Protein AF-A0A7R9JTI7-F1 (afdb_monomer_lite)

Structure (mmCIF, N/CA/C/O backbone):
data_AF-A0A7R9JTI7-F1
#
_entry.id   AF-A0A7R9JTI7-F1
#
loop_
_atom_site.group_PDB
_atom_site.id
_atom_site.type_symbol
_atom_site.label_atom_id
_atom_site.label_alt_id
_atom_site.label_comp_id
_atom_site.label_asym_id
_atom_site.label_entity_id
_atom_site.label_seq_id
_atom_site.pdbx_PDB_ins_code
_atom_site.Cartn_x
_atom_site.Cartn_y
_atom_site.Cartn_z
_atom_site.occupancy
_atom_site.B_iso_or_equiv
_atom_site.auth_seq_id
_atom_site.auth_comp_id
_atom_site.auth_asym_id
_atom_site.auth_atom_id
_atom_site.pdbx_PDB_model_num
ATOM 1 N N . MET A 1 1 ? 61.101 16.881 -17.505 1.00 49.44 1 MET A N 1
ATOM 2 C CA . MET A 1 1 ? 61.592 17.157 -18.872 1.00 49.44 1 MET A CA 1
ATOM 3 C C . MET A 1 1 ? 61.773 15.864 -19.657 1.00 49.44 1 MET A C 1
ATOM 5 O O . MET A 1 1 ? 62.154 14.860 -19.059 1.00 49.44 1 MET A O 1
ATOM 9 N N . VAL A 1 2 ? 61.493 15.884 -20.964 1.00 47.62 2 VAL A N 1
ATOM 10 C CA . VAL A 1 2 ? 61.621 14.736 -21.886 1.00 47.62 2 VAL A CA 1
ATOM 11 C C . VAL A 1 2 ? 62.386 15.157 -23.144 1.00 47.62 2 VAL A C 1
ATOM 13 O O . VAL A 1 2 ? 62.085 16.214 -23.699 1.00 47.62 2 VAL A O 1
ATOM 16 N N . ALA A 1 3 ? 63.334 14.325 -23.593 1.00 51.75 3 ALA A N 1
ATOM 17 C CA . ALA A 1 3 ? 64.062 14.499 -24.853 1.00 51.75 3 ALA A CA 1
ATOM 18 C C . ALA A 1 3 ? 63.650 13.426 -25.881 1.00 51.75 3 ALA A C 1
ATOM 20 O O . ALA A 1 3 ? 63.697 12.218 -25.613 1.00 51.75 3 ALA A O 1
ATOM 21 N N . LEU A 1 4 ? 63.230 13.877 -27.062 1.00 53.19 4 LEU A N 1
ATOM 22 C CA . LEU A 1 4 ? 62.732 13.062 -28.171 1.00 53.19 4 LEU A CA 1
ATOM 23 C C . LEU A 1 4 ? 63.721 13.127 -29.334 1.00 53.19 4 LEU A C 1
ATOM 25 O O . LEU A 1 4 ? 64.263 14.195 -29.589 1.00 53.19 4 LEU A O 1
ATOM 29 N N . HIS A 1 5 ? 63.960 12.013 -30.034 1.00 53.59 5 HIS A N 1
ATOM 30 C CA . HIS A 1 5 ? 64.911 11.994 -31.152 1.00 53.59 5 HIS A CA 1
ATOM 31 C C . HIS A 1 5 ? 64.446 11.144 -32.339 1.00 53.59 5 HIS A C 1
ATOM 33 O O . HIS A 1 5 ? 63.733 10.141 -32.191 1.00 53.59 5 HIS A O 1
ATOM 39 N N . SER A 1 6 ? 64.920 11.517 -33.526 1.00 51.06 6 SER A N 1
ATOM 40 C CA . SER A 1 6 ? 64.991 10.622 -34.679 1.00 51.06 6 SER A CA 1
ATOM 41 C C . SER A 1 6 ? 66.301 10.852 -35.435 1.00 51.06 6 SER A C 1
ATOM 43 O O . SER A 1 6 ? 66.746 11.990 -35.589 1.00 51.06 6 SER A O 1
ATOM 45 N N . GLU A 1 7 ? 66.948 9.775 -35.875 1.00 51.22 7 GLU A N 1
ATOM 46 C CA . GLU A 1 7 ? 68.220 9.865 -36.596 1.00 51.22 7 GLU A CA 1
ATOM 47 C C . GLU A 1 7 ? 67.977 9.861 -38.107 1.00 51.22 7 GLU A C 1
ATOM 49 O O . GLU A 1 7 ? 67.304 8.968 -38.635 1.00 51.22 7 GLU A O 1
ATOM 54 N N . ARG A 1 8 ? 68.529 10.854 -38.816 1.00 51.34 8 ARG A N 1
ATOM 55 C CA . ARG A 1 8 ? 68.506 10.891 -40.282 1.00 51.34 8 ARG A CA 1
ATOM 56 C C . ARG A 1 8 ? 69.733 11.631 -40.822 1.00 51.34 8 ARG A C 1
ATOM 58 O O . ARG A 1 8 ? 69.932 12.791 -40.502 1.00 51.34 8 ARG A O 1
ATOM 65 N N . ASN A 1 9 ? 70.499 10.985 -41.706 1.00 50.81 9 ASN A N 1
ATOM 66 C CA . ASN A 1 9 ? 71.618 11.588 -42.452 1.00 50.81 9 ASN A CA 1
ATOM 67 C C . ASN A 1 9 ? 72.681 12.290 -41.571 1.00 50.81 9 ASN A C 1
ATOM 69 O O . ASN A 1 9 ? 72.908 13.484 -41.737 1.00 50.81 9 ASN A O 1
ATOM 73 N N . ASP A 1 10 ? 73.312 11.561 -40.642 1.00 54.81 10 ASP A N 1
ATOM 74 C CA . ASP A 1 10 ? 74.398 12.007 -39.734 1.00 54.81 10 ASP A CA 1
ATOM 75 C C . ASP A 1 10 ? 74.112 13.217 -38.810 1.00 54.81 10 ASP A C 1
ATOM 77 O O . ASP A 1 10 ? 74.902 13.503 -37.908 1.00 54.81 10 ASP A O 1
ATOM 81 N N . CYS A 1 11 ? 72.957 13.872 -38.944 1.00 52.72 11 CYS A N 1
ATOM 82 C CA . CYS A 1 11 ? 72.433 14.861 -38.004 1.00 52.72 11 CYS A CA 1
ATOM 83 C C . CYS A 1 11 ? 71.254 14.269 -37.223 1.00 52.72 11 CYS A C 1
ATOM 85 O O . CYS A 1 11 ? 70.396 13.570 -37.771 1.00 52.72 11 CYS A O 1
ATOM 87 N N . ARG A 1 12 ? 71.189 14.544 -35.918 1.00 58.47 12 ARG A N 1
ATOM 88 C CA . ARG A 1 12 ? 70.085 14.059 -35.082 1.00 58.47 12 ARG A CA 1
ATOM 89 C C . ARG A 1 12 ? 69.058 15.148 -34.893 1.00 58.47 12 ARG A C 1
ATOM 91 O O . ARG A 1 12 ? 69.385 16.251 -34.478 1.00 58.47 12 ARG A O 1
ATOM 98 N N . HIS A 1 13 ? 67.814 14.814 -35.181 1.00 59.75 13 HIS A N 1
ATOM 99 C CA . HIS A 1 13 ? 66.683 15.683 -34.921 1.00 59.75 13 HIS A CA 1
ATOM 100 C C . HIS A 1 13 ? 66.224 15.464 -33.485 1.00 59.75 13 HIS A C 1
ATOM 102 O O . HIS A 1 13 ? 65.893 14.330 -33.131 1.00 59.75 13 HIS A O 1
ATOM 108 N N . VAL A 1 14 ? 66.249 16.511 -32.662 1.00 56.78 14 VAL A N 1
ATOM 109 C CA . VAL A 1 14 ? 65.974 16.436 -31.222 1.00 56.78 14 VAL A CA 1
ATOM 110 C C . VAL A 1 14 ? 64.888 17.424 -30.808 1.00 56.78 14 VAL A C 1
ATOM 112 O O . VAL A 1 14 ? 64.821 18.537 -31.313 1.00 56.78 14 VAL A O 1
ATOM 115 N N . GLY A 1 15 ? 64.025 17.030 -29.879 1.00 58.09 15 GLY A N 1
ATOM 116 C CA . GLY A 1 15 ? 62.991 17.899 -29.326 1.00 58.09 15 GLY A CA 1
ATOM 117 C C . GLY A 1 15 ? 62.946 17.814 -27.806 1.00 58.09 15 GLY A C 1
ATOM 118 O O . GLY A 1 15 ? 63.001 16.713 -27.252 1.00 58.09 15 GLY A O 1
ATOM 119 N N . TYR A 1 16 ? 62.840 18.959 -27.137 1.00 59.34 16 TYR A N 1
ATOM 120 C CA . TYR A 1 16 ? 62.851 19.068 -25.678 1.00 59.34 16 TYR A CA 1
ATOM 121 C C . TYR A 1 16 ? 61.481 19.554 -25.171 1.00 59.34 16 TYR A C 1
ATOM 123 O O . TYR A 1 16 ? 60.872 20.457 -25.736 1.00 59.34 16 TYR A O 1
ATOM 131 N N . ILE A 1 17 ? 60.946 18.915 -24.124 1.00 54.59 17 ILE A N 1
ATOM 132 C CA . ILE A 1 17 ? 59.658 19.290 -23.508 1.00 54.59 17 ILE A CA 1
ATOM 133 C C . ILE A 1 17 ? 59.837 19.426 -22.000 1.00 54.59 17 ILE A C 1
ATOM 135 O O . ILE A 1 17 ? 60.293 18.487 -21.338 1.00 54.59 17 ILE A O 1
ATOM 139 N N . SER A 1 18 ? 59.418 20.562 -21.442 1.00 55.00 18 SER A N 1
ATOM 140 C CA . SER A 1 18 ? 59.347 20.792 -19.999 1.00 55.00 18 SER A CA 1
ATOM 141 C C . SER A 1 18 ? 57.932 21.178 -19.595 1.00 55.00 18 SER A C 1
ATOM 143 O O . SER A 1 18 ? 57.445 22.213 -20.021 1.00 55.00 18 SER A O 1
ATOM 145 N N . ASN A 1 19 ? 57.291 20.353 -18.766 1.00 53.28 19 ASN A N 1
ATOM 146 C CA . ASN A 1 19 ? 56.023 20.699 -18.134 1.00 53.28 19 ASN A CA 1
ATOM 147 C C . ASN A 1 19 ? 56.318 21.236 -16.728 1.00 53.28 19 ASN A C 1
ATOM 149 O O . ASN A 1 19 ? 56.956 20.530 -15.943 1.00 53.28 19 ASN A O 1
ATOM 153 N N . LEU A 1 20 ? 55.901 22.469 -16.444 1.00 51.22 20 LEU A N 1
ATOM 154 C CA . LEU A 1 20 ? 56.168 23.179 -15.196 1.00 51.22 20 LEU A CA 1
ATOM 155 C C . LEU A 1 20 ? 54.837 23.525 -14.527 1.00 51.22 20 LEU A C 1
ATOM 157 O O . LEU A 1 20 ? 53.955 24.056 -15.187 1.00 51.22 20 LEU A O 1
ATOM 161 N N . HIS A 1 21 ? 54.713 23.244 -13.230 1.00 48.44 21 HIS A N 1
ATOM 162 C CA . HIS A 1 21 ? 53.566 23.630 -12.407 1.00 48.44 21 HIS A CA 1
ATOM 163 C C . HIS A 1 21 ? 54.070 24.280 -11.119 1.00 48.44 21 HIS A C 1
ATOM 165 O O . HIS A 1 21 ? 54.823 23.662 -10.368 1.00 48.44 21 HIS A O 1
ATOM 171 N N . THR A 1 22 ? 53.618 25.498 -10.839 1.00 46.50 22 THR A N 1
ATOM 172 C CA . THR A 1 22 ? 53.823 26.189 -9.557 1.00 46.50 22 THR A CA 1
ATOM 173 C C . THR A 1 22 ? 52.467 26.635 -9.027 1.00 46.50 22 THR A C 1
ATOM 175 O O . THR A 1 22 ? 51.660 27.157 -9.791 1.00 46.50 22 THR A O 1
ATOM 178 N N . GLN A 1 23 ? 52.190 26.414 -7.740 1.00 43.84 23 GLN A N 1
ATOM 179 C CA . GLN A 1 23 ? 50.962 26.924 -7.123 1.00 43.84 23 GLN A CA 1
ATOM 180 C C . GLN A 1 23 ? 50.977 28.457 -7.100 1.00 43.84 23 GLN A C 1
ATOM 182 O O . GLN A 1 23 ? 51.974 29.054 -6.692 1.00 43.84 23 GLN A O 1
ATOM 187 N N . ALA A 1 24 ? 49.859 29.090 -7.462 1.00 44.75 24 ALA A N 1
ATOM 188 C CA . ALA A 1 24 ? 49.617 30.492 -7.142 1.00 44.75 24 ALA A CA 1
ATOM 189 C C . ALA A 1 24 ? 49.391 30.608 -5.624 1.00 44.75 24 ALA A C 1
ATOM 191 O O . ALA A 1 24 ? 48.314 30.299 -5.110 1.00 44.75 24 ALA A O 1
ATOM 192 N N . TYR A 1 25 ? 50.432 30.986 -4.883 1.00 40.03 25 TYR A N 1
ATOM 193 C CA . TYR A 1 25 ? 50.315 31.267 -3.456 1.00 40.03 25 TYR A CA 1
ATOM 194 C C . TYR A 1 25 ? 49.761 32.683 -3.292 1.00 40.03 25 TYR A C 1
ATOM 196 O O . TYR A 1 25 ? 50.406 33.648 -3.697 1.00 40.03 25 TYR A O 1
ATOM 204 N N . GLN A 1 26 ? 48.584 32.827 -2.679 1.00 42.62 26 GLN A N 1
ATOM 205 C CA . GLN A 1 26 ? 48.050 34.139 -2.308 1.00 42.62 26 GLN A CA 1
ATOM 206 C C . GLN A 1 26 ? 48.968 34.797 -1.257 1.00 42.62 26 GLN A C 1
ATOM 208 O O . GLN A 1 26 ? 48.747 34.634 -0.058 1.00 42.62 26 GLN A O 1
ATOM 213 N N . GLY A 1 27 ? 49.998 35.533 -1.698 1.00 47.62 27 GLY A N 1
ATOM 214 C CA . GLY A 1 27 ? 50.707 36.514 -0.867 1.00 47.62 27 GLY A CA 1
ATOM 215 C C . GLY A 1 27 ? 52.242 36.477 -0.776 1.00 47.62 27 GLY A C 1
ATOM 216 O O . GLY A 1 27 ? 52.762 37.295 -0.024 1.00 47.62 27 GLY A O 1
ATOM 217 N N . GLU A 1 28 ? 52.992 35.625 -1.494 1.00 50.75 28 GLU A N 1
ATOM 218 C CA . GLU A 1 28 ? 54.478 35.658 -1.453 1.00 50.75 28 GLU A CA 1
ATOM 219 C C . GLU A 1 28 ? 55.157 35.514 -2.837 1.00 50.75 28 GLU A C 1
ATOM 221 O O . GLU A 1 28 ? 55.663 34.456 -3.212 1.00 50.75 28 GLU A O 1
ATOM 226 N N . GLU A 1 29 ? 55.237 36.619 -3.588 1.00 57.22 29 GLU A N 1
ATOM 227 C CA . GLU A 1 29 ? 55.795 36.695 -4.957 1.00 57.22 29 GLU A CA 1
ATOM 228 C C . GLU A 1 29 ? 57.284 36.274 -5.075 1.00 57.22 29 GLU A C 1
ATOM 230 O O . GLU A 1 29 ? 57.715 35.757 -6.109 1.00 57.22 29 GLU A O 1
ATOM 235 N N . ASN A 1 30 ? 58.084 36.430 -4.010 1.00 57.84 30 ASN A N 1
ATOM 236 C CA . ASN A 1 30 ? 59.532 36.153 -4.031 1.00 57.84 30 ASN A CA 1
ATOM 237 C C . ASN A 1 30 ? 59.884 34.657 -4.139 1.00 57.84 30 ASN A C 1
ATOM 239 O O . ASN A 1 30 ? 60.968 34.307 -4.609 1.00 57.84 30 ASN A O 1
ATOM 243 N N . VAL A 1 31 ? 58.997 33.763 -3.698 1.00 59.19 31 VAL A N 1
ATOM 244 C CA . VAL A 1 31 ? 59.254 32.313 -3.694 1.00 59.19 31 VAL A CA 1
ATOM 245 C C . VAL A 1 31 ? 59.105 31.734 -5.102 1.00 59.19 31 VAL A C 1
ATOM 247 O O . VAL A 1 31 ? 59.935 30.933 -5.536 1.00 59.19 31 VAL A O 1
ATOM 250 N N . ILE A 1 32 ? 58.105 32.204 -5.850 1.00 58.22 32 ILE A N 1
ATOM 251 C CA . ILE A 1 32 ? 57.820 31.748 -7.216 1.00 58.22 32 ILE A CA 1
ATOM 252 C C . ILE A 1 32 ? 58.937 32.187 -8.175 1.00 58.22 32 ILE A C 1
ATOM 254 O O . ILE A 1 32 ? 59.430 31.382 -8.966 1.00 58.22 32 ILE A O 1
ATOM 258 N N . ALA A 1 33 ? 59.412 33.432 -8.066 1.00 63.75 33 ALA A N 1
ATOM 259 C CA . ALA A 1 33 ? 60.492 33.945 -8.912 1.00 63.75 33 ALA A CA 1
ATOM 260 C C . ALA A 1 33 ? 61.807 33.147 -8.762 1.00 63.75 33 ALA A C 1
ATOM 262 O O . ALA A 1 33 ? 62.470 32.840 -9.757 1.00 63.75 33 ALA A O 1
ATOM 263 N N . ASN A 1 34 ? 62.158 32.744 -7.536 1.00 65.50 34 ASN A N 1
ATOM 264 C CA . ASN A 1 34 ? 63.348 31.926 -7.280 1.00 65.50 34 ASN A CA 1
ATOM 265 C C . ASN A 1 34 ? 63.215 30.512 -7.871 1.00 65.50 34 ASN A C 1
ATOM 267 O O . ASN A 1 34 ? 64.149 30.021 -8.505 1.00 65.50 34 ASN A O 1
ATOM 271 N N . GLN A 1 35 ? 62.042 29.885 -7.754 1.00 62.59 35 GLN A N 1
ATOM 272 C CA . GLN A 1 35 ? 61.783 28.556 -8.322 1.00 62.59 35 GLN A CA 1
ATOM 273 C C . GLN A 1 35 ? 61.831 28.548 -9.858 1.00 62.59 35 GLN A C 1
ATOM 275 O O . GLN A 1 35 ? 62.383 27.623 -10.466 1.00 62.59 35 GLN A O 1
ATOM 280 N N . LEU A 1 36 ? 61.304 29.594 -10.504 1.00 65.50 36 LEU A N 1
ATOM 281 C CA . LEU A 1 36 ? 61.390 29.755 -11.958 1.00 65.50 36 LEU A CA 1
ATOM 282 C C . LEU A 1 36 ? 62.840 29.976 -12.417 1.00 65.50 36 LEU A C 1
ATOM 284 O O . LEU A 1 36 ? 63.240 29.462 -13.464 1.00 65.50 36 LEU A O 1
ATOM 288 N N . SER A 1 37 ? 63.647 30.697 -11.634 1.00 70.94 37 SER A N 1
ATOM 289 C CA . SER A 1 37 ? 65.078 30.893 -11.903 1.00 70.94 37 SER A CA 1
ATOM 290 C C . SER A 1 37 ? 65.886 29.595 -11.777 1.00 70.94 37 SER A C 1
ATOM 292 O O . SER A 1 37 ? 66.663 29.272 -12.676 1.00 70.94 37 SER A O 1
ATOM 294 N N . GLU A 1 38 ? 65.661 28.801 -10.728 1.00 68.06 38 GLU A N 1
ATOM 295 C CA . GLU A 1 38 ? 66.310 27.490 -10.550 1.00 68.06 38 GLU A CA 1
ATOM 296 C C . GLU A 1 38 ? 65.940 26.511 -11.670 1.00 68.06 38 GLU A C 1
ATOM 298 O O . GLU A 1 38 ? 66.798 25.817 -12.224 1.00 68.06 38 GLU A O 1
ATOM 303 N N . THR A 1 39 ? 64.667 26.511 -12.068 1.00 66.88 39 THR A N 1
ATOM 304 C CA . THR A 1 39 ? 64.170 25.698 -13.182 1.00 66.88 39 THR A CA 1
ATOM 305 C C . THR A 1 39 ? 64.857 26.071 -14.494 1.00 66.88 39 THR A C 1
ATOM 307 O O . THR A 1 39 ? 65.311 25.188 -15.224 1.00 66.88 39 THR A O 1
ATOM 310 N N . ARG A 1 40 ? 64.988 27.373 -14.784 1.00 72.19 40 ARG A N 1
ATOM 311 C CA . ARG A 1 40 ? 65.689 27.886 -15.973 1.00 72.19 40 ARG A CA 1
ATOM 312 C C . ARG A 1 40 ? 67.131 27.385 -16.045 1.00 72.19 40 ARG A C 1
ATOM 314 O O . ARG A 1 40 ? 67.566 26.919 -17.095 1.00 72.19 40 ARG A O 1
ATOM 321 N N . MET A 1 41 ? 67.857 27.441 -14.928 1.00 71.44 41 MET A N 1
ATOM 322 C CA . MET A 1 41 ? 69.247 26.977 -14.853 1.00 71.44 41 MET A CA 1
ATOM 323 C C . MET A 1 41 ? 69.365 25.466 -15.078 1.00 71.44 41 MET A C 1
ATOM 325 O O . MET A 1 41 ? 70.244 25.017 -15.812 1.00 71.44 41 MET A O 1
ATOM 329 N N . PHE A 1 42 ? 68.460 24.679 -14.495 1.00 68.00 42 PHE A N 1
ATOM 330 C CA . PHE A 1 42 ? 68.469 23.224 -14.641 1.00 68.00 42 PHE A CA 1
ATOM 331 C C . PHE A 1 42 ? 68.155 22.766 -16.075 1.00 68.00 42 PHE A C 1
ATOM 333 O O . PHE A 1 42 ? 68.790 21.844 -16.584 1.00 68.00 42 PHE A O 1
ATOM 340 N N . VAL A 1 43 ? 67.209 23.425 -16.756 1.00 66.81 43 VAL A N 1
ATOM 341 C CA . VAL A 1 43 ? 66.921 23.192 -18.184 1.00 66.81 43 VAL A CA 1
ATOM 342 C C . VAL A 1 43 ? 68.169 23.425 -19.035 1.00 66.81 43 VAL A C 1
ATOM 344 O O . VAL A 1 43 ? 68.480 22.605 -19.900 1.00 66.81 43 VAL A O 1
ATOM 347 N N . ALA A 1 44 ? 68.874 24.535 -18.806 1.00 73.06 44 ALA A N 1
ATOM 348 C CA . ALA A 1 44 ? 70.062 24.889 -19.574 1.00 73.06 44 ALA A CA 1
ATOM 349 C C . ALA A 1 44 ? 71.178 23.841 -19.410 1.00 73.06 44 ALA A C 1
ATOM 351 O O . ALA A 1 44 ? 71.703 23.348 -20.407 1.00 73.06 44 ALA A O 1
ATOM 352 N N . ASP A 1 45 ? 71.460 23.427 -18.172 1.00 68.94 45 ASP A N 1
ATOM 353 C CA . ASP A 1 45 ? 72.449 22.385 -17.859 1.00 68.94 45 ASP A CA 1
ATOM 354 C C . ASP A 1 45 ? 72.057 21.014 -18.448 1.00 68.94 45 ASP A C 1
ATOM 356 O O . ASP A 1 45 ? 72.895 20.289 -18.990 1.00 68.94 45 ASP A O 1
ATOM 360 N N . PHE A 1 46 ? 70.766 20.662 -18.423 1.00 68.31 46 PHE A N 1
ATOM 361 C CA . PHE A 1 46 ? 70.279 19.428 -19.043 1.00 68.31 46 PHE A CA 1
ATOM 362 C C . PHE A 1 46 ? 70.488 19.429 -20.563 1.00 68.31 46 PHE A C 1
ATOM 364 O O . PHE A 1 46 ? 70.935 18.422 -21.119 1.00 68.31 46 PHE A O 1
ATOM 371 N N . LYS A 1 47 ? 70.213 20.551 -21.240 1.00 70.81 47 LYS A N 1
ATOM 372 C CA . LYS A 1 47 ? 70.457 20.700 -22.684 1.00 70.81 47 LYS A CA 1
ATOM 373 C C . LYS A 1 47 ? 71.943 20.615 -23.008 1.00 70.81 47 LYS A C 1
ATOM 375 O O . LYS A 1 47 ? 72.303 19.894 -23.930 1.00 70.81 47 LYS A O 1
ATOM 380 N N . GLU A 1 48 ? 72.803 21.276 -22.239 1.00 73.75 48 GLU A N 1
ATOM 381 C CA . GLU A 1 48 ? 74.258 21.217 -22.432 1.00 73.75 48 GLU A CA 1
ATOM 382 C C . GLU A 1 48 ? 74.795 19.779 -22.338 1.00 73.75 48 GLU A C 1
ATOM 384 O O . GLU A 1 48 ? 75.633 19.368 -23.137 1.00 73.75 48 GLU A O 1
ATOM 389 N N . LYS A 1 49 ? 74.262 18.980 -21.407 1.00 65.75 49 LYS A N 1
ATOM 390 C CA . LYS A 1 49 ? 74.691 17.588 -21.191 1.00 65.75 49 LYS A CA 1
ATOM 391 C C . LYS A 1 49 ? 74.126 16.586 -22.195 1.00 65.75 49 LYS A C 1
ATOM 393 O O . LYS A 1 49 ? 74.683 15.497 -22.327 1.00 65.75 49 LYS A O 1
ATOM 398 N N . THR A 1 50 ? 73.009 16.902 -22.849 1.00 64.81 50 THR A N 1
ATOM 399 C CA . THR A 1 50 ? 72.281 15.945 -23.703 1.00 64.81 50 THR A CA 1
ATOM 400 C C . THR A 1 50 ? 72.301 16.292 -25.186 1.00 64.81 50 THR A C 1
ATOM 402 O O . THR A 1 50 ? 72.143 15.390 -26.009 1.00 64.81 50 THR A O 1
ATOM 405 N N . ARG A 1 51 ? 72.553 17.555 -25.538 1.00 69.50 51 ARG A N 1
ATOM 406 C CA . ARG A 1 51 ? 72.633 18.029 -26.918 1.00 69.50 51 ARG A CA 1
ATOM 407 C C . ARG A 1 51 ? 74.046 17.884 -27.467 1.00 69.50 51 ARG A C 1
ATOM 409 O O . ARG A 1 51 ? 75.015 18.318 -26.850 1.00 69.50 51 ARG A O 1
ATOM 416 N N . GLN A 1 52 ? 74.162 17.349 -28.673 1.00 72.62 52 GLN A N 1
ATOM 417 C CA . GLN A 1 52 ? 75.410 17.331 -29.425 1.00 72.62 52 GLN A CA 1
ATOM 418 C C . GLN A 1 52 ? 75.477 18.483 -30.425 1.00 72.62 52 GLN A C 1
ATOM 420 O O . GLN A 1 52 ? 74.465 19.040 -30.850 1.00 72.62 52 GLN A O 1
ATOM 425 N N . SER A 1 53 ? 76.693 18.846 -30.828 1.00 69.56 53 SER A N 1
ATOM 426 C CA . SER A 1 53 ? 76.934 19.978 -31.730 1.00 69.56 53 SER A CA 1
ATOM 427 C C . SER A 1 53 ? 76.339 19.798 -33.132 1.00 69.56 53 SER A C 1
ATOM 429 O O . SER A 1 53 ? 76.132 20.790 -33.826 1.00 69.56 53 SER A O 1
ATOM 431 N N . THR A 1 54 ? 76.039 18.563 -33.544 1.00 66.31 54 THR A N 1
ATOM 432 C CA . THR A 1 54 ? 75.423 18.233 -34.840 1.00 66.31 54 THR A CA 1
ATOM 433 C C . THR A 1 54 ? 73.902 18.048 -34.773 1.00 66.31 54 THR A C 1
ATOM 435 O O . THR A 1 54 ? 73.291 17.684 -35.781 1.00 66.31 54 THR A O 1
ATOM 438 N N . ASP A 1 55 ? 73.279 18.302 -33.616 1.00 66.00 55 ASP A N 1
ATOM 439 C CA . ASP A 1 55 ? 71.847 18.086 -33.408 1.00 66.00 55 ASP A CA 1
ATOM 440 C C . ASP A 1 55 ? 70.996 19.276 -33.898 1.00 66.00 55 ASP A C 1
ATOM 442 O O . ASP A 1 55 ? 71.233 20.441 -33.550 1.00 66.00 55 ASP A O 1
ATOM 446 N N . VAL A 1 56 ? 69.947 18.965 -34.661 1.00 59.72 56 VAL A N 1
ATOM 447 C CA . VAL A 1 56 ? 68.928 19.890 -35.173 1.00 59.72 56 VAL A CA 1
ATOM 448 C C . VAL A 1 56 ? 67.723 19.865 -34.230 1.00 59.72 56 VAL A C 1
ATOM 450 O O . VAL A 1 56 ? 67.121 18.814 -34.038 1.00 59.72 56 VAL A O 1
ATOM 453 N N . VAL A 1 57 ? 67.369 21.002 -33.621 1.00 61.91 57 VAL A N 1
ATOM 454 C CA . VAL A 1 57 ? 66.283 21.068 -32.624 1.00 61.91 57 VAL A CA 1
ATOM 455 C C . VAL A 1 57 ? 64.944 21.359 -33.308 1.00 61.91 57 VAL A C 1
ATOM 457 O O . VAL A 1 57 ? 64.791 22.415 -33.914 1.00 61.91 57 VAL A O 1
ATOM 460 N N . ASP A 1 58 ? 63.978 20.445 -33.210 1.00 54.34 58 ASP A N 1
ATOM 461 C CA . ASP A 1 58 ? 62.661 20.578 -33.855 1.00 54.34 58 ASP A CA 1
ATOM 462 C C . ASP A 1 58 ? 61.634 21.347 -33.002 1.00 54.34 58 ASP A C 1
ATOM 464 O O . ASP A 1 58 ? 60.728 21.967 -33.555 1.00 54.34 58 ASP A O 1
ATOM 468 N N . PHE A 1 59 ? 61.757 21.298 -31.673 1.00 53.41 59 PHE A N 1
ATOM 469 C CA . PHE A 1 59 ? 61.016 22.111 -30.694 1.00 53.41 59 PHE A CA 1
ATOM 470 C C . PHE A 1 59 ? 61.762 22.076 -29.351 1.00 53.41 59 PHE A C 1
ATOM 472 O O . PHE A 1 59 ? 62.457 21.098 -29.069 1.00 53.41 59 PHE A O 1
ATOM 479 N N . ASP A 1 60 ? 61.649 23.121 -28.527 1.00 53.72 60 ASP A N 1
ATOM 480 C CA . ASP A 1 60 ? 62.579 23.304 -27.402 1.00 53.72 60 ASP A CA 1
ATOM 481 C C . ASP A 1 60 ? 61.941 23.276 -25.998 1.00 53.72 60 ASP A C 1
ATOM 483 O O . ASP A 1 60 ? 62.577 22.714 -25.116 1.00 53.72 60 ASP A O 1
ATOM 487 N N . ILE A 1 61 ? 60.716 23.788 -25.764 1.00 56.06 61 ILE A N 1
ATOM 488 C CA . ILE A 1 61 ? 59.892 23.573 -24.539 1.00 56.06 61 ILE A CA 1
ATOM 489 C C . ILE A 1 61 ? 58.404 23.847 -24.836 1.00 56.06 61 ILE A C 1
ATOM 491 O O . ILE A 1 61 ? 58.102 24.738 -25.617 1.00 56.06 61 ILE A O 1
ATOM 495 N N . ILE A 1 62 ? 57.475 23.135 -24.172 1.00 52.59 62 ILE A N 1
ATOM 496 C CA . ILE A 1 62 ? 56.041 23.485 -24.099 1.00 52.59 62 ILE A CA 1
ATOM 497 C C . ILE A 1 62 ? 55.548 23.275 -22.657 1.00 52.59 62 ILE A C 1
ATOM 499 O O . ILE A 1 62 ? 55.555 22.137 -22.182 1.00 52.59 62 ILE A O 1
ATOM 503 N N . CYS A 1 63 ? 55.124 24.348 -21.984 1.00 48.94 63 CYS A N 1
ATOM 504 C CA . CYS A 1 63 ? 54.648 24.331 -20.593 1.00 48.94 63 CYS A CA 1
ATOM 505 C C . CYS A 1 63 ? 53.121 24.138 -20.484 1.00 48.94 63 CYS A C 1
ATOM 507 O O . CYS A 1 63 ? 52.373 24.543 -21.372 1.00 48.94 63 CYS A O 1
ATOM 509 N N . GLY A 1 64 ? 52.671 23.518 -19.385 1.00 52.09 64 GLY A N 1
ATOM 510 C CA . GLY A 1 64 ? 51.266 23.395 -18.983 1.00 52.09 64 GLY A CA 1
ATOM 511 C C . GLY A 1 64 ? 50.799 24.545 -18.079 1.00 52.09 64 GLY A C 1
ATOM 512 O O . GLY A 1 64 ? 51.612 25.181 -17.420 1.00 52.09 64 GLY A O 1
ATOM 513 N N . ASP A 1 65 ? 49.490 24.806 -18.137 1.00 45.66 65 ASP A N 1
ATOM 514 C CA . ASP A 1 65 ? 48.659 25.823 -17.462 1.00 45.66 65 ASP A CA 1
ATOM 515 C C . ASP A 1 65 ? 49.342 27.062 -16.837 1.00 45.66 65 ASP A C 1
ATOM 517 O O . ASP A 1 65 ? 49.150 27.391 -15.670 1.00 45.66 65 ASP A O 1
ATOM 521 N N . PHE A 1 66 ? 50.078 27.809 -17.665 1.00 45.69 66 PHE A N 1
ATOM 522 C CA . PHE A 1 66 ? 50.322 29.249 -17.490 1.00 45.69 66 PHE A CA 1
ATOM 523 C C . PHE A 1 66 ? 49.443 30.048 -18.463 1.00 45.69 66 PHE A C 1
ATOM 525 O O . PHE A 1 66 ? 49.916 30.959 -19.142 1.00 45.69 66 PHE A O 1
ATOM 532 N N . ASN A 1 67 ? 48.168 29.677 -18.609 1.00 43.22 67 ASN A N 1
ATOM 533 C CA . ASN A 1 67 ? 47.276 30.483 -19.432 1.00 43.22 67 ASN A CA 1
ATOM 534 C C . ASN A 1 67 ? 47.044 31.814 -18.684 1.00 43.22 67 ASN A C 1
ATOM 536 O O . ASN A 1 67 ? 46.745 31.815 -17.486 1.00 43.22 67 ASN A O 1
ATOM 540 N N . ALA A 1 68 ? 47.233 32.952 -19.356 1.00 38.53 68 ALA A N 1
ATOM 541 C CA . ALA A 1 68 ? 47.089 34.292 -18.770 1.00 38.53 68 ALA A CA 1
ATOM 542 C C . ALA A 1 68 ? 45.699 34.531 -18.128 1.00 38.53 68 ALA A C 1
ATOM 544 O O . ALA A 1 68 ? 45.524 35.418 -17.299 1.00 38.53 68 ALA A O 1
ATOM 545 N N . ASP A 1 69 ? 44.734 33.699 -18.501 1.00 41.16 69 ASP A N 1
ATOM 546 C CA . ASP A 1 69 ? 43.355 33.566 -18.042 1.00 41.16 69 ASP A CA 1
ATOM 547 C C . ASP A 1 69 ? 43.199 32.956 -16.634 1.00 41.16 69 ASP A C 1
ATOM 549 O O . ASP A 1 69 ? 42.176 33.207 -15.998 1.00 41.16 69 ASP A O 1
ATOM 553 N N . ASN A 1 70 ? 44.207 32.242 -16.110 1.00 40.22 70 ASN A N 1
ATOM 554 C CA . ASN A 1 70 ? 44.187 31.624 -14.772 1.00 40.22 70 ASN A CA 1
ATOM 555 C C . ASN A 1 70 ? 45.086 32.327 -13.734 1.00 40.22 70 ASN A C 1
ATOM 557 O O . ASN A 1 70 ? 45.117 31.918 -12.572 1.00 40.22 70 ASN A O 1
ATOM 561 N N . MET A 1 71 ? 45.805 33.391 -14.111 1.00 45.47 71 MET A N 1
ATOM 562 C CA . MET A 1 71 ? 46.591 34.184 -13.160 1.00 45.47 71 MET A CA 1
ATOM 563 C C . MET A 1 71 ? 45.726 35.244 -12.477 1.00 45.47 71 MET A C 1
ATOM 565 O O . MET A 1 71 ? 44.944 35.946 -13.122 1.00 45.47 71 MET A O 1
ATOM 569 N N . SER A 1 72 ? 45.886 35.412 -11.165 1.00 43.50 72 SER A N 1
ATOM 570 C CA . SER A 1 72 ? 45.227 36.512 -10.468 1.00 43.50 72 SER A CA 1
ATOM 571 C C . SER A 1 72 ? 45.930 37.837 -10.789 1.00 43.50 72 SER A C 1
ATOM 573 O O . SER A 1 72 ? 47.101 37.872 -11.161 1.00 43.50 72 SER A O 1
ATOM 575 N N . ILE A 1 73 ? 45.239 38.965 -10.602 1.00 46.91 73 ILE A N 1
ATOM 576 C CA . ILE A 1 73 ? 45.804 40.309 -10.838 1.00 46.91 73 ILE A CA 1
ATOM 577 C C . ILE A 1 73 ? 47.089 40.559 -10.011 1.00 46.91 73 ILE A C 1
ATOM 579 O O . ILE A 1 73 ? 47.924 41.368 -10.412 1.00 46.91 73 ILE A O 1
ATOM 583 N N . GLY A 1 74 ? 47.273 39.856 -8.885 1.00 51.34 74 GLY A N 1
ATOM 584 C CA . GLY A 1 74 ? 48.472 39.938 -8.041 1.00 51.34 74 GLY A CA 1
ATOM 585 C C . GLY A 1 74 ? 49.712 39.241 -8.614 1.00 51.34 74 GLY A C 1
ATOM 586 O O . GLY A 1 74 ? 50.818 39.547 -8.193 1.00 51.34 74 GLY A O 1
ATOM 587 N N . ASP A 1 75 ? 49.561 38.369 -9.612 1.00 52.28 75 ASP A N 1
ATOM 588 C CA . ASP A 1 75 ? 50.661 37.565 -10.169 1.00 52.28 75 ASP A CA 1
ATOM 589 C C . ASP A 1 75 ? 51.337 38.235 -11.389 1.00 52.28 75 ASP A C 1
ATOM 591 O O . ASP A 1 75 ? 52.293 37.715 -11.973 1.00 52.28 75 ASP A O 1
ATOM 595 N N . ALA A 1 76 ? 50.868 39.431 -11.768 1.00 55.56 76 ALA A N 1
ATOM 596 C CA . ALA A 1 76 ? 51.336 40.204 -12.920 1.00 55.56 76 ALA A CA 1
ATOM 597 C C . ALA A 1 76 ? 52.864 40.472 -12.980 1.00 55.56 76 ALA A C 1
ATOM 599 O O . ALA A 1 76 ? 53.406 40.479 -14.090 1.00 55.56 76 ALA A O 1
ATOM 600 N N . PRO A 1 77 ? 53.605 40.665 -11.863 1.00 57.00 77 PRO A N 1
ATOM 601 C CA . PRO A 1 77 ? 55.057 40.878 -11.906 1.00 57.00 77 PRO A CA 1
ATOM 602 C C . PRO A 1 77 ? 55.863 39.662 -12.405 1.00 57.00 77 PRO A C 1
ATOM 604 O O . PRO A 1 77 ? 56.953 39.833 -12.954 1.00 57.00 77 PRO A O 1
ATOM 607 N N . ILE A 1 78 ? 55.333 38.441 -12.250 1.00 57.41 78 ILE A N 1
ATOM 608 C CA . ILE A 1 78 ? 56.014 37.169 -12.570 1.00 57.41 78 ILE A CA 1
ATOM 609 C C . ILE A 1 78 ? 55.888 36.814 -14.060 1.00 57.41 78 ILE A C 1
ATOM 611 O O . ILE A 1 78 ? 56.751 36.128 -14.612 1.00 57.41 78 ILE A O 1
ATOM 615 N N . HIS A 1 79 ? 54.878 37.363 -14.742 1.00 58.06 79 HIS A N 1
ATOM 616 C CA . HIS A 1 79 ? 54.659 37.223 -16.188 1.00 58.06 79 HIS A CA 1
ATOM 617 C C . HIS A 1 79 ? 55.889 37.619 -17.025 1.00 58.06 79 HIS A C 1
ATOM 619 O O . HIS A 1 79 ? 56.107 37.116 -18.122 1.00 58.06 79 HIS A O 1
ATOM 625 N N . ASN A 1 80 ? 56.731 38.506 -16.487 1.00 56.50 80 ASN A N 1
ATOM 626 C CA . ASN A 1 80 ? 57.942 38.998 -17.139 1.00 56.50 80 ASN A CA 1
ATOM 627 C C . ASN A 1 80 ? 59.221 38.262 -16.694 1.00 56.50 80 ASN A C 1
ATOM 629 O O . ASN A 1 80 ? 60.325 38.789 -16.845 1.00 56.50 80 ASN A O 1
ATOM 633 N N . HIS A 1 81 ? 59.117 37.060 -16.126 1.00 66.62 81 HIS A N 1
ATOM 634 C CA . HIS A 1 81 ? 60.291 36.286 -15.734 1.00 66.62 81 HIS A CA 1
ATOM 635 C C . HIS A 1 81 ? 61.062 35.767 -16.962 1.00 66.62 81 HIS A C 1
ATOM 637 O O . HIS A 1 81 ? 60.479 35.233 -17.903 1.00 66.62 81 HIS A O 1
ATOM 643 N N . GLY A 1 82 ? 62.399 35.856 -16.929 1.00 61.97 82 GLY A N 1
ATOM 644 C CA . GLY A 1 82 ? 63.289 35.517 -18.054 1.00 61.97 82 GLY A CA 1
ATOM 645 C C . GLY A 1 82 ? 63.134 34.099 -18.620 1.00 61.97 82 GLY A C 1
ATOM 646 O O . GLY A 1 82 ? 63.471 33.866 -19.771 1.00 61.97 82 GLY A O 1
ATOM 647 N N . LEU A 1 83 ? 62.590 33.171 -17.827 1.00 62.69 83 LEU A N 1
ATOM 648 C CA . LEU A 1 83 ? 62.236 31.820 -18.270 1.00 62.69 83 LEU A CA 1
ATOM 649 C C . LEU A 1 83 ? 61.218 31.844 -19.426 1.00 62.69 83 LEU A C 1
ATOM 651 O O . LEU A 1 83 ? 61.375 31.072 -20.355 1.00 62.69 83 LEU A O 1
ATOM 655 N N . PHE A 1 84 ? 60.211 32.721 -19.402 1.00 58.75 84 PHE A N 1
ATOM 656 C CA . PHE A 1 84 ? 59.157 32.755 -20.428 1.00 58.75 84 PHE A CA 1
ATOM 657 C C . PHE A 1 84 ? 59.608 33.409 -21.739 1.00 58.75 84 PHE A C 1
ATOM 659 O O . PHE A 1 84 ? 59.046 33.123 -22.788 1.00 58.75 84 PHE A O 1
ATOM 666 N N . TYR A 1 85 ? 60.649 34.242 -21.691 1.00 57.31 85 TYR A N 1
ATOM 667 C CA . TYR A 1 85 ? 61.239 34.866 -22.879 1.00 57.31 85 TYR A CA 1
ATOM 668 C C . TYR A 1 85 ? 62.199 33.943 -23.637 1.00 57.31 85 TYR A C 1
ATOM 670 O O . TYR A 1 85 ? 62.476 34.181 -24.809 1.00 57.31 85 TYR A O 1
ATOM 678 N N . ASP A 1 86 ? 62.703 32.895 -22.983 1.00 54.25 86 ASP A N 1
ATOM 679 C CA . ASP A 1 86 ? 63.619 31.929 -23.594 1.00 54.25 86 ASP A CA 1
ATOM 680 C C . ASP A 1 86 ? 62.894 30.853 -24.437 1.00 54.25 86 ASP A C 1
ATOM 682 O O . ASP A 1 86 ? 63.566 29.994 -25.013 1.00 54.25 86 ASP A O 1
ATOM 686 N N . TYR A 1 87 ? 61.552 30.871 -24.523 1.00 53.62 87 TYR A N 1
ATOM 687 C CA . TYR A 1 87 ? 60.752 29.856 -25.229 1.00 53.62 87 TYR A CA 1
ATOM 688 C C . TYR A 1 87 ? 59.706 30.460 -26.177 1.00 53.62 87 TYR A C 1
ATOM 690 O O . TYR A 1 87 ? 59.111 31.493 -25.889 1.00 53.62 87 TYR A O 1
ATOM 698 N N . GLU A 1 88 ? 59.433 29.769 -27.287 1.00 43.81 88 GLU A N 1
ATOM 699 C CA . GLU A 1 88 ? 58.322 30.080 -28.199 1.00 43.81 88 GLU A CA 1
ATOM 700 C C . GLU A 1 88 ? 57.113 29.175 -27.910 1.00 43.81 88 GLU A C 1
ATOM 702 O O . GLU A 1 88 ? 57.185 27.958 -28.099 1.00 43.81 88 GLU A O 1
ATOM 707 N N . ASP A 1 89 ? 55.983 29.766 -27.498 1.00 45.69 89 ASP A N 1
ATOM 708 C CA . ASP A 1 89 ? 54.691 29.075 -27.398 1.00 45.69 89 ASP A CA 1
ATOM 709 C C . ASP A 1 89 ? 53.838 29.330 -28.651 1.00 45.69 89 ASP A C 1
ATOM 711 O O . ASP A 1 89 ? 53.279 30.408 -28.853 1.00 45.69 89 ASP A O 1
ATOM 715 N N . PHE A 1 90 ? 53.696 28.301 -29.489 1.00 38.78 90 PHE A N 1
ATOM 716 C CA . PHE A 1 90 ? 52.871 28.332 -30.703 1.00 38.78 90 PHE A CA 1
ATOM 717 C C . PHE A 1 90 ? 51.355 28.379 -30.432 1.00 38.78 90 PHE A C 1
ATOM 719 O O . PHE A 1 90 ? 50.567 28.431 -31.378 1.00 38.78 90 PHE A O 1
ATOM 726 N N . CYS A 1 91 ? 50.933 28.304 -29.167 1.00 40.03 91 CYS A N 1
ATOM 727 C CA . CYS A 1 91 ? 49.539 28.254 -28.736 1.00 40.03 91 CYS A CA 1
ATOM 728 C C . CYS A 1 91 ? 49.126 29.447 -27.854 1.00 40.03 91 CYS A C 1
ATOM 730 O O . CYS A 1 91 ? 48.077 29.359 -27.215 1.00 40.03 91 CYS A O 1
ATOM 732 N N . MET A 1 92 ? 49.922 30.519 -27.797 1.00 40.94 92 MET A N 1
ATOM 733 C CA . MET A 1 92 ? 49.590 31.734 -27.044 1.00 40.94 92 MET A CA 1
ATOM 734 C C . MET A 1 92 ? 48.310 32.382 -27.601 1.00 40.94 92 MET A C 1
ATOM 736 O O . MET A 1 92 ? 48.235 32.667 -28.797 1.00 40.94 92 MET A O 1
ATOM 740 N N . ALA A 1 93 ? 47.312 32.615 -26.746 1.00 40.78 93 ALA A N 1
ATOM 741 C CA . ALA A 1 93 ? 46.110 33.375 -27.089 1.00 40.78 93 ALA A CA 1
ATOM 742 C C . ALA A 1 93 ? 46.204 34.788 -26.495 1.00 40.78 93 ALA A C 1
ATOM 744 O O . ALA A 1 93 ? 46.601 34.955 -25.342 1.00 40.78 93 ALA A O 1
ATOM 745 N N . GLU A 1 94 ? 45.851 35.811 -27.274 1.00 38.94 94 GLU A N 1
ATOM 746 C CA . GLU A 1 94 ? 45.780 37.185 -26.767 1.00 38.94 94 GLU A CA 1
ATOM 747 C C . GLU A 1 94 ? 44.528 37.386 -25.887 1.00 38.94 94 GLU A C 1
ATOM 749 O O . GLU A 1 94 ? 43.510 36.716 -26.101 1.00 38.94 94 GLU A O 1
ATOM 754 N N . PRO A 1 95 ? 44.549 38.326 -24.919 1.00 33.78 95 PRO A N 1
ATOM 755 C CA . PRO A 1 95 ? 43.407 38.587 -24.047 1.00 33.78 95 PRO A CA 1
ATOM 756 C C . PRO A 1 95 ? 42.114 38.840 -24.838 1.00 33.78 95 PRO A C 1
ATOM 758 O O . PRO A 1 95 ? 42.017 39.793 -25.612 1.00 33.78 95 PRO A O 1
ATOM 761 N N . GLY A 1 96 ? 41.102 37.995 -24.623 1.00 35.09 96 GLY A N 1
ATOM 762 C CA . GLY A 1 96 ? 39.798 38.093 -25.289 1.00 35.09 96 GLY A CA 1
ATOM 763 C C . GLY A 1 96 ? 39.609 37.192 -26.515 1.00 35.09 96 GLY A C 1
ATOM 764 O O . GLY A 1 96 ? 38.531 37.223 -27.111 1.00 35.09 96 GLY A O 1
ATOM 765 N N . GLN A 1 97 ? 40.593 36.365 -26.881 1.00 35.94 97 GLN A N 1
ATOM 766 C CA . GLN A 1 97 ? 40.377 35.230 -27.780 1.00 35.94 97 GLN A CA 1
ATOM 767 C C . GLN A 1 97 ? 40.180 33.940 -26.985 1.00 35.94 97 GLN A C 1
ATOM 769 O O . GLN A 1 97 ? 41.055 33.536 -26.229 1.00 35.94 97 GLN A O 1
ATOM 774 N N . ASP A 1 98 ? 39.044 33.276 -27.197 1.00 38.03 98 ASP A N 1
ATOM 775 C CA . ASP A 1 98 ? 38.771 31.957 -26.629 1.00 38.03 98 ASP A CA 1
ATOM 776 C C . ASP A 1 98 ? 38.917 30.891 -27.727 1.00 38.03 98 ASP A C 1
ATOM 778 O O . ASP A 1 98 ? 38.276 30.951 -28.785 1.00 38.03 98 ASP A O 1
ATOM 782 N N . HIS A 1 99 ? 39.811 29.929 -27.516 1.00 41.06 99 HIS A N 1
ATOM 783 C CA . HIS A 1 99 ? 40.055 28.831 -28.444 1.00 41.06 99 HIS A CA 1
ATOM 784 C C . HIS A 1 99 ? 39.630 27.515 -27.787 1.00 41.06 99 HIS A C 1
ATOM 786 O O . HIS A 1 99 ? 40.187 27.109 -26.774 1.00 41.06 99 HIS A O 1
ATOM 792 N N . GLY A 1 100 ? 38.664 26.816 -28.399 1.00 34.78 100 GLY A N 1
ATOM 793 C CA . GLY A 1 100 ? 37.948 25.665 -27.821 1.00 34.78 100 GLY A CA 1
ATOM 794 C C . GLY A 1 100 ? 38.733 24.357 -27.613 1.00 34.78 100 GLY A C 1
ATOM 795 O O . GLY A 1 100 ? 38.242 23.296 -27.989 1.00 34.78 100 GLY A O 1
ATOM 796 N N . TRP A 1 101 ? 39.954 24.393 -27.071 1.00 36.88 101 TRP A N 1
ATOM 797 C CA . TRP A 1 101 ? 40.781 23.203 -26.801 1.00 36.88 101 TRP A CA 1
ATOM 798 C C . TRP A 1 101 ? 41.674 23.300 -25.547 1.00 36.88 101 TRP A C 1
ATOM 800 O O . TRP A 1 101 ? 42.679 22.589 -25.457 1.00 36.88 101 TRP A O 1
ATOM 810 N N . ALA A 1 102 ? 41.306 24.111 -24.554 1.00 29.72 102 ALA A N 1
ATOM 811 C CA . ALA A 1 102 ? 41.954 24.101 -23.241 1.00 29.72 102 ALA A CA 1
ATOM 812 C C . ALA A 1 102 ? 41.252 23.107 -22.292 1.00 29.72 102 ALA A C 1
ATOM 814 O O . ALA A 1 102 ? 40.084 23.283 -21.965 1.00 29.72 102 ALA A O 1
ATOM 815 N N . ILE A 1 103 ? 41.950 22.042 -21.878 1.00 34.12 103 ILE A N 1
ATOM 816 C CA . ILE A 1 103 ? 41.549 21.160 -20.767 1.00 34.12 103 ILE A CA 1
ATOM 817 C C . ILE A 1 103 ? 42.819 20.855 -19.962 1.00 34.12 103 ILE A C 1
ATOM 819 O O . ILE A 1 103 ? 43.753 20.253 -20.501 1.00 34.12 103 ILE A O 1
ATOM 823 N N . GLY A 1 104 ? 42.852 21.279 -18.697 1.00 36.50 104 GLY A N 1
ATOM 824 C CA . GLY A 1 104 ? 43.814 20.825 -17.694 1.00 36.50 104 GLY A CA 1
ATOM 825 C C . GLY A 1 104 ? 43.334 19.520 -17.053 1.00 36.50 104 GLY A C 1
ATOM 826 O O . GLY A 1 104 ? 42.149 19.341 -16.799 1.00 36.50 104 GLY A O 1
ATOM 827 N N . THR A 1 105 ? 44.242 18.578 -16.829 1.00 39.94 105 THR A N 1
ATOM 828 C CA . THR A 1 105 ? 43.999 17.395 -15.978 1.00 39.94 105 THR A CA 1
ATOM 829 C C . THR A 1 105 ? 44.388 17.733 -14.540 1.00 39.94 105 THR A C 1
ATOM 831 O O . THR A 1 105 ? 45.302 18.526 -14.411 1.00 39.94 105 THR A O 1
ATOM 834 N N . GLU A 1 106 ? 43.798 17.113 -13.508 1.00 40.25 106 GLU A N 1
ATOM 835 C CA . GLU A 1 106 ? 44.250 17.082 -12.091 1.00 40.25 106 GLU A CA 1
ATOM 836 C C . GLU A 1 106 ? 44.405 15.612 -11.613 1.00 40.25 106 GLU A C 1
ATOM 838 O O . GLU A 1 106 ? 43.917 14.701 -12.275 1.00 40.25 106 GLU A O 1
ATOM 843 N N . MET A 1 107 ? 45.105 15.301 -10.512 1.00 41.53 107 MET A N 1
ATOM 844 C CA . MET A 1 107 ? 45.201 13.938 -9.929 1.00 41.53 107 MET A CA 1
ATOM 845 C C . MET A 1 107 ? 44.467 13.862 -8.584 1.00 41.53 107 MET A C 1
ATOM 847 O O . MET A 1 107 ? 44.252 14.856 -7.897 1.00 41.53 107 MET A O 1
ATOM 851 N N . ARG A 1 108 ? 44.039 12.662 -8.171 1.00 44.75 108 ARG A N 1
ATOM 852 C CA . ARG A 1 108 ? 43.370 12.479 -6.870 1.00 44.75 108 ARG A CA 1
ATOM 853 C C . ARG A 1 108 ? 44.412 12.379 -5.743 1.00 44.75 108 ARG A C 1
ATOM 855 O O . ARG A 1 108 ? 45.131 11.385 -5.639 1.00 44.75 108 ARG A O 1
ATOM 862 N N . GLN A 1 109 ? 44.440 13.374 -4.848 1.00 39.94 109 GLN A N 1
ATOM 863 C CA . GLN A 1 109 ? 45.381 13.497 -3.711 1.00 39.94 109 GLN A CA 1
ATOM 864 C C . GLN A 1 109 ? 45.680 12.218 -2.890 1.00 39.94 109 GLN A C 1
ATOM 866 O O . GLN A 1 109 ? 46.838 12.027 -2.513 1.00 39.94 109 GLN A O 1
ATOM 871 N N . PRO A 1 110 ? 44.725 11.306 -2.595 1.00 41.72 110 PRO A N 1
ATOM 872 C CA . PRO A 1 110 ? 44.999 10.151 -1.731 1.00 41.72 110 PRO A CA 1
ATOM 873 C C . PRO A 1 110 ? 45.913 9.089 -2.356 1.00 41.72 110 PRO A C 1
ATOM 875 O O . PRO A 1 110 ? 46.423 8.224 -1.646 1.00 41.72 110 PRO A O 1
ATOM 878 N N . THR A 1 111 ? 46.097 9.110 -3.678 1.00 46.84 111 THR A N 1
ATOM 879 C CA . THR A 1 111 ? 46.745 8.016 -4.416 1.00 46.84 111 THR A CA 1
ATOM 880 C C . THR A 1 111 ? 48.173 8.312 -4.870 1.00 46.84 111 THR A C 1
ATOM 882 O O . THR A 1 111 ? 48.835 7.405 -5.368 1.00 46.84 111 THR A O 1
ATOM 885 N N . MET A 1 112 ? 48.692 9.523 -4.625 1.00 39.44 112 MET A N 1
ATOM 886 C CA . MET A 1 112 ? 50.018 9.976 -5.086 1.00 39.44 112 MET A CA 1
ATOM 887 C C . MET A 1 112 ? 51.208 9.130 -4.593 1.00 39.44 112 MET A C 1
ATOM 889 O O . MET A 1 112 ? 52.256 9.102 -5.230 1.00 39.44 112 MET A O 1
ATOM 893 N N . TYR A 1 113 ? 51.063 8.403 -3.482 1.00 44.75 113 TYR A N 1
ATOM 894 C CA . TYR A 1 113 ? 52.136 7.576 -2.908 1.00 44.75 113 TYR A CA 1
ATOM 895 C C . TYR A 1 113 ? 52.016 6.083 -3.236 1.00 44.75 113 TYR A C 1
ATOM 897 O O . TYR A 1 113 ? 52.831 5.286 -2.759 1.00 44.75 113 TYR A O 1
ATOM 905 N N . SER A 1 114 ? 51.019 5.708 -4.043 1.00 51.50 114 SER A N 1
ATOM 906 C CA . SER A 1 114 ? 50.761 4.331 -4.453 1.00 51.50 114 SER A CA 1
ATOM 907 C C . SER A 1 114 ? 51.972 3.720 -5.165 1.00 51.50 114 SER A C 1
ATOM 909 O O . SER A 1 114 ? 52.559 4.332 -6.059 1.00 51.50 114 SER A O 1
ATOM 911 N N . SER A 1 115 ? 52.346 2.493 -4.792 1.00 48.75 115 SER A N 1
ATOM 912 C CA . SER A 1 115 ? 53.484 1.782 -5.390 1.00 48.75 115 SER A CA 1
ATOM 913 C C . SER A 1 115 ? 53.320 1.554 -6.897 1.00 48.75 115 SER A C 1
ATOM 915 O O . SER A 1 115 ? 54.323 1.540 -7.605 1.00 48.75 115 SER A O 1
ATOM 917 N N . CYS A 1 116 ? 52.083 1.462 -7.403 1.00 44.69 116 CYS A N 1
ATOM 918 C CA . CYS A 1 116 ? 51.795 1.290 -8.833 1.00 44.69 116 CYS A CA 1
ATOM 919 C C . CYS A 1 116 ? 52.095 2.531 -9.692 1.00 44.69 116 CYS A C 1
ATOM 921 O O . CYS A 1 116 ? 52.285 2.392 -10.894 1.00 44.69 116 CYS A O 1
ATOM 923 N N . LEU A 1 117 ? 52.175 3.728 -9.097 1.00 43.72 117 LEU A N 1
ATOM 924 C CA . LEU A 1 117 ? 52.542 4.966 -9.802 1.00 43.72 117 LEU A CA 1
ATOM 925 C C . LEU A 1 117 ? 54.067 5.190 -9.841 1.00 43.72 117 LEU A C 1
ATOM 927 O O . LEU A 1 117 ? 54.540 6.082 -10.539 1.00 43.72 117 LEU A O 1
ATOM 931 N N . LYS A 1 118 ? 54.839 4.393 -9.084 1.00 41.28 118 LYS A N 1
ATOM 932 C CA . LYS A 1 118 ? 56.313 4.434 -9.032 1.00 41.28 118 LYS A CA 1
ATOM 933 C C . LYS A 1 118 ? 56.968 3.415 -9.968 1.00 41.28 118 LYS A C 1
ATOM 935 O O . LYS A 1 118 ? 58.149 3.550 -10.275 1.00 41.28 118 LYS A O 1
ATOM 940 N N . ASP A 1 119 ? 56.208 2.409 -10.399 1.00 44.31 119 ASP A N 1
ATOM 941 C CA . ASP A 1 119 ? 56.631 1.411 -11.378 1.00 44.31 119 ASP A CA 1
ATOM 942 C C . ASP A 1 119 ? 56.199 1.837 -12.799 1.00 44.31 119 ASP A C 1
ATOM 944 O O . ASP A 1 119 ? 55.004 2.020 -13.046 1.00 44.31 119 ASP A O 1
ATOM 948 N N . PRO A 1 120 ? 57.132 1.997 -13.757 1.00 37.34 120 PRO A N 1
ATOM 949 C CA . PRO A 1 120 ? 56.814 2.488 -15.100 1.00 37.34 120 PRO A CA 1
ATOM 950 C C . PRO A 1 120 ? 55.852 1.593 -15.897 1.00 37.34 120 PRO A C 1
ATOM 952 O O . PRO A 1 120 ? 55.167 2.080 -16.799 1.00 37.34 120 PRO A O 1
ATOM 955 N N . PHE A 1 121 ? 55.800 0.292 -15.594 1.00 41.44 121 PHE A N 1
ATOM 956 C CA . PHE A 1 121 ? 54.962 -0.680 -16.298 1.00 41.44 121 PHE A CA 1
ATOM 957 C C . PHE A 1 121 ? 53.515 -0.656 -15.789 1.00 41.44 121 PHE A C 1
ATOM 959 O O . PHE A 1 121 ? 52.577 -0.691 -16.587 1.00 41.44 121 PHE A O 1
ATOM 966 N N . GLU A 1 122 ? 53.318 -0.529 -14.478 1.00 47.06 122 GLU A N 1
ATOM 967 C CA . GLU A 1 122 ? 51.990 -0.388 -13.874 1.00 47.06 122 GLU A CA 1
ATOM 968 C C . GLU A 1 122 ? 51.409 1.025 -14.063 1.00 47.06 122 GLU A C 1
ATOM 970 O O . GLU A 1 122 ? 50.209 1.163 -14.304 1.00 47.06 122 GLU A O 1
ATOM 975 N N . PHE A 1 123 ? 52.240 2.073 -14.099 1.00 42.88 123 PHE A N 1
ATOM 976 C CA . PHE A 1 123 ? 51.775 3.424 -14.438 1.00 42.88 123 PHE A CA 1
ATOM 977 C C . PHE A 1 123 ? 51.291 3.522 -15.892 1.00 42.88 123 PHE A C 1
ATOM 979 O O . PHE A 1 123 ? 50.268 4.145 -16.175 1.00 42.88 123 PHE A O 1
ATOM 986 N N . LYS A 1 124 ? 51.961 2.823 -16.817 1.00 38.62 124 LYS A N 1
ATOM 987 C CA . LYS A 1 124 ? 51.493 2.661 -18.200 1.00 38.62 124 LYS A CA 1
ATOM 988 C C . LYS A 1 124 ? 50.101 2.013 -18.259 1.00 38.62 124 LYS A C 1
ATOM 990 O O . LYS A 1 124 ? 49.247 2.493 -18.995 1.00 38.62 124 LYS A O 1
ATOM 995 N N . LYS A 1 125 ? 49.838 0.998 -17.430 1.00 47.78 125 LYS A N 1
ATOM 996 C CA . LYS A 1 125 ? 48.513 0.368 -17.275 1.00 47.78 125 LYS A CA 1
ATOM 997 C C . LYS A 1 125 ? 47.454 1.352 -16.776 1.00 47.78 125 LYS A C 1
ATOM 999 O O . LYS A 1 125 ? 46.356 1.367 -17.313 1.00 47.78 125 LYS A O 1
ATOM 1004 N N . VAL A 1 126 ? 47.792 2.204 -15.803 1.00 48.38 126 VAL A N 1
ATOM 1005 C CA . VAL A 1 126 ? 46.902 3.269 -15.299 1.00 48.38 126 VAL A CA 1
ATOM 1006 C C . VAL A 1 126 ? 46.556 4.286 -16.392 1.00 48.38 126 VAL A C 1
ATOM 1008 O O . VAL A 1 126 ? 45.425 4.763 -16.459 1.00 48.38 126 VAL A O 1
ATOM 1011 N N . LEU A 1 127 ? 47.510 4.612 -17.267 1.00 39.34 127 LEU A N 1
ATOM 1012 C CA . LEU A 1 127 ? 47.293 5.531 -18.383 1.00 39.34 127 LEU A CA 1
ATOM 1013 C C . LEU A 1 127 ? 46.582 4.882 -19.577 1.00 39.34 127 LEU A C 1
ATOM 1015 O O . LEU A 1 127 ? 45.917 5.596 -20.315 1.00 39.34 127 LEU A O 1
ATOM 1019 N N . GLU A 1 128 ? 46.670 3.570 -19.788 1.00 39.34 128 GLU A N 1
ATOM 1020 C CA . GLU A 1 128 ? 46.019 2.859 -20.904 1.00 39.34 128 GLU A CA 1
ATOM 1021 C C . GLU A 1 128 ? 44.598 2.379 -20.560 1.00 39.34 128 GLU A C 1
ATOM 1023 O O . GLU A 1 128 ? 43.725 2.385 -21.428 1.00 39.34 128 GLU A O 1
ATOM 1028 N N . ASP A 1 129 ? 44.343 2.044 -19.295 1.00 43.00 129 ASP A N 1
ATOM 1029 C CA . ASP A 1 129 ? 43.073 1.515 -18.793 1.00 43.00 129 ASP A CA 1
ATOM 1030 C C . ASP A 1 129 ? 42.141 2.637 -18.302 1.00 43.00 129 ASP A C 1
ATOM 1032 O O . ASP A 1 129 ? 42.463 3.383 -17.379 1.00 43.00 129 ASP A O 1
ATOM 1036 N N . ASP A 1 130 ? 40.967 2.765 -18.925 1.00 43.09 130 ASP A N 1
ATOM 1037 C CA . ASP A 1 130 ? 40.022 3.866 -18.683 1.00 43.09 130 ASP A CA 1
ATOM 1038 C C . ASP A 1 130 ? 39.417 3.854 -17.263 1.00 43.09 130 ASP A C 1
ATOM 1040 O O . ASP A 1 130 ? 39.048 4.903 -16.731 1.00 43.09 130 ASP A O 1
ATOM 1044 N N . MET A 1 131 ? 39.351 2.685 -16.612 1.00 43.56 131 MET A N 1
ATOM 1045 C CA . MET A 1 131 ? 38.886 2.551 -15.229 1.00 43.56 131 MET A CA 1
ATOM 1046 C C . MET A 1 131 ? 39.967 2.973 -14.236 1.00 43.56 131 MET A C 1
ATOM 1048 O O . MET A 1 131 ? 39.685 3.741 -13.313 1.00 43.56 131 MET A O 1
ATOM 1052 N N . LEU A 1 132 ? 41.205 2.517 -14.435 1.00 44.91 132 LEU A N 1
ATOM 1053 C CA . LEU A 1 132 ? 42.333 2.919 -13.597 1.00 44.91 132 LEU A CA 1
ATOM 1054 C C . LEU A 1 132 ? 42.609 4.417 -13.760 1.00 44.91 132 LEU A C 1
ATOM 1056 O O . LEU A 1 132 ? 42.800 5.123 -12.773 1.00 44.91 132 LEU A O 1
ATOM 1060 N N . ARG A 1 133 ? 42.505 4.956 -14.975 1.00 46.72 133 ARG A N 1
ATOM 1061 C CA . ARG A 1 133 ? 42.687 6.389 -15.224 1.00 46.72 133 ARG A CA 1
ATOM 1062 C C . ARG A 1 133 ? 41.709 7.246 -14.417 1.00 46.72 133 ARG A C 1
ATOM 1064 O O . ARG A 1 133 ? 42.136 8.179 -13.752 1.00 46.72 133 ARG A O 1
ATOM 1071 N N . ARG A 1 134 ? 40.425 6.877 -14.371 1.00 50.91 134 ARG A N 1
ATOM 1072 C CA . ARG A 1 134 ? 39.391 7.552 -13.553 1.00 50.91 134 ARG A CA 1
ATOM 1073 C C . ARG A 1 134 ? 39.575 7.363 -12.041 1.00 50.91 134 ARG A C 1
ATOM 1075 O O . ARG A 1 134 ? 39.011 8.125 -11.253 1.00 50.91 134 ARG A O 1
ATOM 1082 N N . MET A 1 135 ? 40.323 6.336 -11.627 1.00 46.66 135 MET A N 1
ATOM 1083 C CA . MET A 1 135 ? 40.678 6.093 -10.225 1.00 46.66 135 MET A CA 1
ATOM 1084 C C . MET A 1 135 ? 41.837 6.970 -9.746 1.00 46.66 135 MET A C 1
ATOM 1086 O O . MET A 1 135 ? 41.826 7.375 -8.585 1.00 46.66 135 MET A O 1
ATOM 1090 N N . PHE A 1 136 ? 42.815 7.256 -10.607 1.00 42.88 136 PHE A N 1
ATOM 1091 C CA . PHE A 1 136 ? 44.028 7.994 -10.240 1.00 42.88 136 PHE A CA 1
ATOM 1092 C C . PHE A 1 136 ? 43.991 9.477 -10.671 1.00 42.88 136 PHE A C 1
ATOM 1094 O O . PHE A 1 136 ? 44.587 10.314 -9.993 1.00 42.88 136 PHE A O 1
ATOM 1101 N N . ILE A 1 137 ? 43.232 9.824 -11.720 1.00 42.66 137 ILE A N 1
ATOM 1102 C CA . ILE A 1 137 ? 43.143 11.165 -12.328 1.00 42.66 137 ILE A CA 1
ATOM 1103 C C . ILE A 1 137 ? 41.769 11.808 -12.037 1.00 42.66 137 ILE A C 1
ATOM 1105 O O . ILE A 1 137 ? 40.726 11.149 -12.016 1.00 42.66 137 ILE A O 1
ATOM 1109 N N . LEU A 1 138 ? 41.779 13.107 -11.759 1.00 42.47 138 LEU A N 1
ATOM 1110 C CA . LEU A 1 138 ? 40.647 14.002 -11.546 1.00 42.47 138 LEU A CA 1
ATOM 1111 C C . LEU A 1 138 ? 40.500 14.859 -12.819 1.00 42.47 138 LEU A C 1
ATOM 1113 O O . LEU A 1 138 ? 41.256 15.796 -13.036 1.00 42.47 138 LEU A O 1
ATOM 1117 N N . ASP A 1 139 ? 39.565 14.512 -13.703 1.00 42.84 139 ASP A N 1
ATOM 1118 C CA . ASP A 1 139 ? 39.168 15.431 -14.780 1.00 42.84 139 ASP A CA 1
ATOM 1119 C C . ASP A 1 139 ? 38.307 16.534 -14.150 1.00 42.84 139 ASP A C 1
ATOM 1121 O O . ASP A 1 139 ? 37.175 16.271 -13.727 1.00 42.84 139 ASP A O 1
ATOM 1125 N N . ALA A 1 140 ? 38.847 17.747 -14.049 1.00 35.66 140 ALA A N 1
ATOM 1126 C CA . ALA A 1 140 ? 38.082 18.930 -13.684 1.00 35.66 140 ALA A CA 1
ATOM 1127 C C . ALA A 1 140 ? 37.447 19.542 -14.949 1.00 35.66 140 ALA A C 1
ATOM 1129 O O . ALA A 1 140 ? 38.111 19.774 -15.953 1.00 35.66 140 ALA A O 1
ATOM 1130 N N . ASP A 1 141 ? 36.132 19.756 -14.886 1.00 33.00 141 ASP A N 1
ATOM 1131 C CA . ASP A 1 141 ? 35.312 20.582 -15.783 1.00 33.00 141 ASP A CA 1
ATOM 1132 C C . ASP A 1 141 ? 35.289 20.296 -17.296 1.00 33.00 141 ASP A C 1
ATOM 1134 O O . ASP A 1 141 ? 35.535 21.159 -18.136 1.00 33.00 141 ASP A O 1
ATOM 1138 N N . VAL A 1 142 ? 34.763 19.123 -17.675 1.00 32.72 142 VAL A N 1
ATOM 1139 C CA . VAL A 1 142 ? 34.194 18.920 -19.028 1.00 32.72 142 VAL A CA 1
ATOM 1140 C C . VAL A 1 142 ? 32.831 18.227 -18.986 1.00 32.72 142 VAL A C 1
ATOM 1142 O O . VAL A 1 142 ? 32.534 17.327 -19.772 1.00 32.72 142 VAL A O 1
ATOM 1145 N N . THR A 1 143 ? 31.958 18.645 -18.069 1.00 30.31 143 THR A N 1
ATOM 1146 C CA . THR A 1 143 ? 30.571 18.141 -18.015 1.00 30.31 143 THR A CA 1
ATOM 1147 C C . THR A 1 143 ? 29.563 18.990 -18.795 1.00 30.31 143 THR A C 1
ATOM 1149 O O . THR A 1 143 ? 28.407 18.588 -18.898 1.00 30.31 143 THR A O 1
ATOM 1152 N N . VAL A 1 144 ? 29.973 20.122 -19.391 1.00 31.44 144 VAL A N 1
ATOM 1153 C CA . VAL A 1 144 ? 29.052 21.029 -20.115 1.00 31.44 144 VAL A CA 1
ATOM 1154 C C . VAL A 1 144 ? 29.244 21.045 -21.645 1.00 31.44 144 VAL A C 1
ATOM 1156 O O . VAL A 1 144 ? 28.294 21.368 -22.347 1.00 31.44 144 VAL A O 1
ATOM 1159 N N . HIS A 1 145 ? 30.376 20.592 -22.207 1.00 26.33 145 HIS A N 1
ATOM 1160 C CA . HIS A 1 145 ? 30.620 20.681 -23.667 1.00 26.33 145 HIS A CA 1
ATOM 1161 C C . HIS A 1 145 ? 31.237 19.437 -24.347 1.00 26.33 145 HIS A C 1
ATOM 1163 O O . HIS A 1 145 ? 31.841 19.550 -25.408 1.00 26.33 145 HIS A O 1
ATOM 1169 N N . SER A 1 146 ? 31.065 18.228 -23.804 1.00 31.08 146 SER A N 1
ATOM 1170 C CA . SER A 1 146 ? 31.642 16.990 -24.380 1.00 31.08 146 SER A CA 1
ATOM 1171 C C . SER A 1 146 ? 30.631 16.028 -25.020 1.00 31.08 146 SER A C 1
ATOM 1173 O O . SER A 1 146 ? 30.935 14.852 -25.211 1.00 31.08 146 SER A O 1
ATOM 1175 N N . THR A 1 147 ? 29.436 16.492 -25.396 1.00 27.59 147 THR A N 1
ATOM 1176 C CA . THR A 1 147 ? 28.403 15.600 -25.966 1.00 27.59 147 THR A CA 1
ATOM 1177 C C . THR A 1 147 ? 28.660 15.139 -27.407 1.00 27.59 147 THR A C 1
ATOM 1179 O O . THR A 1 147 ? 27.991 14.210 -27.839 1.00 27.59 147 THR A O 1
ATOM 1182 N N . ASP A 1 148 ? 29.672 15.667 -28.107 1.00 30.33 148 ASP A N 1
ATOM 1183 C CA . ASP A 1 148 ? 29.963 15.297 -29.507 1.00 30.33 148 ASP A CA 1
ATOM 1184 C C . ASP A 1 148 ? 31.232 14.456 -29.734 1.00 30.33 148 ASP A C 1
ATOM 1186 O O . ASP A 1 148 ? 31.613 14.187 -30.874 1.00 30.33 148 ASP A O 1
ATOM 1190 N N . LEU A 1 149 ? 31.888 13.947 -28.689 1.00 29.05 149 LEU A N 1
ATOM 1191 C CA . LEU A 1 149 ? 33.022 13.027 -28.869 1.00 29.05 149 LEU A CA 1
ATOM 1192 C C . LEU A 1 149 ? 32.573 11.563 -28.838 1.00 29.05 149 LEU A C 1
ATOM 1194 O O . LEU A 1 149 ? 32.970 10.769 -27.989 1.00 29.05 149 LEU A O 1
ATOM 1198 N N . ALA A 1 150 ? 31.736 11.205 -29.812 1.00 27.44 150 ALA A N 1
ATOM 1199 C CA . ALA A 1 150 ? 31.352 9.828 -30.087 1.00 27.44 150 ALA A CA 1
ATOM 1200 C C . ALA A 1 150 ? 32.525 9.043 -30.707 1.00 27.44 150 ALA A C 1
ATOM 1202 O O . ALA A 1 150 ? 33.021 9.374 -31.788 1.00 27.44 150 ALA A O 1
ATOM 1203 N N . THR A 1 151 ? 32.926 7.938 -30.077 1.00 27.98 151 THR A N 1
ATOM 1204 C CA . THR A 1 151 ? 33.729 6.879 -30.703 1.00 27.98 151 THR A CA 1
ATOM 1205 C C . THR A 1 151 ? 32.894 6.171 -31.774 1.00 27.98 151 THR A C 1
ATOM 1207 O O . THR A 1 151 ? 32.289 5.128 -31.541 1.00 27.98 151 THR A O 1
ATOM 1210 N N . LYS A 1 152 ? 32.847 6.721 -32.991 1.00 30.44 152 LYS A N 1
ATOM 1211 C CA . LYS A 1 152 ? 32.389 5.962 -34.165 1.00 30.44 152 LYS A CA 1
ATOM 1212 C C . LYS A 1 152 ? 33.496 5.008 -34.610 1.00 30.44 152 LYS A C 1
ATOM 1214 O O . LYS A 1 152 ? 34.639 5.425 -34.786 1.00 30.44 152 LYS A O 1
ATOM 1219 N N . MET A 1 153 ? 33.151 3.734 -34.822 1.00 30.16 153 MET A N 1
ATOM 1220 C CA . MET A 1 153 ? 34.068 2.795 -35.472 1.00 30.16 153 MET A CA 1
ATOM 1221 C C . MET A 1 153 ? 34.466 3.334 -36.856 1.00 30.16 153 MET A C 1
ATOM 1223 O O . MET A 1 153 ? 33.598 3.838 -37.578 1.00 30.16 153 MET A O 1
ATOM 1227 N N . PRO A 1 154 ? 35.753 3.246 -37.234 1.00 35.50 154 PRO A N 1
ATOM 1228 C CA . PRO A 1 154 ? 36.220 3.774 -38.504 1.00 35.50 154 PRO A CA 1
ATOM 1229 C C . PRO A 1 154 ? 35.519 3.071 -39.664 1.00 35.50 154 PRO A C 1
ATOM 1231 O O . PRO A 1 154 ? 35.508 1.841 -39.742 1.00 35.50 154 PRO A O 1
ATOM 1234 N N . ARG A 1 155 ? 34.942 3.856 -40.577 1.00 36.72 155 ARG A N 1
ATOM 1235 C CA . ARG A 1 155 ? 34.460 3.337 -41.855 1.00 36.72 155 ARG A CA 1
ATOM 1236 C C . ARG A 1 155 ? 35.606 3.353 -42.854 1.00 36.72 155 ARG A C 1
ATOM 1238 O O . ARG A 1 155 ? 36.367 4.318 -42.941 1.00 36.72 155 ARG A O 1
ATOM 1245 N N . LEU A 1 156 ? 35.733 2.240 -43.559 1.00 35.16 156 LEU A N 1
ATOM 1246 C CA . LEU A 1 156 ? 36.611 2.124 -44.705 1.00 35.16 156 LEU A CA 1
ATOM 1247 C C . LEU A 1 156 ? 35.830 2.580 -45.934 1.00 35.16 156 LEU A C 1
ATOM 1249 O O . LEU A 1 156 ? 34.671 2.197 -46.106 1.00 35.16 156 LEU A O 1
ATOM 1253 N N . ASP A 1 157 ? 36.455 3.391 -46.774 1.00 40.56 157 ASP A N 1
ATOM 1254 C CA . ASP A 1 157 ? 35.896 3.728 -48.073 1.00 40.56 157 ASP A CA 1
ATOM 1255 C C . ASP A 1 157 ? 35.917 2.513 -49.022 1.00 40.56 157 ASP A C 1
ATOM 1257 O O . ASP A 1 157 ? 36.452 1.441 -48.716 1.00 40.56 157 ASP A O 1
ATOM 1261 N N . SER A 1 158 ? 35.350 2.689 -50.217 1.00 32.44 158 SER A N 1
ATOM 1262 C CA . SER A 1 158 ? 35.303 1.658 -51.269 1.00 32.44 158 SER A CA 1
ATOM 1263 C C . SER A 1 158 ? 36.676 1.129 -51.732 1.00 32.44 158 SER A C 1
ATOM 1265 O O . SER A 1 158 ? 36.733 0.146 -52.467 1.00 32.44 158 SER A O 1
ATOM 1267 N N . THR A 1 159 ? 37.783 1.731 -51.281 1.00 34.25 159 THR A N 1
ATOM 1268 C CA . THR A 1 159 ? 39.169 1.316 -51.551 1.00 34.25 159 THR A CA 1
ATOM 1269 C C . THR A 1 159 ? 39.889 0.748 -50.322 1.00 34.25 159 THR A C 1
ATOM 1271 O O . THR A 1 159 ? 41.092 0.493 -50.370 1.00 34.25 159 THR A O 1
ATOM 1274 N N . SER A 1 160 ? 39.160 0.492 -49.229 1.00 32.00 160 SER A N 1
ATOM 1275 C CA . SER A 1 160 ? 39.684 -0.016 -47.952 1.00 32.00 160 SER A CA 1
ATOM 1276 C C . SER A 1 160 ? 40.627 0.949 -47.212 1.00 32.00 160 SER A C 1
ATOM 1278 O O . SER A 1 160 ? 41.493 0.505 -46.455 1.00 32.00 160 SER A O 1
ATOM 1280 N N . ARG A 1 161 ? 40.468 2.270 -47.389 1.00 33.72 161 ARG A N 1
ATOM 1281 C CA . ARG A 1 161 ? 41.174 3.305 -46.606 1.00 33.72 161 ARG A CA 1
ATOM 1282 C C . ARG A 1 161 ? 40.245 3.979 -45.593 1.00 33.72 161 ARG A C 1
ATOM 1284 O O . ARG A 1 161 ? 39.047 4.085 -45.820 1.00 33.72 161 ARG A O 1
ATOM 1291 N N . LEU A 1 162 ? 40.802 4.396 -44.454 1.00 32.69 162 LEU A N 1
ATOM 1292 C CA . LEU A 1 162 ? 40.059 5.000 -43.340 1.00 32.69 162 LEU A CA 1
ATOM 1293 C C . LEU A 1 162 ? 39.542 6.400 -43.722 1.00 32.69 162 LEU A C 1
ATOM 1295 O O . LEU A 1 162 ? 40.347 7.273 -44.048 1.00 32.69 162 LEU A O 1
ATOM 1299 N N . GLU A 1 163 ? 38.233 6.631 -43.649 1.00 36.00 163 GLU A N 1
ATOM 1300 C CA . GLU A 1 163 ? 37.627 7.935 -43.955 1.00 36.00 163 GLU A CA 1
ATOM 1301 C C . GLU A 1 163 ? 37.733 8.897 -42.749 1.00 36.00 163 GLU A C 1
ATOM 1303 O O . GLU A 1 163 ? 37.470 8.512 -41.606 1.00 36.00 163 GLU A O 1
ATOM 1308 N N . ALA A 1 164 ? 38.139 10.154 -42.975 1.00 34.72 164 ALA A N 1
ATOM 1309 C CA . ALA A 1 164 ? 38.307 11.153 -41.914 1.00 34.72 164 ALA A CA 1
ATOM 1310 C C . ALA A 1 164 ? 37.018 11.963 -41.682 1.00 34.72 164 ALA A C 1
ATOM 1312 O O . ALA A 1 164 ? 36.544 12.656 -42.580 1.00 34.72 164 ALA A O 1
ATOM 1313 N N . LEU A 1 165 ? 36.481 11.929 -40.457 1.00 36.41 165 LEU A N 1
ATOM 1314 C CA . LEU A 1 165 ? 35.292 12.696 -40.061 1.00 36.41 165 LEU A CA 1
ATOM 1315 C C . LEU A 1 165 ? 35.663 14.121 -39.615 1.00 36.41 165 LEU A C 1
ATOM 1317 O O . LEU A 1 165 ? 36.636 14.314 -38.889 1.00 36.41 165 LEU A O 1
ATOM 1321 N N . HIS A 1 166 ? 34.873 15.115 -40.031 1.00 31.88 166 HIS A N 1
ATOM 1322 C CA . HIS A 1 166 ? 35.180 16.542 -39.848 1.00 31.88 166 HIS A CA 1
ATOM 1323 C C . HIS A 1 166 ? 34.894 17.129 -38.449 1.00 31.88 166 HIS A C 1
ATOM 1325 O O . HIS A 1 166 ? 35.436 18.187 -38.150 1.00 31.88 166 HIS A O 1
ATOM 1331 N N . ASN A 1 167 ? 34.132 16.464 -37.566 1.00 30.28 167 ASN A N 1
ATOM 1332 C CA . ASN A 1 167 ? 33.615 17.101 -36.334 1.00 30.28 167 ASN A CA 1
ATOM 1333 C C . ASN A 1 167 ? 34.000 16.413 -34.999 1.00 30.28 167 ASN A C 1
ATOM 1335 O O . ASN A 1 167 ? 33.277 16.540 -34.020 1.00 30.28 167 ASN A O 1
ATOM 1339 N N . GLY A 1 168 ? 35.130 15.698 -34.915 1.00 30.75 168 GLY A N 1
ATOM 1340 C CA . GLY A 1 168 ? 35.629 15.123 -33.649 1.00 30.75 168 GLY A CA 1
ATOM 1341 C C . GLY A 1 168 ? 36.915 15.802 -33.163 1.00 30.75 168 GLY A C 1
ATOM 1342 O O . GLY A 1 168 ? 37.945 15.709 -33.830 1.00 30.75 168 GLY A O 1
ATOM 1343 N N . GLY A 1 169 ? 36.873 16.483 -32.014 1.00 32.44 169 GLY A N 1
ATOM 1344 C CA . GLY A 1 169 ? 38.015 17.185 -31.410 1.00 32.44 169 GLY A CA 1
ATOM 1345 C C . GLY A 1 169 ? 39.209 16.278 -31.058 1.00 32.44 169 GLY A C 1
ATOM 1346 O O . GLY A 1 169 ? 39.062 15.250 -30.402 1.00 32.44 169 GLY A O 1
ATOM 1347 N N . LYS A 1 170 ? 40.412 16.684 -31.481 1.00 32.47 170 LYS A N 1
ATOM 1348 C CA . LYS A 1 170 ? 41.716 16.090 -31.119 1.00 32.47 170 LYS A CA 1
ATOM 1349 C C . LYS A 1 170 ? 42.412 16.970 -30.067 1.00 32.47 170 LYS A C 1
ATOM 1351 O O . LYS A 1 170 ? 42.263 18.188 -30.116 1.00 32.47 170 LYS A O 1
ATOM 1356 N N . ARG A 1 171 ? 43.169 16.377 -29.133 1.00 38.69 171 ARG A N 1
ATOM 1357 C CA . ARG A 1 171 ? 43.796 17.069 -27.982 1.00 38.69 171 ARG A CA 1
ATOM 1358 C C . ARG A 1 171 ? 44.944 18.015 -28.404 1.00 38.69 171 ARG A C 1
ATOM 1360 O O . ARG A 1 171 ? 45.548 17.827 -29.458 1.00 38.69 171 ARG A O 1
ATOM 1367 N N . ARG A 1 172 ? 45.294 18.995 -27.551 1.00 34.91 172 ARG A N 1
ATOM 1368 C CA . ARG A 1 172 ? 46.353 20.024 -27.751 1.00 34.91 172 ARG A CA 1
ATOM 1369 C C . ARG A 1 172 ? 47.709 19.442 -28.186 1.00 34.91 172 ARG A C 1
ATOM 1371 O O . ARG A 1 172 ? 48.287 19.889 -29.171 1.00 34.91 172 ARG A O 1
ATOM 1378 N N . VAL A 1 173 ? 48.167 18.384 -27.514 1.00 33.81 173 VAL A N 1
ATOM 1379 C CA . VAL A 1 173 ? 49.429 17.679 -27.829 1.00 33.81 173 VAL A CA 1
ATOM 1380 C C . VAL A 1 173 ? 49.348 16.918 -29.157 1.00 33.81 173 VAL A C 1
ATOM 1382 O O . VAL A 1 173 ? 50.313 16.901 -29.925 1.00 33.81 173 VAL A O 1
ATOM 1385 N N . ASP A 1 174 ? 48.181 16.346 -29.472 1.00 33.78 174 ASP A N 1
ATOM 1386 C CA . ASP A 1 174 ? 47.982 15.616 -30.723 1.00 33.78 174 ASP A CA 1
ATOM 1387 C C . ASP A 1 174 ? 48.127 16.550 -31.920 1.00 33.78 174 ASP A C 1
ATOM 1389 O O . ASP A 1 174 ? 48.694 16.145 -32.925 1.00 33.78 174 ASP A O 1
ATOM 1393 N N . LYS A 1 175 ? 47.696 17.813 -31.831 1.00 34.22 175 LYS A N 1
ATOM 1394 C CA . LYS A 1 175 ? 47.795 18.781 -32.937 1.00 34.22 175 LYS A CA 1
ATOM 1395 C C . LYS A 1 175 ? 49.242 19.138 -33.310 1.00 34.22 175 LYS A C 1
ATOM 1397 O O . LYS A 1 175 ? 49.527 19.299 -34.492 1.00 34.22 175 LYS A O 1
ATOM 1402 N N . ILE A 1 176 ? 50.149 19.211 -32.332 1.00 35.06 176 ILE A N 1
ATOM 1403 C CA . ILE A 1 176 ? 51.570 19.538 -32.555 1.00 35.06 176 ILE A CA 1
ATOM 1404 C C . ILE A 1 176 ? 52.323 18.319 -33.102 1.00 35.06 176 ILE A C 1
ATOM 1406 O O . ILE A 1 176 ? 53.071 18.429 -34.073 1.00 35.06 176 ILE A O 1
ATOM 1410 N N . LEU A 1 177 ? 52.069 17.130 -32.543 1.00 36.78 177 LEU A N 1
ATOM 1411 C CA . LEU A 1 177 ? 52.740 15.894 -32.958 1.00 36.78 177 LEU A CA 1
ATOM 1412 C C . LEU A 1 177 ? 52.183 15.307 -34.264 1.00 36.78 177 LEU A C 1
ATOM 1414 O O . LEU A 1 177 ? 52.923 14.687 -35.021 1.00 36.78 177 LEU A O 1
ATOM 1418 N N . THR A 1 178 ? 50.895 15.500 -34.567 1.00 38.06 178 THR A N 1
ATOM 1419 C CA . THR A 1 178 ? 50.292 14.985 -35.814 1.00 38.06 178 THR A CA 1
ATOM 1420 C C . THR A 1 178 ? 50.629 15.821 -37.042 1.00 38.06 178 THR A C 1
ATOM 1422 O O . THR A 1 178 ? 50.400 15.356 -38.159 1.00 38.06 178 THR A O 1
ATOM 1425 N N . HIS A 1 179 ? 51.216 17.011 -36.872 1.00 34.31 179 HIS A N 1
ATOM 1426 C CA . HIS A 1 179 ? 51.555 17.873 -38.000 1.00 34.31 179 HIS A CA 1
ATOM 1427 C C . HIS A 1 179 ? 52.918 17.571 -38.647 1.00 34.31 179 HIS A C 1
ATOM 1429 O O . HIS A 1 179 ? 53.224 18.131 -39.704 1.00 34.31 179 HIS A O 1
ATOM 1435 N N . ARG A 1 180 ? 53.735 16.664 -38.090 1.00 37.84 180 ARG A N 1
ATOM 1436 C CA . ARG A 1 180 ? 54.970 16.206 -38.745 1.00 37.84 180 ARG A CA 1
ATOM 1437 C C . ARG A 1 180 ? 55.078 14.685 -38.723 1.00 37.84 180 ARG A C 1
ATOM 1439 O O . ARG A 1 180 ? 55.060 14.031 -37.691 1.00 37.84 180 ARG A O 1
ATOM 1446 N N . LEU A 1 181 ? 55.130 14.140 -39.930 1.00 37.56 181 LEU A N 1
ATOM 1447 C CA . LEU A 1 181 ? 55.141 12.723 -40.250 1.00 37.56 181 LEU A CA 1
ATOM 1448 C C . LEU A 1 181 ? 56.304 11.973 -39.566 1.00 37.56 181 LEU A C 1
ATOM 1450 O O . LEU A 1 181 ? 57.449 12.407 -39.646 1.00 37.56 181 LEU A O 1
ATOM 1454 N N . HIS A 1 182 ? 55.981 10.776 -39.055 1.00 45.91 182 HIS A N 1
ATOM 1455 C CA . HIS A 1 182 ? 56.853 9.626 -38.733 1.00 45.91 182 HIS A CA 1
ATOM 1456 C C . HIS A 1 182 ? 57.208 9.355 -37.255 1.00 45.91 182 HIS A C 1
ATOM 1458 O O . HIS A 1 182 ? 57.214 10.226 -36.396 1.00 45.91 182 HIS A O 1
ATOM 1464 N N . ARG A 1 183 ? 57.428 8.059 -36.967 1.00 43.09 183 ARG A N 1
ATOM 1465 C CA . ARG A 1 183 ? 57.590 7.451 -35.632 1.00 43.09 183 ARG A CA 1
ATOM 1466 C C . ARG A 1 183 ? 58.888 7.926 -34.954 1.00 43.09 183 ARG A C 1
ATOM 1468 O O . ARG A 1 183 ? 59.963 7.447 -35.301 1.00 43.09 183 ARG A O 1
ATOM 1475 N N . VAL A 1 184 ? 58.770 8.824 -33.978 1.00 44.88 184 VAL A N 1
ATOM 1476 C CA . VAL A 1 184 ? 59.869 9.323 -33.125 1.00 44.88 184 VAL A CA 1
ATOM 1477 C C . VAL A 1 184 ? 60.123 8.355 -31.959 1.00 44.88 184 VAL A C 1
ATOM 1479 O O . VAL A 1 184 ? 59.192 7.691 -31.499 1.00 44.88 184 VAL A O 1
ATOM 1482 N N . LYS A 1 185 ? 61.369 8.258 -31.473 1.00 39.78 185 LYS A N 1
ATOM 1483 C CA . LYS A 1 185 ? 61.758 7.392 -30.345 1.00 39.78 185 LYS A CA 1
ATOM 1484 C C . LYS A 1 185 ? 62.184 8.247 -29.142 1.00 39.78 185 LYS A C 1
ATOM 1486 O O . LYS A 1 185 ? 62.842 9.273 -29.297 1.00 39.78 185 LYS A O 1
ATOM 1491 N N . VAL A 1 186 ? 61.809 7.845 -27.930 1.00 44.34 186 VAL A N 1
ATOM 1492 C CA . VAL A 1 186 ? 62.128 8.574 -26.683 1.00 44.34 186 VAL A CA 1
ATOM 1493 C C . VAL A 1 186 ? 63.376 7.966 -26.049 1.00 44.34 186 VAL A C 1
ATOM 1495 O O . VAL A 1 186 ? 63.460 6.741 -25.974 1.00 44.34 186 VAL A O 1
ATOM 1498 N N . LEU A 1 187 ? 64.342 8.786 -25.615 1.00 38.62 187 LEU A N 1
ATOM 1499 C CA . LEU A 1 187 ? 65.605 8.286 -25.034 1.00 38.62 187 LEU A CA 1
ATOM 1500 C C . LEU A 1 187 ? 65.767 8.524 -23.540 1.00 38.62 187 LEU A C 1
ATOM 1502 O O . LEU A 1 187 ? 66.482 7.756 -22.903 1.00 38.62 187 LEU A O 1
ATOM 1506 N N . GLY A 1 188 ? 65.156 9.565 -22.973 1.00 39.62 188 GLY A N 1
ATOM 1507 C CA . GLY A 1 188 ? 65.440 9.919 -21.586 1.00 39.62 188 GLY A CA 1
ATOM 1508 C C . GLY A 1 188 ? 64.420 10.844 -20.938 1.00 39.62 188 GLY A C 1
ATOM 1509 O O . GLY A 1 188 ? 63.757 11.645 -21.601 1.00 39.62 188 GLY A O 1
ATOM 1510 N N . TYR A 1 189 ? 64.343 10.715 -19.613 1.00 39.03 189 TYR A N 1
ATOM 1511 C CA . TYR A 1 189 ? 63.455 11.451 -18.720 1.00 39.03 189 TYR A CA 1
ATOM 1512 C C . TYR A 1 189 ? 64.280 12.035 -17.570 1.00 39.03 189 TYR A C 1
ATOM 1514 O O . TYR A 1 189 ? 65.142 11.347 -17.023 1.00 39.03 189 TYR A O 1
ATOM 1522 N N . ALA A 1 190 ? 63.990 13.274 -17.174 1.00 36.38 190 ALA A N 1
ATOM 1523 C CA . ALA A 1 190 ? 64.533 13.881 -15.960 1.00 36.38 190 ALA A CA 1
ATOM 1524 C C . ALA A 1 190 ? 63.409 14.550 -15.154 1.00 36.38 190 ALA A C 1
ATOM 1526 O O . ALA A 1 190 ? 62.614 15.319 -15.710 1.00 36.38 190 ALA A O 1
ATOM 1527 N N . PHE A 1 191 ? 63.353 14.254 -13.851 1.00 37.28 191 PHE A N 1
ATOM 1528 C CA . PHE A 1 191 ? 62.394 14.822 -12.902 1.00 37.28 191 PHE A CA 1
ATOM 1529 C C . PHE A 1 191 ? 63.101 15.796 -11.968 1.00 37.28 191 PHE A C 1
ATOM 1531 O O . PHE A 1 191 ? 64.061 15.422 -11.298 1.00 37.28 191 PHE A O 1
ATOM 1538 N N . LEU A 1 192 ? 62.610 17.032 -11.925 1.00 35.53 192 LEU A N 1
ATOM 1539 C CA . LEU A 1 192 ? 63.008 18.022 -10.936 1.00 35.53 192 LEU A CA 1
ATOM 1540 C C . LEU A 1 192 ? 61.753 18.384 -10.139 1.00 35.53 192 LEU A C 1
ATOM 1542 O O . LEU A 1 192 ? 60.815 18.946 -10.695 1.00 35.53 192 LEU A O 1
ATOM 1546 N N . THR A 1 193 ? 61.720 18.014 -8.863 1.00 36.97 193 THR A N 1
ATOM 1547 C CA . THR A 1 193 ? 60.686 18.439 -7.909 1.00 36.97 193 THR A CA 1
ATOM 1548 C C . THR A 1 193 ? 61.381 19.199 -6.796 1.00 36.97 193 THR A C 1
ATOM 1550 O O . THR A 1 193 ? 62.012 18.587 -5.932 1.00 36.97 193 THR A O 1
ATOM 1553 N N . THR A 1 194 ? 61.293 20.524 -6.818 1.00 34.00 194 THR A N 1
ATOM 1554 C CA . THR A 1 194 ? 61.678 21.368 -5.685 1.00 34.00 194 THR A CA 1
ATOM 1555 C C . THR A 1 194 ? 60.519 21.347 -4.685 1.00 34.00 194 THR A C 1
ATOM 1557 O O . THR A 1 194 ? 59.405 21.760 -4.984 1.00 34.00 194 THR A O 1
ATOM 1560 N N . LEU A 1 195 ? 60.755 20.736 -3.523 1.00 31.45 195 LEU A N 1
ATOM 1561 C CA . LEU A 1 195 ? 59.746 20.376 -2.522 1.00 31.45 195 LEU A CA 1
ATOM 1562 C C . LEU A 1 195 ? 58.990 21.581 -1.936 1.00 31.45 195 LEU A C 1
ATOM 1564 O O . LEU A 1 195 ? 59.575 22.390 -1.226 1.00 31.45 195 LEU A O 1
ATOM 1568 N N . THR A 1 196 ? 57.664 21.581 -2.074 1.00 27.03 196 THR A N 1
ATOM 1569 C CA . THR A 1 196 ? 56.712 21.601 -0.945 1.00 27.03 196 THR A CA 1
ATOM 1570 C C . THR A 1 196 ? 55.446 20.849 -1.368 1.00 27.03 196 THR A C 1
ATOM 1572 O O . THR A 1 196 ? 55.099 20.819 -2.542 1.00 27.03 196 THR A O 1
ATOM 1575 N N . ASN A 1 197 ? 54.836 20.129 -0.423 1.00 31.59 197 ASN A N 1
ATOM 1576 C CA . ASN A 1 197 ? 53.676 19.260 -0.640 1.00 31.59 197 ASN A CA 1
ATOM 1577 C C . ASN A 1 197 ? 52.578 19.937 -1.474 1.00 31.59 197 ASN A C 1
ATOM 1579 O O . ASN A 1 197 ? 52.217 21.060 -1.142 1.00 31.59 197 ASN A O 1
ATOM 1583 N N . LEU A 1 198 ? 51.984 19.168 -2.403 1.00 32.38 198 LEU A N 1
ATOM 1584 C CA . LEU A 1 198 ? 50.844 19.480 -3.290 1.00 32.38 198 LEU A CA 1
ATOM 1585 C C . LEU A 1 198 ? 51.230 20.022 -4.680 1.00 32.38 198 LEU A C 1
ATOM 1587 O O . LEU A 1 198 ? 51.348 21.230 -4.833 1.00 32.38 198 LEU A O 1
ATOM 1591 N N . THR A 1 199 ? 51.311 19.155 -5.699 1.00 29.89 199 THR A N 1
ATOM 1592 C CA . THR A 1 199 ? 50.804 19.416 -7.074 1.00 29.89 199 THR A CA 1
ATOM 1593 C C . THR A 1 199 ? 50.950 18.191 -7.990 1.00 29.89 199 THR A C 1
ATOM 1595 O O . THR A 1 199 ? 51.758 17.299 -7.737 1.00 29.89 199 THR A O 1
ATOM 1598 N N . ASP A 1 200 ? 50.131 18.161 -9.050 1.00 33.56 200 ASP A N 1
ATOM 1599 C CA . ASP A 1 200 ? 49.423 16.982 -9.563 1.00 33.56 200 ASP A CA 1
ATOM 1600 C C . ASP A 1 200 ? 49.811 16.478 -10.973 1.00 33.56 200 ASP A C 1
ATOM 1602 O O . ASP A 1 200 ? 49.110 15.620 -11.504 1.00 33.56 200 ASP A O 1
ATOM 1606 N N . HIS A 1 201 ? 50.912 16.898 -11.613 1.00 32.50 201 HIS A N 1
ATOM 1607 C CA . HIS A 1 201 ? 51.158 16.516 -13.024 1.00 32.50 201 HIS A CA 1
ATOM 1608 C C . HIS A 1 201 ? 52.562 16.009 -13.352 1.00 32.50 201 HIS A C 1
ATOM 1610 O O . HIS A 1 201 ? 53.564 16.687 -13.147 1.00 32.50 201 HIS A O 1
ATOM 1616 N N . LEU A 1 202 ? 52.617 14.823 -13.971 1.00 28.56 202 LEU A N 1
ATOM 1617 C CA . LEU A 1 202 ? 53.796 14.240 -14.622 1.00 28.56 202 LEU A CA 1
ATOM 1618 C C . LEU A 1 202 ? 53.546 14.101 -16.143 1.00 28.56 202 LEU A C 1
ATOM 1620 O O . LEU A 1 202 ? 52.409 13.856 -16.550 1.00 28.56 202 LEU A O 1
ATOM 1624 N N . PRO A 1 203 ? 54.573 14.265 -17.005 1.00 27.73 203 PRO A N 1
ATOM 1625 C CA . PRO A 1 203 ? 54.415 14.414 -18.452 1.00 27.73 203 PRO A CA 1
ATOM 1626 C C . PRO A 1 203 ? 54.134 13.076 -19.157 1.00 27.73 203 PRO A C 1
ATOM 1628 O O . PRO A 1 203 ? 54.826 12.083 -18.933 1.00 27.73 203 PRO A O 1
ATOM 1631 N N . VAL A 1 204 ? 53.146 13.069 -20.056 1.00 26.17 204 VAL A N 1
ATOM 1632 C CA . VAL A 1 204 ? 52.735 11.899 -20.850 1.00 26.17 204 VAL A CA 1
ATOM 1633 C C . VAL A 1 204 ? 53.570 11.795 -22.132 1.00 26.17 204 VAL A C 1
ATOM 1635 O O . VAL A 1 204 ? 53.655 12.743 -22.908 1.00 26.17 204 VAL A O 1
ATOM 1638 N N . VAL A 1 205 ? 54.145 10.616 -22.387 1.00 23.23 205 VAL A N 1
ATOM 1639 C CA . VAL A 1 205 ? 54.765 10.225 -23.666 1.00 23.23 205 VAL A CA 1
ATOM 1640 C C . VAL A 1 205 ? 53.877 9.184 -24.356 1.00 23.23 205 VAL A C 1
ATOM 1642 O O . VAL A 1 205 ? 53.428 8.243 -23.708 1.00 23.23 205 VAL A O 1
ATOM 1645 N N . MET A 1 206 ? 53.657 9.318 -25.671 1.00 25.20 206 MET A N 1
ATOM 1646 C CA . MET A 1 206 ? 52.890 8.373 -26.504 1.00 25.20 206 MET A CA 1
ATOM 1647 C C . MET A 1 206 ? 53.745 7.745 -27.613 1.00 25.20 206 MET A C 1
ATOM 1649 O O . MET A 1 206 ? 54.487 8.464 -28.284 1.00 25.20 206 MET A O 1
ATOM 1653 N N . THR A 1 207 ? 53.573 6.440 -27.898 1.00 22.67 207 THR A N 1
ATOM 1654 C CA . THR A 1 207 ? 53.726 5.871 -29.263 1.00 22.67 207 THR A CA 1
ATOM 1655 C C . THR A 1 207 ? 53.065 4.483 -29.454 1.00 22.67 207 THR A C 1
ATOM 1657 O O . THR A 1 207 ? 52.807 3.760 -28.500 1.00 22.67 207 THR A O 1
ATOM 1660 N N . PHE A 1 208 ? 52.795 4.159 -30.731 1.00 23.03 208 PHE A N 1
ATOM 1661 C CA . PHE A 1 208 ? 51.703 3.367 -31.335 1.00 23.03 208 PHE A CA 1
ATOM 1662 C C . PHE A 1 208 ? 51.818 1.821 -31.434 1.00 23.03 208 PHE A C 1
ATOM 1664 O O . PHE A 1 208 ? 52.892 1.232 -31.365 1.00 23.03 208 PHE A O 1
ATOM 1671 N N . GLN A 1 209 ? 50.660 1.212 -31.744 1.00 24.72 209 GLN A N 1
ATOM 1672 C CA . GLN A 1 209 ? 50.329 -0.211 -31.958 1.00 24.72 209 GLN A CA 1
ATOM 1673 C C . GLN A 1 209 ? 50.978 -0.882 -33.200 1.00 24.72 209 GLN A C 1
ATOM 1675 O O . GLN A 1 209 ? 51.203 -0.235 -34.229 1.00 24.72 209 GLN A O 1
ATOM 1680 N N . VAL A 1 210 ? 51.174 -2.213 -33.141 1.00 20.66 210 VAL A N 1
ATOM 1681 C CA . VAL A 1 210 ? 51.366 -3.121 -34.298 1.00 20.66 210 VAL A CA 1
ATOM 1682 C C . VAL A 1 210 ? 50.471 -4.371 -34.154 1.00 20.66 210 VAL A C 1
ATOM 1684 O O . VAL A 1 210 ? 50.131 -4.786 -33.052 1.00 20.66 210 VAL A O 1
ATOM 1687 N N . GLN A 1 211 ? 50.058 -4.878 -35.319 1.00 22.98 211 GLN A N 1
ATOM 1688 C CA . GLN A 1 211 ? 48.996 -5.819 -35.701 1.00 22.98 211 GLN A CA 1
ATOM 1689 C C . GLN A 1 211 ? 48.825 -7.140 -34.925 1.00 22.98 211 GLN A C 1
ATOM 1691 O O . GLN A 1 211 ? 49.785 -7.797 -34.536 1.00 22.98 211 GLN A O 1
ATOM 1696 N N . ARG A 1 212 ? 47.555 -7.585 -34.874 1.00 27.50 212 ARG A N 1
ATOM 1697 C CA . ARG A 1 212 ? 47.126 -8.981 -34.664 1.00 27.50 212 ARG A CA 1
ATOM 1698 C C . ARG A 1 212 ? 47.698 -9.897 -35.756 1.00 27.50 212 ARG A C 1
ATOM 1700 O O . ARG A 1 212 ? 47.432 -9.663 -36.934 1.00 27.50 212 ARG A O 1
ATOM 1707 N N . SER A 1 213 ? 48.343 -10.991 -35.358 1.00 25.17 213 SER A N 1
ATOM 1708 C CA . SER A 1 213 ? 48.453 -12.216 -36.156 1.00 25.17 213 SER A CA 1
ATOM 1709 C C . SER A 1 213 ? 47.725 -13.365 -35.450 1.00 25.17 213 SER A C 1
ATOM 1711 O O . SER A 1 213 ? 47.655 -13.428 -34.223 1.00 25.17 213 SER A O 1
ATOM 1713 N N . GLN A 1 214 ? 47.123 -14.236 -36.257 1.00 34.50 214 GLN A N 1
ATOM 1714 C CA . GLN A 1 214 ? 46.486 -15.490 -35.865 1.00 34.50 214 GLN A CA 1
ATOM 1715 C C . GLN A 1 214 ? 47.470 -16.394 -35.113 1.00 34.50 214 GLN A C 1
ATOM 1717 O O . GLN A 1 214 ? 48.382 -16.895 -35.753 1.00 34.50 214 GLN A O 1
ATOM 1722 N N . VAL A 1 215 ? 47.253 -16.657 -33.822 1.00 29.84 215 VAL A N 1
ATOM 1723 C CA . VAL A 1 215 ? 47.560 -17.931 -33.138 1.00 29.84 215 VAL A CA 1
ATOM 1724 C C . VAL A 1 215 ? 46.737 -17.947 -31.846 1.00 29.84 215 VAL A C 1
ATOM 1726 O O . VAL A 1 215 ? 46.923 -17.056 -31.024 1.00 29.84 215 VAL A O 1
ATOM 1729 N N . LEU A 1 216 ? 45.823 -18.914 -31.695 1.00 27.25 216 LEU A N 1
ATOM 1730 C CA . LEU A 1 216 ? 45.453 -19.609 -30.441 1.00 27.25 216 LEU A CA 1
ATOM 1731 C C . LEU A 1 216 ? 44.151 -20.406 -30.659 1.00 27.25 216 LEU A C 1
ATOM 1733 O O . LEU A 1 216 ? 43.088 -20.066 -30.151 1.00 27.25 216 LEU A O 1
ATOM 1737 N N . SER A 1 217 ? 44.250 -21.479 -31.448 1.00 28.23 217 SER A N 1
ATOM 1738 C CA . SER A 1 217 ? 43.362 -22.649 -31.347 1.00 28.23 217 SER A CA 1
ATOM 1739 C C . SER A 1 217 ? 44.093 -23.873 -30.785 1.00 28.23 217 SER A C 1
ATOM 1741 O O . SER A 1 217 ? 43.535 -24.959 -30.749 1.00 28.23 217 SER A O 1
ATOM 1743 N N . GLU A 1 218 ? 45.329 -23.718 -30.319 1.00 29.88 218 GLU A N 1
ATOM 1744 C CA . GLU A 1 218 ? 46.123 -24.791 -29.732 1.00 29.88 218 GLU A CA 1
ATOM 1745 C C . GLU A 1 218 ? 46.898 -24.188 -28.563 1.00 29.88 218 GLU A C 1
ATOM 1747 O O . GLU A 1 218 ? 47.749 -23.333 -28.777 1.00 29.88 218 GLU A O 1
ATOM 1752 N N . VAL A 1 219 ? 46.480 -24.539 -27.345 1.00 29.59 219 VAL A N 1
ATOM 1753 C CA . VAL A 1 219 ? 47.180 -24.593 -26.041 1.00 29.59 219 VAL A CA 1
ATOM 1754 C C . VAL A 1 219 ? 46.102 -24.411 -24.962 1.00 29.59 219 VAL A C 1
ATOM 1756 O O . VAL A 1 219 ? 45.966 -23.372 -24.321 1.00 29.59 219 VAL A O 1
ATOM 1759 N N . LEU A 1 220 ? 45.302 -25.456 -24.771 1.00 24.66 220 LEU A N 1
ATOM 1760 C CA . LEU A 1 220 ? 44.763 -25.802 -23.460 1.00 24.66 220 LEU A CA 1
ATOM 1761 C C . LEU A 1 220 ? 45.380 -27.165 -23.127 1.00 24.66 220 LEU A C 1
ATOM 1763 O O . LEU A 1 220 ? 45.255 -28.072 -23.949 1.00 24.66 220 LEU A O 1
ATOM 1767 N N . PRO A 1 221 ? 46.088 -27.331 -21.996 1.00 30.23 221 PRO A N 1
ATOM 1768 C CA . PRO A 1 221 ? 46.606 -28.636 -21.621 1.00 30.23 221 PRO A CA 1
ATOM 1769 C C . PRO A 1 221 ? 45.443 -29.602 -21.391 1.00 30.23 221 PRO A C 1
ATOM 1771 O O . PRO A 1 221 ? 44.542 -29.310 -20.602 1.00 30.23 221 PRO A O 1
ATOM 1774 N N . GLU A 1 222 ? 45.522 -30.776 -22.013 1.00 26.23 222 GLU A N 1
ATOM 1775 C CA . GLU A 1 222 ? 44.663 -31.960 -21.842 1.00 26.23 222 GLU A CA 1
ATOM 1776 C C . GLU A 1 222 ? 44.630 -32.519 -20.397 1.00 26.23 222 GLU A C 1
ATOM 1778 O O . GLU A 1 222 ? 44.176 -33.629 -20.159 1.00 26.23 222 GLU A O 1
ATOM 1783 N N . CYS A 1 223 ? 45.042 -31.754 -19.384 1.00 26.30 223 CYS A N 1
ATOM 1784 C CA . CYS A 1 223 ? 45.197 -32.225 -18.007 1.00 26.30 223 CYS A CA 1
ATOM 1785 C C . CYS A 1 223 ? 44.060 -31.816 -17.050 1.00 26.30 223 CYS A C 1
ATOM 1787 O O . CYS A 1 223 ? 44.168 -32.082 -15.856 1.00 26.30 223 CYS A O 1
ATOM 1789 N N . PHE A 1 224 ? 42.981 -31.172 -17.515 1.00 28.55 224 PHE A N 1
ATOM 1790 C CA . PHE A 1 224 ? 41.869 -30.768 -16.628 1.00 28.55 224 PHE A CA 1
ATOM 1791 C C . PHE A 1 224 ? 40.588 -31.605 -16.779 1.00 28.55 224 PHE A C 1
ATOM 1793 O O . PHE A 1 224 ? 39.690 -31.499 -15.946 1.00 28.55 224 PHE A O 1
ATOM 1800 N N . CYS A 1 225 ? 40.511 -32.475 -17.790 1.00 28.06 225 CYS A N 1
ATOM 1801 C CA . CYS A 1 225 ? 39.336 -33.321 -18.033 1.00 28.06 225 CYS A CA 1
ATOM 1802 C C . CYS A 1 225 ? 39.496 -34.776 -17.552 1.00 28.06 225 CYS A C 1
ATOM 1804 O O . CYS A 1 225 ? 38.490 -35.465 -17.422 1.00 28.06 225 CYS A O 1
ATOM 1806 N N . GLU A 1 226 ? 40.707 -35.228 -17.206 1.00 24.27 226 GLU A N 1
ATOM 1807 C CA . GLU A 1 226 ? 40.959 -36.613 -16.754 1.00 24.27 226 GLU A CA 1
ATOM 1808 C C . GLU A 1 226 ? 41.133 -36.777 -15.229 1.00 24.27 226 GLU A C 1
ATOM 1810 O O . GLU A 1 226 ? 41.184 -37.897 -14.729 1.00 24.27 226 GLU A O 1
ATOM 1815 N N . ALA A 1 227 ? 41.159 -35.689 -14.447 1.00 26.02 227 ALA A N 1
ATOM 1816 C CA . ALA A 1 227 ? 41.355 -35.753 -12.989 1.00 26.02 227 ALA A CA 1
ATOM 1817 C C . ALA A 1 227 ? 40.054 -35.846 -12.163 1.00 26.02 227 ALA A C 1
ATOM 1819 O O . ALA A 1 227 ? 40.103 -35.910 -10.934 1.00 26.02 227 ALA A O 1
ATOM 1820 N N . VAL A 1 228 ? 38.885 -35.842 -12.807 1.00 29.86 228 VAL A N 1
ATOM 1821 C CA . VAL A 1 228 ? 37.585 -35.838 -12.124 1.00 29.86 228 VAL A CA 1
ATOM 1822 C C . VAL A 1 228 ? 36.824 -37.082 -12.552 1.00 29.86 228 VAL A C 1
ATOM 1824 O O . VAL A 1 228 ? 36.098 -37.053 -13.536 1.00 29.86 228 VAL A O 1
ATOM 1827 N N . GLY A 1 229 ? 37.038 -38.196 -11.850 1.00 25.09 229 GLY A N 1
ATOM 1828 C CA . GLY A 1 229 ? 36.314 -39.445 -12.085 1.00 25.09 229 GLY A CA 1
ATOM 1829 C C . GLY A 1 229 ? 34.804 -39.204 -12.133 1.00 25.09 229 GLY A C 1
ATOM 1830 O O . GLY A 1 229 ? 34.177 -38.920 -11.113 1.00 25.09 229 GLY A O 1
ATOM 1831 N N . ILE A 1 230 ? 34.234 -39.278 -13.336 1.00 35.91 230 ILE A N 1
ATOM 1832 C CA . ILE A 1 230 ? 32.804 -39.116 -13.577 1.00 35.91 230 ILE A CA 1
ATOM 1833 C C . ILE A 1 230 ? 32.146 -40.469 -13.336 1.00 35.91 230 ILE A C 1
ATOM 1835 O O . ILE A 1 230 ? 32.059 -41.283 -14.245 1.00 35.91 230 ILE A O 1
ATOM 1839 N N . GLU A 1 231 ? 31.634 -40.675 -12.125 1.00 28.12 231 GLU A N 1
ATOM 1840 C CA . GLU A 1 231 ? 30.506 -41.570 -11.874 1.00 28.12 231 GLU A CA 1
ATOM 1841 C C . GLU A 1 231 ? 29.645 -41.000 -10.726 1.00 28.12 231 GLU A C 1
ATOM 1843 O O . GLU A 1 231 ? 30.120 -40.798 -9.614 1.00 28.12 231 GLU A O 1
ATOM 1848 N N . HIS A 1 232 ? 28.365 -40.741 -11.048 1.00 31.69 232 HIS A N 1
ATOM 1849 C CA . HIS A 1 232 ? 27.240 -40.286 -10.200 1.00 31.69 232 HIS A CA 1
ATOM 1850 C C . HIS A 1 232 ? 27.206 -38.790 -9.775 1.00 31.69 232 HIS A C 1
ATOM 1852 O O . HIS A 1 232 ? 27.653 -38.429 -8.692 1.00 31.69 232 HIS A O 1
ATOM 1858 N N . GLY A 1 233 ? 26.563 -37.914 -10.581 1.00 42.53 233 GLY A N 1
ATOM 1859 C CA . GLY A 1 233 ? 26.201 -36.540 -10.143 1.00 42.53 233 GLY A CA 1
ATOM 1860 C C . GLY A 1 233 ? 25.980 -35.450 -11.215 1.00 42.53 233 GLY A C 1
ATOM 1861 O O . GLY A 1 233 ? 26.354 -34.303 -10.995 1.00 42.53 233 GLY A O 1
ATOM 1862 N N . GLN A 1 234 ? 25.393 -35.782 -12.371 1.00 47.09 234 GLN A N 1
ATOM 1863 C CA . GLN A 1 234 ? 25.364 -35.014 -13.641 1.00 47.09 234 GLN A CA 1
ATOM 1864 C C . GLN A 1 234 ? 24.647 -33.627 -13.698 1.00 47.09 234 GLN A C 1
ATOM 1866 O O . GLN A 1 234 ? 24.201 -33.236 -14.772 1.00 47.09 234 GLN A O 1
ATOM 1871 N N . LEU A 1 235 ? 24.528 -32.836 -12.622 1.00 55.91 235 LEU A N 1
ATOM 1872 C CA . LEU A 1 235 ? 23.745 -31.574 -12.651 1.00 55.91 235 LEU A CA 1
ATOM 1873 C C . LEU A 1 235 ? 24.442 -30.308 -12.147 1.00 55.91 235 LEU A C 1
ATOM 1875 O O . LEU A 1 235 ? 23.781 -29.270 -12.044 1.00 55.91 235 LEU A O 1
ATOM 1879 N N . SER A 1 236 ? 25.738 -30.373 -11.834 1.00 61.22 236 SER A N 1
ATOM 1880 C CA . SER A 1 236 ? 26.409 -29.276 -11.134 1.00 61.22 236 SER A CA 1
ATOM 1881 C C . SER A 1 236 ? 27.668 -28.770 -11.836 1.00 61.22 236 SER A C 1
ATOM 1883 O O . SER A 1 236 ? 28.499 -29.589 -12.236 1.00 61.22 236 SER A O 1
ATOM 1885 N N . PRO A 1 237 ? 27.866 -27.438 -11.931 1.00 71.12 237 PRO A N 1
ATOM 1886 C CA . PRO A 1 237 ? 29.138 -26.859 -12.340 1.00 71.12 237 PRO A CA 1
ATOM 1887 C C . PRO A 1 237 ? 30.283 -27.308 -11.419 1.00 71.12 237 PRO A C 1
ATOM 1889 O O . PRO A 1 237 ? 30.040 -27.543 -10.226 1.00 71.12 237 PRO A O 1
ATOM 1892 N N . PRO A 1 238 ? 31.528 -27.379 -11.932 1.00 68.38 238 PRO A N 1
ATOM 1893 C CA . PRO A 1 238 ? 32.684 -27.815 -11.159 1.00 68.38 238 PRO A CA 1
ATOM 1894 C C . PRO A 1 238 ? 32.818 -27.049 -9.845 1.00 68.38 238 PRO A C 1
ATOM 1896 O O . PRO A 1 238 ? 32.623 -25.836 -9.785 1.00 68.38 238 PRO A O 1
ATOM 1899 N N . ARG A 1 239 ? 33.169 -27.767 -8.780 1.00 70.50 239 ARG A N 1
ATOM 1900 C CA . ARG A 1 239 ? 33.396 -27.178 -7.464 1.00 70.50 239 ARG A CA 1
ATOM 1901 C C . ARG A 1 239 ? 34.874 -26.820 -7.320 1.00 70.50 239 ARG A C 1
ATOM 1903 O O . ARG A 1 239 ? 35.691 -27.688 -7.022 1.00 70.50 239 ARG A O 1
ATOM 1910 N N . LEU A 1 240 ? 35.220 -25.555 -7.542 1.00 67.94 240 LEU A N 1
ATOM 1911 C CA . LEU A 1 240 ? 36.593 -25.073 -7.398 1.00 67.94 240 LEU A CA 1
ATOM 1912 C C . LEU A 1 240 ? 36.968 -24.875 -5.916 1.00 67.94 240 LEU A C 1
ATOM 1914 O O . LEU A 1 240 ? 36.109 -24.533 -5.100 1.00 67.94 240 LEU A O 1
ATOM 1918 N N . PRO A 1 241 ? 38.247 -25.044 -5.532 1.00 60.09 241 PRO A N 1
ATOM 1919 C CA . PRO A 1 241 ? 38.702 -24.703 -4.187 1.00 60.09 241 PRO A CA 1
ATOM 1920 C C . PRO A 1 241 ? 38.406 -23.229 -3.861 1.00 60.09 241 PRO A C 1
ATOM 1922 O O . PRO A 1 241 ? 38.596 -22.358 -4.706 1.00 60.09 241 PRO A O 1
ATOM 1925 N N . ILE A 1 242 ? 37.975 -22.944 -2.626 1.00 61.34 242 ILE A N 1
ATOM 1926 C CA . ILE A 1 242 ? 37.707 -21.595 -2.070 1.00 61.34 242 ILE A CA 1
ATOM 1927 C C . ILE A 1 242 ? 36.441 -20.906 -2.615 1.00 61.34 242 ILE A C 1
ATOM 1929 O O . ILE A 1 242 ? 35.710 -20.310 -1.825 1.00 61.34 242 ILE A O 1
ATOM 1933 N N . PHE A 1 243 ? 36.162 -20.991 -3.917 1.00 61.94 243 PHE A N 1
ATOM 1934 C CA . PHE A 1 243 ? 35.033 -20.300 -4.561 1.00 61.94 243 PHE A CA 1
ATOM 1935 C C . PHE A 1 243 ? 33.916 -21.231 -5.065 1.00 61.94 243 PHE A C 1
ATOM 1937 O O . PHE A 1 243 ? 32.934 -20.756 -5.637 1.00 61.94 243 PHE A O 1
ATOM 1944 N N . ASP A 1 244 ? 34.044 -22.540 -4.843 1.00 72.25 244 ASP A N 1
ATOM 1945 C CA . ASP A 1 244 ? 33.073 -23.573 -5.214 1.00 72.25 244 ASP A CA 1
ATOM 1946 C C . ASP A 1 244 ? 32.603 -23.430 -6.676 1.00 72.25 244 ASP A C 1
ATOM 1948 O O . ASP A 1 244 ? 33.432 -23.296 -7.575 1.00 72.25 244 ASP A O 1
ATOM 1952 N N . SER A 1 245 ? 31.294 -23.466 -6.938 1.00 73.19 245 SER A N 1
ATOM 1953 C CA . SER A 1 245 ? 30.731 -23.339 -8.291 1.00 73.19 245 SER A CA 1
ATOM 1954 C C . SER A 1 245 ? 30.559 -21.879 -8.742 1.00 73.19 245 SER A C 1
ATOM 1956 O O . SER A 1 245 ? 30.155 -21.630 -9.877 1.00 73.19 245 SER A O 1
ATOM 1958 N N . TYR A 1 246 ? 30.832 -20.900 -7.872 1.00 73.00 246 TYR A N 1
ATOM 1959 C CA . TYR A 1 246 ? 30.512 -19.488 -8.113 1.00 73.00 246 TYR A CA 1
ATOM 1960 C C . TYR A 1 246 ? 31.347 -18.878 -9.246 1.00 73.00 246 TYR A C 1
ATOM 1962 O O . TYR A 1 246 ? 30.807 -18.183 -10.102 1.00 73.00 246 TYR A O 1
ATOM 1970 N N . LEU A 1 247 ? 32.646 -19.190 -9.312 1.00 71.50 247 LEU A N 1
ATOM 1971 C CA . LEU A 1 247 ? 33.507 -18.718 -10.404 1.00 71.50 247 LEU A CA 1
ATOM 1972 C C . LEU A 1 247 ? 33.081 -19.276 -11.764 1.00 71.50 247 LEU A C 1
ATOM 1974 O O . LEU A 1 247 ? 33.152 -18.555 -12.750 1.00 71.50 247 LEU A O 1
ATOM 1978 N N . SER A 1 248 ? 32.597 -20.520 -11.823 1.00 71.56 248 SER A N 1
ATOM 1979 C CA . SER A 1 248 ? 32.097 -21.111 -13.070 1.00 71.56 248 SER A CA 1
ATOM 1980 C C . SER A 1 248 ? 30.852 -20.391 -13.594 1.00 71.56 248 SER A C 1
ATOM 1982 O O . SER A 1 248 ? 30.681 -20.278 -14.801 1.00 71.56 248 SER A O 1
ATOM 1984 N N . ILE A 1 249 ? 30.005 -19.870 -12.701 1.00 74.94 249 ILE A N 1
ATOM 1985 C CA . ILE A 1 249 ? 28.830 -19.065 -13.073 1.00 74.94 249 ILE A CA 1
ATOM 1986 C C . ILE A 1 249 ? 29.269 -17.692 -13.596 1.00 74.94 249 ILE A C 1
ATOM 1988 O O . ILE A 1 249 ? 28.779 -17.244 -14.629 1.00 74.94 249 ILE A O 1
ATOM 1992 N N . LEU A 1 250 ? 30.219 -17.043 -12.912 1.00 72.44 250 LEU A N 1
ATOM 1993 C CA . LEU A 1 250 ? 30.754 -15.747 -13.340 1.00 72.44 250 LEU A CA 1
ATOM 1994 C C . LEU A 1 250 ? 31.539 -15.830 -14.656 1.00 72.44 250 LEU A C 1
ATOM 1996 O O . LEU A 1 250 ? 31.529 -14.878 -15.426 1.00 72.44 250 LEU A O 1
ATOM 2000 N N . TRP A 1 251 ? 32.218 -16.949 -14.917 1.00 72.75 251 TRP A N 1
ATOM 2001 C CA . TRP A 1 251 ? 32.957 -17.160 -16.163 1.00 72.75 251 TRP A CA 1
ATOM 2002 C C . TRP A 1 251 ? 32.024 -17.235 -17.376 1.00 72.75 251 TRP A C 1
ATOM 2004 O O . TRP A 1 251 ? 32.376 -16.752 -18.448 1.00 72.75 251 TRP A O 1
ATOM 2014 N N . GLU A 1 252 ? 30.839 -17.825 -17.206 1.00 73.75 252 GLU A N 1
ATOM 2015 C CA . GLU A 1 252 ? 29.842 -17.945 -18.272 1.00 73.75 252 GLU A CA 1
ATOM 2016 C C . GLU A 1 252 ? 29.244 -16.581 -18.648 1.00 73.75 252 GLU A C 1
ATOM 2018 O O . GLU A 1 252 ? 29.179 -16.222 -19.824 1.00 73.75 252 GLU A O 1
ATOM 2023 N N . ASP A 1 253 ? 28.782 -15.826 -17.648 1.00 71.44 253 ASP A N 1
ATOM 2024 C CA . ASP A 1 253 ? 28.270 -14.467 -17.830 1.00 71.44 253 ASP A CA 1
ATOM 2025 C C . ASP A 1 253 ? 28.254 -13.726 -16.483 1.00 71.44 253 ASP A C 1
ATOM 2027 O O . ASP A 1 253 ? 27.298 -13.822 -15.706 1.00 71.44 253 ASP A O 1
ATOM 2031 N N . TYR A 1 254 ? 29.335 -12.998 -16.182 1.00 69.12 254 TYR A N 1
ATOM 2032 C CA . TYR A 1 254 ? 29.448 -12.252 -14.923 1.00 69.12 254 TYR A CA 1
ATOM 2033 C C . TYR A 1 254 ? 28.430 -11.109 -14.832 1.00 69.12 254 TYR A C 1
ATOM 2035 O O . TYR A 1 254 ? 28.073 -10.694 -13.730 1.00 69.12 254 TYR A O 1
ATOM 2043 N N . TRP A 1 255 ? 27.995 -10.584 -15.983 1.00 66.81 255 TRP A N 1
ATOM 2044 C CA . TRP A 1 255 ? 27.099 -9.439 -16.055 1.00 66.81 255 TRP A CA 1
ATOM 2045 C C . TRP A 1 255 ? 25.644 -9.884 -15.888 1.00 66.81 255 TRP A C 1
ATOM 2047 O O . TRP A 1 255 ? 24.920 -9.284 -15.098 1.00 66.81 255 TRP A O 1
ATOM 2057 N N . CYS A 1 256 ? 25.216 -10.956 -16.568 1.00 76.62 256 CYS A N 1
ATOM 2058 C CA . CYS A 1 256 ? 23.836 -11.455 -16.574 1.00 76.62 256 CYS A CA 1
ATOM 2059 C C . CYS A 1 256 ? 23.724 -12.886 -16.017 1.00 76.62 256 CYS A C 1
ATOM 2061 O O . CYS A 1 256 ? 23.487 -13.848 -16.755 1.00 76.62 256 CYS A O 1
ATOM 2063 N N . THR A 1 257 ? 23.803 -13.047 -14.696 1.00 79.00 257 THR A N 1
ATOM 2064 C CA . THR A 1 257 ? 23.830 -14.376 -14.048 1.00 79.00 257 THR A CA 1
ATOM 2065 C C . THR A 1 257 ? 22.595 -15.253 -14.326 1.00 79.00 257 THR A C 1
ATOM 2067 O O . THR A 1 257 ? 22.703 -16.478 -14.392 1.00 79.00 257 THR A O 1
ATOM 2070 N N . TRP A 1 258 ? 21.414 -14.676 -14.573 1.00 85.56 258 TRP A N 1
ATOM 2071 C CA . TRP A 1 258 ? 20.228 -15.443 -14.998 1.00 85.56 258 TRP A CA 1
ATOM 2072 C C . TRP A 1 258 ? 20.343 -16.010 -16.416 1.00 85.56 258 TRP A C 1
ATOM 2074 O O . TRP A 1 258 ? 19.826 -17.104 -16.662 1.00 85.56 258 TRP A O 1
ATOM 2084 N N . LYS A 1 259 ? 21.025 -15.303 -17.331 1.00 86.19 259 LYS A N 1
ATOM 2085 C CA . LYS A 1 259 ? 21.340 -15.808 -18.674 1.00 86.19 259 LYS A CA 1
ATOM 2086 C C . LYS A 1 259 ? 22.393 -16.911 -18.579 1.00 86.19 259 LYS A C 1
ATOM 2088 O O . LYS A 1 259 ? 22.226 -17.926 -19.247 1.00 86.19 259 LYS A O 1
ATOM 2093 N N . ALA A 1 260 ? 23.398 -16.777 -17.704 1.00 84.75 260 ALA A N 1
ATOM 2094 C CA . ALA A 1 260 ? 24.367 -17.848 -17.435 1.00 84.75 260 ALA A CA 1
ATOM 2095 C C . ALA A 1 260 ? 23.672 -19.149 -17.005 1.00 84.75 260 ALA A C 1
ATOM 2097 O O . ALA A 1 260 ? 23.877 -20.194 -17.620 1.00 84.75 260 ALA A O 1
ATOM 2098 N N . PHE A 1 261 ? 22.774 -19.092 -16.015 1.00 86.38 261 PHE A N 1
ATOM 2099 C CA . PHE A 1 261 ? 22.028 -20.282 -15.590 1.00 86.38 261 PHE A CA 1
ATOM 2100 C C . PHE A 1 261 ? 21.151 -20.868 -16.697 1.00 86.38 261 PHE A C 1
ATOM 2102 O O . PHE A 1 261 ? 21.028 -22.088 -16.800 1.00 86.38 261 PHE A O 1
ATOM 2109 N N . TYR A 1 262 ? 20.552 -20.026 -17.539 1.00 87.44 262 TYR A N 1
ATOM 2110 C CA . TYR A 1 262 ? 19.791 -20.500 -18.690 1.00 87.44 262 TYR A CA 1
ATOM 2111 C C . TYR A 1 262 ? 20.693 -21.184 -19.730 1.00 87.44 262 TYR A C 1
ATOM 2113 O O . TYR A 1 262 ? 20.379 -22.288 -20.168 1.00 87.44 262 TYR A O 1
ATOM 2121 N N . LYS A 1 263 ? 21.862 -20.628 -20.066 1.00 84.56 263 LYS A N 1
ATOM 2122 C CA . LYS A 1 263 ? 22.847 -21.285 -20.949 1.00 84.56 263 LYS A CA 1
ATOM 2123 C C . LYS A 1 263 ? 23.304 -22.633 -20.377 1.00 84.56 263 LYS A C 1
ATOM 2125 O O . LYS A 1 263 ? 23.298 -23.641 -21.082 1.00 84.56 263 LYS A O 1
ATOM 2130 N N . MET A 1 264 ? 23.571 -22.691 -19.071 1.00 82.19 264 MET A N 1
ATOM 2131 C CA . MET A 1 264 ? 23.926 -23.932 -18.375 1.00 82.19 264 MET A CA 1
ATOM 2132 C C . MET A 1 264 ? 22.847 -25.016 -18.493 1.00 82.19 264 MET A C 1
ATOM 2134 O O . MET A 1 264 ? 23.188 -26.190 -18.612 1.00 82.19 264 MET A O 1
ATOM 2138 N N . THR A 1 265 ? 21.557 -24.662 -18.520 1.00 82.00 265 THR A N 1
ATOM 2139 C CA . THR A 1 265 ? 20.476 -25.655 -18.705 1.00 82.00 265 THR A CA 1
ATOM 2140 C C . THR A 1 265 ? 20.562 -26.388 -20.038 1.00 82.00 265 THR A C 1
ATOM 2142 O O . THR A 1 265 ? 20.274 -27.582 -20.096 1.00 82.00 265 THR A O 1
ATOM 2145 N N . HIS A 1 266 ? 21.043 -25.710 -21.083 1.00 82.69 266 HIS A N 1
ATOM 2146 C CA . HIS A 1 266 ? 21.264 -26.305 -22.399 1.00 82.69 266 HIS A CA 1
ATOM 2147 C C . HIS A 1 266 ? 22.501 -27.205 -22.389 1.00 82.69 266 HIS A C 1
ATOM 2149 O O . HIS A 1 266 ? 22.462 -28.311 -22.927 1.00 82.69 266 HIS A O 1
ATOM 2155 N N . TYR A 1 267 ? 23.573 -26.764 -21.723 1.00 77.94 267 TYR A N 1
ATOM 2156 C CA . TYR A 1 267 ? 24.811 -27.532 -21.586 1.00 77.94 267 TYR A CA 1
ATOM 2157 C C . TYR A 1 267 ? 24.601 -28.839 -20.804 1.00 77.94 267 TYR A C 1
ATOM 2159 O O . TYR A 1 267 ? 24.944 -29.916 -21.287 1.00 77.94 267 TYR A O 1
ATOM 2167 N N . TYR A 1 268 ? 23.973 -28.763 -19.626 1.00 76.25 268 TYR A N 1
ATOM 2168 C CA . TYR A 1 268 ? 23.698 -29.920 -18.763 1.00 76.25 268 TYR A CA 1
ATOM 2169 C C . TYR A 1 268 ? 22.414 -30.676 -19.131 1.00 76.25 268 TYR A C 1
ATOM 2171 O O . TYR A 1 268 ? 22.095 -31.676 -18.494 1.00 76.25 268 TYR A O 1
ATOM 2179 N N . ARG A 1 269 ? 21.668 -30.211 -20.145 1.00 80.38 269 ARG A N 1
ATOM 2180 C CA . ARG A 1 269 ? 20.382 -30.782 -20.589 1.00 80.38 269 ARG A CA 1
ATOM 2181 C C . ARG A 1 269 ? 19.400 -31.002 -19.434 1.00 80.38 269 ARG A C 1
ATOM 2183 O O . ARG A 1 269 ? 18.795 -32.064 -19.306 1.00 80.38 269 ARG A O 1
ATOM 2190 N N . SER A 1 270 ? 19.250 -29.990 -18.586 1.00 81.44 270 SER A N 1
ATOM 2191 C CA . SER A 1 270 ? 18.408 -30.062 -17.394 1.00 81.44 270 SER A CA 1
ATOM 2192 C C . SER A 1 270 ? 17.656 -28.768 -17.140 1.00 81.44 270 SER A C 1
ATOM 2194 O O . SER A 1 270 ? 18.221 -27.684 -17.230 1.00 81.44 270 SER A O 1
ATOM 2196 N N . LYS A 1 271 ? 16.393 -28.889 -16.720 1.00 84.75 271 LYS A N 1
ATOM 2197 C CA . LYS A 1 271 ? 15.540 -27.762 -16.304 1.00 84.75 271 LYS A CA 1
ATOM 2198 C C . LYS A 1 271 ? 15.871 -27.244 -14.891 1.00 84.75 271 LYS A C 1
ATOM 2200 O O . LYS A 1 271 ? 15.306 -26.229 -14.463 1.00 84.75 271 LYS A O 1
ATOM 2205 N N . ILE A 1 272 ? 16.758 -27.943 -14.171 1.00 84.69 272 ILE A N 1
ATOM 2206 C CA . ILE A 1 272 ? 17.278 -27.581 -12.845 1.00 84.69 272 ILE A CA 1
ATOM 2207 C C . ILE A 1 272 ? 18.797 -27.721 -12.826 1.00 84.69 272 ILE A C 1
ATOM 2209 O O . ILE A 1 272 ? 19.330 -28.770 -13.184 1.00 84.69 272 ILE A O 1
ATOM 2213 N N . ILE A 1 273 ? 19.480 -26.694 -12.332 1.00 85.50 273 ILE A N 1
ATOM 2214 C CA . ILE A 1 273 ? 20.929 -26.714 -12.118 1.00 85.50 273 ILE A CA 1
ATOM 2215 C C . ILE A 1 273 ? 21.212 -26.754 -10.620 1.00 85.50 273 ILE A C 1
ATOM 2217 O O . ILE A 1 273 ? 20.729 -25.897 -9.878 1.00 85.50 273 ILE A O 1
ATOM 2221 N N . GLY A 1 274 ? 21.983 -27.747 -10.179 1.00 82.81 274 GLY A N 1
ATOM 2222 C CA . GLY A 1 274 ? 22.543 -27.796 -8.831 1.00 82.81 274 GLY A CA 1
ATOM 2223 C C . GLY A 1 274 ? 23.869 -27.043 -8.793 1.00 82.81 274 GLY A C 1
ATOM 2224 O O . GLY A 1 274 ? 24.601 -27.024 -9.771 1.00 82.81 274 GLY A O 1
ATOM 2225 N N . PHE A 1 275 ? 24.195 -26.373 -7.697 1.00 82.38 275 PHE A N 1
ATOM 2226 C CA . PHE A 1 275 ? 25.485 -25.703 -7.541 1.00 82.38 275 PHE A CA 1
ATOM 2227 C C . PHE A 1 275 ? 25.792 -25.451 -6.067 1.00 82.38 275 PHE A C 1
ATOM 2229 O O . PHE A 1 275 ? 24.915 -25.533 -5.206 1.00 82.38 275 PHE A O 1
ATOM 2236 N N . TYR A 1 276 ? 27.050 -25.137 -5.770 1.00 75.12 276 TYR A N 1
ATOM 2237 C CA . TYR A 1 276 ? 27.468 -24.736 -4.432 1.00 75.12 276 TYR A CA 1
ATOM 2238 C C . TYR A 1 276 ? 27.874 -23.271 -4.409 1.00 75.12 276 TYR A C 1
ATOM 2240 O O . TYR A 1 276 ? 28.665 -22.812 -5.236 1.00 75.12 276 TYR A O 1
ATOM 2248 N N . VAL A 1 277 ? 27.354 -22.557 -3.414 1.00 72.06 277 VAL A N 1
ATOM 2249 C CA . VAL A 1 277 ? 27.790 -21.208 -3.063 1.00 72.06 277 VAL A CA 1
ATOM 2250 C C . VAL A 1 277 ? 28.401 -21.271 -1.674 1.00 72.06 277 VAL A C 1
ATOM 2252 O O . VAL A 1 277 ? 27.684 -21.436 -0.680 1.00 72.06 277 VAL A O 1
ATOM 2255 N N . ALA A 1 278 ? 29.730 -21.185 -1.599 1.00 72.06 278 ALA A N 1
ATOM 2256 C CA . ALA A 1 278 ? 30.465 -21.506 -0.381 1.00 72.06 278 ALA A CA 1
ATOM 2257 C C . ALA A 1 278 ? 30.060 -22.913 0.138 1.00 72.06 278 ALA A C 1
ATOM 2259 O O . ALA A 1 278 ? 30.069 -23.920 -0.572 1.00 72.06 278 ALA A O 1
ATOM 2260 N N . LYS A 1 279 ? 29.601 -22.992 1.391 1.00 71.19 279 LYS A N 1
ATOM 2261 C CA . LYS A 1 279 ? 29.131 -24.243 2.015 1.00 71.19 279 LYS A CA 1
ATOM 2262 C C . LYS A 1 279 ? 27.651 -24.556 1.762 1.00 71.19 279 LYS A C 1
ATOM 2264 O O . LYS A 1 279 ? 27.165 -25.562 2.270 1.00 71.19 279 LYS A O 1
ATOM 2269 N N . THR A 1 280 ? 26.937 -23.715 1.017 1.00 74.19 280 THR A N 1
ATOM 2270 C CA . THR A 1 280 ? 25.480 -23.811 0.874 1.00 74.19 280 THR A CA 1
ATOM 2271 C C . THR A 1 280 ? 25.114 -24.577 -0.401 1.00 74.19 280 THR A C 1
ATOM 2273 O O . THR A 1 280 ? 25.425 -24.096 -1.499 1.00 74.19 280 THR A O 1
ATOM 2276 N N . PRO A 1 281 ? 24.442 -25.742 -0.302 1.00 82.56 281 PRO A N 1
ATOM 2277 C CA . PRO A 1 281 ? 23.873 -26.396 -1.473 1.00 82.56 281 PRO A CA 1
ATOM 2278 C C . PRO A 1 281 ? 22.784 -25.502 -2.066 1.00 82.56 281 PRO A C 1
ATOM 2280 O O . PRO A 1 281 ? 21.998 -24.893 -1.337 1.00 82.56 281 PRO A O 1
ATOM 2283 N N . SER A 1 282 ? 22.764 -25.383 -3.388 1.00 85.19 282 SER A N 1
ATOM 2284 C CA . SER A 1 282 ? 21.910 -24.434 -4.095 1.00 85.19 282 SER A CA 1
ATOM 2285 C C . SER A 1 282 ? 21.320 -25.057 -5.355 1.00 85.19 282 SER A C 1
ATOM 2287 O O . SER A 1 282 ? 21.968 -25.868 -6.015 1.00 85.19 282 SER A O 1
ATOM 2289 N N . ILE A 1 283 ? 20.094 -24.670 -5.702 1.00 89.25 283 ILE A N 1
ATOM 2290 C CA . ILE A 1 283 ? 19.426 -25.074 -6.941 1.00 89.25 283 ILE A CA 1
ATOM 2291 C C . ILE A 1 283 ? 18.847 -23.861 -7.672 1.00 89.25 283 ILE A C 1
ATOM 2293 O O . ILE A 1 283 ? 18.323 -22.937 -7.042 1.00 89.25 283 ILE A O 1
ATOM 2297 N N . VAL A 1 284 ? 18.897 -23.882 -9.004 1.00 89.94 284 VAL A N 1
ATOM 2298 C CA . VAL A 1 284 ? 18.195 -22.925 -9.873 1.00 89.94 284 VAL A CA 1
ATOM 2299 C C . VAL A 1 284 ? 17.176 -23.665 -10.727 1.00 89.94 284 VAL A C 1
ATOM 2301 O O . VAL A 1 284 ? 17.526 -24.630 -11.402 1.00 89.94 284 VAL A O 1
ATOM 2304 N N . ALA A 1 285 ? 15.927 -23.203 -10.716 1.00 92.19 285 ALA A N 1
ATOM 2305 C CA . ALA A 1 285 ? 14.887 -23.669 -11.632 1.00 92.19 285 ALA A CA 1
ATOM 2306 C C . ALA A 1 285 ? 14.804 -22.721 -12.837 1.00 92.19 285 ALA A C 1
ATOM 2308 O O . ALA A 1 285 ? 14.714 -21.511 -12.628 1.00 92.19 285 ALA A O 1
ATOM 2309 N N . CYS A 1 286 ? 14.815 -23.254 -14.064 1.00 92.62 286 CYS A N 1
ATOM 2310 C CA . CYS A 1 286 ? 14.956 -22.457 -15.294 1.00 92.62 286 CYS A CA 1
ATOM 2311 C C . CYS A 1 286 ? 13.906 -22.737 -16.388 1.00 92.62 286 CYS A C 1
ATOM 2313 O O . CYS A 1 286 ? 14.083 -22.280 -17.509 1.00 92.62 286 CYS A O 1
ATOM 2315 N N . SER A 1 287 ? 12.826 -23.464 -16.098 1.00 93.25 287 SER A N 1
ATOM 2316 C CA . SER A 1 287 ? 11.688 -23.619 -17.027 1.00 93.25 287 SER A CA 1
ATOM 2317 C C . SER A 1 287 ? 10.416 -23.063 -16.401 1.00 93.25 287 SER A C 1
ATOM 2319 O O . SER A 1 287 ? 10.340 -22.965 -15.172 1.00 93.25 287 SER A O 1
ATOM 2321 N N . TYR A 1 288 ? 9.400 -22.735 -17.202 1.00 95.38 288 TYR A N 1
ATOM 2322 C CA . TYR A 1 288 ? 8.148 -22.190 -16.672 1.00 95.38 288 TYR A CA 1
ATOM 2323 C C . TYR A 1 288 ? 7.527 -23.106 -15.606 1.00 95.38 288 TYR A C 1
ATOM 2325 O O . TYR A 1 288 ? 7.145 -22.648 -14.527 1.00 95.38 288 TYR A O 1
ATOM 2333 N N . GLU A 1 289 ? 7.482 -24.413 -15.873 1.00 94.75 289 GLU A N 1
ATOM 2334 C CA . GLU A 1 289 ? 6.906 -25.407 -14.964 1.00 94.75 289 GLU A CA 1
ATOM 2335 C C . GLU A 1 289 ? 7.710 -25.544 -13.668 1.00 94.75 289 GLU A C 1
ATOM 2337 O O . GLU A 1 289 ? 7.138 -25.436 -12.580 1.00 94.75 289 GLU A O 1
ATOM 2342 N N . THR A 1 290 ? 9.037 -25.705 -13.763 1.00 93.81 290 THR A N 1
ATOM 2343 C CA . THR A 1 290 ? 9.895 -25.882 -12.579 1.00 93.81 290 THR A CA 1
ATOM 2344 C C . THR A 1 290 ? 9.951 -24.619 -11.721 1.00 93.81 290 THR A C 1
ATOM 2346 O O . THR A 1 290 ? 9.895 -24.699 -10.493 1.00 93.81 290 THR A O 1
ATOM 2349 N N . VAL A 1 291 ? 9.988 -23.434 -12.336 1.00 96.00 291 VAL A N 1
ATOM 2350 C CA . VAL A 1 291 ? 9.938 -22.147 -11.624 1.00 96.00 291 VAL A CA 1
ATOM 2351 C C . VAL A 1 291 ? 8.600 -21.983 -10.914 1.00 96.00 291 VAL A C 1
ATOM 2353 O O . VAL A 1 291 ? 8.567 -21.637 -9.730 1.00 96.00 291 VAL A O 1
ATOM 2356 N N . LYS A 1 292 ? 7.488 -22.267 -11.598 1.00 95.31 292 LYS A N 1
ATOM 2357 C CA . LYS A 1 292 ? 6.152 -22.201 -11.004 1.00 95.31 292 LYS A CA 1
ATOM 2358 C C . LYS A 1 292 ? 6.020 -23.172 -9.834 1.00 95.31 292 LYS A C 1
ATOM 2360 O O . LYS A 1 292 ? 5.565 -22.762 -8.771 1.00 95.31 292 LYS A O 1
ATOM 2365 N N . GLU A 1 293 ? 6.458 -24.418 -9.965 1.00 94.56 293 GLU A N 1
ATOM 2366 C CA . GLU A 1 293 ? 6.446 -25.362 -8.846 1.00 94.56 293 GLU A CA 1
ATOM 2367 C C . GLU A 1 293 ? 7.279 -24.837 -7.664 1.00 94.56 293 GLU A C 1
ATOM 2369 O O . GLU A 1 293 ? 6.773 -24.763 -6.542 1.00 94.56 293 GLU A O 1
ATOM 2374 N N . ALA A 1 294 ? 8.505 -24.360 -7.912 1.00 93.44 294 ALA A N 1
ATOM 2375 C CA . ALA A 1 294 ? 9.381 -23.830 -6.867 1.00 93.44 294 ALA A CA 1
ATOM 2376 C C . ALA A 1 294 ? 8.784 -22.614 -6.126 1.00 93.44 294 ALA A C 1
ATOM 2378 O O . ALA A 1 294 ? 8.989 -22.432 -4.921 1.00 93.44 294 ALA A O 1
ATOM 2379 N N . LEU A 1 295 ? 8.018 -21.763 -6.816 1.00 94.19 295 LEU A N 1
ATOM 2380 C CA . LEU A 1 295 ? 7.332 -20.624 -6.201 1.00 94.19 295 LEU A CA 1
ATOM 2381 C C . LEU A 1 295 ? 6.206 -21.063 -5.248 1.00 94.19 295 LEU A C 1
ATOM 2383 O O . LEU A 1 295 ? 6.040 -20.466 -4.174 1.00 94.19 295 LEU A O 1
ATOM 2387 N N . PHE A 1 296 ? 5.448 -22.096 -5.629 1.00 94.81 296 PHE A N 1
ATOM 2388 C CA . PHE A 1 296 ? 4.253 -22.560 -4.918 1.00 94.81 296 PHE A CA 1
ATOM 2389 C C . PHE A 1 296 ? 4.532 -23.641 -3.864 1.00 94.81 296 PHE A C 1
ATOM 2391 O O . PHE A 1 296 ? 3.704 -23.820 -2.968 1.00 94.81 296 PHE A O 1
ATOM 2398 N N . LYS A 1 297 ? 5.697 -24.297 -3.910 1.00 93.56 297 LYS A N 1
ATOM 2399 C CA . LYS A 1 297 ? 6.094 -25.344 -2.962 1.00 93.56 297 LYS A CA 1
ATOM 2400 C C . LYS A 1 297 ? 6.166 -24.815 -1.510 1.00 93.56 297 LYS A C 1
ATOM 2402 O O . LYS A 1 297 ? 6.879 -23.833 -1.258 1.00 93.56 297 LYS A O 1
ATOM 2407 N N . PRO A 1 298 ? 5.409 -25.391 -0.551 1.00 91.00 298 PRO A N 1
ATOM 2408 C CA . PRO A 1 298 ? 5.366 -24.937 0.846 1.00 91.00 298 PRO A CA 1
ATOM 2409 C C . PRO A 1 298 ? 6.712 -24.947 1.576 1.00 91.00 298 PRO A C 1
ATOM 2411 O O . PRO A 1 298 ? 6.949 -24.083 2.418 1.00 91.00 298 PRO A O 1
ATOM 2414 N N . GLU A 1 299 ? 7.594 -25.873 1.219 1.00 92.88 299 GLU A N 1
ATOM 2415 C CA . GLU A 1 299 ? 8.911 -26.066 1.827 1.00 92.88 299 GLU A CA 1
ATOM 2416 C C . GLU A 1 299 ? 9.914 -24.995 1.363 1.00 92.88 299 GLU A C 1
ATOM 2418 O O . GLU A 1 299 ? 10.918 -24.741 2.018 1.00 92.88 299 GLU A O 1
ATOM 2423 N N . PHE A 1 300 ? 9.639 -24.291 0.257 1.00 92.62 300 PHE A N 1
ATOM 2424 C CA . PHE A 1 300 ? 10.515 -23.254 -0.313 1.00 92.62 300 PHE A CA 1
ATOM 2425 C C . PHE A 1 300 ? 10.077 -21.831 0.074 1.00 92.62 300 PHE A C 1
ATOM 2427 O O . PHE A 1 300 ? 10.114 -20.890 -0.731 1.00 92.62 300 PHE A O 1
ATOM 2434 N N . GLN A 1 301 ? 9.587 -21.651 1.303 1.00 88.88 301 GLN A N 1
ATOM 2435 C CA . GLN A 1 301 ? 9.068 -20.362 1.787 1.00 88.88 301 GLN A CA 1
ATOM 2436 C C . GLN A 1 301 ? 10.021 -19.638 2.753 1.00 88.88 301 GLN A C 1
ATOM 2438 O O . GLN A 1 301 ? 9.707 -18.515 3.168 1.00 88.88 301 GLN A O 1
ATOM 2443 N N . GLY A 1 302 ? 11.167 -20.240 3.087 1.00 88.44 302 GLY A N 1
ATOM 2444 C CA . GLY A 1 302 ? 12.220 -19.633 3.903 1.00 88.44 302 GLY A CA 1
ATOM 2445 C C . GLY A 1 302 ? 13.028 -18.572 3.147 1.00 88.44 302 GLY A C 1
ATOM 2446 O O . GLY A 1 302 ? 12.929 -18.439 1.922 1.00 88.44 302 GLY A O 1
ATOM 2447 N N . ARG A 1 303 ? 13.847 -17.810 3.881 1.00 88.50 303 ARG A N 1
ATOM 2448 C CA . ARG A 1 303 ? 14.781 -16.808 3.335 1.00 88.50 303 ARG A CA 1
ATOM 2449 C C . ARG A 1 303 ? 16.202 -17.055 3.839 1.00 88.50 303 ARG A C 1
ATOM 2451 O O . ARG A 1 303 ? 16.387 -17.566 4.941 1.00 88.50 303 ARG A O 1
ATOM 2458 N N . MET A 1 304 ? 17.188 -16.711 3.012 1.00 83.12 304 MET A N 1
ATOM 2459 C CA . MET A 1 304 ? 18.604 -16.812 3.376 1.00 83.12 304 MET A CA 1
ATOM 2460 C C . MET A 1 304 ? 18.978 -15.733 4.395 1.00 83.12 304 MET A C 1
ATOM 2462 O O . MET A 1 304 ? 18.517 -14.598 4.282 1.00 83.12 304 MET A O 1
ATOM 2466 N N . ASP A 1 305 ? 19.833 -16.086 5.358 1.00 77.81 305 ASP A N 1
ATOM 2467 C CA . ASP A 1 305 ? 20.505 -15.110 6.217 1.00 77.81 305 ASP A CA 1
ATOM 2468 C C . ASP A 1 305 ? 21.783 -14.654 5.543 1.00 77.81 305 ASP A C 1
ATOM 2470 O O . ASP A 1 305 ? 22.670 -15.470 5.293 1.00 77.81 305 ASP A O 1
ATOM 2474 N N . ASN A 1 306 ? 21.902 -13.368 5.255 1.00 74.75 306 ASN A N 1
ATOM 2475 C CA . ASN A 1 306 ? 23.160 -12.847 4.757 1.00 74.75 306 ASN A CA 1
ATOM 2476 C C . ASN A 1 306 ? 23.423 -11.427 5.233 1.00 74.75 306 ASN A C 1
ATOM 2478 O O . ASN A 1 306 ? 22.542 -10.705 5.706 1.00 74.75 306 ASN A O 1
ATOM 2482 N N . ILE A 1 307 ? 24.671 -11.016 5.068 1.00 71.19 307 ILE A N 1
ATOM 2483 C CA . ILE A 1 307 ? 25.152 -9.762 5.616 1.00 71.19 307 ILE A CA 1
ATOM 2484 C C . ILE A 1 307 ? 24.454 -8.534 5.022 1.00 71.19 307 ILE A C 1
ATOM 2486 O O . ILE A 1 307 ? 24.228 -7.560 5.730 1.00 71.19 307 ILE A O 1
ATOM 2490 N N . VAL A 1 308 ? 24.032 -8.599 3.757 1.00 70.12 308 VAL A N 1
ATOM 2491 C CA . VAL A 1 308 ? 23.281 -7.519 3.104 1.00 70.12 308 VAL A CA 1
ATOM 2492 C C . VAL A 1 308 ? 21.886 -7.393 3.720 1.00 70.12 308 VAL A C 1
ATOM 2494 O O . VAL A 1 308 ? 21.454 -6.290 4.059 1.00 70.12 308 VAL A O 1
ATOM 2497 N N . THR A 1 309 ? 21.199 -8.519 3.952 1.00 71.56 309 THR A N 1
ATOM 2498 C CA . THR A 1 309 ? 19.888 -8.523 4.624 1.00 71.56 309 THR A CA 1
ATOM 2499 C C . THR A 1 309 ? 19.969 -8.021 6.064 1.00 71.56 309 THR A C 1
ATOM 2501 O O . THR A 1 309 ? 19.048 -7.341 6.511 1.00 71.56 309 THR A O 1
ATOM 2504 N N . GLN A 1 310 ? 21.077 -8.293 6.760 1.00 70.81 310 GLN A N 1
ATOM 2505 C CA . GLN A 1 310 ? 21.341 -7.835 8.125 1.00 70.81 310 GLN A CA 1
ATOM 2506 C C . GLN A 1 310 ? 21.669 -6.337 8.188 1.00 70.81 310 GLN A C 1
ATOM 2508 O O . GLN A 1 310 ? 21.095 -5.622 9.011 1.00 70.81 310 GLN A O 1
ATOM 2513 N N . MET A 1 311 ? 22.535 -5.833 7.300 1.00 70.12 311 MET A N 1
ATOM 2514 C CA . MET A 1 311 ? 22.926 -4.414 7.262 1.00 70.12 311 MET A CA 1
ATOM 2515 C C . MET A 1 311 ? 21.737 -3.480 7.033 1.00 70.12 311 MET A C 1
ATOM 2517 O O . MET A 1 311 ? 21.705 -2.369 7.557 1.00 70.12 311 MET A O 1
ATOM 2521 N N . ARG A 1 312 ? 20.732 -3.945 6.291 1.00 69.44 312 ARG A N 1
ATOM 2522 C CA . ARG A 1 312 ? 19.497 -3.204 6.023 1.00 69.44 312 ARG A CA 1
ATOM 2523 C C . ARG A 1 312 ? 18.696 -2.879 7.292 1.00 69.44 312 ARG A C 1
ATOM 2525 O O . ARG A 1 312 ? 17.986 -1.879 7.317 1.00 69.44 312 ARG A O 1
ATOM 2532 N N . SER A 1 313 ? 18.815 -3.697 8.337 1.00 65.56 313 SER A N 1
ATOM 2533 C CA . SER A 1 313 ? 17.995 -3.639 9.555 1.00 65.56 313 SER A CA 1
ATOM 2534 C C . SER A 1 313 ? 18.830 -3.663 10.840 1.00 65.56 313 SER A C 1
ATOM 2536 O O . SER A 1 313 ? 18.474 -4.346 11.799 1.00 65.56 313 SER A O 1
ATOM 2538 N N . ASN A 1 314 ? 19.950 -2.928 10.878 1.00 65.94 314 ASN A N 1
ATOM 2539 C CA . ASN A 1 314 ? 20.836 -2.826 12.053 1.00 65.94 314 ASN A CA 1
ATOM 2540 C C . ASN A 1 314 ? 21.229 -4.197 12.636 1.00 65.94 314 ASN A C 1
ATOM 2542 O O . ASN A 1 314 ? 21.191 -4.415 13.846 1.00 65.94 314 ASN A O 1
ATOM 2546 N N . ASN A 1 315 ? 21.571 -5.140 11.755 1.00 69.00 315 ASN A N 1
ATOM 2547 C CA . ASN A 1 315 ? 21.909 -6.533 12.061 1.00 69.00 315 ASN A CA 1
ATOM 2548 C C . ASN A 1 315 ? 20.780 -7.364 12.699 1.00 69.00 315 ASN A C 1
ATOM 2550 O O . ASN A 1 315 ? 21.031 -8.437 13.243 1.00 69.00 315 ASN A O 1
ATOM 2554 N N . LYS A 1 316 ? 19.525 -6.909 12.615 1.00 67.44 316 LYS A N 1
ATOM 2555 C CA . LYS A 1 316 ? 18.330 -7.660 13.035 1.00 67.44 316 LYS A CA 1
ATOM 2556 C C . LYS A 1 316 ? 17.588 -8.201 11.812 1.00 67.44 316 LYS A C 1
ATOM 2558 O O . LYS A 1 316 ? 17.643 -7.606 10.743 1.00 67.44 316 LYS A O 1
ATOM 2563 N N . ARG A 1 317 ? 16.838 -9.299 11.949 1.00 72.38 317 ARG A N 1
ATOM 2564 C CA . ARG A 1 317 ? 15.967 -9.836 10.881 1.00 72.38 317 ARG A CA 1
ATOM 2565 C C . ARG A 1 317 ? 14.550 -9.270 11.005 1.00 72.38 317 ARG A C 1
ATOM 2567 O O . ARG A 1 317 ? 13.731 -9.808 11.744 1.00 72.38 317 ARG A O 1
ATOM 2574 N N . LEU A 1 318 ? 14.265 -8.188 10.287 1.00 73.38 318 LEU A N 1
ATOM 2575 C CA . LEU A 1 318 ? 13.008 -7.438 10.388 1.00 73.38 318 LEU A CA 1
ATOM 2576 C C . LEU A 1 318 ? 12.351 -7.220 9.010 1.00 73.38 318 LEU A C 1
ATOM 2578 O O . LEU A 1 318 ? 13.011 -7.307 7.974 1.00 73.38 318 LEU A O 1
ATOM 2582 N N . GLY A 1 319 ? 11.049 -6.912 8.996 1.00 76.25 319 GLY A N 1
ATOM 2583 C CA . GLY A 1 319 ? 10.271 -6.633 7.779 1.00 76.25 319 GLY A CA 1
ATOM 2584 C C . GLY A 1 319 ? 9.513 -7.841 7.207 1.00 76.25 319 GLY A C 1
ATOM 2585 O O . GLY A 1 319 ? 9.175 -8.788 7.917 1.00 76.25 319 GLY A O 1
ATOM 2586 N N . ILE A 1 320 ? 9.213 -7.789 5.910 1.00 80.44 320 ILE A N 1
ATOM 2587 C CA . ILE A 1 320 ? 8.400 -8.740 5.138 1.00 80.44 320 ILE A CA 1
ATOM 2588 C C . ILE A 1 320 ? 9.240 -9.475 4.077 1.00 80.44 320 ILE A C 1
ATOM 2590 O O . ILE A 1 320 ? 9.032 -10.671 3.858 1.00 80.44 320 ILE A O 1
ATOM 2594 N N . MET A 1 321 ? 10.169 -8.799 3.392 1.00 78.81 321 MET A N 1
ATOM 2595 C CA . MET A 1 321 ? 10.859 -9.379 2.226 1.00 78.81 321 MET A CA 1
ATOM 2596 C C . MET A 1 321 ? 11.837 -10.505 2.597 1.00 78.81 321 MET A C 1
ATOM 2598 O O . MET A 1 321 ? 11.828 -11.564 1.958 1.00 78.81 321 MET A O 1
ATOM 2602 N N . PHE A 1 322 ? 12.627 -10.296 3.654 1.00 79.81 322 PHE A N 1
ATOM 2603 C CA . PHE A 1 322 ? 13.767 -11.146 4.038 1.00 79.81 322 PHE A CA 1
ATOM 2604 C C . PHE A 1 322 ? 13.579 -11.878 5.381 1.00 79.81 322 PHE A C 1
ATOM 2606 O O . PHE A 1 322 ? 14.544 -12.333 5.986 1.00 79.81 322 PHE A O 1
ATOM 2613 N N . THR A 1 323 ? 12.342 -11.992 5.872 1.00 79.88 323 THR A N 1
ATOM 2614 C CA . THR A 1 323 ? 12.021 -12.624 7.164 1.00 79.88 323 THR A CA 1
ATOM 2615 C C . THR A 1 323 ? 11.511 -14.061 7.026 1.00 79.88 323 THR A C 1
ATOM 2617 O O . THR A 1 323 ? 10.928 -14.445 6.003 1.00 79.88 323 THR A O 1
ATOM 2620 N N . GLU A 1 324 ? 11.741 -14.861 8.072 1.00 77.94 324 GLU A N 1
ATOM 2621 C CA . GLU A 1 324 ? 11.286 -16.257 8.185 1.00 77.94 324 GLU A CA 1
ATOM 2622 C C . GLU A 1 324 ? 9.748 -16.354 8.287 1.00 77.94 324 GLU A C 1
ATOM 2624 O O . GLU A 1 324 ? 9.101 -15.364 8.648 1.00 77.94 324 GLU A O 1
ATOM 2629 N N . PRO A 1 325 ? 9.145 -17.516 7.961 1.00 73.69 325 PRO A N 1
ATOM 2630 C CA . PRO A 1 325 ? 7.698 -17.670 7.807 1.00 73.69 325 PRO A CA 1
ATOM 2631 C C . PRO A 1 325 ? 6.835 -17.170 8.975 1.00 73.69 325 PRO A C 1
ATOM 2633 O O . PRO A 1 325 ? 5.838 -16.501 8.711 1.00 73.69 325 PRO A O 1
ATOM 2636 N N . ASP A 1 326 ? 7.205 -17.426 10.231 1.00 73.44 326 ASP A N 1
ATOM 2637 C CA . ASP A 1 326 ? 6.347 -17.104 11.384 1.00 73.44 326 ASP A CA 1
ATOM 2638 C C . ASP A 1 326 ? 6.178 -15.592 11.572 1.00 73.44 326 ASP A C 1
ATOM 2640 O O . ASP A 1 326 ? 5.062 -15.067 11.525 1.00 73.44 326 ASP A O 1
ATOM 2644 N N . LEU A 1 327 ? 7.300 -14.867 11.659 1.00 72.75 327 LEU A N 1
ATOM 2645 C CA . LEU A 1 327 ? 7.297 -13.406 11.736 1.00 72.75 327 LEU A CA 1
ATOM 2646 C C . LEU A 1 327 ? 6.700 -12.789 10.462 1.00 72.75 327 LEU A C 1
ATOM 2648 O O . LEU A 1 327 ? 5.947 -11.818 10.523 1.00 72.75 327 LEU A O 1
ATOM 2652 N N . TRP A 1 328 ? 6.989 -13.366 9.294 1.00 81.81 328 TRP A N 1
ATOM 2653 C CA . TRP A 1 328 ? 6.447 -12.895 8.022 1.00 81.81 328 TRP A CA 1
ATOM 2654 C C . TRP A 1 328 ? 4.912 -12.967 7.963 1.00 81.81 328 TRP A C 1
ATOM 2656 O O . TRP A 1 328 ? 4.286 -12.021 7.477 1.00 81.81 328 TRP A O 1
ATOM 2666 N N . ILE A 1 329 ? 4.287 -14.047 8.454 1.00 79.94 329 ILE A N 1
ATOM 2667 C CA . ILE A 1 329 ? 2.821 -14.200 8.453 1.00 79.94 329 ILE A CA 1
ATOM 2668 C C . ILE A 1 329 ? 2.171 -13.082 9.266 1.00 79.94 329 ILE A C 1
ATOM 2670 O O . ILE A 1 329 ? 1.201 -12.473 8.804 1.00 79.94 329 ILE A O 1
ATOM 2674 N N . GLU A 1 330 ? 2.695 -12.806 10.458 1.00 75.88 330 GLU A N 1
ATOM 2675 C CA . GLU A 1 330 ? 2.175 -11.757 11.333 1.00 75.88 330 GLU A CA 1
ATOM 2676 C C . GLU A 1 330 ? 2.311 -10.378 10.690 1.00 75.88 330 GLU A C 1
ATOM 2678 O O . GLU A 1 330 ? 1.320 -9.653 10.580 1.00 75.88 330 GLU A O 1
ATOM 2683 N N . GLN A 1 331 ? 3.498 -10.051 10.170 1.00 74.56 331 GLN A N 1
ATOM 2684 C CA . GLN A 1 331 ? 3.782 -8.745 9.570 1.00 74.56 331 GLN A CA 1
ATOM 2685 C C . GLN A 1 331 ? 2.998 -8.516 8.273 1.00 74.56 331 GLN A C 1
ATOM 2687 O O . GLN A 1 331 ? 2.394 -7.459 8.085 1.00 74.56 331 GLN A O 1
ATOM 2692 N N . LYS A 1 332 ? 2.921 -9.522 7.389 1.00 79.69 332 LYS A N 1
ATOM 2693 C CA . LYS A 1 332 ? 2.118 -9.441 6.159 1.00 79.69 332 LYS A CA 1
ATOM 2694 C C . LYS A 1 332 ? 0.633 -9.274 6.483 1.00 79.69 332 LYS A C 1
ATOM 2696 O O . LYS A 1 332 ? -0.036 -8.472 5.835 1.00 79.69 332 LYS A O 1
ATOM 2701 N N . ARG A 1 333 ? 0.105 -9.994 7.482 1.00 77.88 333 ARG A N 1
ATOM 2702 C CA . ARG A 1 333 ? -1.295 -9.844 7.924 1.00 77.88 333 ARG A CA 1
ATOM 2703 C C . ARG A 1 333 ? -1.549 -8.484 8.553 1.00 77.88 333 ARG A C 1
ATOM 2705 O O . ARG A 1 333 ? -2.588 -7.898 8.267 1.00 77.88 333 ARG A O 1
ATOM 2712 N N . PHE A 1 334 ? -0.634 -7.996 9.387 1.00 76.44 334 PHE A N 1
ATOM 2713 C CA . PHE A 1 334 ? -0.709 -6.663 9.972 1.00 76.44 334 PHE A CA 1
ATOM 2714 C C . PHE A 1 334 ? -0.775 -5.608 8.864 1.00 76.44 334 PHE A C 1
ATOM 2716 O O . PHE A 1 334 ? -1.764 -4.885 8.782 1.00 76.44 334 PHE A O 1
ATOM 2723 N N . MET A 1 335 ? 0.191 -5.605 7.945 1.00 78.69 335 MET A N 1
ATOM 2724 C CA . MET A 1 335 ? 0.244 -4.653 6.837 1.00 78.69 335 MET A CA 1
ATOM 2725 C C . MET A 1 335 ? -1.009 -4.723 5.957 1.00 78.69 335 MET A C 1
ATOM 2727 O O . MET A 1 335 ? -1.679 -3.709 5.778 1.00 78.69 335 MET A O 1
ATOM 2731 N N . LEU A 1 336 ? -1.397 -5.914 5.478 1.00 76.38 336 LEU A N 1
ATOM 2732 C CA . LEU A 1 336 ? -2.580 -6.046 4.622 1.00 76.38 336 LEU A CA 1
ATOM 2733 C C . LEU A 1 336 ? -3.856 -5.644 5.357 1.00 76.38 336 LEU A C 1
ATOM 2735 O O . LEU A 1 336 ? -4.753 -5.091 4.740 1.00 76.38 336 LEU A O 1
ATOM 2739 N N . ARG A 1 337 ? -3.971 -5.890 6.665 1.00 75.81 337 ARG A N 1
ATOM 2740 C CA . ARG A 1 337 ? -5.150 -5.463 7.428 1.00 75.81 337 ARG A CA 1
ATOM 2741 C C . ARG A 1 337 ? -5.268 -3.940 7.493 1.00 75.81 337 ARG A C 1
ATOM 2743 O O . ARG A 1 337 ? -6.386 -3.449 7.445 1.00 75.81 337 ARG A O 1
ATOM 2750 N N . HIS A 1 338 ? -4.149 -3.223 7.590 1.00 74.50 338 HIS A N 1
ATOM 2751 C CA . HIS A 1 338 ? -4.154 -1.773 7.786 1.00 74.50 338 HIS A CA 1
ATOM 2752 C C . HIS A 1 338 ? -4.142 -1.007 6.459 1.00 74.50 338 HIS A C 1
ATOM 2754 O O . HIS A 1 338 ? -4.890 -0.053 6.327 1.00 74.50 338 HIS A O 1
ATOM 2760 N N . LEU A 1 339 ? -3.375 -1.441 5.452 1.00 73.06 339 LEU A N 1
ATOM 2761 C CA . LEU A 1 339 ? -3.253 -0.725 4.172 1.00 73.06 339 LEU A CA 1
ATOM 2762 C C . LEU A 1 339 ? -4.296 -1.129 3.129 1.00 73.06 339 LEU A C 1
ATOM 2764 O O . LEU A 1 339 ? -4.593 -0.356 2.216 1.00 73.06 339 LEU A O 1
ATOM 2768 N N . ARG A 1 340 ? -4.875 -2.337 3.227 1.00 75.31 340 ARG A N 1
ATOM 2769 C CA . ARG A 1 340 ? -5.882 -2.778 2.251 1.00 75.31 340 ARG A CA 1
ATOM 2770 C C . ARG A 1 340 ? -7.065 -1.828 2.237 1.00 75.31 340 ARG A C 1
ATOM 2772 O O . ARG A 1 340 ? -7.559 -1.525 1.159 1.00 75.31 340 ARG A O 1
ATOM 2779 N N . ASP A 1 341 ? -7.499 -1.343 3.397 1.00 69.75 341 ASP A N 1
ATOM 2780 C CA . ASP A 1 341 ? -8.704 -0.527 3.456 1.00 69.75 341 ASP A CA 1
ATOM 2781 C C . ASP A 1 341 ? -8.549 0.852 2.794 1.00 69.75 341 ASP A C 1
ATOM 2783 O O . ASP A 1 341 ? -9.557 1.376 2.319 1.00 69.75 341 ASP A O 1
ATOM 2787 N N . PHE A 1 342 ? -7.307 1.328 2.634 1.00 72.25 342 PHE A N 1
ATOM 2788 C CA . PHE A 1 342 ? -6.933 2.575 1.952 1.00 72.25 342 PHE A CA 1
ATOM 2789 C C . PHE A 1 342 ? -6.547 2.404 0.481 1.00 72.25 342 PHE A C 1
ATOM 2791 O O . PHE A 1 342 ? -6.225 3.381 -0.176 1.00 72.25 342 PHE A O 1
ATOM 2798 N N . GLY A 1 343 ? -6.589 1.193 -0.078 1.00 66.62 343 GLY A N 1
ATOM 2799 C CA . GLY A 1 343 ? -6.401 1.005 -1.520 1.00 66.62 343 GLY A CA 1
ATOM 2800 C C . GLY A 1 343 ? -5.126 0.283 -1.953 1.00 66.62 343 GLY A C 1
ATOM 2801 O O . GLY A 1 343 ? -4.856 0.199 -3.147 1.00 66.62 343 GLY A O 1
ATOM 2802 N N . PHE A 1 344 ? -4.342 -0.268 -1.020 1.00 76.88 344 PHE A N 1
ATOM 2803 C CA . PHE A 1 344 ? -3.102 -0.983 -1.359 1.00 76.88 344 PHE A CA 1
ATOM 2804 C C . PHE A 1 344 ? -3.348 -2.347 -2.037 1.00 76.88 344 PHE A C 1
ATOM 2806 O O . PHE A 1 344 ? -2.598 -2.769 -2.910 1.00 76.88 344 PHE A O 1
ATOM 2813 N N . ALA A 1 345 ? -4.417 -3.051 -1.651 1.00 70.69 345 ALA A N 1
ATOM 2814 C CA . ALA A 1 345 ? -4.740 -4.387 -2.177 1.00 70.69 345 ALA A CA 1
ATOM 2815 C C . ALA A 1 345 ? -6.182 -4.525 -2.701 1.00 70.69 345 ALA A C 1
ATOM 2817 O O . ALA A 1 345 ? -6.590 -5.605 -3.125 1.00 70.69 345 ALA A O 1
ATOM 2818 N N . ARG A 1 346 ? -6.965 -3.444 -2.668 1.00 74.62 346 ARG A N 1
ATOM 2819 C CA . ARG A 1 346 ? -8.311 -3.338 -3.255 1.00 74.62 346 ARG A CA 1
ATOM 2820 C C . ARG A 1 346 ? -8.498 -1.925 -3.802 1.00 74.62 346 ARG A C 1
ATOM 2822 O O . ARG A 1 346 ? -7.683 -1.058 -3.524 1.00 74.62 346 ARG A O 1
ATOM 2829 N N . ARG A 1 347 ? -9.582 -1.688 -4.531 1.00 77.88 347 ARG A N 1
ATOM 2830 C CA . ARG A 1 347 ? -9.958 -0.342 -4.978 1.00 77.88 347 ARG A CA 1
ATOM 2831 C C . ARG A 1 347 ? -10.384 0.545 -3.805 1.00 77.88 347 ARG A C 1
ATOM 2833 O O . ARG A 1 347 ? -11.053 0.072 -2.883 1.00 77.88 347 ARG A O 1
ATOM 2840 N N . TYR A 1 348 ? -9.977 1.810 -3.841 1.00 80.25 348 TYR A N 1
ATOM 2841 C CA . TYR A 1 348 ? -10.331 2.837 -2.859 1.00 80.25 348 TYR A CA 1
ATOM 2842 C C . TYR A 1 348 ? -10.332 4.199 -3.547 1.00 80.25 348 TYR A C 1
ATOM 2844 O O . TYR A 1 348 ? -9.283 4.681 -3.969 1.00 80.25 348 TYR A O 1
ATOM 2852 N N . GLN A 1 349 ? -11.514 4.806 -3.664 1.00 78.12 349 GLN A N 1
ATOM 2853 C CA . GLN A 1 349 ? -11.714 6.004 -4.481 1.00 78.12 349 GLN A CA 1
ATOM 2854 C C . GLN A 1 349 ? -10.792 7.181 -4.122 1.00 78.12 349 GLN A C 1
ATOM 2856 O O . GLN A 1 349 ? -10.238 7.756 -5.054 1.00 78.12 349 GLN A O 1
ATOM 2861 N N . PRO A 1 350 ? -10.546 7.527 -2.841 1.00 78.00 350 PRO A N 1
ATOM 2862 C CA . PRO A 1 350 ? -9.639 8.633 -2.520 1.00 78.00 350 PRO A CA 1
ATOM 2863 C C . PRO A 1 350 ? -8.200 8.413 -3.002 1.00 78.00 350 PRO A C 1
ATOM 2865 O O . PRO A 1 350 ? -7.579 9.332 -3.520 1.00 78.00 350 PRO A O 1
ATOM 2868 N N . ASN A 1 351 ? -7.683 7.184 -2.906 1.00 80.56 351 ASN A N 1
ATOM 2869 C CA . ASN A 1 351 ? -6.355 6.860 -3.434 1.00 80.56 351 ASN A CA 1
ATOM 2870 C C . ASN A 1 351 ? -6.333 6.899 -4.970 1.00 80.56 351 ASN A C 1
ATOM 2872 O O . ASN A 1 351 ? -5.397 7.412 -5.569 1.00 80.56 351 ASN A O 1
ATOM 2876 N N . GLU A 1 352 ? -7.383 6.396 -5.622 1.00 84.06 352 GLU A N 1
ATOM 2877 C CA . GLU A 1 352 ? -7.509 6.470 -7.084 1.00 84.06 352 GLU A CA 1
ATOM 2878 C C . GLU A 1 352 ? -7.582 7.919 -7.587 1.00 84.06 352 GLU A C 1
ATOM 2880 O O . GLU A 1 352 ? -6.981 8.244 -8.610 1.00 84.06 352 GLU A O 1
ATOM 2885 N N . ALA A 1 353 ? -8.283 8.793 -6.859 1.00 82.06 353 ALA A N 1
ATOM 2886 C CA . ALA A 1 353 ? -8.343 10.221 -7.151 1.00 82.06 353 ALA A CA 1
ATOM 2887 C C . ALA A 1 353 ? -6.962 10.876 -7.016 1.00 82.06 353 ALA A C 1
ATOM 2889 O O . ALA A 1 353 ? -6.546 11.590 -7.924 1.00 82.06 353 ALA A O 1
ATOM 2890 N N . PHE A 1 354 ? -6.223 10.557 -5.950 1.00 85.50 354 PHE A N 1
ATOM 2891 C CA . PHE A 1 354 ? -4.864 11.061 -5.752 1.00 85.50 354 PHE A CA 1
ATOM 2892 C C . PHE A 1 354 ? -3.891 10.579 -6.842 1.00 85.50 354 PHE A C 1
ATOM 2894 O O . PHE A 1 354 ? -3.163 11.375 -7.427 1.00 85.50 354 PHE A O 1
ATOM 2901 N N . MET A 1 355 ? -3.928 9.292 -7.209 1.00 88.25 355 MET A N 1
ATOM 2902 C CA . MET A 1 355 ? -3.132 8.772 -8.333 1.00 88.25 355 MET A CA 1
ATOM 2903 C C . MET A 1 355 ? -3.438 9.511 -9.639 1.00 88.25 355 MET A C 1
ATOM 2905 O O . MET A 1 355 ? -2.535 9.797 -10.422 1.00 88.25 355 MET A O 1
ATOM 2909 N N . LYS A 1 356 ? -4.714 9.824 -9.888 1.00 85.94 356 LYS A N 1
ATOM 2910 C CA . LYS A 1 356 ? -5.135 10.589 -11.065 1.00 85.94 356 LYS A CA 1
ATOM 2911 C C . LYS A 1 356 ? -4.599 12.025 -11.031 1.00 85.94 356 LYS A C 1
ATOM 2913 O O . LYS A 1 356 ? -4.214 12.537 -12.078 1.00 85.94 356 LYS A O 1
ATOM 2918 N N . GLU A 1 357 ? -4.564 12.659 -9.864 1.00 83.81 357 GLU A N 1
ATOM 2919 C CA . GLU A 1 357 ? -4.003 14.000 -9.668 1.00 83.81 357 GLU A CA 1
ATOM 2920 C C . GLU A 1 357 ? -2.489 14.034 -9.917 1.00 83.81 357 GLU A C 1
ATOM 2922 O O . GLU A 1 357 ? -1.999 14.938 -10.594 1.00 83.81 357 GLU A O 1
ATOM 2927 N N . GLU A 1 358 ? -1.753 13.013 -9.475 1.00 85.75 358 GLU A N 1
ATOM 2928 C CA . GLU A 1 358 ? -0.324 12.852 -9.779 1.00 85.75 358 GLU A CA 1
ATOM 2929 C C . GLU A 1 358 ? -0.083 12.672 -11.288 1.00 85.75 358 GLU A C 1
ATOM 2931 O O . GLU A 1 358 ? 0.792 13.322 -11.864 1.00 85.75 358 GLU A O 1
ATOM 2936 N N . VAL A 1 359 ? -0.907 11.867 -11.972 1.00 87.44 359 VAL A N 1
ATOM 2937 C CA . VAL A 1 359 ? -0.849 11.734 -13.441 1.00 87.44 359 VAL A CA 1
ATOM 2938 C C . VAL A 1 359 ? -1.171 13.062 -14.129 1.00 87.44 359 VAL A C 1
ATOM 2940 O O . VAL A 1 359 ? -0.481 13.445 -15.073 1.00 87.44 359 VAL A O 1
ATOM 2943 N N . HIS A 1 360 ? -2.187 13.789 -13.663 1.00 84.69 360 HIS A N 1
ATOM 2944 C CA . HIS A 1 360 ? -2.538 15.098 -14.210 1.00 84.69 360 HIS A CA 1
ATOM 2945 C C . HIS A 1 360 ? -1.401 16.108 -14.033 1.00 84.69 360 HIS A C 1
ATOM 2947 O O . HIS A 1 360 ? -1.012 16.766 -14.995 1.00 84.69 360 HIS A O 1
ATOM 2953 N N . SER A 1 361 ? -0.824 16.173 -12.833 1.00 80.94 361 SER A N 1
ATOM 2954 C CA . SER A 1 361 ? 0.323 17.025 -12.520 1.00 80.94 361 SER A CA 1
ATOM 2955 C C . SER A 1 361 ? 1.502 16.715 -13.436 1.00 80.94 361 SER A C 1
ATOM 2957 O O . SER A 1 361 ? 2.101 17.633 -13.989 1.00 80.94 361 SER A O 1
ATOM 2959 N N . MET A 1 362 ? 1.776 15.430 -13.684 1.00 80.38 362 MET A N 1
ATOM 2960 C CA . MET A 1 362 ? 2.815 14.986 -14.614 1.00 80.38 362 MET A CA 1
ATOM 2961 C C . MET A 1 362 ? 2.550 15.443 -16.054 1.00 80.38 362 MET A C 1
ATOM 2963 O O . MET A 1 362 ? 3.454 15.938 -16.725 1.00 80.38 362 MET A O 1
ATOM 2967 N N . VAL A 1 363 ? 1.313 15.295 -16.536 1.00 81.00 363 VAL A N 1
ATOM 2968 C CA . VAL A 1 363 ? 0.916 15.722 -17.887 1.00 81.00 363 VAL A CA 1
ATOM 2969 C C . VAL A 1 363 ? 1.073 17.234 -18.041 1.00 81.00 363 VAL A C 1
ATOM 2971 O O . VAL A 1 363 ? 1.689 17.680 -19.007 1.00 81.00 363 VAL A O 1
ATOM 2974 N N . THR A 1 364 ? 0.581 18.017 -17.081 1.00 77.94 364 THR A N 1
ATOM 2975 C CA . THR A 1 364 ? 0.706 19.483 -17.071 1.00 77.94 364 THR A CA 1
ATOM 2976 C C . THR A 1 364 ? 2.170 19.916 -17.053 1.00 77.94 364 THR A C 1
ATOM 2978 O O . THR A 1 364 ? 2.572 20.830 -17.772 1.00 77.94 364 THR A O 1
ATOM 2981 N N . LEU A 1 365 ? 2.990 19.225 -16.266 1.00 74.38 365 LEU A N 1
ATOM 2982 C CA . LEU A 1 365 ? 4.410 19.503 -16.125 1.00 74.38 365 LEU A CA 1
ATOM 2983 C C . LEU A 1 365 ? 5.190 19.187 -17.414 1.00 74.38 365 LEU A C 1
ATOM 2985 O O . LEU A 1 365 ? 6.027 19.985 -17.827 1.00 74.38 365 LEU A O 1
ATOM 2989 N N . LEU A 1 366 ? 4.849 18.102 -18.117 1.00 74.75 366 LEU A N 1
ATOM 2990 C CA . LEU A 1 366 ? 5.393 17.795 -19.446 1.00 74.75 366 LEU A CA 1
ATOM 2991 C C . LEU A 1 366 ? 4.908 18.773 -20.531 1.00 74.75 366 LEU A C 1
ATOM 2993 O O . LEU A 1 366 ? 5.677 19.121 -21.422 1.00 74.75 366 LEU A O 1
ATOM 2997 N N . GLN A 1 367 ? 3.665 19.259 -20.454 1.00 73.50 367 GLN A N 1
ATOM 2998 C CA . GLN A 1 367 ? 3.141 20.287 -21.367 1.00 73.50 367 GLN A CA 1
ATOM 2999 C C . GLN A 1 367 ? 3.815 21.654 -21.163 1.00 73.50 367 GLN A C 1
ATOM 3001 O O . GLN A 1 367 ? 3.987 22.400 -22.124 1.00 73.50 367 GLN A O 1
ATOM 3006 N N . GLY A 1 368 ? 4.210 21.977 -19.926 1.00 64.25 368 GLY A N 1
ATOM 3007 C CA . GLY A 1 368 ? 4.918 23.205 -19.551 1.00 64.25 368 GLY A CA 1
ATOM 3008 C C . GLY A 1 368 ? 6.447 23.093 -19.541 1.00 64.25 368 GLY A C 1
ATOM 3009 O O . GLY A 1 368 ? 7.111 24.032 -19.109 1.00 64.25 368 GLY A O 1
ATOM 3010 N N . ALA A 1 369 ? 7.028 21.976 -19.994 1.00 56.50 369 ALA A N 1
ATOM 3011 C CA . ALA A 1 369 ? 8.448 21.658 -19.804 1.00 56.50 369 ALA A CA 1
ATOM 3012 C C . ALA A 1 369 ? 9.430 22.704 -20.370 1.00 56.50 369 ALA A C 1
ATOM 3014 O O . ALA A 1 369 ? 10.555 22.811 -19.886 1.00 56.50 369 ALA A O 1
ATOM 3015 N N . SER A 1 370 ? 9.012 23.530 -21.334 1.00 47.69 370 SER A N 1
ATOM 3016 C CA . SER A 1 370 ? 9.834 24.616 -21.884 1.00 47.69 370 SER A CA 1
ATOM 3017 C C . SER A 1 370 ? 10.068 25.794 -20.921 1.00 47.69 370 SER A C 1
ATOM 3019 O O . SER A 1 370 ? 10.888 26.655 -21.227 1.00 47.69 370 SER A O 1
ATOM 3021 N N . THR A 1 371 ? 9.364 25.877 -19.782 1.00 47.62 371 THR A N 1
ATOM 3022 C CA . THR A 1 371 ? 9.455 27.000 -18.820 1.00 47.62 371 THR A CA 1
ATOM 3023 C C . THR A 1 371 ? 9.980 26.612 -17.430 1.00 47.62 371 THR A C 1
ATOM 3025 O O . THR A 1 371 ? 10.090 2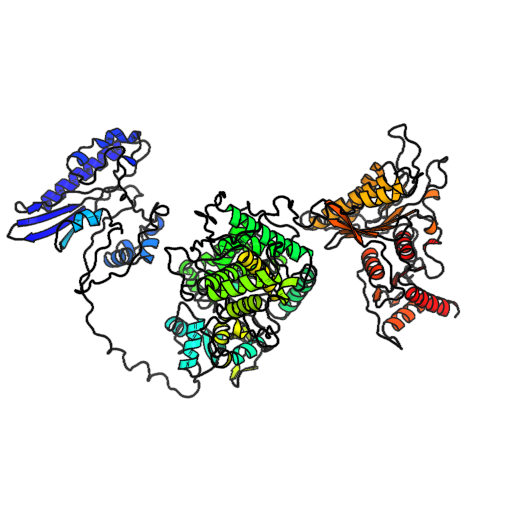7.472 -16.551 1.00 47.62 371 THR A O 1
ATOM 3028 N N . LEU A 1 372 ? 10.330 25.340 -17.202 1.00 55.81 372 LEU A N 1
ATOM 3029 C CA . LEU A 1 372 ? 10.727 24.829 -15.884 1.00 55.81 372 LEU A CA 1
ATOM 3030 C C . LEU A 1 372 ? 12.217 25.055 -15.570 1.00 55.81 372 LEU A C 1
ATOM 3032 O O . LEU A 1 372 ? 13.083 24.948 -16.432 1.00 55.81 372 LEU A O 1
ATOM 3036 N N . LYS A 1 373 ? 12.517 25.343 -14.292 1.00 50.81 373 LYS A N 1
ATOM 3037 C CA . LYS A 1 373 ? 13.877 25.613 -13.775 1.00 50.81 373 LYS A CA 1
ATOM 3038 C C . LYS A 1 373 ? 14.650 24.364 -13.310 1.00 50.81 373 LYS A C 1
ATOM 3040 O O . LYS A 1 373 ? 15.836 24.489 -13.012 1.00 50.81 373 LYS A O 1
ATOM 3045 N N . ASP A 1 374 ? 14.016 23.190 -13.217 1.00 62.00 374 ASP A N 1
ATOM 3046 C CA . ASP A 1 374 ? 14.672 21.950 -12.758 1.00 62.00 374 ASP A CA 1
ATOM 3047 C C . ASP A 1 374 ? 15.478 21.297 -13.892 1.00 62.00 374 ASP A C 1
ATOM 3049 O O . ASP A 1 374 ? 15.013 20.391 -14.590 1.00 62.00 374 ASP A O 1
ATOM 3053 N N . LYS A 1 375 ? 16.714 21.782 -14.050 1.00 59.44 375 LYS A N 1
ATOM 3054 C CA . LYS A 1 375 ? 17.681 21.313 -15.052 1.00 59.44 375 LYS A CA 1
ATOM 3055 C C . LYS A 1 375 ? 18.138 19.863 -14.848 1.00 59.44 375 LYS A C 1
ATOM 3057 O O . LYS A 1 375 ? 18.822 19.328 -15.715 1.00 59.44 375 LYS A O 1
ATOM 3062 N N . GLU A 1 376 ? 17.813 19.217 -13.724 1.00 61.94 376 GLU A N 1
ATOM 3063 C CA . GLU A 1 376 ? 18.202 17.823 -13.498 1.00 61.94 376 GLU A CA 1
ATOM 3064 C C . GLU A 1 376 ? 17.199 16.808 -14.074 1.00 61.94 376 GLU A C 1
ATOM 3066 O O . GLU A 1 376 ? 17.545 15.633 -14.226 1.00 61.94 376 GLU A O 1
ATOM 3071 N N . VAL A 1 377 ? 15.956 17.225 -14.343 1.00 66.94 377 VAL A N 1
ATOM 3072 C CA . VAL A 1 377 ? 14.893 16.368 -14.912 1.00 66.94 377 VAL A CA 1
ATOM 3073 C C . VAL A 1 377 ? 14.468 16.844 -16.293 1.00 66.94 377 VAL A C 1
ATOM 3075 O O . VAL A 1 377 ? 14.145 16.002 -17.129 1.00 66.94 377 VAL A O 1
ATOM 3078 N N . PHE A 1 378 ? 14.505 18.155 -16.550 1.00 69.56 378 PHE A N 1
ATOM 3079 C CA . PHE A 1 378 ? 14.101 18.753 -17.821 1.00 69.56 378 PHE A CA 1
ATOM 3080 C C . PHE A 1 378 ? 15.272 19.430 -18.521 1.00 69.56 378 PHE A C 1
ATOM 3082 O O . PHE A 1 378 ? 16.044 20.160 -17.899 1.00 69.56 378 PHE A O 1
ATOM 3089 N N . ARG A 1 379 ? 15.377 19.214 -19.831 1.00 62.91 379 ARG A N 1
ATOM 3090 C CA . ARG A 1 379 ? 16.353 19.874 -20.702 1.00 62.91 379 ARG A CA 1
ATOM 3091 C C . ARG A 1 379 ? 15.740 20.072 -22.079 1.00 62.91 379 ARG A C 1
ATOM 3093 O O . ARG A 1 379 ? 15.296 19.101 -22.668 1.00 62.91 379 ARG A O 1
ATOM 3100 N N . ASP A 1 380 ? 15.707 21.307 -22.579 1.00 59.69 380 ASP A N 1
ATOM 3101 C CA . ASP A 1 380 ? 15.356 21.631 -23.974 1.00 59.69 380 ASP A CA 1
ATOM 3102 C C . ASP A 1 380 ? 14.051 20.971 -24.496 1.00 59.69 380 ASP A C 1
ATOM 3104 O O . ASP A 1 380 ? 13.952 20.573 -25.654 1.00 59.69 380 ASP A O 1
ATOM 3108 N N . GLY A 1 381 ? 13.023 20.849 -23.640 1.00 58.34 381 GLY A N 1
ATOM 3109 C CA . GLY A 1 381 ? 11.747 20.192 -23.981 1.00 58.34 381 GLY A CA 1
ATOM 3110 C C . GLY A 1 381 ? 11.740 18.659 -23.846 1.00 58.34 381 GLY A C 1
ATOM 3111 O O . GLY A 1 381 ? 10.789 18.003 -24.270 1.00 58.34 381 GLY A O 1
ATOM 3112 N N . GLU A 1 382 ? 12.777 18.084 -23.242 1.00 66.38 382 GLU A N 1
ATOM 3113 C CA . GLU A 1 382 ? 12.966 16.654 -22.990 1.00 66.38 382 GLU A CA 1
ATOM 3114 C C . GLU A 1 382 ? 12.932 16.355 -21.486 1.00 66.38 382 GLU A C 1
ATOM 3116 O O . GLU A 1 382 ? 13.275 17.205 -20.659 1.00 66.38 382 GLU A O 1
ATOM 3121 N N . ALA A 1 383 ? 12.515 15.139 -21.126 1.00 72.94 383 ALA A N 1
ATOM 3122 C CA . ALA A 1 383 ? 12.424 14.670 -19.748 1.00 72.94 383 ALA A CA 1
ATOM 3123 C C . ALA A 1 383 ? 13.353 13.473 -19.510 1.00 72.94 383 ALA A C 1
ATOM 3125 O O . ALA A 1 383 ? 13.461 12.563 -20.335 1.00 72.94 383 ALA A O 1
ATOM 3126 N N . LYS A 1 384 ? 14.015 13.446 -18.354 1.00 73.62 384 LYS A N 1
ATOM 3127 C CA . LYS A 1 384 ? 14.928 12.369 -17.965 1.00 73.62 384 LYS A CA 1
ATOM 3128 C C . LYS A 1 384 ? 14.173 11.206 -17.315 1.00 73.62 384 LYS A C 1
ATOM 3130 O O . LYS A 1 384 ? 13.551 11.369 -16.264 1.00 73.62 384 LYS A O 1
ATOM 3135 N N . LEU A 1 385 ? 14.266 10.013 -17.902 1.00 75.56 385 LEU A N 1
ATOM 3136 C CA . LEU A 1 385 ? 13.680 8.778 -17.361 1.00 75.56 385 LEU A CA 1
ATOM 3137 C C . LEU A 1 385 ? 14.782 7.887 -16.756 1.00 75.56 385 LEU A C 1
ATOM 3139 O O . LEU A 1 385 ? 15.882 7.852 -17.308 1.00 75.56 385 LEU A O 1
ATOM 3143 N N . PRO A 1 386 ? 14.542 7.169 -15.639 1.00 74.06 386 PRO A N 1
ATOM 3144 C CA . PRO A 1 386 ? 13.291 7.053 -14.874 1.00 74.06 386 PRO A CA 1
ATOM 3145 C C . PRO A 1 386 ? 13.023 8.203 -13.884 1.00 74.06 386 PRO A C 1
ATOM 3147 O O . PRO A 1 386 ? 11.985 8.191 -13.222 1.00 74.06 386 PRO A O 1
ATOM 3150 N N . ASN A 1 387 ? 13.928 9.185 -13.778 1.00 76.75 387 ASN A N 1
ATOM 3151 C CA . ASN A 1 387 ? 13.902 10.253 -12.768 1.00 76.75 387 ASN A CA 1
ATOM 3152 C C . ASN A 1 387 ? 12.566 11.004 -12.684 1.00 76.75 387 ASN A C 1
ATOM 3154 O O . ASN A 1 387 ? 12.120 11.322 -11.583 1.00 76.75 387 ASN A O 1
ATOM 3158 N N . LEU A 1 388 ? 11.908 11.224 -13.824 1.00 78.31 388 LEU A N 1
ATOM 3159 C CA . LEU A 1 388 ? 10.578 11.826 -13.910 1.00 78.31 388 LEU A CA 1
ATOM 3160 C C . LEU A 1 388 ? 9.546 11.143 -12.995 1.00 78.31 388 LEU A C 1
ATOM 3162 O O . LEU A 1 388 ? 8.714 11.807 -12.387 1.00 78.31 388 LEU A O 1
ATOM 3166 N N . PHE A 1 389 ? 9.600 9.815 -12.872 1.00 83.62 389 PHE A N 1
ATOM 3167 C CA . PHE A 1 389 ? 8.587 9.035 -12.161 1.00 83.62 389 PHE A CA 1
ATOM 3168 C C . PHE A 1 389 ? 8.878 8.855 -10.669 1.00 83.62 389 PHE A C 1
ATOM 3170 O O . PHE A 1 389 ? 7.968 8.488 -9.930 1.00 83.62 389 PHE A O 1
ATOM 3177 N N . PHE A 1 390 ? 10.105 9.122 -10.208 1.00 79.06 390 PHE A N 1
ATOM 3178 C CA . PHE A 1 390 ? 10.528 8.839 -8.830 1.00 79.06 390 PHE A CA 1
ATOM 3179 C C . PHE A 1 390 ? 9.640 9.503 -7.775 1.00 79.06 390 PHE A C 1
ATOM 3181 O O . PHE A 1 390 ? 9.175 8.832 -6.857 1.00 79.06 390 PHE A O 1
ATOM 3188 N N . SER A 1 391 ? 9.356 10.801 -7.917 1.00 77.44 391 SER A N 1
ATOM 3189 C CA . SER A 1 391 ? 8.507 11.499 -6.944 1.00 77.44 391 SER A CA 1
ATOM 3190 C C . SER A 1 391 ? 7.062 11.012 -7.005 1.00 77.44 391 SER A C 1
ATOM 3192 O O . SER A 1 391 ? 6.454 10.755 -5.969 1.00 77.44 391 SER A O 1
ATOM 3194 N N . ALA A 1 392 ? 6.522 10.843 -8.212 1.00 83.31 392 ALA A N 1
ATOM 3195 C CA . ALA A 1 392 ? 5.103 10.575 -8.404 1.00 83.31 392 ALA A CA 1
ATOM 3196 C C . ALA A 1 392 ? 4.701 9.169 -7.928 1.00 83.31 392 ALA A C 1
ATOM 3198 O O . ALA A 1 392 ? 3.672 8.995 -7.268 1.00 83.31 392 ALA A O 1
ATOM 3199 N N . THR A 1 393 ? 5.532 8.149 -8.187 1.00 86.12 393 THR A N 1
ATOM 3200 C CA . THR A 1 393 ? 5.234 6.784 -7.726 1.00 86.12 393 THR A CA 1
ATOM 3201 C C . THR A 1 393 ? 5.349 6.654 -6.211 1.00 86.12 393 THR A C 1
ATOM 3203 O O . THR A 1 393 ? 4.523 5.978 -5.592 1.00 86.12 393 THR A O 1
ATOM 3206 N N . VAL A 1 394 ? 6.334 7.321 -5.599 1.00 82.62 394 VAL A N 1
ATOM 3207 C CA . VAL A 1 394 ? 6.498 7.334 -4.142 1.00 82.62 394 VAL A CA 1
ATOM 3208 C C . VAL A 1 394 ? 5.387 8.134 -3.475 1.00 82.62 394 VAL A C 1
ATOM 3210 O O . VAL A 1 394 ? 4.837 7.638 -2.498 1.00 82.62 394 VAL A O 1
ATOM 3213 N N . ASN A 1 395 ? 4.985 9.290 -4.013 1.00 84.44 395 ASN A N 1
ATOM 3214 C CA . ASN A 1 395 ? 3.858 10.075 -3.498 1.00 84.44 395 ASN A CA 1
ATOM 3215 C C . ASN A 1 395 ? 2.567 9.252 -3.448 1.00 84.44 395 ASN A C 1
ATOM 3217 O O . ASN A 1 395 ? 1.892 9.243 -2.420 1.00 84.44 395 ASN A O 1
ATOM 3221 N N . CYS A 1 396 ? 2.256 8.496 -4.507 1.00 86.94 396 CYS A N 1
ATOM 3222 C CA . CYS A 1 396 ? 1.062 7.642 -4.549 1.00 86.94 396 CYS A CA 1
ATOM 3223 C C . CYS A 1 396 ? 1.040 6.596 -3.426 1.00 86.94 396 CYS A C 1
ATOM 3225 O O . CYS A 1 396 ? -0.015 6.282 -2.880 1.00 86.94 396 CYS A O 1
ATOM 3227 N N . LEU A 1 397 ? 2.200 6.048 -3.060 1.00 84.75 397 LEU A N 1
ATOM 3228 C CA . LEU A 1 397 ? 2.303 5.132 -1.928 1.00 84.75 397 LEU A CA 1
ATOM 3229 C C . LEU A 1 397 ? 2.359 5.876 -0.588 1.00 84.75 397 LEU A C 1
ATOM 3231 O O . LEU A 1 397 ? 1.788 5.413 0.393 1.00 84.75 397 LEU A O 1
ATOM 3235 N N . TRP A 1 398 ? 3.039 7.016 -0.520 1.00 80.88 398 TRP A N 1
ATOM 3236 C CA . TRP A 1 398 ? 3.187 7.797 0.703 1.00 80.88 398 TRP A CA 1
ATOM 3237 C C . TRP A 1 398 ? 1.848 8.350 1.184 1.00 80.88 398 TRP A C 1
ATOM 3239 O O . TRP A 1 398 ? 1.556 8.278 2.375 1.00 80.88 398 TRP A O 1
ATOM 3249 N N . TYR A 1 399 ? 0.980 8.760 0.260 1.00 80.62 399 TYR A N 1
ATOM 3250 C CA . TYR A 1 399 ? -0.389 9.160 0.563 1.00 80.62 399 TYR A CA 1
ATOM 3251 C C . TYR A 1 399 ? -1.180 8.043 1.267 1.00 80.62 399 TYR A C 1
ATOM 3253 O O . TYR A 1 399 ? -1.932 8.314 2.201 1.00 80.62 399 TYR A O 1
ATOM 3261 N N . LEU A 1 400 ? -0.940 6.770 0.919 1.00 78.00 400 LEU A N 1
ATOM 3262 C CA . LEU A 1 400 ? -1.534 5.624 1.624 1.00 78.00 400 LEU A CA 1
ATOM 3263 C C . LEU A 1 400 ? -1.022 5.456 3.058 1.00 78.00 400 LEU A C 1
ATOM 3265 O O . LEU A 1 400 ? -1.749 4.943 3.908 1.00 78.00 400 LEU A O 1
ATOM 3269 N N . PHE A 1 401 ? 0.231 5.832 3.318 1.00 71.81 401 PHE A N 1
ATOM 3270 C CA . PHE A 1 401 ? 0.867 5.685 4.628 1.00 71.81 401 PHE A CA 1
ATOM 3271 C C . PHE A 1 401 ? 0.596 6.859 5.562 1.00 71.81 401 PHE A C 1
ATOM 3273 O O . PHE A 1 401 ? 0.330 6.648 6.745 1.00 71.81 401 PHE A O 1
ATOM 3280 N N . ALA A 1 402 ? 0.710 8.077 5.043 1.00 70.69 402 ALA A N 1
ATOM 3281 C CA . ALA A 1 402 ? 0.748 9.302 5.827 1.00 70.69 402 ALA A CA 1
ATOM 3282 C C . ALA A 1 402 ? -0.485 10.193 5.619 1.00 70.69 402 ALA A C 1
ATOM 3284 O O . ALA A 1 402 ? -0.713 11.088 6.426 1.00 70.69 402 ALA A O 1
ATOM 3285 N N . GLY A 1 403 ? -1.279 9.973 4.561 1.00 66.38 403 GLY A N 1
ATOM 3286 C CA . GLY A 1 403 ? -2.351 10.896 4.160 1.00 66.38 403 GLY A CA 1
ATOM 3287 C C . GLY A 1 403 ? -1.840 12.255 3.665 1.00 66.38 403 GLY A C 1
ATOM 3288 O O . GLY A 1 403 ? -2.631 13.166 3.440 1.00 66.38 403 GLY A O 1
ATOM 3289 N N . GLU A 1 404 ? -0.525 12.384 3.494 1.00 68.44 404 GLU A N 1
ATOM 3290 C CA . GLU A 1 404 ? 0.191 13.574 3.041 1.00 68.44 404 GLU A CA 1
ATOM 3291 C C . GLU A 1 404 ? 1.053 13.203 1.826 1.00 68.44 404 GLU A C 1
ATOM 3293 O O . GLU A 1 404 ? 1.377 12.031 1.617 1.00 68.44 404 GLU A O 1
ATOM 3298 N N . HIS A 1 405 ? 1.433 14.192 1.021 1.00 69.31 405 HIS A N 1
ATOM 3299 C CA . HIS A 1 405 ? 2.302 14.024 -0.145 1.00 69.31 405 HIS A CA 1
ATOM 3300 C C . HIS A 1 405 ? 3.315 15.170 -0.222 1.00 69.31 405 HIS A C 1
ATOM 3302 O O . HIS A 1 405 ? 3.135 16.215 0.406 1.00 69.31 405 HIS A O 1
ATOM 3308 N N . TYR A 1 406 ? 4.394 14.971 -0.976 1.00 68.75 406 TYR A N 1
ATOM 3309 C CA . TYR A 1 406 ? 5.414 15.998 -1.176 1.00 68.75 406 TYR A CA 1
ATOM 3310 C C . TYR A 1 406 ? 5.139 16.787 -2.457 1.00 68.75 406 TYR A C 1
ATOM 3312 O O . TYR A 1 406 ? 4.707 16.214 -3.458 1.00 68.75 406 TYR A O 1
ATOM 3320 N N . SER A 1 407 ? 5.403 18.097 -2.427 1.00 57.38 407 SER A N 1
ATOM 3321 C CA . SER A 1 407 ? 5.207 18.963 -3.592 1.00 57.38 407 SER A CA 1
ATOM 3322 C C . SER A 1 407 ? 6.131 18.546 -4.749 1.00 57.38 407 SER A C 1
ATOM 3324 O O . SER A 1 407 ? 7.318 18.299 -4.512 1.00 57.38 407 SER A O 1
ATOM 3326 N N . PRO A 1 408 ? 5.654 18.566 -6.010 1.00 51.59 408 PRO A N 1
ATOM 3327 C CA . PRO A 1 408 ? 6.491 18.341 -7.192 1.00 51.59 408 PRO A CA 1
ATOM 3328 C C . PRO A 1 408 ? 7.683 19.309 -7.302 1.00 51.59 408 PRO A C 1
ATOM 3330 O O . PRO A 1 408 ? 8.683 18.984 -7.934 1.00 51.59 408 PRO A O 1
ATOM 3333 N N . SER A 1 409 ? 7.586 20.496 -6.687 1.00 46.88 409 SER A N 1
ATOM 3334 C CA . SER A 1 409 ? 8.596 21.564 -6.726 1.00 46.88 409 SER A CA 1
ATOM 3335 C C . SER A 1 409 ? 9.501 21.647 -5.481 1.00 46.88 409 SER A C 1
ATOM 3337 O O . SER A 1 409 ? 10.338 22.547 -5.397 1.00 46.88 409 SER A O 1
ATOM 3339 N N . GLY A 1 410 ? 9.396 20.708 -4.529 1.00 41.31 410 GLY A N 1
ATOM 3340 C CA . GLY A 1 410 ? 10.360 20.541 -3.427 1.00 41.31 410 GLY A CA 1
ATOM 3341 C C . GLY A 1 410 ? 9.883 19.571 -2.331 1.00 41.31 410 GLY A C 1
ATOM 3342 O O . GLY A 1 410 ? 8.676 19.483 -2.109 1.00 41.31 410 GLY A O 1
ATOM 3343 N N . PRO A 1 411 ? 10.773 18.875 -1.579 1.00 49.47 411 PRO A N 1
ATOM 3344 C CA . PRO A 1 411 ? 12.235 18.979 -1.498 1.00 49.47 411 PRO A CA 1
ATOM 3345 C C . PRO A 1 411 ? 12.990 17.732 -2.012 1.00 49.47 411 PRO A C 1
ATOM 3347 O O . PRO A 1 411 ? 12.442 16.637 -2.129 1.00 49.47 411 PRO A O 1
ATOM 3350 N N . SER A 1 412 ? 14.304 17.889 -2.188 1.00 57.50 412 SER A N 1
ATOM 3351 C CA . SER A 1 412 ? 15.308 16.875 -2.556 1.00 57.50 412 SER A CA 1
ATOM 3352 C C . SER A 1 412 ? 15.222 15.518 -1.839 1.00 57.50 412 SER A C 1
ATOM 3354 O O . SER A 1 412 ? 15.781 14.555 -2.344 1.00 57.50 412 SER A O 1
ATOM 3356 N N . LYS A 1 413 ? 14.519 15.389 -0.705 1.00 61.50 413 LYS A N 1
ATOM 3357 C CA . LYS A 1 413 ? 14.493 14.174 0.130 1.00 61.50 413 LYS A CA 1
ATOM 3358 C C . LYS A 1 413 ? 13.797 12.961 -0.499 1.00 61.50 413 LYS A C 1
ATOM 3360 O O . LYS A 1 413 ? 14.346 11.871 -0.407 1.00 61.50 413 LYS A O 1
ATOM 3365 N N . VAL A 1 414 ? 12.626 13.104 -1.135 1.00 66.44 414 VAL A N 1
ATOM 3366 C CA . VAL A 1 414 ? 11.923 11.955 -1.771 1.00 66.44 414 VAL A CA 1
ATOM 3367 C C . VAL A 1 414 ? 12.702 11.450 -2.979 1.00 66.44 414 VAL A C 1
ATOM 3369 O O . VAL A 1 414 ? 12.847 10.245 -3.197 1.00 66.44 414 VAL A O 1
ATOM 3372 N N . ARG A 1 415 ? 13.259 12.393 -3.739 1.00 67.31 415 ARG A N 1
ATOM 3373 C CA . ARG A 1 415 ? 14.136 12.112 -4.869 1.00 67.31 415 ARG A CA 1
ATOM 3374 C C . ARG A 1 415 ? 15.433 11.452 -4.411 1.00 67.31 415 ARG A C 1
ATOM 3376 O O . ARG A 1 415 ? 15.729 10.361 -4.869 1.00 67.31 415 ARG A O 1
ATOM 3383 N N . GLN A 1 416 ? 16.111 12.017 -3.412 1.00 68.88 416 GLN A N 1
ATOM 3384 C CA . GLN A 1 416 ? 17.302 11.441 -2.783 1.00 68.88 416 GLN A CA 1
ATOM 3385 C C . GLN A 1 416 ? 17.034 10.044 -2.213 1.00 68.88 416 GLN A C 1
ATOM 3387 O O . GLN A 1 416 ? 17.881 9.161 -2.337 1.00 68.88 416 GLN A O 1
ATOM 3392 N N . MET A 1 417 ? 15.862 9.814 -1.615 1.00 72.31 417 MET A N 1
ATOM 3393 C CA . MET A 1 417 ? 15.449 8.490 -1.155 1.00 72.31 417 MET A CA 1
ATOM 3394 C C . MET A 1 417 ? 15.298 7.522 -2.333 1.00 72.31 417 MET A C 1
ATOM 3396 O O . MET A 1 417 ? 15.801 6.403 -2.263 1.00 72.31 417 MET A O 1
ATOM 3400 N N . SER A 1 418 ? 14.636 7.944 -3.410 1.00 69.00 418 SER A N 1
ATOM 3401 C CA . SER A 1 418 ? 14.432 7.121 -4.609 1.00 69.00 418 SER A CA 1
ATOM 3402 C C . SER A 1 418 ? 15.750 6.814 -5.315 1.00 69.00 418 SER A C 1
ATOM 3404 O O . SER A 1 418 ? 16.011 5.664 -5.657 1.00 69.00 418 SER A O 1
ATOM 3406 N N . ASP A 1 419 ? 16.637 7.801 -5.419 1.00 71.12 419 ASP A N 1
ATOM 3407 C CA . ASP A 1 419 ? 18.000 7.647 -5.923 1.00 71.12 419 ASP A CA 1
ATOM 3408 C C . ASP A 1 419 ? 18.823 6.707 -5.032 1.00 71.12 419 ASP A C 1
ATOM 3410 O O . ASP A 1 419 ? 19.560 5.857 -5.535 1.00 71.12 419 ASP A O 1
ATOM 3414 N N . SER A 1 420 ? 18.665 6.798 -3.707 1.00 71.50 420 SER A N 1
ATOM 3415 C CA . SER A 1 420 ? 19.322 5.907 -2.743 1.00 71.50 420 SER A CA 1
ATOM 3416 C C . SER A 1 420 ? 18.802 4.475 -2.844 1.00 71.50 420 SER A C 1
ATOM 3418 O O . SER A 1 420 ? 19.602 3.540 -2.808 1.00 71.50 420 SER A O 1
ATOM 3420 N N . ALA A 1 421 ? 17.490 4.290 -3.017 1.00 69.75 421 ALA A N 1
ATOM 3421 C CA . ALA A 1 421 ? 16.875 2.992 -3.272 1.00 69.75 421 ALA A CA 1
ATOM 3422 C C . ALA A 1 421 ? 17.370 2.410 -4.604 1.00 69.75 421 ALA A C 1
ATOM 3424 O O . ALA A 1 421 ? 17.755 1.242 -4.663 1.00 69.75 421 ALA A O 1
ATOM 3425 N N . ALA A 1 422 ? 17.449 3.234 -5.649 1.00 69.62 422 ALA A N 1
ATOM 3426 C CA . ALA A 1 422 ? 17.983 2.826 -6.937 1.00 69.62 422 ALA A CA 1
ATOM 3427 C C . ALA A 1 422 ? 19.461 2.411 -6.832 1.00 69.62 422 ALA A C 1
ATOM 3429 O O . ALA A 1 422 ? 19.858 1.355 -7.316 1.00 69.62 422 ALA A O 1
ATOM 3430 N N . CYS A 1 423 ? 20.273 3.199 -6.124 1.00 72.62 423 CYS A N 1
ATOM 3431 C CA . CYS A 1 423 ? 21.676 2.897 -5.857 1.00 72.62 423 CYS A CA 1
ATOM 3432 C C . CYS A 1 423 ? 21.851 1.584 -5.082 1.00 72.62 423 CYS A C 1
ATOM 3434 O O . CYS A 1 423 ? 22.676 0.752 -5.464 1.00 72.62 423 CYS A O 1
ATOM 3436 N N . PHE A 1 424 ? 21.041 1.356 -4.043 1.00 70.94 424 PHE A N 1
ATOM 3437 C CA . PHE A 1 424 ? 21.067 0.110 -3.280 1.00 70.94 424 PHE A CA 1
ATOM 3438 C C . PHE A 1 424 ? 20.776 -1.098 -4.174 1.00 70.94 424 PHE A C 1
ATOM 3440 O O . PHE A 1 424 ? 21.521 -2.074 -4.132 1.00 70.94 424 PHE A O 1
ATOM 3447 N N . ALA A 1 425 ? 19.735 -1.030 -5.011 1.00 70.06 425 ALA A N 1
ATOM 3448 C CA . ALA A 1 425 ? 19.362 -2.165 -5.851 1.00 70.06 425 ALA A CA 1
ATOM 3449 C C . ALA A 1 425 ? 20.441 -2.512 -6.893 1.00 70.06 425 ALA A C 1
ATOM 3451 O O . ALA A 1 425 ? 20.624 -3.692 -7.180 1.00 70.06 425 ALA A O 1
ATOM 3452 N N . ARG A 1 426 ? 21.182 -1.512 -7.399 1.00 71.94 426 ARG A N 1
ATOM 3453 C CA . ARG A 1 426 ? 22.340 -1.692 -8.301 1.00 71.94 426 ARG A CA 1
ATOM 3454 C C . ARG A 1 426 ? 23.602 -2.200 -7.601 1.00 71.94 426 ARG A C 1
ATOM 3456 O O . ARG A 1 426 ? 24.481 -2.746 -8.250 1.00 71.94 426 ARG A O 1
ATOM 3463 N N . SER A 1 427 ? 23.724 -1.988 -6.290 1.00 66.81 427 SER A N 1
ATOM 3464 C CA . SER A 1 427 ? 24.947 -2.301 -5.532 1.00 66.81 427 SER A CA 1
ATOM 3465 C C . SER A 1 427 ? 25.011 -3.750 -5.037 1.00 66.81 427 SER A C 1
ATOM 3467 O O . SER A 1 427 ? 25.982 -4.127 -4.382 1.00 66.81 427 SER A O 1
ATOM 3469 N N . VAL A 1 428 ? 23.970 -4.550 -5.282 1.00 65.31 428 VAL A N 1
ATOM 3470 C CA . VAL A 1 428 ? 23.837 -5.911 -4.754 1.00 65.31 428 VAL A CA 1
ATOM 3471 C C . VAL A 1 428 ? 23.497 -6.876 -5.885 1.00 65.31 428 VAL A C 1
ATOM 3473 O O . VAL A 1 428 ? 22.584 -6.628 -6.670 1.00 65.31 428 VAL A O 1
ATOM 3476 N N . ASP A 1 429 ? 24.205 -8.001 -5.927 1.00 66.00 429 ASP A N 1
ATOM 3477 C CA . ASP A 1 429 ? 23.944 -9.102 -6.853 1.00 66.00 429 ASP A CA 1
ATOM 3478 C C . ASP A 1 429 ? 22.812 -10.021 -6.322 1.00 66.00 429 ASP A C 1
ATOM 3480 O O . ASP A 1 429 ? 22.760 -10.286 -5.114 1.00 66.00 429 ASP A O 1
ATOM 3484 N N . PRO A 1 430 ? 21.911 -10.541 -7.179 1.00 57.72 430 PRO A N 1
ATOM 3485 C CA . PRO A 1 430 ? 20.763 -11.356 -6.757 1.00 57.72 430 PRO A CA 1
ATOM 3486 C C . PRO A 1 430 ? 21.104 -12.674 -6.038 1.00 57.72 430 PRO A C 1
ATOM 3488 O O . PRO A 1 430 ? 20.294 -13.163 -5.251 1.00 57.72 430 PRO A O 1
ATOM 3491 N N . ILE A 1 431 ? 22.280 -13.255 -6.290 1.00 59.53 431 ILE A N 1
ATOM 3492 C CA . ILE A 1 431 ? 22.802 -14.478 -5.650 1.00 59.53 431 ILE A CA 1
ATOM 3493 C C . ILE A 1 431 ? 23.638 -14.109 -4.405 1.00 59.53 431 ILE A C 1
ATOM 3495 O O . ILE A 1 431 ? 24.080 -14.973 -3.652 1.00 59.53 431 ILE A O 1
ATOM 3499 N N . GLY A 1 432 ? 23.824 -12.811 -4.148 1.00 59.38 432 GLY A N 1
ATOM 3500 C CA . GLY A 1 432 ? 24.554 -12.252 -3.013 1.00 59.38 432 GLY A CA 1
ATOM 3501 C C . GLY A 1 432 ? 25.946 -11.714 -3.365 1.00 59.38 432 GLY A C 1
ATOM 3502 O O . GLY A 1 432 ? 26.529 -10.966 -2.575 1.00 59.38 432 GLY A O 1
ATOM 3503 N N . GLY A 1 433 ? 26.478 -12.019 -4.550 1.00 67.94 433 GLY A N 1
ATOM 3504 C CA . GLY A 1 433 ? 27.777 -11.513 -4.995 1.00 67.94 433 GLY A CA 1
ATOM 3505 C C . GLY A 1 433 ? 28.967 -11.957 -4.126 1.00 67.94 433 GLY A C 1
ATOM 3506 O O . GLY A 1 433 ? 28.829 -12.678 -3.133 1.00 67.94 433 GLY A O 1
ATOM 3507 N N . ALA A 1 434 ? 30.170 -11.463 -4.447 1.00 64.19 434 ALA A N 1
ATOM 3508 C CA . ALA A 1 434 ? 31.375 -11.726 -3.648 1.00 64.19 434 ALA A CA 1
ATOM 3509 C C . ALA A 1 434 ? 31.250 -11.228 -2.191 1.00 64.19 434 ALA A C 1
ATOM 3511 O O . ALA A 1 434 ? 31.828 -11.823 -1.285 1.00 64.19 434 ALA A O 1
ATOM 3512 N N . MET A 1 435 ? 30.452 -10.180 -1.941 1.00 68.62 435 MET A N 1
ATOM 3513 C CA . MET A 1 435 ? 30.220 -9.637 -0.596 1.00 68.62 435 MET A CA 1
ATOM 3514 C C . MET A 1 435 ? 29.490 -10.621 0.334 1.00 68.62 435 MET A C 1
ATOM 3516 O O . MET A 1 435 ? 29.824 -10.700 1.515 1.00 68.62 435 MET A O 1
ATOM 3520 N N . VAL A 1 436 ? 28.495 -11.362 -0.165 1.00 65.50 436 VAL A N 1
ATOM 3521 C CA . VAL A 1 436 ? 27.766 -12.365 0.632 1.00 65.50 436 VAL A CA 1
ATOM 3522 C C . VAL A 1 436 ? 28.522 -13.688 0.670 1.00 65.50 436 VAL A C 1
ATOM 3524 O O . VAL A 1 436 ? 28.610 -14.304 1.731 1.00 65.50 436 VAL A O 1
ATOM 3527 N N . ASN A 1 437 ? 29.102 -14.099 -0.459 1.00 64.06 437 ASN A N 1
ATOM 3528 C CA . ASN A 1 437 ? 29.746 -15.409 -0.598 1.00 64.06 437 ASN A CA 1
ATOM 3529 C C . ASN A 1 437 ? 31.124 -15.452 0.066 1.00 64.06 437 ASN A C 1
ATOM 3531 O O . ASN A 1 437 ? 31.574 -16.502 0.523 1.00 64.06 437 ASN A O 1
ATOM 3535 N N . THR A 1 438 ? 31.799 -14.305 0.149 1.00 69.44 438 THR A N 1
ATOM 3536 C CA . THR A 1 438 ? 33.144 -14.184 0.712 1.00 69.44 438 THR A CA 1
ATOM 3537 C C . THR A 1 438 ? 33.255 -12.904 1.556 1.00 69.44 438 THR A C 1
ATOM 3539 O O . THR A 1 438 ? 33.919 -11.941 1.166 1.00 69.44 438 THR A O 1
ATOM 3542 N N . PRO A 1 439 ? 32.637 -12.868 2.756 1.00 68.06 439 PRO A N 1
ATOM 3543 C CA . PRO A 1 439 ? 32.425 -11.624 3.505 1.00 68.06 439 PRO A CA 1
ATOM 3544 C C . PRO A 1 439 ? 33.687 -10.840 3.866 1.00 68.06 439 PRO A C 1
ATOM 3546 O O . PRO A 1 439 ? 33.613 -9.632 4.071 1.00 68.06 439 PRO A O 1
ATOM 3549 N N . TRP A 1 440 ? 34.850 -11.488 3.954 1.00 70.69 440 TRP A N 1
ATOM 3550 C CA . TRP A 1 440 ? 36.103 -10.815 4.294 1.00 70.69 440 TRP A CA 1
ATOM 3551 C C . TRP A 1 440 ? 36.636 -9.918 3.161 1.00 70.69 440 TRP A C 1
ATOM 3553 O O . TRP A 1 440 ? 37.331 -8.945 3.451 1.00 70.69 440 TRP A O 1
ATOM 3563 N N . VAL A 1 441 ? 36.244 -10.151 1.899 1.00 71.62 441 VAL A N 1
ATOM 3564 C CA . VAL A 1 441 ? 36.694 -9.362 0.730 1.00 71.62 441 VAL A CA 1
ATOM 3565 C C . VAL A 1 441 ? 36.256 -7.897 0.823 1.00 71.62 441 VAL A C 1
ATOM 3567 O O . VAL A 1 441 ? 36.935 -7.012 0.305 1.00 71.62 441 VAL A O 1
ATOM 3570 N N . ARG A 1 442 ? 35.195 -7.595 1.584 1.00 69.19 442 ARG A N 1
ATOM 3571 C CA . ARG A 1 442 ? 34.771 -6.212 1.876 1.00 69.19 442 ARG A CA 1
ATOM 3572 C C . ARG A 1 442 ? 35.855 -5.368 2.555 1.00 69.19 442 ARG A C 1
ATOM 3574 O O . ARG A 1 442 ? 35.796 -4.150 2.486 1.00 69.19 442 ARG A O 1
ATOM 3581 N N . HIS A 1 443 ? 36.803 -6.000 3.248 1.00 72.81 443 HIS A N 1
ATOM 3582 C CA . HIS A 1 443 ? 37.907 -5.306 3.909 1.00 72.81 443 HIS A CA 1
ATOM 3583 C C . HIS A 1 443 ? 39.078 -5.036 2.954 1.00 72.81 443 HIS A C 1
ATOM 3585 O O . HIS A 1 443 ? 39.910 -4.194 3.269 1.00 72.81 443 HIS A O 1
ATOM 3591 N N . LEU A 1 444 ? 39.131 -5.719 1.803 1.00 71.12 444 LEU A N 1
ATOM 3592 C CA . LEU A 1 444 ? 40.177 -5.550 0.793 1.00 71.12 444 LEU A CA 1
ATOM 3593 C C . LEU A 1 444 ? 39.753 -4.655 -0.377 1.00 71.12 444 LEU A C 1
ATOM 3595 O O . LEU A 1 444 ? 40.553 -3.848 -0.833 1.00 71.12 444 LEU A O 1
ATOM 3599 N N . ALA A 1 445 ? 38.515 -4.793 -0.863 1.00 70.88 445 ALA A N 1
ATOM 3600 C CA . ALA A 1 445 ? 38.021 -4.067 -2.038 1.00 70.88 445 ALA A CA 1
ATOM 3601 C C . ALA A 1 445 ? 36.557 -3.600 -1.860 1.00 70.88 445 ALA A C 1
ATOM 3603 O O . ALA A 1 445 ? 35.667 -4.048 -2.589 1.00 70.88 445 ALA A O 1
ATOM 3604 N N . PRO A 1 446 ? 36.270 -2.721 -0.876 1.00 63.81 446 PRO A N 1
ATOM 3605 C CA . PRO A 1 446 ? 34.906 -2.361 -0.472 1.00 63.81 446 PRO A CA 1
ATOM 3606 C C . PRO A 1 446 ? 34.065 -1.695 -1.570 1.00 63.81 446 PRO A C 1
ATOM 3608 O O . PRO A 1 446 ? 32.849 -1.885 -1.590 1.00 63.81 446 PRO A O 1
ATOM 3611 N N . ASP A 1 447 ? 34.671 -0.925 -2.476 1.00 65.69 447 ASP A N 1
ATOM 3612 C CA . ASP A 1 447 ? 33.944 -0.308 -3.592 1.00 65.69 447 ASP A CA 1
ATOM 3613 C C . ASP A 1 447 ? 33.636 -1.321 -4.704 1.00 65.69 447 ASP A C 1
ATOM 3615 O O . ASP A 1 447 ? 32.504 -1.363 -5.180 1.00 65.69 447 ASP A O 1
ATOM 3619 N N . MET A 1 448 ? 34.584 -2.204 -5.049 1.00 61.81 448 MET A N 1
ATOM 3620 C CA . MET A 1 448 ? 34.402 -3.212 -6.108 1.00 61.81 448 MET A CA 1
ATOM 3621 C C . MET A 1 448 ? 33.314 -4.238 -5.783 1.00 61.81 448 MET A C 1
ATOM 3623 O O . MET A 1 448 ? 32.600 -4.678 -6.676 1.00 61.81 448 MET A O 1
ATOM 3627 N N . VAL A 1 449 ? 33.173 -4.627 -4.511 1.00 64.75 449 VAL A N 1
ATOM 3628 C CA . VAL A 1 449 ? 32.140 -5.593 -4.096 1.00 64.75 449 VAL A CA 1
ATOM 3629 C C . VAL A 1 449 ? 30.816 -4.937 -3.694 1.00 64.75 449 VAL A C 1
ATOM 3631 O O . VAL A 1 449 ? 29.942 -5.632 -3.187 1.00 64.75 449 VAL A O 1
ATOM 3634 N N . GLY A 1 450 ? 30.664 -3.617 -3.869 1.00 61.25 450 GLY A N 1
ATOM 3635 C CA . GLY A 1 450 ? 29.424 -2.879 -3.584 1.00 61.25 450 GLY A CA 1
ATOM 3636 C C . GLY A 1 450 ? 29.186 -2.509 -2.110 1.00 61.25 450 GLY A C 1
ATOM 3637 O O . GLY A 1 450 ? 28.145 -1.940 -1.776 1.00 61.25 450 GLY A O 1
ATOM 3638 N N . PHE A 1 451 ? 30.135 -2.780 -1.201 1.00 74.56 451 PHE A N 1
ATOM 3639 C CA . PHE A 1 451 ? 29.961 -2.584 0.250 1.00 74.56 451 PHE A CA 1
ATOM 3640 C C . PHE A 1 451 ? 29.787 -1.105 0.615 1.00 74.56 451 PHE A C 1
ATOM 3642 O O . PHE A 1 451 ? 28.893 -0.753 1.388 1.00 74.56 451 PHE A O 1
ATOM 3649 N N . ASN A 1 452 ? 30.584 -0.219 0.014 1.00 73.88 452 ASN A N 1
ATOM 3650 C CA . ASN A 1 452 ? 30.459 1.222 0.239 1.00 73.88 452 ASN A CA 1
ATOM 3651 C C . ASN A 1 452 ? 29.182 1.818 -0.374 1.00 73.88 452 ASN A C 1
ATOM 3653 O O . ASN A 1 452 ? 28.702 2.833 0.130 1.00 73.88 452 ASN A O 1
ATOM 3657 N N . GLY A 1 453 ? 28.630 1.214 -1.433 1.00 65.69 453 GLY A N 1
ATOM 3658 C CA . GLY A 1 453 ? 27.339 1.606 -2.012 1.00 65.69 453 GLY A CA 1
ATOM 3659 C C . GLY A 1 453 ? 26.194 1.313 -1.044 1.00 65.69 453 GLY A C 1
ATOM 3660 O O . GLY A 1 453 ? 25.471 2.221 -0.638 1.00 65.69 453 GLY A O 1
ATOM 3661 N N . VAL A 1 454 ? 26.125 0.071 -0.550 1.00 66.75 454 VAL A N 1
ATOM 3662 C CA . VAL A 1 454 ? 25.156 -0.347 0.479 1.00 66.75 454 VAL A CA 1
ATOM 3663 C C . VAL A 1 454 ? 25.272 0.512 1.744 1.00 66.75 454 VAL A C 1
ATOM 3665 O O . VAL A 1 454 ? 24.267 1.014 2.247 1.00 66.75 454 VAL A O 1
ATOM 3668 N N . LYS A 1 455 ? 26.497 0.748 2.234 1.00 73.00 455 LYS A N 1
ATOM 3669 C CA . LYS A 1 455 ? 26.749 1.562 3.434 1.00 73.00 455 LYS A CA 1
ATOM 3670 C C . LYS A 1 455 ? 26.288 3.018 3.280 1.00 73.00 455 LYS A C 1
ATOM 3672 O O . LYS A 1 455 ? 25.826 3.597 4.258 1.00 73.00 455 LYS A O 1
ATOM 3677 N N . ARG A 1 456 ? 26.406 3.607 2.082 1.00 70.94 456 ARG A N 1
ATOM 3678 C CA . ARG A 1 456 ? 25.962 4.983 1.789 1.00 70.94 456 ARG A CA 1
ATOM 3679 C C . ARG A 1 456 ? 24.442 5.096 1.642 1.00 70.94 456 ARG A C 1
ATOM 3681 O O . ARG A 1 456 ? 23.875 6.096 2.068 1.00 70.94 456 ARG A O 1
ATOM 3688 N N . SER A 1 457 ? 23.784 4.083 1.078 1.00 63.34 457 SER A N 1
ATOM 3689 C CA . SER A 1 457 ? 22.339 4.112 0.810 1.00 63.34 457 SER A CA 1
ATOM 3690 C C . SER A 1 457 ? 21.466 3.775 2.025 1.00 63.34 457 SER A C 1
ATOM 3692 O O . SER A 1 457 ? 20.363 4.307 2.140 1.00 63.34 457 SER A O 1
ATOM 3694 N N . CYS A 1 458 ? 21.926 2.914 2.942 1.00 65.88 458 CYS A N 1
ATOM 3695 C CA . CYS A 1 458 ? 21.117 2.469 4.086 1.00 65.88 458 CYS A CA 1
ATOM 3696 C C . CYS A 1 458 ? 20.687 3.596 5.050 1.00 65.88 458 CYS A C 1
ATOM 3698 O O . CYS A 1 458 ? 19.505 3.613 5.390 1.00 65.88 458 CYS A O 1
ATOM 3700 N N . PRO A 1 459 ? 21.552 4.550 5.462 1.00 67.12 459 PRO A N 1
ATOM 3701 C CA . PRO A 1 459 ? 21.163 5.597 6.408 1.00 67.12 459 PRO A CA 1
ATOM 3702 C C . PRO A 1 459 ? 20.003 6.461 5.909 1.00 67.12 459 PRO A C 1
ATOM 3704 O O . PRO A 1 459 ? 19.041 6.638 6.636 1.00 67.12 459 PRO A O 1
ATOM 3707 N N . SER A 1 460 ? 20.001 6.894 4.641 1.00 61.06 460 SER A N 1
ATOM 3708 C CA . SER A 1 460 ? 18.890 7.694 4.093 1.00 61.06 460 SER A CA 1
ATOM 3709 C C . SER A 1 460 ? 17.564 6.926 4.040 1.00 61.06 460 SER A C 1
ATOM 3711 O O . SER A 1 460 ? 16.504 7.535 4.166 1.00 61.06 460 SER A O 1
ATOM 3713 N N . ILE A 1 461 ? 17.613 5.607 3.827 1.00 58.16 461 ILE A N 1
ATOM 3714 C CA . ILE A 1 461 ? 16.428 4.738 3.816 1.00 58.16 461 ILE A CA 1
ATOM 3715 C C . ILE A 1 461 ? 15.924 4.507 5.254 1.00 58.16 461 ILE A C 1
ATOM 3717 O O . ILE A 1 461 ? 14.717 4.428 5.478 1.00 58.16 461 ILE A O 1
ATOM 3721 N N . GLN A 1 462 ? 16.838 4.422 6.227 1.00 61.59 462 GLN A N 1
ATOM 3722 C CA . GLN A 1 462 ? 16.542 4.228 7.649 1.00 61.59 462 GLN A CA 1
ATOM 3723 C C . GLN A 1 462 ? 16.083 5.525 8.339 1.00 61.59 462 GLN A C 1
ATOM 3725 O O . GLN A 1 462 ? 15.084 5.511 9.042 1.00 61.59 462 GLN A O 1
ATOM 3730 N N . ASP A 1 463 ? 16.714 6.672 8.097 1.00 61.06 463 ASP A N 1
ATOM 3731 C CA . ASP A 1 463 ? 16.343 7.961 8.708 1.00 61.06 463 ASP A CA 1
ATOM 3732 C C . ASP A 1 463 ? 14.907 8.397 8.366 1.00 61.06 463 ASP A C 1
ATOM 3734 O O . ASP A 1 463 ? 14.306 9.217 9.062 1.00 61.06 463 ASP A O 1
ATOM 3738 N N . PHE A 1 464 ? 14.333 7.831 7.304 1.00 53.94 464 PHE A N 1
ATOM 3739 C CA . PHE A 1 464 ? 12.980 8.118 6.846 1.00 53.94 464 PHE A CA 1
ATOM 3740 C C . PHE A 1 464 ? 11.864 7.440 7.678 1.00 53.94 464 PHE A C 1
ATOM 3742 O O . PHE A 1 464 ? 10.715 7.870 7.602 1.00 53.94 464 PHE A O 1
ATOM 3749 N N . VAL A 1 465 ? 12.137 6.404 8.490 1.00 51.47 465 VAL A N 1
ATOM 3750 C CA . VAL A 1 465 ? 11.099 5.642 9.242 1.00 51.47 465 VAL A CA 1
ATOM 3751 C C . VAL A 1 465 ? 11.637 5.256 10.675 1.00 51.47 465 VAL A C 1
ATOM 3753 O O . VAL A 1 465 ? 12.709 5.730 11.023 1.00 51.47 465 VAL A O 1
ATOM 3756 N N . LYS A 1 466 ? 11.013 4.439 11.572 1.00 54.84 466 LYS A N 1
ATOM 3757 C CA . LYS A 1 466 ? 11.612 3.999 12.901 1.00 54.84 466 LYS A CA 1
ATOM 3758 C C . LYS A 1 466 ? 11.455 2.500 13.287 1.00 54.84 466 LYS A C 1
ATOM 3760 O O . LYS A 1 466 ? 10.387 1.921 13.097 1.00 54.84 466 LYS A O 1
ATOM 3765 N N . ASP A 1 467 ? 12.549 1.863 13.740 1.00 55.50 467 ASP A N 1
ATOM 3766 C CA . ASP A 1 467 ? 12.897 0.428 13.961 1.00 55.50 467 ASP A CA 1
ATOM 3767 C C . ASP A 1 467 ? 12.084 -0.738 13.335 1.00 55.50 467 ASP A C 1
ATOM 3769 O O . ASP A 1 467 ? 12.625 -1.447 12.492 1.00 55.50 467 ASP A O 1
ATOM 3773 N N . GLN A 1 468 ? 10.837 -1.030 13.730 1.00 52.22 468 GLN A N 1
ATOM 3774 C CA . GLN A 1 468 ? 10.091 -2.203 13.205 1.00 52.22 468 GLN A CA 1
ATOM 3775 C C . GLN A 1 468 ? 9.013 -1.806 12.191 1.00 52.22 468 GLN A C 1
ATOM 3777 O O . GLN A 1 468 ? 8.920 -2.398 11.113 1.00 52.22 468 GLN A O 1
ATOM 3782 N N . LEU A 1 469 ? 8.255 -0.750 12.501 1.00 62.59 469 LEU A N 1
ATOM 3783 C CA . LEU A 1 469 ? 7.408 -0.065 11.525 1.00 62.59 469 LEU A CA 1
ATOM 3784 C C . LEU A 1 469 ? 8.277 0.501 10.381 1.00 62.59 469 LEU A C 1
ATOM 3786 O O . LEU A 1 469 ? 7.822 0.517 9.240 1.00 62.59 469 LEU A O 1
ATOM 3790 N N . LEU A 1 470 ? 9.555 0.824 10.670 1.00 63.50 470 LEU A N 1
ATOM 3791 C CA . LEU A 1 470 ? 10.606 1.154 9.696 1.00 63.50 470 LEU A CA 1
ATOM 3792 C C . LEU A 1 470 ? 10.672 0.148 8.590 1.00 63.50 470 LEU A C 1
ATOM 3794 O O . LEU A 1 470 ? 10.588 0.493 7.426 1.00 63.50 470 LEU A O 1
ATOM 3798 N N . MET A 1 471 ? 10.852 -1.107 8.974 1.00 66.12 471 MET A N 1
ATOM 3799 C CA . MET A 1 471 ? 11.252 -2.131 8.035 1.00 66.12 471 MET A CA 1
ATOM 3800 C C . MET A 1 471 ? 10.077 -2.554 7.171 1.00 66.12 471 MET A C 1
ATOM 3802 O O . MET A 1 471 ? 10.286 -2.923 6.024 1.00 66.12 471 MET A O 1
ATOM 3806 N N . ILE A 1 472 ? 8.849 -2.449 7.689 1.00 69.25 472 ILE A N 1
ATOM 3807 C CA . ILE A 1 472 ? 7.628 -2.605 6.892 1.00 69.25 472 ILE A CA 1
ATOM 3808 C C . ILE A 1 472 ? 7.487 -1.432 5.917 1.00 69.25 472 ILE A C 1
ATOM 3810 O O . ILE A 1 472 ? 7.232 -1.668 4.741 1.00 69.25 472 ILE A O 1
ATOM 3814 N N . GLY A 1 473 ? 7.677 -0.192 6.382 1.00 70.38 473 GLY A N 1
ATOM 3815 C CA . GLY A 1 473 ? 7.639 1.003 5.534 1.00 70.38 473 GLY A CA 1
ATOM 3816 C C . GLY A 1 473 ? 8.698 0.961 4.431 1.00 70.38 473 GLY A C 1
ATOM 3817 O O . GLY A 1 473 ? 8.367 1.088 3.259 1.00 70.38 473 GLY A O 1
ATOM 3818 N N . ILE A 1 474 ? 9.952 0.669 4.777 1.00 70.69 474 ILE A N 1
ATOM 3819 C CA . ILE A 1 474 ? 11.059 0.463 3.836 1.00 70.69 474 ILE A CA 1
ATOM 3820 C C . ILE A 1 474 ? 10.730 -0.662 2.862 1.00 70.69 474 ILE A C 1
ATOM 3822 O O . ILE A 1 474 ? 10.915 -0.479 1.664 1.00 70.69 474 ILE A O 1
ATOM 3826 N N . ASP A 1 475 ? 10.205 -1.799 3.333 1.00 75.25 475 ASP A N 1
ATOM 3827 C CA . ASP A 1 475 ? 9.858 -2.916 2.447 1.00 75.25 475 ASP A CA 1
ATOM 3828 C C . ASP A 1 475 ? 8.749 -2.585 1.444 1.00 75.25 475 ASP A C 1
ATOM 3830 O O . ASP A 1 475 ? 8.572 -3.313 0.469 1.00 75.25 475 ASP A O 1
ATOM 3834 N N . MET A 1 476 ? 8.011 -1.499 1.663 1.00 79.12 476 MET A N 1
ATOM 3835 C CA . MET A 1 476 ? 6.960 -1.021 0.768 1.00 79.12 476 MET A CA 1
ATOM 3836 C C . MET A 1 476 ? 7.464 0.106 -0.137 1.00 79.12 476 MET A C 1
ATOM 3838 O O . MET A 1 476 ? 7.216 0.089 -1.346 1.00 79.12 476 MET A O 1
ATOM 3842 N N . VAL A 1 477 ? 8.203 1.064 0.427 1.00 77.38 477 VAL A N 1
ATOM 3843 C CA . VAL A 1 477 ? 8.702 2.225 -0.316 1.00 77.38 477 VAL A CA 1
ATOM 3844 C C . VAL A 1 477 ? 9.879 1.852 -1.211 1.00 77.38 477 VAL A C 1
ATOM 3846 O O . VAL A 1 477 ? 9.898 2.286 -2.356 1.00 77.38 477 VAL A O 1
ATOM 3849 N N . PHE A 1 478 ? 10.811 0.999 -0.768 1.00 77.00 478 PHE A N 1
ATOM 3850 C CA . PHE A 1 478 ? 11.969 0.601 -1.579 1.00 77.00 478 PHE A CA 1
ATOM 3851 C C . PHE A 1 478 ? 11.562 -0.005 -2.935 1.00 77.00 478 PHE A C 1
ATOM 3853 O O . PHE A 1 478 ? 12.026 0.509 -3.957 1.00 77.00 478 PHE A O 1
ATOM 3860 N N . PRO A 1 479 ? 10.673 -1.023 -3.008 1.00 80.75 479 PRO A N 1
ATOM 3861 C CA . PRO A 1 479 ? 10.235 -1.548 -4.298 1.00 80.75 479 PRO A CA 1
ATOM 3862 C C . PRO A 1 479 ? 9.474 -0.504 -5.118 1.00 80.75 479 PRO A C 1
ATOM 3864 O O . PRO A 1 479 ? 9.656 -0.436 -6.327 1.00 80.75 479 PRO A O 1
ATOM 3867 N N . THR A 1 480 ? 8.662 0.345 -4.488 1.00 83.31 480 THR A N 1
ATOM 3868 C CA . THR A 1 480 ? 7.865 1.363 -5.197 1.00 83.31 480 THR A CA 1
ATOM 3869 C C . THR A 1 480 ? 8.716 2.491 -5.780 1.00 83.31 480 THR A C 1
ATOM 3871 O O . THR A 1 480 ? 8.413 2.994 -6.860 1.00 83.31 480 THR A O 1
ATOM 3874 N N . ALA A 1 481 ? 9.800 2.857 -5.100 1.00 80.25 481 ALA A N 1
ATOM 3875 C CA . ALA A 1 481 ? 10.742 3.877 -5.542 1.00 80.25 481 ALA A CA 1
ATOM 3876 C C . ALA A 1 481 ? 11.687 3.376 -6.647 1.00 80.25 481 ALA A C 1
ATOM 3878 O O . ALA A 1 481 ? 12.146 4.164 -7.465 1.00 80.25 481 ALA A O 1
ATOM 3879 N N . SER A 1 482 ? 11.975 2.070 -6.684 1.00 79.38 482 SER A N 1
ATOM 3880 C CA . SER A 1 482 ? 12.920 1.474 -7.640 1.00 79.38 482 SER A CA 1
ATOM 3881 C C . SER A 1 482 ? 12.233 0.783 -8.823 1.00 79.38 482 SER A C 1
ATOM 3883 O O . SER A 1 482 ? 12.505 1.111 -9.972 1.00 79.38 482 SER A O 1
ATOM 3885 N N . THR A 1 483 ? 11.316 -0.154 -8.571 1.00 86.81 483 THR A N 1
ATOM 3886 C CA . THR A 1 483 ? 10.773 -1.047 -9.612 1.00 86.81 483 THR A CA 1
ATOM 3887 C C . THR A 1 483 ? 9.739 -0.378 -10.514 1.00 86.81 483 THR A C 1
ATOM 3889 O O . THR A 1 483 ? 9.773 -0.561 -11.727 1.00 86.81 483 THR A O 1
ATOM 3892 N N . LEU A 1 484 ? 8.825 0.419 -9.952 1.00 88.94 484 LEU A N 1
ATOM 3893 C CA . LEU A 1 484 ? 7.732 1.035 -10.711 1.00 88.94 484 LEU A CA 1
ATOM 3894 C C . LEU A 1 484 ? 8.231 2.078 -11.730 1.00 88.94 484 LEU A C 1
ATOM 3896 O O . LEU A 1 484 ? 7.905 1.937 -12.909 1.00 88.94 484 LEU A O 1
ATOM 3900 N N . PRO A 1 485 ? 9.060 3.065 -11.335 1.00 86.62 485 PRO A N 1
ATOM 3901 C CA . PRO A 1 485 ? 9.676 4.012 -12.266 1.00 86.62 485 PRO A CA 1
ATOM 3902 C C . PRO A 1 485 ? 10.453 3.336 -13.399 1.00 86.62 485 PRO A C 1
ATOM 3904 O O . PRO A 1 485 ? 10.309 3.714 -14.564 1.00 86.62 485 PRO A O 1
ATOM 3907 N N . SER A 1 486 ? 11.246 2.309 -13.077 1.00 85.06 486 SER A N 1
ATOM 3908 C CA . SER A 1 486 ? 11.999 1.549 -14.077 1.00 85.06 486 SER A CA 1
ATOM 3909 C C . SER A 1 486 ? 11.077 0.781 -15.021 1.00 85.06 486 SER A C 1
ATOM 3911 O O . SER A 1 486 ? 11.272 0.852 -16.229 1.00 85.06 486 SER A O 1
ATOM 3913 N N . MET A 1 487 ? 10.033 0.121 -14.515 1.00 89.94 487 MET A N 1
ATOM 3914 C CA . MET A 1 487 ? 9.101 -0.628 -15.360 1.00 89.94 487 MET A CA 1
ATOM 3915 C C . MET A 1 487 ? 8.310 0.281 -16.307 1.00 89.94 487 MET A C 1
ATOM 3917 O O . MET A 1 487 ? 8.182 -0.034 -17.486 1.00 89.94 487 MET A O 1
ATOM 3921 N N . ILE A 1 488 ? 7.824 1.432 -15.826 1.00 90.69 488 ILE A N 1
ATOM 3922 C CA . ILE A 1 488 ? 7.153 2.430 -16.677 1.00 90.69 488 ILE A CA 1
ATOM 3923 C C . ILE A 1 488 ? 8.112 2.913 -17.774 1.00 90.69 488 ILE A C 1
ATOM 3925 O O . ILE A 1 488 ? 7.722 3.003 -18.936 1.00 90.69 488 ILE A O 1
ATOM 3929 N N . THR A 1 489 ? 9.380 3.145 -17.426 1.00 86.38 489 THR A N 1
ATOM 3930 C CA . THR A 1 489 ? 10.424 3.540 -18.385 1.00 86.38 489 THR A CA 1
ATOM 3931 C C . THR A 1 489 ? 10.673 2.460 -19.437 1.00 86.38 489 THR A C 1
ATOM 3933 O O . THR A 1 489 ? 10.728 2.772 -20.623 1.00 86.38 489 THR A O 1
ATOM 3936 N N . PHE A 1 490 ? 10.758 1.187 -19.043 1.00 87.06 490 PHE A N 1
ATOM 3937 C CA . PHE A 1 490 ? 10.925 0.078 -19.985 1.00 87.06 490 PHE A CA 1
ATOM 3938 C C . PHE A 1 490 ? 9.727 -0.106 -20.912 1.00 87.06 490 PHE A C 1
ATOM 3940 O O . PHE A 1 490 ? 9.910 -0.408 -22.086 1.00 87.06 490 PHE A O 1
ATOM 3947 N N . ILE A 1 491 ? 8.507 0.111 -20.419 1.00 91.31 491 ILE A N 1
ATOM 3948 C CA . ILE A 1 491 ? 7.313 0.063 -21.267 1.00 91.31 491 ILE A CA 1
ATOM 3949 C C . ILE A 1 491 ? 7.357 1.187 -22.303 1.00 91.31 491 ILE A C 1
ATOM 3951 O O . ILE A 1 491 ? 7.106 0.933 -23.476 1.00 91.31 491 ILE A O 1
ATOM 3955 N N . ILE A 1 492 ? 7.724 2.405 -21.897 1.00 87.69 492 ILE A N 1
ATOM 3956 C CA . ILE A 1 492 ? 7.897 3.524 -22.832 1.00 87.69 492 ILE A CA 1
ATOM 3957 C C . ILE A 1 492 ? 8.973 3.189 -23.873 1.00 87.69 492 ILE A C 1
ATOM 3959 O O . ILE A 1 492 ? 8.732 3.392 -25.057 1.00 87.69 492 ILE A O 1
ATOM 3963 N N . LEU A 1 493 ? 10.105 2.607 -23.464 1.00 82.81 493 LEU A N 1
ATOM 3964 C CA . LEU A 1 493 ? 11.170 2.177 -24.376 1.00 82.81 493 LEU A CA 1
ATOM 3965 C C . LEU A 1 493 ? 10.702 1.118 -25.389 1.00 82.81 493 LEU A C 1
ATOM 3967 O O . LEU A 1 493 ? 10.998 1.214 -26.576 1.00 82.81 493 LEU A O 1
ATOM 3971 N N . LEU A 1 494 ? 9.943 0.116 -24.947 1.00 87.56 494 LEU A N 1
ATOM 3972 C CA . LEU A 1 494 ? 9.372 -0.882 -25.854 1.00 87.56 494 LEU A CA 1
ATOM 3973 C C . LEU A 1 494 ? 8.401 -0.226 -26.847 1.00 87.56 494 LEU A C 1
ATOM 3975 O O . LEU A 1 494 ? 8.399 -0.555 -28.026 1.00 87.56 494 LEU A O 1
ATOM 3979 N N . LEU A 1 495 ? 7.602 0.743 -26.403 1.00 89.31 495 LEU A N 1
ATOM 3980 C CA . LEU A 1 495 ? 6.665 1.459 -27.272 1.00 89.31 495 LEU A CA 1
ATOM 3981 C C . LEU A 1 495 ? 7.350 2.422 -28.253 1.00 89.31 495 LEU A C 1
ATOM 3983 O O . LEU A 1 495 ? 6.786 2.684 -29.315 1.00 89.31 495 LEU A O 1
ATOM 3987 N N . THR A 1 496 ? 8.539 2.946 -27.940 1.00 82.50 496 THR A N 1
ATOM 3988 C CA . THR A 1 496 ? 9.338 3.724 -28.905 1.00 82.50 496 THR A CA 1
ATOM 3989 C C . THR A 1 496 ? 10.018 2.828 -29.938 1.00 82.50 496 THR A C 1
ATOM 3991 O O . THR A 1 496 ? 10.164 3.245 -31.084 1.00 82.50 496 THR A O 1
ATOM 3994 N N . GLN A 1 497 ? 10.380 1.595 -29.564 1.00 82.88 497 GLN A N 1
ATOM 3995 C CA . GLN A 1 497 ? 10.872 0.560 -30.483 1.00 82.88 497 GLN A CA 1
ATOM 3996 C C . GLN A 1 497 ? 9.760 -0.038 -31.364 1.00 82.88 497 GLN A C 1
ATOM 3998 O O . GLN A 1 497 ? 10.048 -0.517 -32.458 1.00 82.88 497 GLN A O 1
ATOM 4003 N N . HIS A 1 498 ? 8.502 0.042 -30.916 1.00 89.44 498 HIS A N 1
ATOM 4004 C CA . HIS A 1 498 ? 7.318 -0.480 -31.606 1.00 89.44 498 HIS A CA 1
ATOM 4005 C C . HIS A 1 498 ? 6.228 0.593 -31.817 1.00 89.44 498 HIS A C 1
ATOM 4007 O O . HIS A 1 498 ? 5.162 0.533 -31.179 1.00 89.44 498 HIS A O 1
ATOM 4013 N N . PRO A 1 499 ? 6.454 1.593 -32.696 1.00 88.38 499 PRO A N 1
ATOM 4014 C CA . PRO A 1 499 ? 5.495 2.673 -32.943 1.00 88.38 499 PRO A CA 1
ATOM 4015 C C . PRO A 1 499 ? 4.098 2.181 -33.350 1.00 88.38 499 PRO A C 1
ATOM 4017 O O . PRO A 1 499 ? 3.097 2.776 -32.956 1.00 88.38 499 PRO A O 1
ATOM 4020 N N . GLU A 1 500 ? 4.012 1.061 -34.068 1.00 93.69 500 GLU A N 1
ATOM 4021 C CA . GLU A 1 500 ? 2.763 0.422 -34.491 1.00 93.69 500 GLU A CA 1
ATOM 4022 C C . GLU A 1 500 ? 1.920 -0.081 -33.309 1.00 93.69 500 GLU A C 1
ATOM 4024 O O . GLU A 1 500 ? 0.689 -0.040 -33.342 1.00 93.69 500 GLU A O 1
ATOM 4029 N N . ILE A 1 501 ? 2.569 -0.539 -32.235 1.00 96.00 501 ILE A N 1
ATOM 4030 C CA . ILE A 1 501 ? 1.889 -0.944 -31.000 1.00 96.00 501 ILE A CA 1
ATOM 4031 C C . ILE A 1 501 ? 1.447 0.302 -30.234 1.00 96.00 501 ILE A C 1
ATOM 4033 O O . ILE A 1 501 ? 0.328 0.335 -29.717 1.00 96.00 501 ILE A O 1
ATOM 4037 N N . GLN A 1 502 ? 2.296 1.334 -30.192 1.00 93.44 502 GLN A N 1
ATOM 4038 C CA . GLN A 1 502 ? 1.979 2.607 -29.550 1.00 93.44 502 GLN A CA 1
ATOM 4039 C C . GLN A 1 502 ? 0.736 3.257 -30.178 1.00 93.44 502 GLN A C 1
ATOM 4041 O O . GLN A 1 502 ? -0.177 3.650 -29.452 1.00 93.44 502 GLN A O 1
ATOM 4046 N N . GLU A 1 503 ? 0.648 3.293 -31.509 1.00 93.12 503 GLU A N 1
ATOM 4047 C CA . GLU A 1 503 ? -0.494 3.843 -32.248 1.00 93.12 503 GLU A CA 1
ATOM 4048 C C . GLU A 1 503 ? -1.792 3.059 -31.992 1.00 93.12 503 GLU A C 1
ATOM 4050 O O . GLU A 1 503 ? -2.856 3.654 -31.799 1.00 93.12 503 GLU A O 1
ATOM 4055 N N . LYS A 1 504 ? -1.719 1.723 -31.916 1.00 95.75 504 LYS A N 1
ATOM 4056 C CA . LYS A 1 504 ? -2.877 0.880 -31.572 1.00 95.75 504 LYS A CA 1
ATOM 4057 C C . LYS A 1 504 ? -3.403 1.163 -30.164 1.00 95.75 504 LYS A C 1
ATOM 4059 O O . LYS A 1 504 ? -4.608 1.334 -29.996 1.00 95.75 504 LYS A O 1
ATOM 4064 N N . VAL A 1 505 ? -2.519 1.267 -29.166 1.00 96.12 505 VAL A N 1
ATOM 4065 C CA . VAL A 1 505 ? -2.905 1.639 -27.789 1.00 96.12 505 VAL A CA 1
ATOM 4066 C C . VAL A 1 505 ? -3.540 3.026 -27.761 1.00 96.12 505 VAL A C 1
ATOM 4068 O O . VAL A 1 505 ? -4.584 3.232 -27.149 1.00 96.12 505 VAL A O 1
ATOM 4071 N N . GLN A 1 506 ? -2.920 3.986 -28.442 1.00 94.69 506 GLN A N 1
ATOM 4072 C CA . GLN A 1 506 ? -3.421 5.351 -28.540 1.00 94.69 506 GLN A CA 1
ATOM 4073 C C . GLN A 1 506 ? -4.809 5.417 -29.187 1.00 94.69 506 GLN A C 1
ATOM 4075 O O . GLN A 1 506 ? -5.668 6.152 -28.705 1.00 94.69 506 GLN A O 1
ATOM 4080 N N . SER A 1 507 ? -5.039 4.630 -30.238 1.00 94.81 507 SER A N 1
ATOM 4081 C CA . SER A 1 507 ? -6.337 4.521 -30.910 1.00 94.81 507 SER A CA 1
ATOM 4082 C C . SER A 1 507 ? -7.396 3.904 -29.997 1.00 94.81 507 SER A C 1
ATOM 4084 O O . SER A 1 507 ? -8.517 4.404 -29.931 1.00 94.81 507 SER A O 1
ATOM 4086 N N . GLU A 1 508 ? -7.041 2.861 -29.242 1.00 96.69 508 GLU A N 1
ATOM 4087 C CA . GLU A 1 508 ? -7.931 2.243 -28.253 1.00 96.69 508 GLU A CA 1
ATOM 4088 C C . GLU A 1 508 ? -8.359 3.252 -27.171 1.00 96.69 508 GLU A C 1
ATOM 4090 O O . GLU A 1 508 ? -9.549 3.393 -26.880 1.00 96.69 508 GLU A O 1
ATOM 4095 N N . ILE A 1 509 ? -7.404 4.014 -26.627 1.00 95.88 509 ILE A N 1
ATOM 4096 C CA . ILE A 1 509 ? -7.666 5.071 -25.639 1.00 95.88 509 ILE A CA 1
ATOM 4097 C C . ILE A 1 509 ? -8.589 6.147 -26.223 1.00 95.88 509 ILE A C 1
ATOM 4099 O O . ILE A 1 509 ? -9.545 6.564 -25.565 1.00 95.88 509 ILE A O 1
ATOM 4103 N N . ASP A 1 510 ? -8.340 6.584 -27.455 1.00 93.12 510 ASP A N 1
ATOM 4104 C CA . ASP A 1 510 ? -9.128 7.632 -28.102 1.00 93.12 510 ASP A CA 1
ATOM 4105 C C . ASP A 1 510 ? -10.576 7.193 -28.368 1.00 93.12 510 ASP A C 1
ATOM 4107 O O . ASP A 1 510 ? -11.491 8.000 -28.212 1.00 93.12 510 ASP A O 1
ATOM 4111 N N . ILE A 1 511 ? -10.802 5.922 -28.712 1.00 94.06 511 ILE A N 1
ATOM 4112 C CA . ILE A 1 511 ? -12.143 5.367 -28.948 1.00 94.06 511 ILE A CA 1
ATOM 4113 C C . ILE A 1 511 ? -12.922 5.205 -27.636 1.00 94.06 511 ILE A C 1
ATOM 4115 O O . ILE A 1 511 ? -14.107 5.530 -27.573 1.00 94.06 511 ILE A O 1
ATOM 4119 N N . VAL A 1 512 ? -12.279 4.686 -26.587 1.00 94.56 512 VAL A N 1
ATOM 4120 C CA . VAL A 1 512 ? -12.961 4.285 -25.343 1.00 94.56 512 VAL A CA 1
ATOM 4121 C C . VAL A 1 512 ? -13.087 5.438 -24.348 1.00 94.56 512 VAL A C 1
ATOM 4123 O O . VAL A 1 512 ? -14.125 5.598 -23.703 1.00 94.56 512 VAL A O 1
ATOM 4126 N N . VAL A 1 513 ? -12.025 6.229 -24.193 1.00 94.19 513 VAL A N 1
ATOM 4127 C CA . VAL A 1 513 ? -11.941 7.323 -23.213 1.00 94.19 513 VAL A CA 1
ATOM 4128 C C . VAL A 1 513 ? -12.141 8.676 -23.892 1.00 94.19 513 VAL A C 1
ATOM 4130 O O . VAL A 1 513 ? -12.763 9.571 -23.319 1.00 94.19 513 VAL A O 1
ATOM 4133 N N . GLY A 1 514 ? -11.641 8.834 -25.118 1.00 88.69 514 GLY A N 1
ATOM 4134 C CA . GLY A 1 514 ? -11.624 10.113 -25.818 1.00 88.69 514 GLY A CA 1
ATOM 4135 C C . GLY A 1 514 ? -10.575 11.073 -25.259 1.00 88.69 514 GLY A C 1
ATOM 4136 O O . GLY A 1 514 ? -9.601 10.668 -24.627 1.00 88.69 514 GLY A O 1
ATOM 4137 N N . ARG A 1 515 ? -10.768 12.372 -25.517 1.00 83.62 515 ARG A N 1
ATOM 4138 C CA . ARG A 1 515 ? -9.828 13.453 -25.146 1.00 83.62 515 ARG A CA 1
ATOM 4139 C C . ARG A 1 515 ? -10.349 14.432 -24.097 1.00 83.62 515 ARG A C 1
ATOM 4141 O O . ARG A 1 515 ? -9.633 15.344 -23.717 1.00 83.62 515 ARG A O 1
ATOM 4148 N N . HIS A 1 516 ? -11.591 14.262 -23.653 1.00 80.88 516 HIS A N 1
ATOM 4149 C CA . HIS A 1 516 ? -12.289 15.209 -22.776 1.00 80.88 516 HIS A CA 1
ATOM 4150 C C . HIS A 1 516 ? -12.013 14.975 -21.280 1.00 80.88 516 HIS A C 1
ATOM 4152 O O . HIS A 1 516 ? -12.382 15.794 -20.444 1.00 80.88 516 HIS A O 1
ATOM 4158 N N . ARG A 1 517 ? -11.400 13.839 -20.923 1.00 88.38 517 ARG A N 1
ATOM 4159 C CA . ARG A 1 517 ? -11.031 13.473 -19.550 1.00 88.38 517 ARG A CA 1
ATOM 4160 C C . ARG A 1 517 ? -9.824 12.536 -19.546 1.00 88.38 517 ARG A C 1
ATOM 4162 O O . ARG A 1 517 ? -9.617 11.800 -20.509 1.00 88.38 517 ARG A O 1
ATOM 4169 N N . LEU A 1 518 ? -9.089 12.498 -18.435 1.00 89.25 518 LEU A N 1
ATOM 4170 C CA . LEU A 1 518 ? -8.051 11.485 -18.211 1.00 89.25 518 LEU A CA 1
ATOM 4171 C C . LEU A 1 518 ? -8.663 10.082 -17.980 1.00 89.25 518 LEU A C 1
ATOM 4173 O O . LEU A 1 518 ? -9.773 9.995 -17.428 1.00 89.25 518 LEU A O 1
ATOM 4177 N N . PRO A 1 519 ? -7.948 8.996 -18.344 1.00 93.25 519 PRO A N 1
ATOM 4178 C CA . PRO A 1 519 ? -8.342 7.625 -18.026 1.00 93.25 519 PRO A CA 1
ATOM 4179 C C . PRO A 1 519 ? -8.478 7.385 -16.518 1.00 93.25 519 PRO A C 1
ATOM 4181 O O . PRO A 1 519 ? -7.768 7.983 -15.706 1.00 93.25 519 PRO A O 1
ATOM 4184 N N . THR A 1 520 ? -9.385 6.488 -16.134 1.00 93.06 520 THR A N 1
ATOM 4185 C CA . THR A 1 520 ? -9.578 6.034 -14.748 1.00 93.06 520 THR A CA 1
ATOM 4186 C C . THR A 1 520 ? -9.485 4.510 -14.658 1.00 93.06 520 THR A C 1
ATOM 4188 O O . THR A 1 520 ? -9.493 3.810 -15.670 1.00 93.06 520 THR A O 1
ATOM 4191 N N . LEU A 1 521 ? -9.431 3.950 -13.444 1.00 90.81 521 LEU A N 1
ATOM 4192 C CA . LEU A 1 521 ? -9.410 2.489 -13.277 1.00 90.81 521 LEU A CA 1
ATOM 4193 C C . LEU A 1 521 ? -10.687 1.792 -13.772 1.00 90.81 521 LEU A C 1
ATOM 4195 O O . LEU A 1 521 ? -10.640 0.595 -14.052 1.00 90.81 521 LEU A O 1
ATOM 4199 N N . ASP A 1 522 ? -11.801 2.515 -13.926 1.00 91.69 522 ASP A N 1
ATOM 4200 C CA . ASP A 1 522 ? -13.024 1.970 -14.534 1.00 91.69 522 ASP A CA 1
ATOM 4201 C C . ASP A 1 522 ? -12.865 1.724 -16.042 1.00 91.69 522 ASP A C 1
ATOM 4203 O O . ASP A 1 522 ? -13.552 0.871 -16.608 1.00 91.69 522 ASP A O 1
ATOM 4207 N N . ASP A 1 523 ? -11.934 2.428 -16.690 1.00 94.12 523 ASP A N 1
ATOM 4208 C CA . ASP A 1 523 ? -11.618 2.244 -18.106 1.00 94.12 523 ASP A CA 1
ATOM 4209 C C . ASP A 1 523 ? -10.705 1.037 -18.340 1.00 94.12 523 ASP A C 1
ATOM 4211 O O . ASP A 1 523 ? -10.682 0.491 -19.438 1.00 94.12 523 ASP A O 1
ATOM 4215 N N . ARG A 1 524 ? -9.992 0.556 -17.312 1.00 92.88 524 ARG A N 1
ATOM 4216 C CA . ARG A 1 524 ? -9.020 -0.543 -17.440 1.00 92.88 524 ARG A CA 1
ATOM 4217 C C . ARG A 1 524 ? -9.620 -1.820 -18.016 1.00 92.88 524 ARG A C 1
ATOM 4219 O O . ARG A 1 524 ? -9.000 -2.467 -18.848 1.00 92.88 524 ARG A O 1
ATOM 4226 N N . ALA A 1 525 ? -10.838 -2.170 -17.605 1.00 90.88 525 ALA A N 1
ATOM 4227 C CA . ALA A 1 525 ? -11.540 -3.339 -18.137 1.00 90.88 525 ALA A CA 1
ATOM 4228 C C . ALA A 1 525 ? -11.991 -3.164 -19.601 1.00 90.88 525 ALA A C 1
ATOM 4230 O O . ALA A 1 525 ? -12.313 -4.147 -20.260 1.00 90.88 525 ALA A O 1
ATOM 4231 N N . LYS A 1 526 ? -12.027 -1.922 -20.096 1.00 94.56 526 LYS A N 1
ATOM 4232 C CA . LYS A 1 526 ? -12.455 -1.543 -21.449 1.00 94.56 526 LYS A CA 1
ATOM 4233 C C . LYS A 1 526 ? -11.278 -1.246 -22.384 1.00 94.56 526 LYS A C 1
ATOM 4235 O O . LYS A 1 526 ? -11.515 -0.966 -23.550 1.00 94.56 526 LYS A O 1
ATOM 4240 N N . LEU A 1 527 ? -10.044 -1.309 -21.879 1.00 96.12 527 LEU A N 1
ATOM 4241 C CA . LEU A 1 527 ? -8.802 -1.097 -22.627 1.00 96.12 527 LEU A CA 1
ATOM 4242 C C . LEU A 1 527 ? -7.965 -2.397 -22.658 1.00 96.12 527 LEU A C 1
ATOM 4244 O O . LEU A 1 527 ? -6.896 -2.469 -22.037 1.00 96.12 527 LEU A O 1
ATOM 4248 N N . PRO A 1 528 ? -8.479 -3.480 -23.278 1.00 95.81 528 PRO A N 1
ATOM 4249 C CA . PRO A 1 528 ? -7.825 -4.786 -23.276 1.00 95.81 528 PRO A CA 1
ATOM 4250 C C . PRO A 1 528 ? -6.468 -4.794 -23.990 1.00 95.81 528 PRO A C 1
ATOM 4252 O O . PRO A 1 528 ? -5.566 -5.491 -23.526 1.00 95.81 528 PRO A O 1
ATOM 4255 N N . TYR A 1 529 ? -6.280 -4.035 -25.072 1.00 97.19 529 TYR A N 1
ATOM 4256 C CA . TYR A 1 529 ? -5.004 -3.974 -25.787 1.00 97.19 529 TYR A CA 1
ATOM 4257 C C . TYR A 1 529 ? -3.935 -3.267 -24.946 1.00 97.19 529 TYR A C 1
ATOM 4259 O O . TYR A 1 529 ? -2.818 -3.768 -24.818 1.00 97.19 529 TYR A O 1
ATOM 4267 N N . MET A 1 530 ? -4.288 -2.168 -24.272 1.00 96.12 530 MET A N 1
ATOM 4268 C CA . MET A 1 530 ? -3.413 -1.507 -23.301 1.00 96.12 530 MET A CA 1
ATOM 4269 C C . MET A 1 530 ? -2.973 -2.451 -22.168 1.00 96.12 530 MET A C 1
ATOM 4271 O O . MET A 1 530 ? -1.797 -2.513 -21.804 1.00 96.12 530 MET A O 1
ATOM 4275 N N . GLU A 1 531 ? -3.901 -3.225 -21.606 1.00 96.12 531 GLU A N 1
ATOM 4276 C CA . GLU A 1 531 ? -3.574 -4.195 -20.557 1.00 96.12 531 GLU A CA 1
ATOM 4277 C C . GLU A 1 531 ? -2.725 -5.363 -21.097 1.00 96.12 531 GLU A C 1
ATOM 4279 O O . GLU A 1 531 ? -1.828 -5.844 -20.400 1.00 96.12 531 GLU A O 1
ATOM 4284 N N . ALA A 1 532 ? -2.946 -5.790 -22.342 1.00 97.06 532 ALA A N 1
ATOM 4285 C CA . ALA A 1 532 ? -2.116 -6.783 -23.018 1.00 97.06 532 ALA A CA 1
ATOM 4286 C C . ALA A 1 532 ? -0.671 -6.289 -23.223 1.00 97.06 532 ALA A C 1
ATOM 4288 O O . ALA A 1 532 ? 0.272 -7.049 -22.993 1.00 97.06 532 ALA A O 1
ATOM 4289 N N . VAL A 1 533 ? -0.485 -5.007 -23.558 1.00 97.31 533 VAL A N 1
ATOM 4290 C CA . VAL A 1 533 ? 0.833 -4.352 -23.652 1.00 97.31 533 VAL A CA 1
ATOM 4291 C C . VAL A 1 533 ? 1.560 -4.368 -22.310 1.00 97.31 533 VAL A C 1
ATOM 4293 O O . VAL A 1 533 ? 2.726 -4.759 -22.257 1.00 97.31 533 VAL A O 1
ATOM 4296 N N . ILE A 1 534 ? 0.882 -4.012 -21.211 1.00 96.75 534 ILE A N 1
ATOM 4297 C CA . ILE A 1 534 ? 1.483 -4.060 -19.865 1.00 96.75 534 ILE A CA 1
ATOM 4298 C C . ILE A 1 534 ? 1.951 -5.484 -19.532 1.00 96.75 534 ILE A C 1
ATOM 4300 O O . ILE A 1 534 ? 3.050 -5.669 -19.008 1.00 96.75 534 ILE A O 1
ATOM 4304 N N . ARG A 1 535 ? 1.137 -6.501 -19.834 1.00 96.69 535 ARG A N 1
ATOM 4305 C CA . ARG A 1 535 ? 1.459 -7.906 -19.536 1.00 96.69 535 ARG A CA 1
ATOM 4306 C C . ARG A 1 535 ? 2.621 -8.431 -20.363 1.00 96.69 535 ARG A C 1
ATOM 4308 O O . ARG A 1 535 ? 3.515 -9.065 -19.809 1.00 96.69 535 ARG A O 1
ATOM 4315 N N . GLU A 1 536 ? 2.645 -8.134 -21.658 1.00 96.69 536 GLU A N 1
ATOM 4316 C CA . GLU A 1 536 ? 3.763 -8.532 -22.512 1.00 96.69 536 GLU A CA 1
ATOM 4317 C C . GLU A 1 536 ? 5.052 -7.814 -22.113 1.00 96.69 536 GLU A C 1
ATOM 4319 O O . GLU A 1 536 ? 6.116 -8.430 -22.127 1.00 96.69 536 GLU A O 1
ATOM 4324 N N . ALA A 1 537 ? 4.973 -6.563 -21.655 1.00 94.75 537 ALA A N 1
ATOM 4325 C CA . ALA A 1 537 ? 6.147 -5.862 -21.153 1.00 94.75 537 ALA A CA 1
ATOM 4326 C C . ALA A 1 537 ? 6.671 -6.485 -19.854 1.00 94.75 537 ALA A C 1
ATOM 4328 O O . ALA A 1 537 ? 7.871 -6.714 -19.740 1.00 94.75 537 ALA A O 1
ATOM 4329 N N . LEU A 1 538 ? 5.792 -6.829 -18.903 1.00 94.38 538 LEU A N 1
ATOM 4330 C CA . LEU A 1 538 ? 6.162 -7.528 -17.661 1.00 94.38 538 LEU A CA 1
ATOM 4331 C C . LEU A 1 538 ? 6.797 -8.907 -17.913 1.00 94.38 538 LEU A C 1
ATOM 4333 O O . LEU A 1 538 ? 7.602 -9.369 -17.102 1.00 94.38 538 LEU A O 1
ATOM 4337 N N . ARG A 1 539 ? 6.444 -9.564 -19.026 1.00 95.19 539 ARG A N 1
ATOM 4338 C CA . ARG A 1 539 ? 7.096 -10.792 -19.493 1.00 95.19 539 ARG A CA 1
ATOM 4339 C C . ARG A 1 539 ? 8.467 -10.487 -20.103 1.00 95.19 539 ARG A C 1
ATOM 4341 O O . ARG A 1 539 ? 9.472 -11.019 -19.636 1.00 95.19 539 ARG A O 1
ATOM 4348 N N . LYS A 1 540 ? 8.503 -9.638 -21.139 1.00 91.25 540 LYS A N 1
ATOM 4349 C CA . LYS A 1 540 ? 9.706 -9.351 -21.939 1.00 91.25 540 LYS A CA 1
ATOM 4350 C C . LYS A 1 540 ? 10.804 -8.695 -21.101 1.00 91.25 540 LYS A C 1
ATOM 4352 O O . LYS A 1 540 ? 11.968 -9.051 -21.246 1.00 91.25 540 LYS A O 1
ATOM 4357 N N . VAL A 1 541 ? 10.435 -7.796 -20.190 1.00 89.50 541 VAL A N 1
ATOM 4358 C CA . VAL A 1 541 ? 11.347 -7.137 -19.249 1.00 89.50 541 VAL A CA 1
ATOM 4359 C C . VAL A 1 541 ? 11.025 -7.603 -17.835 1.00 89.50 541 VAL A C 1
ATOM 4361 O O . VAL A 1 541 ? 10.263 -6.994 -17.083 1.00 89.50 541 VAL A O 1
ATOM 4364 N N . THR A 1 542 ? 11.622 -8.737 -17.469 1.00 90.06 542 THR A N 1
ATOM 4365 C CA . THR A 1 542 ? 11.457 -9.330 -16.139 1.00 90.06 542 THR A CA 1
ATOM 4366 C C . THR A 1 542 ? 12.297 -8.569 -15.120 1.00 90.06 542 THR A C 1
ATOM 4368 O O . THR A 1 542 ? 13.468 -8.878 -14.925 1.00 90.06 542 THR A O 1
ATOM 4371 N N . ILE A 1 543 ? 11.701 -7.581 -14.450 1.00 87.62 543 ILE A N 1
ATOM 4372 C CA . ILE A 1 543 ? 12.442 -6.627 -13.609 1.00 87.62 543 ILE A CA 1
ATOM 4373 C C . ILE A 1 543 ? 13.217 -7.256 -12.438 1.00 87.62 543 ILE A C 1
ATOM 4375 O O . ILE A 1 543 ? 14.186 -6.667 -11.977 1.00 87.62 543 ILE A O 1
ATOM 4379 N N . ILE A 1 544 ? 12.839 -8.452 -11.973 1.00 89.56 544 ILE A N 1
ATOM 4380 C CA . ILE A 1 544 ? 13.593 -9.238 -10.976 1.00 89.56 544 ILE A CA 1
ATOM 4381 C C . ILE A 1 544 ? 13.872 -10.634 -11.568 1.00 89.56 544 ILE A C 1
ATOM 4383 O O . ILE A 1 544 ? 13.124 -11.574 -11.287 1.00 89.56 544 ILE A O 1
ATOM 4387 N N . PRO A 1 545 ? 14.922 -10.802 -12.398 1.00 89.81 545 PRO A N 1
ATOM 4388 C CA . PRO A 1 545 ? 15.156 -12.020 -13.180 1.00 89.81 545 PRO A CA 1
ATOM 4389 C C . PRO A 1 545 ? 15.256 -13.308 -12.356 1.00 89.81 545 PRO A C 1
ATOM 4391 O O . PRO A 1 545 ? 14.724 -14.334 -12.764 1.00 89.81 545 PRO A O 1
ATOM 4394 N N . LEU A 1 546 ? 15.900 -13.262 -11.185 1.00 89.69 546 LEU A N 1
ATOM 4395 C CA . LEU A 1 546 ? 16.140 -14.431 -10.322 1.00 89.69 546 LEU A CA 1
ATOM 4396 C C . LEU A 1 546 ? 15.173 -14.544 -9.133 1.00 89.69 546 LEU A C 1
ATOM 4398 O O . LEU A 1 546 ? 15.412 -15.326 -8.208 1.00 89.69 546 LEU A O 1
ATOM 4402 N N . SER A 1 547 ? 14.071 -13.779 -9.144 1.00 89.38 547 SER A N 1
ATOM 4403 C CA . SER A 1 547 ? 13.173 -13.635 -7.990 1.00 89.38 547 SER A CA 1
ATOM 4404 C C . SER A 1 547 ? 13.937 -13.194 -6.719 1.00 89.38 547 SER A C 1
ATOM 4406 O O . SER A 1 547 ? 15.140 -12.946 -6.711 1.00 89.38 547 SER A O 1
ATOM 4408 N N . VAL A 1 548 ? 13.234 -13.071 -5.593 1.00 86.31 548 VAL A N 1
ATOM 4409 C CA . VAL A 1 548 ? 13.894 -13.062 -4.282 1.00 86.31 548 VAL A CA 1
ATOM 4410 C C . VAL A 1 548 ? 14.226 -14.503 -3.905 1.00 86.31 548 VAL A C 1
ATOM 4412 O O . VAL A 1 548 ? 13.308 -15.332 -3.801 1.00 86.31 548 VAL A O 1
ATOM 4415 N N . VAL A 1 549 ? 15.509 -14.775 -3.662 1.00 88.06 549 VAL A N 1
ATOM 4416 C CA . VAL A 1 549 ? 16.053 -16.095 -3.306 1.00 88.06 549 VAL A CA 1
ATOM 4417 C C . VAL A 1 549 ? 15.317 -16.712 -2.111 1.00 88.06 549 VAL A C 1
ATOM 4419 O O . VAL A 1 549 ? 14.982 -16.043 -1.124 1.00 88.06 549 VAL A O 1
ATOM 4422 N N . LYS A 1 550 ? 15.014 -18.004 -2.218 1.00 90.94 550 LYS A N 1
ATOM 4423 C CA . LYS A 1 550 ? 14.293 -18.802 -1.222 1.00 90.94 550 LYS A CA 1
ATOM 4424 C C . LYS A 1 550 ? 15.251 -19.751 -0.504 1.00 90.94 550 LYS A C 1
ATOM 4426 O O . LYS A 1 550 ? 16.333 -20.048 -0.997 1.00 90.94 550 LYS A O 1
ATOM 4431 N N . LYS A 1 551 ? 14.820 -20.239 0.654 1.00 91.06 551 LYS A N 1
ATOM 4432 C CA . LYS A 1 551 ? 15.498 -21.284 1.424 1.00 91.06 551 LYS A CA 1
ATOM 4433 C C . LYS A 1 551 ? 14.531 -22.434 1.688 1.00 91.06 551 LYS A C 1
ATOM 4435 O O . LYS A 1 551 ? 13.371 -22.179 2.030 1.00 91.06 551 LYS A O 1
ATOM 4440 N N . CYS A 1 552 ? 15.012 -23.663 1.541 1.00 90.31 552 CYS A N 1
ATOM 4441 C CA . CYS A 1 552 ? 14.278 -24.870 1.900 1.00 90.31 552 CYS A CA 1
ATOM 4442 C C . CYS A 1 552 ? 14.158 -24.991 3.427 1.00 90.31 552 CYS A C 1
ATOM 4444 O O . CYS A 1 552 ? 15.163 -24.935 4.132 1.00 90.31 552 CYS A O 1
ATOM 4446 N N . THR A 1 553 ? 12.945 -25.112 3.962 1.00 91.00 553 THR A N 1
ATOM 4447 C CA . THR A 1 553 ? 12.699 -25.109 5.417 1.00 91.00 553 THR A CA 1
ATOM 4448 C C . THR A 1 553 ? 12.835 -26.485 6.064 1.00 91.00 553 THR A C 1
ATOM 4450 O O . THR A 1 553 ? 13.093 -26.572 7.265 1.00 91.00 553 THR A O 1
ATOM 4453 N N . GLU A 1 554 ? 12.686 -27.544 5.276 1.00 91.12 554 GLU A N 1
ATOM 4454 C CA . GLU A 1 554 ? 12.772 -28.948 5.680 1.00 91.12 554 GLU A CA 1
ATOM 4455 C C . GLU A 1 554 ? 13.238 -29.808 4.500 1.00 91.12 554 GLU A C 1
ATOM 4457 O O . GLU A 1 554 ? 13.223 -29.340 3.363 1.00 91.12 554 GLU A O 1
ATOM 4462 N N . ASP A 1 555 ? 13.680 -31.034 4.767 1.00 85.25 555 ASP A N 1
ATOM 4463 C CA . ASP A 1 555 ? 14.070 -31.977 3.717 1.00 85.25 555 ASP A CA 1
ATOM 4464 C C . ASP A 1 555 ? 12.861 -32.303 2.830 1.00 85.25 555 ASP A C 1
ATOM 4466 O O . ASP A 1 555 ? 11.768 -32.583 3.324 1.00 85.25 555 ASP A O 1
ATOM 4470 N N . THR A 1 556 ? 13.034 -32.270 1.511 1.00 91.25 556 THR A N 1
ATOM 4471 C CA . THR A 1 556 ? 11.937 -32.517 0.567 1.00 91.25 556 THR A CA 1
ATOM 4472 C C . THR A 1 556 ? 12.448 -33.094 -0.751 1.00 91.25 556 THR A C 1
ATOM 4474 O O . THR A 1 556 ? 13.647 -33.251 -0.959 1.00 91.25 556 THR A O 1
ATOM 4477 N N . PHE A 1 557 ? 11.530 -33.403 -1.663 1.00 83.06 557 PHE A N 1
ATOM 4478 C CA . PHE A 1 557 ? 11.844 -33.755 -3.043 1.00 83.06 557 PHE A CA 1
ATOM 4479 C C . PHE A 1 557 ? 11.321 -32.683 -3.999 1.00 83.06 557 PHE A C 1
ATOM 4481 O O . PHE A 1 557 ? 10.239 -32.124 -3.799 1.00 83.06 557 PHE A O 1
ATOM 4488 N N . PHE A 1 558 ? 12.088 -32.403 -5.049 1.00 84.38 558 PHE A N 1
ATOM 4489 C CA . PHE A 1 558 ? 11.741 -31.458 -6.106 1.00 84.38 558 PHE A CA 1
ATOM 4490 C C . PHE A 1 558 ? 12.188 -32.024 -7.451 1.00 84.38 558 PHE A C 1
ATOM 4492 O O . PHE A 1 558 ? 13.366 -32.326 -7.627 1.00 84.38 558 PHE A O 1
ATOM 4499 N N . GLN A 1 559 ? 11.239 -32.213 -8.376 1.00 81.38 559 GLN A N 1
ATOM 4500 C CA . GLN A 1 559 ? 11.493 -32.823 -9.692 1.00 81.38 559 GLN A CA 1
ATOM 4501 C C . GLN A 1 559 ? 12.251 -34.167 -9.610 1.00 81.38 559 GLN A C 1
ATOM 4503 O O . GLN A 1 559 ? 13.130 -34.457 -10.412 1.00 81.38 559 GLN A O 1
ATOM 4508 N N . GLY A 1 560 ? 11.932 -34.985 -8.600 1.00 75.81 560 GLY A N 1
ATOM 4509 C CA . GLY A 1 560 ? 12.575 -36.285 -8.361 1.00 75.81 560 GLY A CA 1
ATOM 4510 C C . GLY A 1 560 ? 13.920 -36.227 -7.624 1.00 75.81 560 GLY A C 1
ATOM 4511 O O . GLY A 1 560 ? 14.416 -37.269 -7.202 1.00 75.81 560 GLY A O 1
ATOM 4512 N N . TYR A 1 561 ? 14.484 -35.038 -7.395 1.00 78.38 561 TYR A N 1
ATOM 4513 C CA . TYR A 1 561 ? 15.731 -34.853 -6.651 1.00 78.38 561 TYR A CA 1
ATOM 4514 C C . TYR A 1 561 ? 15.466 -34.614 -5.169 1.00 78.38 561 TYR A C 1
ATOM 4516 O O . TYR A 1 561 ? 14.551 -33.873 -4.808 1.00 78.38 561 TYR A O 1
ATOM 4524 N N . PHE A 1 562 ? 16.292 -35.211 -4.311 1.00 81.19 562 PHE A N 1
ATOM 4525 C CA . PHE A 1 562 ? 16.290 -34.914 -2.883 1.00 81.19 562 PHE A CA 1
ATOM 4526 C C . PHE A 1 562 ? 16.913 -33.537 -2.630 1.00 81.19 562 PHE A C 1
ATOM 4528 O O . PHE A 1 562 ? 18.042 -33.276 -3.046 1.00 81.19 562 PHE A O 1
ATOM 4535 N N . ILE A 1 563 ? 16.175 -32.669 -1.942 1.00 85.31 563 ILE A N 1
ATOM 4536 C CA . ILE A 1 563 ? 16.570 -31.310 -1.584 1.00 85.31 563 ILE A CA 1
ATOM 4537 C C . ILE A 1 563 ? 16.689 -31.230 -0.057 1.00 85.31 563 ILE A C 1
ATOM 4539 O O . ILE A 1 563 ? 15.662 -31.214 0.629 1.00 85.31 563 ILE A O 1
ATOM 4543 N N . PRO A 1 564 ? 17.916 -31.164 0.487 1.00 82.00 564 PRO A N 1
ATOM 4544 C CA . PRO A 1 564 ? 18.124 -31.005 1.919 1.00 82.00 564 PRO A CA 1
ATOM 4545 C C . PRO A 1 564 ? 17.555 -29.684 2.444 1.00 82.00 564 PRO A C 1
ATOM 4547 O O . PRO A 1 564 ? 17.537 -28.660 1.745 1.00 82.00 564 PRO A O 1
ATOM 4550 N N . LYS A 1 565 ? 17.175 -29.676 3.717 1.00 86.31 565 LYS A N 1
ATOM 4551 C CA . LYS A 1 565 ? 16.897 -28.471 4.492 1.00 86.31 565 LYS A CA 1
ATOM 4552 C C . LYS A 1 565 ? 18.048 -27.467 4.365 1.00 86.31 565 LYS A C 1
ATOM 4554 O O . LYS A 1 565 ? 19.211 -27.834 4.231 1.00 86.31 565 LYS A O 1
ATOM 4559 N N . ASP A 1 566 ? 17.697 -26.184 4.395 1.00 84.19 566 ASP A N 1
ATOM 4560 C CA . ASP A 1 566 ? 18.597 -25.037 4.250 1.00 84.19 566 ASP A CA 1
ATOM 4561 C C . ASP A 1 566 ? 19.245 -24.881 2.857 1.00 84.19 566 ASP A C 1
ATOM 4563 O O . ASP A 1 566 ? 20.022 -23.949 2.646 1.00 84.19 566 ASP A O 1
ATOM 4567 N N . THR A 1 567 ? 18.853 -25.698 1.869 1.00 85.25 567 THR A N 1
ATOM 4568 C CA . THR A 1 567 ? 19.222 -25.493 0.457 1.00 85.25 567 THR A CA 1
ATOM 4569 C C . THR A 1 567 ? 18.703 -24.150 -0.058 1.00 85.25 567 THR A C 1
ATOM 4571 O O . THR A 1 567 ? 17.529 -23.801 0.130 1.00 85.25 567 THR A O 1
ATOM 4574 N N . MET A 1 568 ? 19.566 -23.404 -0.750 1.00 88.12 568 MET A N 1
ATOM 4575 C CA . MET A 1 568 ? 19.203 -22.169 -1.440 1.00 88.12 568 MET A CA 1
ATOM 4576 C C . MET A 1 568 ? 18.438 -22.493 -2.729 1.00 88.12 568 MET A C 1
ATOM 4578 O O . MET A 1 568 ? 18.906 -23.259 -3.564 1.00 88.12 568 MET A O 1
ATOM 4582 N N . VAL A 1 569 ? 17.262 -21.896 -2.915 1.00 90.69 569 VAL A N 1
ATOM 4583 C CA . VAL A 1 569 ? 16.394 -22.135 -4.076 1.00 90.69 569 VAL A CA 1
ATOM 4584 C C . VAL A 1 569 ? 16.215 -20.834 -4.853 1.00 90.69 569 VAL A C 1
ATOM 4586 O O . VAL A 1 569 ? 15.694 -19.850 -4.319 1.00 90.69 569 VAL A O 1
ATOM 4589 N N . VAL A 1 570 ? 16.617 -20.833 -6.123 1.00 92.25 570 VAL A N 1
ATOM 4590 C CA . VAL A 1 570 ? 16.593 -19.662 -7.010 1.00 92.25 570 VAL A CA 1
ATOM 4591 C C . VAL A 1 570 ? 15.608 -19.900 -8.166 1.00 92.25 570 VAL A C 1
ATOM 4593 O O . VAL A 1 570 ? 15.909 -20.649 -9.096 1.00 92.25 570 VAL A O 1
ATOM 4596 N N . PRO A 1 571 ? 14.407 -19.299 -8.138 1.00 94.75 571 PRO A N 1
ATOM 4597 C CA . PRO A 1 571 ? 13.494 -19.326 -9.279 1.00 94.75 571 PRO A CA 1
ATOM 4598 C C . PRO A 1 571 ? 13.948 -18.322 -10.351 1.00 94.75 571 PRO A C 1
ATOM 4600 O O . PRO A 1 571 ? 13.853 -17.114 -10.136 1.00 94.75 571 PRO A O 1
ATOM 4603 N N . ASN A 1 572 ? 14.408 -18.797 -11.510 1.00 94.56 572 ASN A N 1
ATOM 4604 C CA . ASN A 1 572 ? 14.790 -17.938 -12.632 1.00 94.56 572 ASN A CA 1
ATOM 4605 C C . ASN A 1 572 ? 13.541 -17.505 -13.423 1.00 94.56 572 ASN A C 1
ATOM 4607 O O . ASN A 1 572 ? 13.128 -18.155 -14.382 1.00 94.56 572 ASN A O 1
ATOM 4611 N N . LEU A 1 573 ? 12.909 -16.412 -12.984 1.00 95.00 573 LEU A N 1
ATOM 4612 C CA . LEU A 1 573 ? 11.716 -15.842 -13.615 1.00 95.00 573 LEU A CA 1
ATOM 4613 C C . LEU A 1 573 ? 11.978 -15.398 -15.054 1.00 95.00 573 LEU A C 1
ATOM 4615 O O . LEU A 1 573 ? 11.091 -15.550 -15.889 1.00 95.00 573 LEU A O 1
ATOM 4619 N N . TRP A 1 574 ? 13.178 -14.890 -15.352 1.00 93.69 574 TRP A N 1
ATOM 4620 C CA . TRP A 1 574 ? 13.543 -14.533 -16.724 1.00 93.69 574 TRP A CA 1
ATOM 4621 C C . TRP A 1 574 ? 13.514 -15.769 -17.620 1.00 93.69 574 TRP A C 1
ATOM 4623 O O . TRP A 1 574 ? 12.832 -15.756 -18.637 1.00 93.69 574 TRP A O 1
ATOM 4633 N N . ALA A 1 575 ? 14.135 -16.875 -17.203 1.00 94.19 575 ALA A N 1
ATOM 4634 C CA . ALA A 1 575 ? 14.095 -18.115 -17.976 1.00 94.19 575 ALA A CA 1
ATOM 4635 C C . ALA A 1 575 ? 12.659 -18.643 -18.152 1.00 94.19 575 ALA A C 1
ATOM 4637 O O . ALA A 1 575 ? 12.291 -19.047 -19.246 1.00 94.19 575 ALA A O 1
ATOM 4638 N N . ALA A 1 576 ? 11.805 -18.543 -17.125 1.00 96.06 576 ALA A N 1
ATOM 4639 C CA . ALA A 1 576 ? 10.384 -18.883 -17.247 1.00 96.06 576 ALA A CA 1
ATOM 4640 C C . ALA A 1 576 ? 9.617 -17.983 -18.236 1.00 96.06 576 ALA A C 1
ATOM 4642 O O . ALA A 1 576 ? 8.668 -18.433 -18.874 1.00 96.06 576 ALA A O 1
ATOM 4643 N N . HIS A 1 577 ? 9.983 -16.707 -18.358 1.00 96.00 577 HIS A N 1
ATOM 4644 C CA . HIS A 1 577 ? 9.393 -15.766 -19.316 1.00 96.00 577 HIS A CA 1
ATOM 4645 C C . HIS A 1 577 ? 9.978 -15.868 -20.725 1.00 96.00 577 HIS A C 1
ATOM 4647 O O . HIS A 1 577 ? 9.334 -15.421 -21.679 1.00 96.00 577 HIS A O 1
ATOM 4653 N N . MET A 1 578 ? 11.162 -16.469 -20.838 1.00 93.75 578 MET A N 1
ATOM 4654 C CA . MET A 1 578 ? 11.872 -16.721 -22.087 1.00 93.75 578 MET A CA 1
ATOM 4655 C C . MET A 1 578 ? 11.785 -18.182 -22.547 1.00 93.75 578 MET A C 1
ATOM 4657 O O . MET A 1 578 ? 12.444 -18.556 -23.508 1.00 93.75 578 MET A O 1
ATOM 4661 N N . ASP A 1 579 ? 10.958 -18.993 -21.885 1.00 94.62 579 ASP A N 1
ATOM 4662 C CA . ASP A 1 579 ? 10.768 -20.411 -22.185 1.00 94.62 579 ASP A CA 1
ATOM 4663 C C . ASP A 1 579 ? 10.019 -20.591 -23.525 1.00 94.62 579 ASP A C 1
ATOM 4665 O O . ASP A 1 579 ? 8.828 -20.257 -23.606 1.00 94.62 579 ASP A O 1
ATOM 4669 N N . PRO A 1 580 ? 10.673 -21.100 -24.587 1.00 93.50 580 PRO A N 1
ATOM 4670 C CA . PRO A 1 580 ? 10.034 -21.280 -25.885 1.00 93.50 580 PRO A CA 1
ATOM 4671 C C . PRO A 1 580 ? 9.006 -22.418 -25.884 1.00 93.50 580 PRO A C 1
ATOM 4673 O O . PRO A 1 580 ? 8.063 -22.360 -26.670 1.00 93.50 580 PRO A O 1
ATOM 4676 N N . GLU A 1 581 ? 9.119 -23.412 -24.989 1.00 92.81 581 GLU A N 1
ATOM 4677 C CA . GLU A 1 581 ? 8.123 -24.491 -24.876 1.00 92.81 581 GLU A CA 1
ATOM 4678 C C . GLU A 1 581 ? 6.777 -23.940 -24.390 1.00 92.81 581 GLU A C 1
ATOM 4680 O O . GLU A 1 581 ? 5.718 -24.409 -24.806 1.00 92.81 581 GLU A O 1
ATOM 4685 N N . PHE A 1 582 ? 6.813 -22.917 -23.530 1.00 94.62 582 PHE A N 1
ATOM 4686 C CA . PHE A 1 582 ? 5.613 -22.308 -22.962 1.00 94.62 582 PHE A CA 1
ATOM 4687 C C . PHE A 1 582 ? 5.105 -21.104 -23.766 1.00 94.62 582 PHE A C 1
ATOM 4689 O O . PHE A 1 582 ? 3.901 -20.964 -23.985 1.00 94.62 582 PHE A O 1
ATOM 4696 N N . TRP A 1 583 ? 6.001 -20.211 -24.199 1.00 94.19 583 TRP A N 1
ATOM 4697 C CA . TRP A 1 583 ? 5.623 -18.956 -24.855 1.00 94.19 583 TRP A CA 1
ATOM 4698 C C . TRP A 1 583 ? 5.674 -19.015 -26.386 1.00 94.19 583 TRP A C 1
ATOM 4700 O O . TRP A 1 583 ? 5.130 -18.113 -27.027 1.00 94.19 583 TRP A O 1
ATOM 4710 N N . GLY A 1 584 ? 6.281 -20.044 -26.985 1.00 94.31 584 GLY A N 1
ATOM 4711 C CA . GLY A 1 584 ? 6.484 -20.173 -28.430 1.00 94.31 584 GLY A CA 1
ATOM 4712 C C . GLY A 1 584 ? 7.626 -19.288 -28.925 1.00 94.31 584 GLY A C 1
ATOM 4713 O O . GLY A 1 584 ? 8.752 -19.744 -29.086 1.00 94.31 584 GLY A O 1
ATOM 4714 N N . ASP A 1 585 ? 7.345 -18.002 -29.135 1.00 94.00 585 ASP A N 1
ATOM 4715 C CA . ASP A 1 585 ? 8.295 -16.985 -29.603 1.00 94.00 585 ASP A CA 1
ATOM 4716 C C . ASP A 1 585 ? 8.568 -15.909 -28.527 1.00 94.00 585 ASP A C 1
ATOM 4718 O O . ASP A 1 585 ? 8.136 -14.755 -28.643 1.00 94.00 585 ASP A O 1
ATOM 4722 N N . PRO A 1 586 ? 9.260 -16.275 -27.435 1.00 93.62 586 PRO A N 1
ATOM 4723 C CA . PRO A 1 586 ? 9.471 -15.397 -26.285 1.00 93.62 586 PRO A CA 1
ATOM 4724 C C . PRO A 1 586 ? 10.292 -14.140 -26.601 1.00 93.62 586 PRO A C 1
ATOM 4726 O O . PRO A 1 586 ? 10.189 -13.145 -25.880 1.00 93.62 586 PRO A O 1
ATOM 4729 N N . GLU A 1 587 ? 11.095 -14.152 -27.664 1.00 90.75 587 GLU A N 1
ATOM 4730 C CA . GLU A 1 587 ? 11.924 -13.003 -28.027 1.00 90.75 587 GLU A CA 1
ATOM 4731 C C . GLU A 1 587 ? 11.128 -11.841 -28.623 1.00 90.75 587 GLU A C 1
ATOM 4733 O O . GLU A 1 587 ? 11.537 -10.689 -28.484 1.00 90.75 587 GLU A O 1
ATOM 4738 N N . ASN A 1 588 ? 9.961 -12.105 -29.207 1.00 92.06 588 ASN A N 1
ATOM 4739 C CA . ASN A 1 588 ? 9.143 -11.066 -29.819 1.00 92.06 588 ASN A CA 1
ATOM 4740 C C . ASN A 1 588 ? 8.283 -10.360 -28.769 1.00 92.06 588 ASN A C 1
ATOM 4742 O O . ASN A 1 588 ? 7.604 -11.015 -27.973 1.00 92.06 588 ASN A O 1
ATOM 4746 N N . PHE A 1 589 ? 8.265 -9.026 -28.799 1.00 94.25 589 PHE A N 1
ATOM 4747 C CA . PHE A 1 589 ? 7.309 -8.225 -28.040 1.00 94.25 589 PHE A CA 1
ATOM 4748 C C . PHE A 1 589 ? 5.954 -8.234 -28.765 1.00 94.25 589 PHE A C 1
ATOM 4750 O O . PHE A 1 589 ? 5.726 -7.464 -29.695 1.00 94.25 589 PHE A O 1
ATOM 4757 N N . ARG A 1 590 ? 5.058 -9.151 -28.372 1.00 94.44 590 ARG A N 1
ATOM 4758 C CA . ARG A 1 590 ? 3.746 -9.349 -29.011 1.00 94.44 590 ARG A CA 1
ATOM 4759 C C . ARG A 1 590 ? 2.592 -9.271 -28.000 1.00 94.44 590 ARG A C 1
ATOM 4761 O O . ARG A 1 590 ? 2.217 -10.301 -27.432 1.00 94.44 590 ARG A O 1
ATOM 4768 N N . PRO A 1 591 ? 1.973 -8.092 -27.808 1.00 96.25 591 PRO A N 1
ATOM 4769 C CA . PRO A 1 591 ? 0.813 -7.918 -26.929 1.00 96.25 591 PRO A CA 1
ATOM 4770 C C . PRO A 1 591 ? -0.362 -8.847 -27.258 1.00 96.25 591 PRO A C 1
ATOM 4772 O O . PRO A 1 591 ? -0.997 -9.370 -26.345 1.00 96.25 591 PRO A O 1
ATOM 4775 N N . ASP A 1 592 ? -0.596 -9.150 -28.542 1.00 94.50 592 ASP A N 1
ATOM 4776 C CA . ASP A 1 592 ? -1.675 -10.043 -29.001 1.00 94.50 592 ASP A CA 1
ATOM 4777 C C . ASP A 1 592 ? -1.631 -11.444 -28.362 1.00 94.50 592 ASP A C 1
ATOM 4779 O O . ASP A 1 592 ? -2.635 -12.154 -28.330 1.00 94.50 592 ASP A O 1
ATOM 4783 N N . ARG A 1 593 ? -0.495 -11.843 -27.770 1.00 94.12 593 ARG A N 1
ATOM 4784 C CA . ARG A 1 593 ? -0.361 -13.077 -26.981 1.00 94.12 593 ARG A CA 1
ATOM 4785 C C . ARG A 1 593 ? -1.391 -13.174 -25.851 1.00 94.12 593 ARG A C 1
ATOM 4787 O O . ARG A 1 593 ? -1.837 -14.274 -25.520 1.00 94.12 593 ARG A O 1
ATOM 4794 N N . PHE A 1 594 ? -1.784 -12.0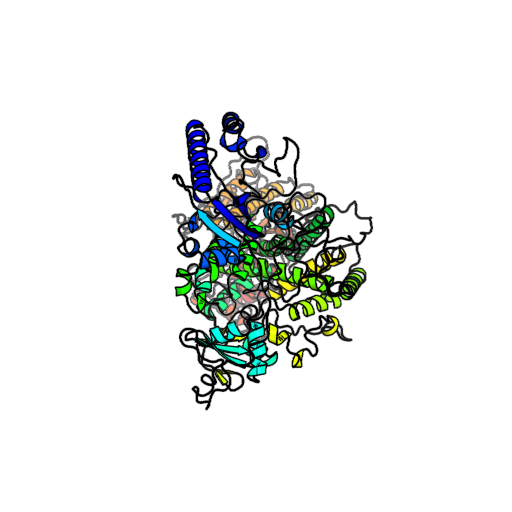34 -25.285 1.00 95.62 594 PHE A N 1
ATOM 4795 C CA . PHE A 1 594 ? -2.754 -11.941 -24.196 1.00 95.62 594 PHE A CA 1
ATOM 4796 C C . PHE A 1 594 ? -4.182 -11.653 -24.671 1.00 95.62 594 PHE A C 1
ATOM 4798 O O . PHE A 1 594 ? -5.036 -11.378 -23.832 1.00 95.62 594 PHE A O 1
ATOM 4805 N N . LEU A 1 595 ? -4.460 -11.746 -25.973 1.00 94.62 595 LEU A N 1
ATOM 4806 C CA . LEU A 1 595 ? -5.784 -11.512 -26.549 1.00 94.62 595 LEU A CA 1
ATOM 4807 C C . LEU A 1 595 ? -6.310 -12.768 -27.266 1.00 94.62 595 LEU A C 1
ATOM 4809 O O . LEU A 1 595 ? -5.540 -13.572 -27.802 1.00 94.62 595 LEU A O 1
ATOM 4813 N N . ASP A 1 596 ? -7.624 -12.965 -27.235 1.00 90.56 596 ASP A N 1
ATOM 4814 C CA . ASP A 1 596 ? -8.393 -13.902 -28.065 1.00 90.56 596 ASP A CA 1
ATOM 4815 C C . ASP A 1 596 ? -9.761 -13.308 -28.443 1.00 90.56 596 ASP A C 1
ATOM 4817 O O . ASP A 1 596 ? -10.061 -12.149 -28.157 1.00 90.56 596 ASP A O 1
ATOM 4821 N N . GLU A 1 597 ? -10.598 -14.117 -29.097 1.00 84.50 597 GLU A N 1
ATOM 4822 C CA . GLU A 1 597 ? -11.970 -13.769 -29.476 1.00 84.50 597 GLU A CA 1
ATOM 4823 C C . GLU A 1 597 ? -12.869 -13.420 -28.275 1.00 84.50 597 GLU A C 1
ATOM 4825 O O . GLU A 1 597 ? -13.855 -12.705 -28.445 1.00 84.50 597 GLU A O 1
ATOM 4830 N N . GLN A 1 598 ? -12.549 -13.893 -27.061 1.00 79.88 598 GLN A N 1
ATOM 4831 C CA . GLN A 1 598 ? -13.265 -13.547 -25.827 1.00 79.88 598 GLN A CA 1
ATOM 4832 C C . GLN A 1 598 ? -12.674 -12.314 -25.114 1.00 79.88 598 GLN A C 1
ATOM 4834 O O . GLN A 1 598 ? -13.216 -11.872 -24.097 1.00 79.88 598 GLN A O 1
ATOM 4839 N N . GLY A 1 599 ? -11.601 -11.728 -25.652 1.00 86.44 599 GLY A N 1
ATOM 4840 C CA . GLY A 1 599 ? -10.943 -10.533 -25.142 1.00 86.44 599 GLY A CA 1
ATOM 4841 C C . GLY A 1 599 ? -9.621 -10.840 -24.441 1.00 86.44 599 GLY A C 1
ATOM 4842 O O . GLY A 1 599 ? -8.747 -11.518 -24.974 1.00 86.44 599 GLY A O 1
ATOM 4843 N N . LEU A 1 600 ? -9.422 -10.259 -23.259 1.00 92.31 600 LEU A N 1
ATOM 4844 C CA . LEU A 1 600 ? -8.158 -10.342 -22.533 1.00 92.31 600 LEU A CA 1
ATOM 4845 C C . LEU A 1 600 ? -8.022 -11.682 -21.789 1.00 92.31 600 LEU A C 1
ATOM 4847 O O . LEU A 1 600 ? -8.779 -11.972 -20.860 1.00 92.31 600 LEU A O 1
ATOM 4851 N N . LYS A 1 601 ? -6.991 -12.459 -22.134 1.00 93.12 601 LYS A N 1
ATOM 4852 C CA . LYS A 1 601 ? -6.650 -13.755 -21.521 1.00 93.12 601 LYS A CA 1
ATOM 4853 C C . LYS A 1 601 ? -6.284 -13.631 -20.047 1.00 93.12 601 LYS A C 1
ATOM 4855 O O . LYS A 1 601 ? -6.105 -12.544 -19.509 1.00 93.12 601 LYS A O 1
ATOM 4860 N N . LYS A 1 602 ? -6.102 -14.760 -19.361 1.00 90.50 602 LYS A N 1
ATOM 4861 C CA . LYS A 1 602 ? -5.496 -14.774 -18.022 1.00 90.50 602 LYS A CA 1
ATOM 4862 C C . LYS A 1 602 ? -4.031 -14.332 -18.096 1.00 90.50 602 LYS A C 1
ATOM 4864 O O . LYS A 1 602 ? -3.305 -14.741 -18.995 1.00 90.50 602 LYS A O 1
ATOM 4869 N N . ASP A 1 603 ? -3.592 -13.532 -17.128 1.00 91.44 603 ASP A N 1
ATOM 4870 C CA . ASP A 1 603 ? -2.172 -13.223 -16.984 1.00 91.44 603 ASP A CA 1
ATOM 4871 C C . ASP A 1 603 ? -1.428 -14.464 -16.465 1.00 91.44 603 ASP A C 1
ATOM 4873 O O . ASP A 1 603 ? -1.719 -14.970 -15.377 1.00 91.44 603 ASP A O 1
ATOM 4877 N N . LEU A 1 604 ? -0.519 -14.985 -17.288 1.00 91.25 604 LEU A N 1
ATOM 4878 C CA . LEU A 1 604 ? 0.318 -16.147 -16.985 1.00 91.25 604 LEU A CA 1
ATOM 4879 C C . LEU A 1 604 ? 1.759 -15.753 -16.650 1.00 91.25 604 LEU A C 1
ATOM 4881 O O . LEU A 1 604 ? 2.578 -16.637 -16.389 1.00 91.25 604 LEU A O 1
ATOM 4885 N N . THR A 1 605 ? 2.065 -14.453 -16.638 1.00 93.62 605 THR A N 1
ATOM 4886 C CA . THR A 1 605 ? 3.371 -13.953 -16.217 1.00 93.62 605 THR A CA 1
ATOM 4887 C C . THR A 1 605 ? 3.593 -14.215 -14.728 1.00 93.62 605 THR A C 1
ATOM 4889 O O . THR A 1 605 ? 2.681 -14.176 -13.902 1.00 93.62 605 THR A O 1
ATOM 4892 N N . LEU A 1 606 ? 4.843 -14.491 -14.381 1.00 94.62 606 LEU A N 1
ATOM 4893 C CA . LEU A 1 606 ? 5.350 -14.670 -13.025 1.00 94.62 606 LEU A CA 1
ATOM 4894 C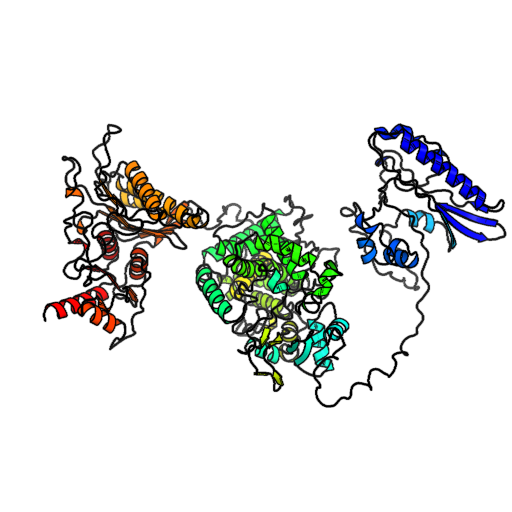 C . LEU A 1 606 ? 6.146 -13.436 -12.568 1.00 94.62 606 LEU A C 1
ATOM 4896 O O . LEU A 1 606 ? 6.959 -13.535 -11.653 1.00 94.62 606 LEU A O 1
ATOM 4900 N N . ALA A 1 607 ? 5.906 -12.264 -13.173 1.00 90.31 607 ALA A N 1
ATOM 4901 C CA . ALA A 1 607 ? 6.643 -11.023 -12.901 1.00 90.31 607 ALA A CA 1
ATOM 4902 C C . ALA A 1 607 ? 6.556 -10.570 -11.431 1.00 90.31 607 ALA A C 1
ATOM 4904 O O . ALA A 1 607 ? 7.486 -9.969 -10.900 1.00 90.31 607 ALA A O 1
ATOM 4905 N N . PHE A 1 608 ? 5.462 -10.916 -10.747 1.00 92.81 608 PHE A N 1
ATOM 4906 C CA . PHE A 1 608 ? 5.245 -10.656 -9.319 1.00 92.81 608 PHE A CA 1
ATOM 4907 C C . PHE A 1 608 ? 5.541 -11.879 -8.426 1.00 92.81 608 PHE A C 1
ATOM 4909 O O . PHE A 1 608 ? 5.222 -11.883 -7.230 1.00 92.81 608 PHE A O 1
ATOM 4916 N N . GLY A 1 609 ? 6.152 -12.925 -8.989 1.00 92.12 609 GLY A N 1
ATOM 4917 C CA . GLY A 1 609 ? 6.359 -14.220 -8.349 1.00 92.12 609 GLY A CA 1
ATOM 4918 C C . GLY A 1 609 ? 5.074 -15.049 -8.264 1.00 92.12 609 GLY A C 1
ATOM 4919 O O . GLY A 1 609 ? 4.184 -14.951 -9.103 1.00 92.12 609 GLY A O 1
ATOM 4920 N N . GLY A 1 610 ? 4.975 -15.899 -7.240 1.00 90.44 610 GLY A N 1
ATOM 4921 C CA . GLY A 1 610 ? 3.847 -16.813 -7.068 1.00 90.44 610 GLY A CA 1
ATOM 4922 C C . GLY A 1 610 ? 3.779 -17.439 -5.676 1.00 90.44 610 GLY A C 1
ATOM 4923 O O . GLY A 1 610 ? 4.678 -17.273 -4.846 1.00 90.44 610 GLY A O 1
ATOM 4924 N N . GLY A 1 611 ? 2.689 -18.160 -5.407 1.00 89.00 611 GLY A N 1
ATOM 4925 C CA . GLY A 1 611 ? 2.449 -18.829 -4.128 1.00 89.00 611 GLY A CA 1
ATOM 4926 C C . GLY A 1 611 ? 2.202 -17.873 -2.952 1.00 89.00 611 GLY A C 1
ATOM 4927 O O . GLY A 1 611 ? 1.807 -16.719 -3.112 1.00 89.00 611 GLY A O 1
ATOM 4928 N N . LYS A 1 612 ? 2.446 -18.350 -1.723 1.00 86.31 612 LYS A N 1
ATOM 4929 C CA . LYS A 1 612 ? 2.204 -17.583 -0.480 1.00 86.31 612 LYS A CA 1
ATOM 4930 C C . LYS A 1 612 ? 3.027 -16.284 -0.406 1.00 86.31 612 LYS A C 1
ATOM 4932 O O . LYS A 1 612 ? 2.593 -15.309 0.221 1.00 86.31 612 LYS A O 1
ATOM 4937 N N . ARG A 1 613 ? 4.185 -16.264 -1.073 1.00 87.50 613 ARG A N 1
ATOM 4938 C CA . ARG A 1 613 ? 5.147 -15.152 -1.148 1.00 87.50 613 ARG A CA 1
ATOM 4939 C C . ARG A 1 613 ? 5.003 -14.291 -2.415 1.00 87.50 613 ARG A C 1
ATOM 4941 O O . ARG A 1 613 ? 5.909 -13.511 -2.683 1.00 87.50 613 ARG A O 1
ATOM 4948 N N . VAL A 1 614 ? 3.888 -14.388 -3.150 1.00 90.94 614 VAL A N 1
ATOM 4949 C CA . VAL A 1 614 ? 3.558 -13.436 -4.230 1.00 90.94 614 VAL A CA 1
ATOM 4950 C C . VAL A 1 614 ? 3.637 -11.988 -3.728 1.00 90.94 614 VAL A C 1
ATOM 4952 O O . VAL A 1 614 ? 3.337 -11.723 -2.549 1.00 90.94 614 VAL A O 1
ATOM 4955 N N . CYS A 1 615 ? 4.071 -11.079 -4.607 1.00 90.31 615 CYS A N 1
ATOM 4956 C CA . CYS A 1 615 ? 4.255 -9.663 -4.305 1.00 90.31 615 CYS A CA 1
ATOM 4957 C C . CYS A 1 615 ? 3.014 -9.069 -3.629 1.00 90.31 615 CYS A C 1
ATOM 4959 O O . CYS A 1 615 ? 1.893 -9.194 -4.116 1.00 90.31 615 CYS A O 1
ATOM 4961 N N . ALA A 1 616 ? 3.216 -8.396 -2.496 1.00 86.69 616 ALA A N 1
ATOM 4962 C CA . ALA A 1 616 ? 2.120 -7.764 -1.769 1.00 86.69 616 ALA A CA 1
ATOM 4963 C C . ALA A 1 616 ? 1.554 -6.529 -2.492 1.00 86.69 616 ALA A C 1
ATOM 4965 O O . ALA A 1 616 ? 0.393 -6.195 -2.277 1.00 86.69 616 ALA A O 1
ATOM 4966 N N . GLY A 1 617 ? 2.368 -5.874 -3.326 1.00 87.62 617 GLY A N 1
ATOM 4967 C CA . GLY A 1 617 ? 2.017 -4.654 -4.052 1.00 87.62 617 GLY A CA 1
ATOM 4968 C C . GLY A 1 617 ? 1.478 -4.878 -5.464 1.00 87.62 617 GLY A C 1
ATOM 4969 O O . GLY A 1 617 ? 1.274 -3.898 -6.165 1.00 87.62 617 GLY A O 1
ATOM 4970 N N . GLU A 1 618 ? 1.236 -6.121 -5.904 1.00 90.12 618 GLU A N 1
ATOM 4971 C CA . GLU A 1 618 ? 0.845 -6.417 -7.295 1.00 90.12 618 GLU A CA 1
ATOM 4972 C C . GLU A 1 618 ? -0.348 -5.572 -7.777 1.00 90.12 618 GLU A C 1
ATOM 4974 O O . GLU A 1 618 ? -0.265 -4.913 -8.815 1.00 90.12 618 GLU A O 1
ATOM 4979 N N . THR A 1 619 ? -1.447 -5.557 -7.016 1.00 89.25 619 THR A N 1
ATOM 4980 C CA . THR A 1 619 ? -2.654 -4.795 -7.374 1.00 89.25 619 THR A CA 1
ATOM 4981 C C . THR A 1 619 ? -2.356 -3.301 -7.498 1.00 89.25 619 THR A C 1
ATOM 4983 O O . THR A 1 619 ? -2.732 -2.681 -8.492 1.00 89.25 619 THR A O 1
ATOM 4986 N N . PHE A 1 620 ? -1.647 -2.737 -6.515 1.00 89.81 620 PHE A N 1
ATOM 4987 C CA . PHE A 1 620 ? -1.244 -1.331 -6.496 1.00 89.81 620 PHE A CA 1
ATOM 4988 C C . PHE A 1 620 ? -0.355 -0.984 -7.699 1.00 89.81 620 PHE A C 1
ATOM 4990 O O . PHE A 1 620 ? -0.654 -0.044 -8.433 1.00 89.81 620 PHE A O 1
ATOM 4997 N N . SER A 1 621 ? 0.684 -1.780 -7.960 1.00 91.56 621 SER A N 1
ATOM 4998 C CA . SER A 1 621 ? 1.617 -1.560 -9.067 1.00 91.56 621 SER A CA 1
ATOM 4999 C C . SER A 1 621 ? 0.927 -1.622 -10.427 1.00 91.56 621 SER A C 1
ATOM 5001 O O . SER A 1 621 ? 1.187 -0.778 -11.280 1.00 91.56 621 SER A O 1
ATOM 5003 N N . ARG A 1 622 ? 0.014 -2.578 -10.637 1.00 92.31 622 ARG A N 1
ATOM 5004 C CA . ARG A 1 622 ? -0.746 -2.684 -11.893 1.00 92.31 622 ARG A CA 1
ATOM 5005 C C . ARG A 1 622 ? -1.665 -1.485 -12.121 1.00 92.31 622 ARG A C 1
ATOM 5007 O O . ARG A 1 622 ? -1.744 -1.002 -13.245 1.00 92.31 622 ARG A O 1
ATOM 5014 N N . HIS A 1 623 ? -2.334 -0.995 -11.076 1.00 92.06 623 HIS A N 1
ATOM 5015 C CA . HIS A 1 623 ? -3.157 0.215 -11.166 1.00 92.06 623 HIS A CA 1
ATOM 5016 C C . HIS A 1 623 ? -2.321 1.441 -11.521 1.00 92.06 623 HIS A C 1
ATOM 5018 O O . HIS A 1 623 ? -2.693 2.191 -12.420 1.00 92.06 623 HIS A O 1
ATOM 5024 N N . LEU A 1 624 ? -1.175 1.605 -10.859 1.00 92.25 624 LEU A N 1
ATOM 5025 C CA . LEU A 1 624 ? -0.291 2.738 -11.088 1.00 92.25 624 LEU A CA 1
ATOM 5026 C C . LEU A 1 624 ? 0.292 2.723 -12.507 1.00 92.25 624 LEU A C 1
ATOM 5028 O O . LEU A 1 624 ? 0.180 3.718 -13.215 1.00 92.25 624 LEU A O 1
ATOM 5032 N N . MET A 1 625 ? 0.833 1.584 -12.958 1.00 94.38 625 MET A N 1
ATOM 5033 C CA . MET A 1 625 ? 1.336 1.437 -14.331 1.00 94.38 625 MET A CA 1
ATOM 5034 C C . MET A 1 625 ? 0.249 1.766 -15.355 1.00 94.38 625 MET A C 1
ATOM 5036 O O . MET A 1 625 ? 0.494 2.543 -16.271 1.00 94.38 625 MET A O 1
ATOM 5040 N N . PHE A 1 626 ? -0.962 1.233 -15.172 1.00 96.06 626 PHE A N 1
ATOM 5041 C CA . PHE A 1 626 ? -2.077 1.504 -16.071 1.00 96.06 626 PHE A CA 1
ATOM 5042 C C . PHE A 1 626 ? -2.436 2.996 -16.131 1.00 96.06 626 PHE A C 1
ATOM 5044 O O . PHE A 1 626 ? -2.521 3.544 -17.229 1.00 96.06 626 PHE A O 1
ATOM 5051 N N . LEU A 1 627 ? -2.621 3.667 -14.989 1.00 94.75 627 LEU A N 1
ATOM 5052 C CA . LEU A 1 627 ? -3.017 5.082 -14.954 1.00 94.75 627 LEU A CA 1
ATOM 5053 C C . LEU A 1 627 ? -1.937 5.998 -15.541 1.00 94.75 627 LEU A C 1
ATOM 5055 O O . LEU A 1 627 ? -2.255 6.852 -16.367 1.00 94.75 627 LEU A O 1
ATOM 5059 N N . PHE A 1 628 ? -0.670 5.797 -15.164 1.00 92.81 628 PHE A N 1
ATOM 5060 C CA . PHE A 1 628 ? 0.439 6.596 -15.686 1.00 92.81 628 PHE A CA 1
ATOM 5061 C C . PHE A 1 628 ? 0.597 6.402 -17.191 1.00 92.81 628 PHE A C 1
ATOM 5063 O O . PHE A 1 628 ? 0.607 7.377 -17.936 1.00 92.81 628 PHE A O 1
ATOM 5070 N N . LEU A 1 629 ? 0.670 5.158 -17.664 1.00 94.50 629 LEU A N 1
ATOM 5071 C CA . LEU A 1 629 ? 0.892 4.895 -19.083 1.00 94.50 629 LEU A CA 1
ATOM 5072 C C . LEU A 1 629 ? -0.297 5.328 -19.943 1.00 94.50 629 LEU A C 1
ATOM 5074 O O . LEU A 1 629 ? -0.087 5.966 -20.967 1.00 94.50 629 LEU A O 1
ATOM 5078 N N . SER A 1 630 ? -1.537 5.037 -19.536 1.00 95.44 630 SER A N 1
ATOM 5079 C CA . SER A 1 630 ? -2.717 5.442 -20.313 1.00 95.44 630 SER A CA 1
ATOM 5080 C C . SER A 1 630 ? -2.891 6.963 -20.339 1.00 95.44 630 SER A C 1
ATOM 5082 O O . SER A 1 630 ? -3.165 7.520 -21.399 1.00 95.44 630 SER A O 1
ATOM 5084 N N . GLY A 1 631 ? -2.667 7.660 -19.217 1.00 92.38 631 GLY A N 1
ATOM 5085 C CA . GLY A 1 631 ? -2.710 9.123 -19.164 1.00 92.38 631 GLY A CA 1
ATOM 5086 C C . GLY A 1 631 ? -1.620 9.779 -20.014 1.00 92.38 631 GLY A C 1
ATOM 5087 O O . GLY A 1 631 ? -1.883 10.750 -20.726 1.00 92.38 631 GLY A O 1
ATOM 5088 N N . LEU A 1 632 ? -0.408 9.221 -20.006 1.00 90.12 632 LEU A N 1
ATOM 5089 C CA . LEU A 1 632 ? 0.694 9.713 -20.828 1.00 90.12 632 LEU A CA 1
ATOM 5090 C C . LEU A 1 632 ? 0.485 9.421 -22.319 1.00 90.12 632 LEU A C 1
ATOM 5092 O O . LEU A 1 632 ? 0.622 10.335 -23.121 1.00 90.12 632 LEU A O 1
ATOM 5096 N N . LEU A 1 633 ? 0.099 8.201 -22.701 1.00 92.12 633 LEU A N 1
ATOM 5097 C CA . LEU A 1 633 ? -0.148 7.820 -24.102 1.00 92.12 633 LEU A CA 1
ATOM 5098 C C . LEU A 1 633 ? -1.389 8.502 -24.687 1.00 92.12 633 LEU A C 1
ATOM 5100 O O . LEU A 1 633 ? -1.469 8.734 -25.895 1.00 92.12 633 LEU A O 1
ATOM 5104 N N . GLN A 1 634 ? -2.347 8.887 -23.842 1.00 92.50 634 GLN A N 1
ATOM 5105 C CA . GLN A 1 634 ? -3.380 9.822 -24.255 1.00 92.50 634 GLN A CA 1
ATOM 5106 C C . GLN A 1 634 ? -2.702 11.131 -24.701 1.00 92.50 634 GLN A C 1
ATOM 5108 O O . GLN A 1 634 ? -2.802 11.524 -25.857 1.00 92.50 634 GLN A O 1
ATOM 5113 N N . ASN A 1 635 ? -1.937 11.798 -23.849 1.00 85.94 635 ASN A N 1
ATOM 5114 C CA . ASN A 1 635 ? -1.507 13.170 -24.139 1.00 85.94 635 ASN A CA 1
ATOM 5115 C C . ASN A 1 635 ? -0.276 13.283 -25.062 1.00 85.94 635 ASN A C 1
ATOM 5117 O O . ASN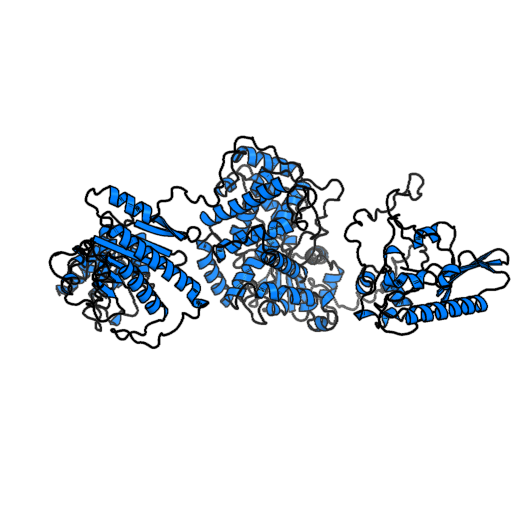 A 1 635 ? -0.105 14.301 -25.737 1.00 85.94 635 ASN A O 1
ATOM 5121 N N . PHE A 1 636 ? 0.551 12.242 -25.149 1.00 85.81 636 PHE A N 1
ATOM 5122 C CA . PHE A 1 636 ? 1.854 12.290 -25.804 1.00 85.81 636 PHE A CA 1
ATOM 5123 C C . PHE A 1 636 ? 2.090 11.094 -26.724 1.00 85.81 636 PHE A C 1
ATOM 5125 O O . PHE A 1 636 ? 1.582 9.993 -26.510 1.00 85.81 636 PHE A O 1
ATOM 5132 N N . THR A 1 637 ? 2.909 11.329 -27.748 1.00 85.00 637 THR A N 1
ATOM 5133 C CA . THR A 1 637 ? 3.586 10.268 -28.500 1.00 85.00 637 THR A CA 1
ATOM 5134 C C . THR A 1 637 ? 5.056 10.293 -28.120 1.00 85.00 637 THR A C 1
ATOM 5136 O O . THR A 1 637 ? 5.707 11.334 -28.235 1.00 85.00 637 THR A O 1
ATOM 5139 N N . PHE A 1 638 ? 5.560 9.163 -27.640 1.00 81.94 638 PHE A N 1
ATOM 5140 C CA . PHE A 1 638 ? 6.957 9.001 -27.272 1.00 81.94 638 PHE A CA 1
ATOM 5141 C C . PHE A 1 638 ? 7.767 8.624 -28.505 1.00 81.94 638 PHE A C 1
ATOM 5143 O O . PHE A 1 638 ? 7.395 7.712 -29.247 1.00 81.94 638 PHE A O 1
ATOM 5150 N N . VAL A 1 639 ? 8.881 9.324 -28.703 1.00 75.44 639 VAL A N 1
ATOM 5151 C CA . VAL A 1 639 ? 9.810 9.112 -29.814 1.00 75.44 639 VAL A CA 1
ATOM 5152 C C . VAL A 1 639 ? 11.239 9.049 -29.284 1.00 75.44 639 VAL A C 1
ATOM 5154 O O . VAL A 1 639 ? 11.560 9.655 -28.258 1.00 75.44 639 VAL A O 1
ATOM 5157 N N . ALA A 1 640 ? 12.096 8.302 -29.976 1.00 66.56 640 ALA A N 1
ATOM 5158 C CA . ALA A 1 640 ? 13.527 8.322 -29.703 1.00 66.56 640 ALA A CA 1
ATOM 5159 C C . ALA A 1 640 ? 14.105 9.727 -29.994 1.00 66.56 640 ALA A C 1
ATOM 5161 O O . ALA A 1 640 ? 13.611 10.394 -30.908 1.00 66.56 640 ALA A O 1
ATOM 5162 N N . PRO A 1 641 ? 15.128 10.190 -29.253 1.00 62.25 641 PRO A N 1
ATOM 5163 C CA . PRO A 1 641 ? 15.873 11.396 -29.616 1.00 62.25 641 PRO A CA 1
ATOM 5164 C C . PRO A 1 641 ? 16.506 11.247 -31.010 1.00 62.25 641 PRO A C 1
ATOM 5166 O O . PRO A 1 641 ? 17.002 10.170 -31.337 1.00 62.25 641 PRO A O 1
ATOM 5169 N N . GLU A 1 642 ? 16.507 12.316 -31.814 1.00 51.34 642 GLU A N 1
ATOM 5170 C CA . GLU A 1 642 ? 16.938 12.292 -33.229 1.00 51.34 642 GLU A CA 1
ATOM 5171 C C . GLU A 1 642 ? 18.400 11.831 -33.425 1.00 51.34 642 GLU A C 1
ATOM 5173 O O . GLU A 1 642 ? 18.716 11.259 -34.466 1.00 51.34 642 GLU A O 1
ATOM 5178 N N . ASP A 1 643 ? 19.252 11.973 -32.399 1.00 51.28 643 ASP A N 1
ATOM 5179 C CA . ASP A 1 643 ? 20.703 11.738 -32.479 1.00 51.28 643 ASP A CA 1
ATOM 5180 C C . ASP A 1 643 ? 21.241 10.637 -31.538 1.00 51.28 643 ASP A C 1
ATOM 5182 O O . ASP A 1 643 ? 22.454 10.494 -31.375 1.00 51.28 643 ASP A O 1
ATOM 5186 N N . SER A 1 644 ? 20.379 9.838 -30.893 1.00 51.50 644 SER A N 1
ATOM 5187 C CA . SER A 1 644 ? 20.810 8.785 -29.951 1.00 51.50 644 SER A CA 1
ATOM 5188 C C . SER A 1 644 ? 20.301 7.397 -30.353 1.00 51.50 644 SER A C 1
ATOM 5190 O O . SER A 1 644 ? 19.100 7.240 -30.580 1.00 51.50 644 SER A O 1
ATOM 5192 N N . PRO A 1 645 ? 21.165 6.360 -30.414 1.00 53.72 645 PRO A N 1
ATOM 5193 C CA . PRO A 1 645 ? 20.696 4.994 -30.615 1.00 53.72 645 PRO A CA 1
ATOM 5194 C C . PRO A 1 645 ? 19.773 4.594 -29.458 1.00 53.72 645 PRO A C 1
ATOM 5196 O O . PRO A 1 645 ? 20.044 4.904 -28.295 1.00 53.72 645 PRO A O 1
ATOM 5199 N N . LEU A 1 646 ? 18.671 3.913 -29.782 1.00 53.03 646 LEU A N 1
ATOM 5200 C CA . LEU A 1 646 ? 17.792 3.324 -28.775 1.00 53.03 646 LEU A CA 1
ATOM 5201 C C . LEU A 1 646 ? 18.625 2.363 -27.902 1.00 53.03 646 LEU A C 1
ATOM 5203 O O . LEU A 1 646 ? 19.362 1.554 -28.467 1.00 53.03 646 LEU A O 1
ATOM 5207 N N . PRO A 1 647 ? 18.545 2.443 -26.560 1.00 57.31 647 PRO A N 1
ATOM 5208 C CA . PRO A 1 647 ? 19.254 1.520 -25.679 1.00 57.31 647 PRO A CA 1
ATOM 5209 C C . PRO A 1 647 ? 18.862 0.078 -25.993 1.00 57.31 647 PRO A C 1
ATOM 5211 O O . PRO A 1 647 ? 17.672 -0.239 -26.114 1.00 57.31 647 PRO A O 1
ATOM 5214 N N . ASP A 1 648 ? 19.869 -0.786 -26.080 1.00 60.16 648 ASP A N 1
ATOM 5215 C CA . ASP A 1 648 ? 19.651 -2.222 -26.094 1.00 60.16 648 ASP A CA 1
ATOM 5216 C C . ASP A 1 648 ? 19.121 -2.659 -24.716 1.00 60.16 648 ASP A C 1
ATOM 5218 O O . ASP A 1 648 ? 19.579 -2.189 -23.670 1.00 60.16 648 ASP A O 1
ATOM 5222 N N . LEU A 1 649 ? 18.145 -3.568 -24.703 1.00 60.06 649 LEU A N 1
ATOM 5223 C CA . LEU A 1 649 ? 17.659 -4.204 -23.475 1.00 60.06 649 LEU A CA 1
ATOM 5224 C C . LEU A 1 649 ? 18.725 -5.113 -22.838 1.00 60.06 649 LEU A C 1
ATOM 5226 O O . LEU A 1 649 ? 18.516 -5.608 -21.732 1.00 60.06 649 LEU A O 1
ATOM 5230 N N . ASP A 1 650 ? 19.857 -5.318 -23.511 1.00 55.66 650 ASP A N 1
ATOM 5231 C CA . ASP A 1 650 ? 21.029 -6.011 -22.982 1.00 55.66 650 ASP A CA 1
ATOM 5232 C C . ASP A 1 650 ? 22.065 -5.071 -22.321 1.00 55.66 650 ASP A C 1
ATOM 5234 O O . ASP A 1 650 ? 22.873 -5.542 -21.519 1.00 55.66 650 ASP A O 1
ATOM 5238 N N . ASP A 1 651 ? 21.966 -3.748 -22.523 1.00 56.34 651 ASP A N 1
ATOM 5239 C CA . ASP A 1 651 ? 22.813 -2.704 -21.898 1.00 56.34 651 ASP A CA 1
ATOM 5240 C C . ASP A 1 651 ? 22.261 -2.205 -20.538 1.00 56.34 651 ASP A C 1
ATOM 5242 O O . ASP A 1 651 ? 22.533 -1.091 -20.072 1.00 56.34 651 ASP A O 1
ATOM 5246 N N . LEU A 1 652 ? 21.440 -3.021 -19.874 1.00 65.06 652 LEU A N 1
ATOM 5247 C CA . LEU A 1 652 ? 20.788 -2.667 -18.611 1.00 65.06 652 LEU A CA 1
ATOM 5248 C C . LEU A 1 652 ? 21.760 -2.659 -17.432 1.00 65.06 652 LEU A C 1
ATOM 5250 O O . LEU A 1 652 ? 22.730 -3.415 -17.377 1.00 65.06 652 LEU A O 1
ATOM 5254 N N . VAL A 1 653 ? 21.457 -1.825 -16.432 1.00 63.16 653 VAL A N 1
ATOM 5255 C CA . VAL A 1 653 ? 22.218 -1.835 -15.184 1.00 63.16 653 VAL A CA 1
ATOM 5256 C C . VAL A 1 653 ? 21.723 -2.984 -14.315 1.00 63.16 653 VAL A C 1
ATOM 5258 O O . VAL A 1 653 ? 20.590 -2.964 -13.821 1.00 63.16 653 VAL A O 1
ATOM 5261 N N . ASN A 1 654 ? 22.589 -3.979 -14.140 1.00 66.12 654 ASN A N 1
ATOM 5262 C CA . ASN A 1 654 ? 22.270 -5.212 -13.435 1.00 66.12 654 ASN A CA 1
ATOM 5263 C C . ASN A 1 654 ? 22.434 -5.066 -11.913 1.00 66.12 654 ASN A C 1
ATOM 5265 O O . ASN A 1 654 ? 23.336 -4.390 -11.421 1.00 66.12 654 ASN A O 1
ATOM 5269 N N . GLY A 1 655 ? 21.520 -5.693 -11.169 1.00 70.06 655 GLY A N 1
ATOM 5270 C CA . GLY A 1 655 ? 21.418 -5.658 -9.707 1.00 70.06 655 GLY A CA 1
ATOM 5271 C C . GLY A 1 655 ? 20.281 -6.567 -9.223 1.00 70.06 655 GLY A C 1
ATOM 5272 O O . GLY A 1 655 ? 19.797 -7.400 -9.990 1.00 70.06 655 GLY A O 1
ATOM 5273 N N . ILE A 1 656 ? 19.791 -6.399 -7.985 1.00 71.38 656 ILE A N 1
ATOM 5274 C CA . ILE A 1 656 ? 18.596 -7.128 -7.485 1.00 71.38 656 ILE A CA 1
ATOM 5275 C C . ILE A 1 656 ? 17.392 -6.899 -8.414 1.00 71.38 656 ILE A C 1
ATOM 5277 O O . ILE A 1 656 ? 16.574 -7.795 -8.627 1.00 71.38 656 ILE A O 1
ATOM 5281 N N . THR A 1 657 ? 17.289 -5.687 -8.955 1.00 77.44 657 THR A N 1
ATOM 5282 C CA . THR A 1 657 ? 16.279 -5.269 -9.928 1.00 77.44 657 THR A CA 1
ATOM 5283 C C . THR A 1 657 ? 16.978 -4.744 -11.175 1.00 77.44 657 THR A C 1
ATOM 5285 O O . THR A 1 657 ? 17.914 -3.954 -11.040 1.00 77.44 657 THR A O 1
ATOM 5288 N N . LEU A 1 658 ? 16.492 -5.098 -12.363 1.00 78.56 658 LEU A N 1
ATOM 5289 C CA . LEU A 1 658 ? 16.925 -4.470 -13.610 1.00 78.56 658 LEU A CA 1
ATOM 5290 C C . LEU A 1 658 ? 16.564 -2.984 -13.596 1.00 78.56 658 LEU A C 1
ATOM 5292 O O . LEU A 1 658 ? 15.422 -2.622 -13.299 1.00 78.56 658 LEU A O 1
ATOM 5296 N N . MET A 1 659 ? 17.526 -2.129 -13.938 1.00 70.81 659 MET A N 1
ATOM 5297 C CA . MET A 1 659 ? 17.320 -0.685 -14.015 1.00 70.81 659 MET A CA 1
ATOM 5298 C C . MET A 1 659 ? 17.722 -0.133 -15.375 1.00 70.81 659 MET A C 1
ATOM 5300 O O . MET A 1 659 ? 18.755 -0.500 -15.934 1.00 70.81 659 MET A O 1
ATOM 5304 N N . ALA A 1 660 ? 16.903 0.791 -15.880 1.00 63.91 660 ALA A N 1
ATOM 5305 C CA . ALA A 1 660 ? 17.263 1.604 -17.031 1.00 63.91 660 ALA A CA 1
ATOM 5306 C C . ALA A 1 660 ? 18.502 2.447 -16.692 1.00 63.91 660 ALA A C 1
ATOM 5308 O O . ALA A 1 660 ? 18.645 2.925 -15.559 1.00 63.91 660 ALA A O 1
ATOM 5309 N N . HIS A 1 661 ? 19.397 2.626 -17.663 1.00 61.56 661 HIS A N 1
ATOM 5310 C CA . HIS A 1 661 ? 20.610 3.410 -17.465 1.00 61.56 661 HIS A CA 1
ATOM 5311 C C . HIS A 1 661 ? 20.250 4.860 -17.061 1.00 61.56 661 HIS A C 1
ATOM 5313 O O . HIS A 1 661 ? 19.435 5.492 -17.736 1.00 61.56 661 HIS A O 1
ATOM 5319 N N . PRO A 1 662 ? 20.837 5.430 -15.988 1.00 50.66 662 PRO A N 1
ATOM 5320 C CA . PRO A 1 662 ? 20.405 6.703 -15.384 1.00 50.66 662 PRO A CA 1
ATOM 5321 C C . PRO A 1 662 ? 20.728 7.974 -16.204 1.00 50.66 662 PRO A C 1
ATOM 5323 O O . PRO A 1 662 ? 20.796 9.073 -15.649 1.00 50.66 662 PRO A O 1
ATOM 5326 N N . ALA A 1 663 ? 20.951 7.862 -17.516 1.00 47.09 663 ALA A N 1
ATOM 5327 C CA . ALA A 1 663 ? 21.519 8.934 -18.337 1.00 47.09 663 ALA A CA 1
ATOM 5328 C C . ALA A 1 663 ? 20.869 9.100 -19.721 1.00 47.09 663 ALA A C 1
ATOM 5330 O O . ALA A 1 663 ? 21.563 9.473 -20.660 1.00 47.09 663 ALA A O 1
ATOM 5331 N N . GLN A 1 664 ? 19.566 8.846 -19.869 1.00 55.81 664 GLN A N 1
ATOM 5332 C CA . GLN A 1 664 ? 18.890 9.082 -21.149 1.00 55.81 664 GLN A CA 1
ATOM 5333 C C . GLN A 1 664 ? 17.810 10.159 -21.028 1.00 55.81 664 GLN A C 1
ATOM 5335 O O . GLN A 1 664 ? 16.896 10.075 -20.203 1.00 55.81 664 GLN A O 1
ATOM 5340 N N . TRP A 1 665 ? 17.983 11.204 -21.836 1.00 51.66 665 TRP A N 1
ATOM 5341 C CA . TRP A 1 665 ? 17.021 12.276 -22.052 1.00 51.66 665 TRP A CA 1
ATOM 5342 C C . TRP A 1 665 ? 16.051 11.817 -23.133 1.00 51.66 665 TRP A C 1
ATOM 5344 O O . TRP A 1 665 ? 16.476 11.323 -24.176 1.00 51.66 665 TRP A O 1
ATOM 5354 N N . TRP A 1 666 ? 14.755 11.912 -22.858 1.00 53.28 666 TRP A N 1
ATOM 5355 C CA . TRP A 1 666 ? 13.717 11.442 -23.764 1.00 53.28 666 TRP A CA 1
ATOM 5356 C C . TRP A 1 666 ? 12.828 12.601 -24.172 1.00 53.28 666 TRP A C 1
ATOM 5358 O O . TRP A 1 666 ? 12.273 13.315 -23.332 1.00 53.28 666 TRP A O 1
ATOM 5368 N N . SER A 1 667 ? 12.668 12.771 -25.480 1.00 47.97 667 SER A N 1
ATOM 5369 C CA . SER A 1 667 ? 11.836 13.829 -26.031 1.00 47.97 667 SER A CA 1
ATOM 5370 C C . SER A 1 667 ? 10.376 13.357 -26.127 1.00 47.97 667 SER A C 1
ATOM 5372 O O . SER A 1 667 ? 10.043 12.408 -26.839 1.00 47.97 667 SER A O 1
ATOM 5374 N N . ALA A 1 668 ? 9.467 14.017 -25.406 1.00 48.62 668 ALA A N 1
ATOM 5375 C CA . ALA A 1 668 ? 8.023 13.856 -25.593 1.00 48.62 668 ALA A CA 1
ATOM 5376 C C . ALA A 1 668 ? 7.563 14.767 -26.752 1.00 48.62 668 ALA A C 1
ATOM 5378 O O . ALA A 1 668 ? 6.766 15.684 -26.569 1.00 48.62 668 ALA A O 1
ATOM 5379 N N . ARG A 1 669 ? 8.146 14.605 -27.950 1.00 46.75 669 ARG A N 1
ATOM 5380 C CA . ARG A 1 669 ? 8.201 15.682 -28.964 1.00 46.75 669 ARG A CA 1
ATOM 5381 C C . ARG A 1 669 ? 6.949 15.933 -29.807 1.00 46.75 669 ARG A C 1
ATOM 5383 O O . ARG A 1 669 ? 6.983 16.800 -30.674 1.00 46.75 669 ARG A O 1
ATOM 5390 N N . LYS A 1 670 ? 5.812 15.288 -29.547 1.00 49.47 670 LYS A N 1
ATOM 5391 C CA . LYS A 1 670 ? 4.533 15.742 -30.123 1.00 49.47 670 LYS A CA 1
ATOM 5392 C C . LYS A 1 670 ? 3.404 15.583 -29.116 1.00 49.47 670 LYS A C 1
ATOM 5394 O O . LYS A 1 670 ? 2.867 14.489 -28.937 1.00 49.47 670 LYS A O 1
ATOM 5399 N N . GLY A 1 671 ? 3.025 16.694 -28.482 1.00 54.25 671 GLY A N 1
ATOM 5400 C CA . GLY A 1 671 ? 1.728 16.788 -27.821 1.00 54.25 671 GLY A CA 1
ATOM 5401 C C . GLY A 1 671 ? 0.647 16.442 -28.843 1.00 54.25 671 GLY A C 1
ATOM 5402 O O . GLY A 1 671 ? 0.581 17.056 -29.912 1.00 54.25 671 GLY A O 1
ATOM 5403 N N . ARG A 1 672 ? -0.163 15.418 -28.561 1.00 55.56 672 ARG A N 1
ATOM 5404 C CA . ARG A 1 672 ? -1.311 15.097 -29.417 1.00 55.56 672 ARG A CA 1
ATOM 5405 C C . ARG A 1 672 ? -2.320 16.242 -29.212 1.00 55.56 672 ARG A C 1
ATOM 5407 O O . ARG A 1 672 ? -2.603 16.557 -28.056 1.00 55.56 672 ARG A O 1
ATOM 5414 N N . PRO A 1 673 ? -2.795 16.929 -30.272 1.00 41.19 673 PRO A N 1
ATOM 5415 C CA . PRO A 1 673 ? -3.579 18.152 -30.125 1.00 41.19 673 PRO A CA 1
ATOM 5416 C C . PRO A 1 673 ? -4.804 17.917 -29.241 1.00 41.19 673 PRO A C 1
ATOM 5418 O O . PRO A 1 673 ? -5.688 17.125 -29.563 1.00 41.19 673 PRO A O 1
ATOM 5421 N N . TRP A 1 674 ? -4.823 18.616 -28.108 1.00 33.12 674 TRP A N 1
ATOM 5422 C CA . TRP A 1 674 ? -5.979 18.711 -27.229 1.00 33.12 674 TRP A CA 1
ATOM 5423 C C . TRP A 1 674 ? -7.075 19.490 -27.960 1.00 33.12 674 TRP A C 1
ATOM 5425 O O . TRP A 1 674 ? -6.798 20.534 -28.559 1.00 33.12 674 TRP A O 1
ATOM 5435 N N . VAL A 1 675 ? -8.318 19.007 -27.920 1.00 30.83 675 VAL A N 1
ATOM 5436 C CA . VAL A 1 675 ? -9.455 19.799 -28.404 1.00 30.83 675 VAL A CA 1
ATOM 5437 C C . VAL A 1 675 ? -9.563 21.011 -27.479 1.00 30.83 675 VAL A C 1
ATOM 5439 O O . VAL A 1 675 ? -9.854 20.871 -26.293 1.00 30.83 675 VAL A O 1
ATOM 5442 N N . LYS A 1 676 ? -9.228 22.193 -28.009 1.00 30.41 676 LYS A N 1
ATOM 5443 C CA . LYS A 1 676 ? -9.277 23.482 -27.310 1.00 30.41 676 LYS A CA 1
ATOM 5444 C C . LYS A 1 676 ? -10.725 23.827 -26.959 1.00 30.41 676 LYS A C 1
ATOM 5446 O O . LYS A 1 676 ? -11.331 24.593 -27.685 1.00 30.41 676 LYS A O 1
ATOM 5451 N N . ASP A 1 677 ? -11.250 23.293 -25.861 1.00 29.56 677 ASP A N 1
ATOM 5452 C CA . ASP A 1 677 ? -12.520 23.761 -25.281 1.00 29.56 677 ASP A CA 1
ATOM 5453 C C . ASP A 1 677 ? -12.576 23.669 -23.743 1.00 29.56 677 ASP A C 1
ATOM 5455 O O . ASP A 1 677 ? -13.644 23.740 -23.143 1.00 29.56 677 ASP A O 1
ATOM 5459 N N . SER A 1 678 ? -11.434 23.587 -23.049 1.00 32.00 678 SER A N 1
ATOM 5460 C CA . SER A 1 678 ? -11.414 23.603 -21.574 1.00 32.00 678 SER A CA 1
ATOM 5461 C C . SER A 1 678 ? -10.481 24.656 -20.976 1.00 32.00 678 SER A C 1
ATOM 5463 O O . SER A 1 678 ? -9.831 24.416 -19.960 1.00 32.00 678 SER A O 1
ATOM 5465 N N . ALA A 1 679 ? -10.457 25.863 -21.547 1.00 28.91 679 ALA A N 1
ATOM 5466 C CA . ALA A 1 679 ? -9.860 27.026 -20.878 1.00 28.91 679 ALA A CA 1
ATOM 5467 C C . ALA A 1 679 ? -10.636 27.468 -19.610 1.00 28.91 679 ALA A C 1
ATOM 5469 O O . ALA A 1 679 ? -10.223 28.413 -18.952 1.00 28.91 679 ALA A O 1
ATOM 5470 N N . ASN A 1 680 ? -11.718 26.768 -19.240 1.00 30.73 680 ASN A N 1
ATOM 5471 C CA . ASN A 1 680 ? -12.532 27.018 -18.045 1.00 30.73 680 ASN A CA 1
ATOM 5472 C C . ASN A 1 680 ? -12.768 25.754 -17.189 1.00 30.73 680 ASN A C 1
ATOM 5474 O O . ASN A 1 680 ? -13.835 25.601 -16.601 1.00 30.73 680 ASN A O 1
ATOM 5478 N N . MET A 1 681 ? -11.803 24.833 -17.090 1.00 32.69 681 MET A N 1
ATOM 5479 C CA . MET A 1 681 ? -11.833 23.831 -16.014 1.00 32.69 681 MET A CA 1
ATOM 5480 C C . MET A 1 681 ? -10.852 24.248 -14.924 1.00 32.69 681 MET A C 1
ATOM 5482 O O . MET A 1 681 ? -9.657 23.980 -14.991 1.00 32.69 681 MET A O 1
ATOM 5486 N N . SER A 1 682 ? -11.391 24.953 -13.931 1.00 29.09 682 SER A N 1
ATOM 5487 C CA . SER A 1 682 ? -10.754 25.158 -12.635 1.00 29.09 682 SER A CA 1
ATOM 5488 C C . SER A 1 682 ? -10.213 23.834 -12.100 1.00 29.09 682 SER A C 1
ATOM 5490 O O . SER A 1 682 ? -10.911 22.821 -12.146 1.00 29.09 682 SER A O 1
ATOM 5492 N N . SER A 1 683 ? -8.994 23.875 -11.566 1.00 29.17 683 SER A N 1
ATOM 5493 C CA . SER A 1 683 ? -8.373 22.830 -10.755 1.00 29.17 683 SER A CA 1
ATOM 5494 C C . SER A 1 683 ? -9.389 22.139 -9.840 1.00 29.17 683 SER A C 1
ATOM 5496 O O . SER A 1 683 ? -9.816 22.710 -8.837 1.00 29.17 683 SER A O 1
ATOM 5498 N N . SER A 1 684 ? -9.767 20.908 -10.154 1.00 31.64 684 SER A N 1
ATOM 5499 C CA . SER A 1 684 ? -10.316 20.005 -9.149 1.00 31.64 684 SER A CA 1
ATOM 5500 C C . SER A 1 684 ? -9.182 19.056 -8.785 1.00 31.64 684 SER A C 1
ATOM 5502 O O . SER A 1 684 ? -8.864 18.191 -9.602 1.00 31.64 684 SER A O 1
ATOM 5504 N N . GLY A 1 685 ? -8.538 19.283 -7.632 1.00 35.91 685 GLY A N 1
ATOM 5505 C CA . GLY A 1 685 ? -7.589 18.349 -7.007 1.00 35.91 685 GLY A CA 1
ATOM 5506 C C . GLY A 1 685 ? -8.319 17.052 -6.631 1.00 35.91 685 GLY A C 1
ATOM 5507 O O . GLY A 1 685 ? -9.004 16.477 -7.485 1.00 35.91 685 GLY A O 1
ATOM 5508 N N . PRO A 1 686 ? -8.391 16.628 -5.355 1.00 33.75 686 PRO A N 1
ATOM 5509 C CA . PRO A 1 686 ? -9.619 15.960 -4.939 1.00 33.75 686 PRO A CA 1
ATOM 5510 C C . PRO A 1 686 ? -10.754 16.844 -5.466 1.00 33.75 686 PRO A C 1
ATOM 5512 O O . PRO A 1 686 ? -10.628 18.076 -5.454 1.00 33.75 686 PRO A O 1
ATOM 5515 N N . VAL A 1 687 ? -11.862 16.277 -5.940 1.00 39.09 687 VAL A N 1
ATOM 5516 C CA . VAL A 1 687 ? -13.081 17.077 -5.865 1.00 39.09 687 VAL A CA 1
ATOM 5517 C C . VAL A 1 687 ? -13.280 17.253 -4.358 1.00 39.09 687 VAL A C 1
ATOM 5519 O O . VAL A 1 687 ? -13.943 16.447 -3.715 1.00 39.09 687 VAL A O 1
ATOM 5522 N N . ILE A 1 688 ? -12.608 18.260 -3.775 1.00 44.88 688 ILE A N 1
ATOM 5523 C CA . ILE A 1 688 ? -13.169 19.068 -2.719 1.00 44.88 688 ILE A CA 1
ATOM 5524 C C . ILE A 1 688 ? -14.487 19.400 -3.360 1.00 44.88 688 ILE A C 1
ATOM 5526 O O . ILE A 1 688 ? -14.539 20.133 -4.350 1.00 44.88 688 ILE A O 1
ATOM 5530 N N . ASP A 1 689 ? -15.511 18.687 -2.921 1.00 53.38 689 ASP A N 1
ATOM 5531 C CA . ASP A 1 689 ? -16.852 19.082 -3.229 1.00 53.38 689 ASP A CA 1
ATOM 5532 C C . ASP A 1 689 ? -16.910 20.523 -2.721 1.00 53.38 689 ASP A C 1
ATOM 5534 O O . ASP A 1 689 ? -16.898 20.794 -1.519 1.00 53.38 689 ASP A O 1
ATOM 5538 N N . SER A 1 690 ? -16.776 21.467 -3.656 1.00 59.53 690 SER A N 1
ATOM 5539 C CA . SER A 1 690 ? -16.751 22.893 -3.355 1.00 59.53 690 SER A CA 1
ATOM 5540 C C . SER A 1 690 ? -18.079 23.306 -2.732 1.00 59.53 690 SER A C 1
ATOM 5542 O O . SER A 1 690 ? -18.167 24.357 -2.105 1.00 59.53 690 SER A O 1
ATOM 5544 N N . ASP A 1 691 ? -19.098 22.459 -2.900 1.00 73.25 691 ASP A N 1
ATOM 5545 C CA . ASP A 1 691 ? -20.405 22.545 -2.287 1.00 73.25 691 ASP A CA 1
ATOM 5546 C C . ASP A 1 691 ? -20.598 21.521 -1.149 1.00 73.25 691 ASP A C 1
ATOM 5548 O O . ASP A 1 691 ? -21.732 21.235 -0.763 1.00 73.25 691 ASP A O 1
ATOM 5552 N N . CYS A 1 692 ? -19.516 20.998 -0.555 1.00 82.31 692 CYS A N 1
ATOM 5553 C CA . CYS A 1 692 ? -19.625 19.996 0.497 1.00 82.31 692 CYS A CA 1
ATOM 5554 C C . CYS A 1 692 ? -20.436 20.519 1.684 1.00 82.31 692 CYS A C 1
ATOM 5556 O O . CYS A 1 692 ? -20.353 21.679 2.115 1.00 82.31 692 CYS A O 1
ATOM 5558 N N . MET A 1 693 ? -21.259 19.631 2.232 1.00 89.50 693 MET A N 1
ATOM 5559 C CA . MET A 1 693 ? -22.055 19.937 3.407 1.00 89.50 693 MET A CA 1
ATOM 5560 C C . MET A 1 693 ? -21.185 19.777 4.654 1.00 89.50 693 MET A C 1
ATOM 5562 O O . MET A 1 693 ? -21.066 18.685 5.209 1.00 89.50 693 MET A O 1
ATOM 5566 N N . THR A 1 694 ? -20.560 20.866 5.097 1.00 92.38 694 THR A N 1
ATOM 5567 C CA . THR A 1 694 ? -19.849 20.887 6.382 1.00 92.38 694 THR A CA 1
ATOM 5568 C C . THR A 1 694 ? -20.831 20.783 7.546 1.00 92.38 694 THR A C 1
ATOM 5570 O O . THR A 1 694 ? -22.006 21.133 7.412 1.00 92.38 694 THR A O 1
ATOM 5573 N N . LEU A 1 695 ? -20.362 20.344 8.716 1.00 89.81 695 LEU A N 1
ATOM 5574 C CA . LEU A 1 695 ? -21.184 20.305 9.925 1.00 89.81 695 LEU A CA 1
ATOM 5575 C C . LEU A 1 695 ? -21.790 21.681 10.238 1.00 89.81 695 LEU A C 1
ATOM 5577 O O . LEU A 1 695 ? -22.992 21.785 10.470 1.00 89.81 695 LEU A O 1
ATOM 5581 N N . THR A 1 696 ? -20.998 22.749 10.154 1.00 89.19 696 THR A N 1
ATOM 5582 C CA . THR A 1 696 ? -21.481 24.121 10.355 1.00 89.19 696 THR A CA 1
ATOM 5583 C C . THR A 1 696 ? -22.607 24.470 9.383 1.00 89.19 696 THR A C 1
ATOM 5585 O O . THR A 1 696 ? -23.646 24.992 9.792 1.00 89.19 696 THR A O 1
ATOM 5588 N N . ARG A 1 697 ? -22.443 24.149 8.092 1.00 90.31 697 ARG A N 1
ATOM 5589 C CA . ARG A 1 697 ? -23.461 24.409 7.065 1.00 90.31 697 ARG A CA 1
ATOM 5590 C C . ARG A 1 697 ? -24.720 23.575 7.291 1.00 90.31 697 ARG A C 1
ATOM 5592 O O . ARG A 1 697 ? -25.818 24.105 7.145 1.00 90.31 697 ARG A O 1
ATOM 5599 N N . PHE A 1 698 ? -24.563 22.314 7.687 1.00 91.38 698 PHE A N 1
ATOM 5600 C CA . PHE A 1 698 ? -25.665 21.418 8.019 1.00 91.38 698 PHE A CA 1
ATOM 5601 C C . PHE A 1 698 ? -26.500 21.980 9.171 1.00 91.38 698 PHE A C 1
ATOM 5603 O O . PHE A 1 698 ? -27.711 22.136 9.033 1.00 91.38 698 PHE A O 1
ATOM 5610 N N . VAL A 1 699 ? -25.864 22.358 10.283 1.00 87.25 699 VAL A N 1
ATOM 5611 C CA . VAL A 1 699 ? -26.581 22.882 11.453 1.00 87.25 699 VAL A CA 1
ATOM 5612 C C . VAL A 1 699 ? -27.267 24.211 11.129 1.00 87.25 699 VAL A C 1
ATOM 5614 O O . VAL A 1 699 ? -28.424 24.398 11.495 1.00 87.25 699 VAL A O 1
ATOM 5617 N N . LEU A 1 700 ? -26.616 25.103 10.374 1.00 88.06 700 LEU A N 1
ATOM 5618 C CA . LEU A 1 700 ? -27.243 26.343 9.900 1.00 88.06 700 LEU A CA 1
ATOM 5619 C C . LEU A 1 700 ? -28.443 26.077 8.976 1.00 88.06 700 LEU A C 1
ATOM 5621 O O . LEU A 1 700 ? -29.444 26.791 9.048 1.00 88.06 700 LEU A O 1
ATOM 5625 N N . ALA A 1 701 ? -28.365 25.062 8.112 1.00 88.00 701 ALA A N 1
ATOM 5626 C CA . ALA A 1 701 ? -29.468 24.673 7.238 1.00 88.00 701 ALA A CA 1
ATOM 5627 C C . ALA A 1 701 ? -30.659 24.116 8.033 1.00 88.00 701 ALA A C 1
ATOM 5629 O O . ALA A 1 701 ? -31.798 24.474 7.739 1.00 88.00 701 ALA A O 1
ATOM 5630 N N . GLU A 1 702 ? -30.412 23.301 9.062 1.00 87.56 702 GLU A N 1
ATOM 5631 C CA . GLU A 1 702 ? -31.454 22.810 9.971 1.00 87.56 702 GLU A CA 1
ATOM 5632 C C . GLU A 1 702 ? -32.045 23.940 10.827 1.00 87.56 702 GLU A C 1
ATOM 5634 O O . GLU A 1 702 ? -33.264 24.033 10.962 1.00 87.56 702 GLU A O 1
ATOM 5639 N N . GLN A 1 703 ? -31.215 24.866 11.319 1.00 85.62 703 GLN A N 1
ATOM 5640 C CA . GLN A 1 703 ? -31.660 26.046 12.064 1.00 85.62 703 GLN A CA 1
ATOM 5641 C C . GLN A 1 703 ? -32.638 26.897 11.241 1.00 85.62 703 GLN A C 1
ATOM 5643 O O . GLN A 1 703 ? -33.673 27.309 11.757 1.00 85.62 703 GLN A O 1
ATOM 5648 N N . ARG A 1 704 ? -32.359 27.122 9.948 1.00 85.31 704 ARG A N 1
ATOM 5649 C CA . ARG A 1 704 ? -33.235 27.904 9.051 1.00 85.31 704 ARG A CA 1
ATOM 5650 C C . ARG A 1 704 ? -34.634 27.311 8.883 1.00 85.31 704 ARG A C 1
ATOM 5652 O O . ARG A 1 704 ? -35.548 28.047 8.522 1.00 85.31 704 ARG A O 1
ATOM 5659 N N . LYS A 1 705 ? -34.821 26.013 9.138 1.00 85.19 705 LYS A N 1
ATOM 5660 C CA . LYS A 1 705 ? -36.145 25.373 9.087 1.00 85.19 705 LYS A CA 1
ATOM 5661 C C . LYS A 1 705 ? -37.029 25.757 10.277 1.00 85.19 705 LYS A C 1
ATOM 5663 O O . LYS A 1 705 ? -38.234 25.534 10.218 1.00 85.19 705 LYS A O 1
ATOM 5668 N N . ILE A 1 706 ? -36.453 26.322 11.343 1.00 83.75 706 ILE A N 1
ATOM 5669 C CA . ILE A 1 706 ? -37.140 26.656 12.593 1.00 83.75 706 ILE A CA 1
ATOM 5670 C C . ILE A 1 706 ? -37.081 28.181 12.807 1.00 83.75 706 ILE A C 1
ATOM 5672 O O . ILE A 1 706 ? -36.060 28.695 13.264 1.00 83.75 706 ILE A O 1
ATOM 5676 N N . PRO A 1 707 ? -38.170 28.931 12.538 1.00 77.50 707 PRO A N 1
ATOM 5677 C CA . PRO A 1 707 ? -38.181 30.398 12.632 1.00 77.50 707 PRO A CA 1
ATOM 5678 C C . PRO A 1 707 ? -37.842 30.970 14.017 1.00 77.50 707 PRO A C 1
ATOM 5680 O O . PRO A 1 707 ? -37.404 32.110 14.119 1.00 77.50 707 PRO A O 1
ATOM 5683 N N . SER A 1 708 ? -38.045 30.192 15.084 1.00 79.19 708 SER A N 1
ATOM 5684 C CA . SER A 1 708 ? -37.792 30.590 16.475 1.00 79.19 708 SER A CA 1
ATOM 5685 C C . SER A 1 708 ? -36.404 30.195 17.001 1.00 79.19 708 SER A C 1
ATOM 5687 O O . SER A 1 708 ? -36.167 30.293 18.204 1.00 79.19 708 SER A O 1
ATOM 5689 N N . ALA A 1 709 ? -35.509 29.667 16.160 1.00 76.94 709 ALA A N 1
ATOM 5690 C CA . ALA A 1 709 ? -34.208 29.177 16.610 1.00 76.94 709 ALA A CA 1
ATOM 5691 C C . ALA A 1 709 ? -33.211 30.323 16.866 1.00 76.94 709 ALA A C 1
ATOM 5693 O O . ALA A 1 709 ? -32.920 31.112 15.970 1.00 76.94 709 ALA A O 1
ATOM 5694 N N . THR A 1 710 ? -32.640 30.369 18.075 1.00 77.81 710 THR A N 1
ATOM 5695 C CA . THR A 1 710 ? -31.709 31.424 18.528 1.00 77.81 710 THR A CA 1
ATOM 5696 C C . THR A 1 710 ? -30.294 31.290 17.960 1.00 77.81 710 THR A C 1
ATOM 5698 O O . THR A 1 710 ? -29.583 32.281 17.846 1.00 77.81 710 THR A O 1
ATOM 5701 N N . GLY A 1 711 ? -29.888 30.077 17.567 1.00 77.94 711 GLY A N 1
ATOM 5702 C CA . GLY A 1 711 ? -28.527 29.768 17.106 1.00 77.94 711 GLY A CA 1
ATOM 5703 C C . GLY A 1 711 ? -27.578 29.269 18.201 1.00 77.94 711 GLY A C 1
ATOM 5704 O O . GLY A 1 711 ? -26.466 28.850 17.883 1.00 77.94 711 GLY A O 1
ATOM 5705 N N . ASP A 1 712 ? -28.028 29.206 19.456 1.00 77.25 712 ASP A N 1
ATOM 5706 C CA . ASP A 1 712 ? -27.207 28.759 20.593 1.00 77.25 712 ASP A CA 1
ATOM 5707 C C . ASP A 1 712 ? -26.684 27.322 20.397 1.00 77.25 712 ASP A C 1
ATOM 5709 O O . ASP A 1 712 ? -25.511 27.030 20.619 1.00 77.25 712 ASP A O 1
ATOM 5713 N N . LEU A 1 713 ? -27.522 26.415 19.876 1.00 78.44 713 LEU A N 1
ATOM 5714 C CA . LEU A 1 713 ? -27.109 25.035 19.590 1.00 78.44 713 LEU A CA 1
ATOM 5715 C C . LEU A 1 713 ? -26.032 24.979 18.494 1.00 78.44 713 LEU A C 1
ATOM 5717 O O . LEU A 1 713 ? -25.144 24.131 18.537 1.00 78.44 713 LEU A O 1
ATOM 5721 N N . THR A 1 714 ? -26.084 25.897 17.527 1.00 83.12 714 THR A N 1
ATOM 5722 C CA . THR A 1 714 ? -25.091 26.010 16.453 1.00 83.12 714 THR A CA 1
ATOM 5723 C C . THR A 1 714 ? -23.735 26.431 17.006 1.00 83.12 714 THR A C 1
ATOM 5725 O O . THR A 1 714 ? -22.717 25.821 16.677 1.00 83.12 714 THR A O 1
ATOM 5728 N N . GLN A 1 715 ? -23.711 27.434 17.887 1.00 82.50 715 GLN A N 1
ATOM 5729 C CA . GLN A 1 715 ? -22.488 27.886 18.552 1.00 82.50 715 GLN A CA 1
ATOM 5730 C C . GLN A 1 715 ? -21.877 26.776 19.419 1.00 82.50 715 GLN A C 1
ATOM 5732 O O . GLN A 1 715 ? -20.673 26.522 19.348 1.00 82.50 715 GLN A O 1
ATOM 5737 N N . LEU A 1 716 ? -22.716 26.050 20.155 1.00 80.75 716 LEU A N 1
ATOM 5738 C CA . LEU A 1 716 ? -22.313 24.916 20.978 1.00 80.75 716 LEU A CA 1
ATOM 5739 C C . LEU A 1 716 ? -21.698 23.774 20.155 1.00 80.75 716 LEU A C 1
ATOM 5741 O O . LEU A 1 716 ? -20.613 23.284 20.476 1.00 80.75 716 LEU A O 1
ATOM 5745 N N . LEU A 1 717 ? -22.351 23.380 19.055 1.00 84.38 717 LEU A N 1
ATOM 5746 C CA . LEU A 1 717 ? -21.853 22.337 18.153 1.00 84.38 717 LEU A CA 1
ATOM 5747 C C . LEU A 1 717 ? -20.516 22.727 17.503 1.00 84.38 717 LEU A C 1
ATOM 5749 O O . LEU A 1 717 ? -19.644 21.869 17.362 1.00 84.38 717 LEU A O 1
ATOM 5753 N N . ASN A 1 718 ? -20.302 24.011 17.197 1.00 85.50 718 ASN A N 1
ATOM 5754 C CA . ASN A 1 718 ? -19.015 24.511 16.702 1.00 85.50 718 ASN A CA 1
ATOM 5755 C C . ASN A 1 718 ? -17.889 24.393 17.749 1.00 85.50 718 ASN A C 1
ATOM 5757 O O . ASN A 1 718 ? -16.773 23.978 17.409 1.00 85.50 718 ASN A O 1
ATOM 5761 N N . SER A 1 719 ? -18.165 24.696 19.024 1.00 86.00 719 SER A N 1
ATOM 5762 C CA . SER A 1 719 ? -17.205 24.498 20.123 1.00 86.00 719 SER A CA 1
ATOM 5763 C C . SER A 1 719 ? -16.827 23.024 20.299 1.00 86.00 719 SER A C 1
ATOM 5765 O O . SER A 1 719 ? -15.645 22.697 20.421 1.00 86.00 719 SER A O 1
ATOM 5767 N N . ILE A 1 720 ? -17.805 22.115 20.240 1.00 85.62 720 ILE A N 1
ATOM 5768 C CA . ILE A 1 720 ? -17.572 20.661 20.319 1.00 85.62 720 ILE A CA 1
ATOM 5769 C C . ILE A 1 720 ? -16.726 20.186 19.151 1.00 85.62 720 ILE A C 1
ATOM 5771 O O . ILE A 1 720 ? -15.739 19.482 19.348 1.00 85.62 720 ILE A O 1
ATOM 5775 N N . GLN A 1 721 ? -17.093 20.586 17.932 1.00 88.00 721 GLN A N 1
ATOM 5776 C CA . GLN A 1 721 ? -16.328 20.276 16.734 1.00 88.00 721 GLN A CA 1
ATOM 5777 C C . GLN A 1 721 ? -14.858 20.686 16.921 1.00 88.00 721 GLN A C 1
ATOM 5779 O O . GLN A 1 721 ? -13.956 19.912 16.601 1.00 88.00 721 GLN A O 1
ATOM 5784 N N . THR A 1 722 ? -14.608 21.871 17.476 1.00 88.44 722 THR A N 1
ATOM 5785 C CA . THR A 1 722 ? -13.252 22.374 17.731 1.00 88.44 722 THR A CA 1
ATOM 5786 C C . THR A 1 722 ? -12.514 21.527 18.770 1.00 88.44 722 THR A C 1
ATOM 5788 O O . THR A 1 722 ? -11.368 21.138 18.534 1.00 88.44 722 THR A O 1
ATOM 5791 N N . ALA A 1 723 ? -13.177 21.152 19.868 1.00 87.25 723 ALA A N 1
ATOM 5792 C CA . ALA A 1 723 ? -12.613 20.250 20.873 1.00 87.25 723 ALA A CA 1
ATOM 5793 C C . ALA A 1 723 ? -12.248 18.878 20.273 1.00 87.25 723 ALA A C 1
ATOM 5795 O O . ALA A 1 723 ? -11.135 18.391 20.472 1.00 87.25 723 ALA A O 1
ATOM 5796 N N . VAL A 1 724 ? -13.125 18.290 19.450 1.00 87.38 724 VAL A N 1
ATOM 5797 C CA . VAL A 1 724 ? -12.873 17.006 18.772 1.00 87.38 724 VAL A CA 1
ATOM 5798 C C . VAL A 1 724 ? -11.693 17.114 17.796 1.00 87.38 724 VAL A C 1
ATOM 5800 O O . VAL A 1 724 ? -10.846 16.218 17.758 1.00 87.38 724 VAL A O 1
ATOM 5803 N N . LYS A 1 725 ? -11.568 18.214 17.036 1.00 89.12 725 LYS A N 1
ATOM 5804 C CA . LYS A 1 725 ? -10.392 18.466 16.175 1.00 89.12 725 LYS A CA 1
ATOM 5805 C C . LYS A 1 725 ? -9.101 18.527 17.002 1.00 89.12 725 LYS A C 1
ATOM 5807 O O . LYS A 1 725 ? -8.097 17.923 16.612 1.00 89.12 725 LYS A O 1
ATOM 5812 N N . ALA A 1 726 ? -9.127 19.214 18.146 1.00 86.00 726 ALA A N 1
ATOM 5813 C CA . ALA A 1 726 ? -7.980 19.343 19.042 1.00 86.00 726 ALA A CA 1
ATOM 5814 C C . ALA A 1 726 ? -7.568 17.989 19.646 1.00 86.00 726 ALA A C 1
ATOM 5816 O O . ALA A 1 726 ? -6.397 17.611 19.552 1.00 86.00 726 ALA A O 1
ATOM 5817 N N . VAL A 1 727 ? -8.526 17.207 20.156 1.00 84.19 727 VAL A N 1
ATOM 5818 C CA . VAL A 1 727 ? -8.280 15.845 20.660 1.00 84.19 727 VAL A CA 1
ATOM 5819 C C . VAL A 1 727 ? -7.754 14.942 19.545 1.00 84.19 727 VAL A C 1
ATOM 5821 O O . VAL A 1 727 ? -6.764 14.243 19.740 1.00 84.19 727 VAL A O 1
ATOM 5824 N N . SER A 1 728 ? -8.321 15.004 18.337 1.00 84.75 728 SER A N 1
ATOM 5825 C CA . SER A 1 728 ? -7.824 14.243 17.183 1.00 84.75 728 SER A CA 1
ATOM 5826 C C . SER A 1 728 ? -6.379 14.602 16.814 1.00 84.75 728 SER A C 1
ATOM 5828 O O . SER A 1 728 ? -5.589 13.727 16.450 1.00 84.75 728 SER A O 1
ATOM 5830 N N . SER A 1 729 ? -6.005 15.879 16.907 1.00 82.94 729 SER A N 1
ATOM 5831 C CA . SER A 1 729 ? -4.622 16.329 16.720 1.00 82.94 729 SER A CA 1
ATOM 5832 C C . SER A 1 729 ? -3.697 15.769 17.809 1.00 82.94 729 SER A C 1
ATOM 5834 O O . SER A 1 729 ? -2.625 15.249 17.494 1.00 82.94 729 SER A O 1
ATOM 5836 N N . ALA A 1 730 ? -4.132 15.788 19.074 1.00 77.25 730 ALA A N 1
ATOM 5837 C CA . ALA A 1 730 ? -3.373 15.248 20.201 1.00 77.25 730 ALA A CA 1
ATOM 5838 C C . ALA A 1 730 ? -3.185 13.723 20.112 1.00 77.25 730 ALA A C 1
ATOM 5840 O O . ALA A 1 730 ? -2.065 13.239 20.269 1.00 77.25 730 ALA A O 1
ATOM 5841 N N . VAL A 1 731 ? -4.239 12.971 19.775 1.00 76.62 731 VAL A N 1
ATOM 5842 C CA . VAL A 1 731 ? -4.193 11.511 19.568 1.00 76.62 731 VAL A CA 1
ATOM 5843 C C . VAL A 1 731 ? -3.192 11.146 18.470 1.00 76.62 731 VAL A C 1
ATOM 5845 O O . VAL A 1 731 ? -2.372 10.251 18.666 1.00 76.62 731 VAL A O 1
ATOM 5848 N N . ARG A 1 732 ? -3.196 11.870 17.340 1.00 70.31 732 ARG A N 1
ATOM 5849 C CA . ARG A 1 732 ? -2.246 11.648 16.232 1.00 70.31 732 ARG A CA 1
ATOM 5850 C C . ARG A 1 732 ? -0.793 11.923 16.625 1.00 70.31 732 ARG A C 1
ATOM 5852 O O . ARG A 1 732 ? 0.111 11.269 16.117 1.00 70.31 732 ARG A O 1
ATOM 5859 N N . LYS A 1 733 ? -0.562 12.860 17.546 1.00 67.81 733 LYS A N 1
ATOM 5860 C CA . LYS A 1 733 ? 0.778 13.254 18.011 1.00 67.81 733 LYS A CA 1
ATOM 5861 C C . LYS A 1 733 ? 1.238 12.510 19.269 1.00 67.81 733 LYS A C 1
ATOM 5863 O O . LYS A 1 733 ? 2.392 12.665 19.664 1.00 67.81 733 LYS A O 1
ATOM 5868 N N . ALA A 1 734 ? 0.386 11.685 19.882 1.00 59.78 734 ALA A N 1
ATOM 5869 C CA . ALA A 1 734 ? 0.611 11.125 21.215 1.00 59.78 734 ALA A CA 1
ATOM 5870 C C . ALA A 1 734 ? 1.917 10.325 21.360 1.00 59.78 734 ALA A C 1
ATOM 5872 O O . ALA A 1 734 ? 2.578 10.428 22.394 1.00 59.78 734 ALA A O 1
ATOM 5873 N N . GLY A 1 735 ? 2.329 9.597 20.317 1.00 49.00 735 GLY A N 1
ATOM 5874 C CA . GLY A 1 735 ? 3.589 8.844 20.319 1.00 49.00 735 GLY A CA 1
ATOM 5875 C C . GLY A 1 735 ? 4.850 9.665 20.111 1.00 49.00 735 GLY A C 1
ATOM 5876 O O . GLY A 1 735 ? 5.911 9.265 20.574 1.00 49.00 735 GLY A O 1
ATOM 5877 N N . ILE A 1 736 ? 4.740 10.820 19.461 1.00 47.50 736 ILE A N 1
ATOM 5878 C CA . ILE A 1 736 ? 5.868 11.735 19.249 1.00 47.50 736 ILE A CA 1
ATOM 5879 C C . ILE A 1 736 ? 6.024 12.658 20.464 1.00 47.50 736 ILE A C 1
ATOM 5881 O O . ILE A 1 736 ? 7.137 12.992 20.853 1.00 47.50 736 ILE A O 1
ATOM 5885 N N . ALA A 1 737 ? 4.908 13.028 21.095 1.00 50.84 737 ALA A N 1
ATOM 5886 C CA . ALA A 1 737 ? 4.858 13.952 22.222 1.00 50.84 737 ALA A CA 1
ATOM 5887 C C . ALA A 1 737 ? 4.934 13.272 23.607 1.00 50.84 737 ALA A C 1
ATOM 5889 O O . ALA A 1 737 ? 4.702 13.938 24.612 1.00 50.84 737 ALA A O 1
ATOM 5890 N N . ASN A 1 738 ? 5.229 11.963 23.688 1.00 54.41 738 ASN A N 1
ATOM 5891 C CA . ASN A 1 738 ? 5.238 11.190 24.945 1.00 54.41 738 ASN A CA 1
ATOM 5892 C C . ASN A 1 738 ? 3.961 11.380 25.796 1.00 54.41 738 ASN A C 1
ATOM 5894 O O . ASN A 1 738 ? 3.996 11.373 27.029 1.00 54.41 738 ASN A O 1
ATOM 5898 N N . LEU A 1 739 ? 2.805 11.518 25.139 1.00 54.41 739 LEU A N 1
ATOM 5899 C CA . LEU A 1 739 ? 1.505 11.606 25.816 1.00 54.41 739 LEU A CA 1
ATOM 5900 C C . LEU A 1 739 ? 1.009 10.225 26.288 1.00 54.41 739 LEU A C 1
ATOM 5902 O O . LEU A 1 739 ? -0.046 10.122 26.910 1.00 54.41 739 LEU A O 1
ATOM 5906 N N . TYR A 1 740 ? 1.780 9.163 26.028 1.00 45.19 740 TYR A N 1
ATOM 5907 C CA . TYR A 1 740 ? 1.579 7.843 26.613 1.00 45.19 740 TYR A CA 1
ATOM 5908 C C . TYR A 1 740 ? 2.142 7.794 28.035 1.00 45.19 740 TYR A C 1
ATOM 5910 O O . TYR A 1 740 ? 3.329 8.016 28.264 1.00 45.19 740 TYR A O 1
ATOM 5918 N N . GLY A 1 741 ? 1.283 7.484 29.003 1.00 46.88 741 GLY A N 1
ATOM 5919 C CA . GLY A 1 741 ? 1.683 7.306 30.392 1.00 46.88 741 GLY A CA 1
ATOM 5920 C C . GLY A 1 741 ? 0.535 7.519 31.369 1.00 46.88 741 GLY A C 1
ATOM 5921 O O . GLY A 1 741 ? -0.472 8.157 31.055 1.00 46.88 741 GLY A O 1
ATOM 5922 N N . ILE A 1 742 ? 0.722 6.973 32.565 1.00 47.06 742 ILE A N 1
ATOM 5923 C CA . ILE A 1 742 ? -0.122 7.226 33.730 1.00 47.06 742 ILE A CA 1
ATOM 5924 C C . ILE A 1 742 ? 0.106 8.686 34.150 1.00 47.06 742 ILE A C 1
ATOM 5926 O O . ILE A 1 742 ? 1.252 9.139 34.212 1.00 47.06 742 ILE A O 1
ATOM 5930 N N . ALA A 1 743 ? -0.966 9.439 34.400 1.00 54.19 743 ALA A N 1
ATOM 5931 C CA . ALA A 1 743 ? -0.874 10.824 34.867 1.00 54.19 743 ALA A CA 1
ATOM 5932 C C . ALA A 1 743 ? -0.421 10.934 36.338 1.00 54.19 743 ALA A C 1
ATOM 5934 O O . ALA A 1 743 ? -0.135 12.025 36.817 1.00 54.19 743 ALA A O 1
ATOM 5935 N N . GLY A 1 744 ? -0.321 9.799 37.039 1.00 44.62 744 GLY A N 1
ATOM 5936 C CA . GLY A 1 744 ? 0.022 9.713 38.462 1.00 44.62 744 GLY A CA 1
ATOM 5937 C C . GLY A 1 744 ? -1.177 9.933 39.385 1.00 44.62 744 GLY A C 1
ATOM 5938 O O . GLY A 1 744 ? -1.033 9.817 40.597 1.00 44.62 744 GLY A O 1
ATOM 5939 N N . THR A 1 745 ? -2.351 10.218 38.818 1.00 51.34 745 THR A N 1
ATOM 5940 C CA . THR A 1 745 ? -3.600 10.478 39.529 1.00 51.34 745 THR A CA 1
ATOM 5941 C C . THR A 1 745 ? -4.609 9.355 39.292 1.00 51.34 745 THR A C 1
ATOM 5943 O O . THR A 1 745 ? -4.679 8.756 38.214 1.00 51.34 745 THR A O 1
ATOM 5946 N N . THR A 1 746 ? -5.384 9.056 40.329 1.00 51.50 746 THR A N 1
ATOM 5947 C CA . THR A 1 746 ? -6.527 8.141 40.281 1.00 51.50 746 THR A CA 1
ATOM 5948 C C . THR A 1 746 ? -7.789 8.997 40.209 1.00 51.50 746 THR A C 1
ATOM 5950 O O . THR A 1 746 ? -7.889 9.965 40.965 1.00 51.50 746 THR A O 1
ATOM 5953 N N . ASN A 1 747 ? -8.729 8.696 39.310 1.00 57.50 747 ASN A N 1
ATOM 5954 C CA . ASN A 1 747 ? -9.974 9.464 39.225 1.00 57.50 747 ASN A CA 1
ATOM 5955 C C . ASN A 1 747 ? -10.870 9.215 40.449 1.00 57.50 747 ASN A C 1
ATOM 5957 O O . ASN A 1 747 ? -10.638 8.304 41.251 1.00 57.50 747 ASN A O 1
ATOM 5961 N N . VAL A 1 748 ? -11.950 9.995 40.549 1.00 53.00 748 VAL A N 1
ATOM 5962 C CA . VAL A 1 748 ? -13.000 9.903 41.587 1.00 53.00 748 VAL A CA 1
ATOM 5963 C C . VAL A 1 748 ? -13.684 8.526 41.652 1.00 53.00 748 VAL A C 1
ATOM 5965 O O . VAL A 1 748 ? -14.466 8.246 42.555 1.00 53.00 748 VAL A O 1
ATOM 5968 N N . GLN A 1 749 ? -13.384 7.643 40.697 1.00 46.78 749 GLN A N 1
ATOM 5969 C CA . GLN A 1 749 ? -13.943 6.303 40.546 1.00 46.78 749 GLN A CA 1
ATOM 5970 C C . GLN A 1 749 ? -12.899 5.189 40.750 1.00 46.78 749 GLN A C 1
ATOM 5972 O O . GLN A 1 749 ? -13.228 4.015 40.566 1.00 46.78 749 GLN A O 1
ATOM 5977 N N . GLY A 1 750 ? -11.677 5.529 41.182 1.00 51.50 750 GLY A N 1
ATOM 5978 C CA . GLY A 1 750 ? -10.629 4.567 41.538 1.00 51.50 750 GLY A CA 1
ATOM 5979 C C . GLY A 1 750 ? -9.822 4.015 40.355 1.00 51.50 750 GLY A C 1
ATOM 5980 O O . GLY A 1 750 ? -9.047 3.077 40.541 1.00 51.50 750 GLY A O 1
ATOM 5981 N N . GLU A 1 751 ? -9.984 4.568 39.150 1.00 59.72 751 GLU A N 1
ATOM 5982 C CA . GLU A 1 751 ? -9.276 4.156 37.935 1.00 59.72 751 GLU A CA 1
ATOM 5983 C C . GLU A 1 751 ? -8.045 5.041 37.678 1.00 59.72 751 GLU A C 1
ATOM 5985 O O . GLU A 1 751 ? -8.030 6.238 37.966 1.00 59.72 751 GLU A O 1
ATOM 5990 N N . VAL A 1 752 ? -6.980 4.440 37.142 1.00 58.28 752 VAL A N 1
ATOM 5991 C CA . VAL A 1 752 ? -5.727 5.145 36.842 1.00 58.28 752 VAL A CA 1
ATOM 5992 C C . VAL A 1 752 ? -5.908 6.011 35.594 1.00 58.28 752 VAL A C 1
ATOM 5994 O O . VAL A 1 752 ? -6.098 5.480 34.498 1.00 58.28 752 VAL A O 1
ATOM 5997 N N . VAL A 1 753 ? -5.796 7.332 35.749 1.00 58.75 753 VAL A N 1
ATOM 5998 C CA . VAL A 1 753 ? -6.048 8.299 34.671 1.00 58.75 753 VAL A CA 1
ATOM 5999 C C . VAL A 1 753 ? -4.856 8.375 33.721 1.00 58.75 753 VAL A C 1
ATOM 6001 O O . VAL A 1 753 ? -3.691 8.433 34.143 1.00 58.75 753 VAL A O 1
ATOM 6004 N N . LYS A 1 754 ? -5.123 8.393 32.410 1.00 66.94 754 LYS A N 1
ATOM 6005 C CA . LYS A 1 754 ? -4.085 8.619 31.396 1.00 66.94 754 LYS A CA 1
ATOM 6006 C C . LYS A 1 754 ? -3.965 10.107 31.095 1.00 66.94 754 LYS A C 1
ATOM 6008 O O . LYS A 1 754 ? -4.941 10.846 31.099 1.00 66.94 754 LYS A O 1
ATOM 6013 N N . LYS A 1 755 ? -2.759 10.548 30.737 1.00 68.62 755 LYS A N 1
ATOM 6014 C CA . LYS A 1 755 ? -2.489 11.961 30.402 1.00 68.62 755 LYS A CA 1
ATOM 6015 C C . LYS A 1 755 ? -3.377 12.515 29.279 1.00 68.62 755 LYS A C 1
ATOM 6017 O O . LYS A 1 755 ? -3.708 13.695 29.287 1.00 68.62 755 LYS A O 1
ATOM 6022 N N . LEU A 1 756 ? -3.754 11.669 28.321 1.00 72.25 756 LEU A N 1
ATOM 6023 C CA . LEU A 1 756 ? -4.633 12.055 27.217 1.00 72.25 756 LEU A CA 1
ATOM 6024 C C . LEU A 1 756 ? -6.067 12.355 27.683 1.00 72.25 756 LEU A C 1
ATOM 6026 O O . LEU A 1 756 ? -6.701 13.241 27.118 1.00 72.25 756 LEU A O 1
ATOM 6030 N N . ASP A 1 757 ? -6.550 11.652 28.708 1.00 72.31 757 ASP A N 1
ATOM 6031 C CA . ASP A 1 757 ? -7.912 11.818 29.224 1.00 72.31 757 ASP A CA 1
ATOM 6032 C C . ASP A 1 757 ? -8.047 13.173 29.936 1.00 72.31 757 ASP A C 1
ATOM 6034 O O . ASP A 1 757 ? -8.998 13.909 29.682 1.00 72.31 757 ASP A O 1
ATOM 6038 N N . ILE A 1 758 ? -7.022 13.576 30.701 1.00 76.56 758 ILE A N 1
ATOM 6039 C CA . ILE A 1 758 ? -6.932 14.913 31.319 1.00 76.56 758 ILE A CA 1
ATOM 6040 C C . ILE A 1 758 ? -6.927 16.008 30.251 1.00 76.56 758 ILE A C 1
ATOM 6042 O O . ILE A 1 758 ? -7.706 16.954 30.331 1.00 76.56 758 ILE A O 1
ATOM 6046 N N . LEU A 1 759 ? -6.087 15.864 29.220 1.00 79.38 759 LEU A N 1
ATOM 6047 C CA . LEU A 1 759 ? -6.013 16.840 28.131 1.00 79.38 759 LEU A CA 1
ATOM 6048 C C . LEU A 1 759 ? -7.355 16.971 27.398 1.00 79.38 759 LEU A C 1
ATOM 6050 O O . LEU A 1 759 ? -7.788 18.080 27.093 1.00 79.38 759 LEU A O 1
ATOM 6054 N N . ALA A 1 760 ? -8.013 15.848 27.101 1.00 79.94 760 ALA A N 1
ATOM 6055 C CA . ALA A 1 760 ? -9.328 15.863 26.474 1.00 79.94 760 ALA A CA 1
ATOM 6056 C C . ALA A 1 760 ? -10.352 16.566 27.374 1.00 79.94 760 ALA A C 1
ATOM 6058 O O . ALA A 1 760 ? -11.074 17.438 26.892 1.00 79.94 760 ALA A O 1
ATOM 6059 N N . ASN A 1 761 ? -10.367 16.252 28.672 1.00 82.62 761 ASN A N 1
ATOM 6060 C CA . ASN A 1 761 ? -11.247 16.892 29.644 1.00 82.62 761 ASN A CA 1
ATOM 6061 C C . ASN A 1 761 ? -11.063 18.418 29.669 1.00 82.62 761 ASN A C 1
ATOM 6063 O O . ASN A 1 761 ? -12.029 19.161 29.497 1.00 82.62 761 ASN A O 1
ATOM 6067 N N . GLU A 1 762 ? -9.822 18.892 29.793 1.00 83.31 762 GLU A N 1
ATOM 6068 C CA . GLU A 1 762 ? -9.503 20.324 29.802 1.00 83.31 762 GLU A CA 1
ATOM 6069 C C . GLU A 1 762 ? -9.920 21.020 28.502 1.00 83.31 762 GLU A C 1
ATOM 6071 O O . GLU A 1 762 ? -10.520 22.095 28.537 1.00 83.31 762 GLU A O 1
ATOM 6076 N N . LEU A 1 763 ? -9.648 20.407 27.345 1.00 83.81 763 LEU A N 1
ATOM 6077 C CA . LEU A 1 763 ? -10.029 20.962 26.045 1.00 83.81 763 LEU A CA 1
ATOM 6078 C C . LEU A 1 763 ? -11.544 21.140 25.931 1.00 83.81 763 LEU A C 1
ATOM 6080 O O . LEU A 1 763 ? -12.006 22.203 25.518 1.00 83.81 763 LEU A O 1
ATOM 6084 N N . PHE A 1 764 ? -12.318 20.126 26.309 1.00 84.06 764 PHE A N 1
ATOM 6085 C CA . PHE A 1 764 ? -13.773 20.200 26.255 1.00 84.06 764 PHE A CA 1
ATOM 6086 C C . PHE A 1 764 ? -14.339 21.204 27.263 1.00 84.06 764 PHE A C 1
ATOM 6088 O O . PHE A 1 764 ? -15.171 22.021 26.872 1.00 84.06 764 PHE A O 1
ATOM 6095 N N . ILE A 1 765 ? -13.869 21.210 28.516 1.00 82.94 765 ILE A N 1
ATOM 6096 C CA . ILE A 1 765 ? -14.308 22.191 29.522 1.00 82.94 765 ILE A CA 1
ATOM 6097 C C . ILE A 1 765 ? -14.044 23.612 29.022 1.00 82.94 765 ILE A C 1
ATOM 6099 O O . ILE A 1 765 ? -14.950 24.446 29.052 1.00 82.94 765 ILE A O 1
ATOM 6103 N N . ASN A 1 766 ? -12.847 23.882 28.498 1.00 84.25 766 ASN A N 1
ATOM 6104 C CA . ASN A 1 766 ? -12.484 25.202 27.990 1.00 84.25 766 ASN A CA 1
ATOM 6105 C C . ASN A 1 766 ? -13.347 25.609 26.786 1.00 84.25 766 ASN A C 1
ATOM 6107 O O . ASN A 1 766 ? -13.919 26.696 26.786 1.00 84.25 766 ASN A O 1
ATOM 6111 N N . MET A 1 767 ? -13.500 24.740 25.780 1.00 84.38 767 MET A N 1
ATOM 6112 C CA . MET A 1 767 ? -14.280 25.059 24.574 1.00 84.38 767 MET A CA 1
ATOM 6113 C C . MET A 1 767 ? -15.774 25.246 24.858 1.00 84.38 767 MET A C 1
ATOM 6115 O O . MET A 1 767 ? -16.413 26.099 24.237 1.00 84.38 767 MET A O 1
ATOM 6119 N N . LEU A 1 768 ? -16.336 24.466 25.784 1.00 80.75 768 LEU A N 1
ATOM 6120 C CA . LEU A 1 768 ? -17.743 24.573 26.168 1.00 80.75 768 LEU A CA 1
ATOM 6121 C C . LEU A 1 768 ? -17.986 25.802 27.048 1.00 80.75 768 LEU A C 1
ATOM 6123 O O . LEU A 1 768 ? -18.902 26.567 26.760 1.00 80.75 768 LEU A O 1
ATOM 6127 N N . THR A 1 769 ? -17.115 26.076 28.020 1.00 78.94 769 THR A N 1
ATOM 6128 C CA . THR A 1 769 ? -17.182 27.297 28.844 1.00 78.94 769 THR A CA 1
ATOM 6129 C C . THR A 1 769 ? -17.088 28.557 27.978 1.00 78.94 769 THR A C 1
ATOM 6131 O O . THR A 1 769 ? -17.860 29.497 28.153 1.00 78.94 769 THR A O 1
ATOM 6134 N N . SER A 1 770 ? -16.196 28.564 26.983 1.00 79.31 770 SER A N 1
ATOM 6135 C CA . SER A 1 770 ? -16.043 29.671 26.030 1.00 79.31 770 SER A CA 1
ATOM 6136 C C . SER A 1 770 ? -17.136 29.739 24.956 1.00 79.31 770 SER A C 1
ATOM 6138 O O . SER A 1 770 ? -17.120 30.660 24.144 1.00 79.31 770 SER A O 1
ATOM 6140 N N . SER A 1 771 ? -18.084 28.796 24.924 1.00 75.50 771 SER A N 1
ATOM 6141 C CA . SER A 1 771 ? -19.208 28.847 23.981 1.00 75.50 771 SER A CA 1
ATOM 6142 C C . SER A 1 771 ? -20.266 29.879 24.374 1.00 75.50 771 SER A C 1
ATOM 6144 O O . SER A 1 771 ? -21.068 30.242 23.525 1.00 75.50 771 SER A O 1
ATOM 6146 N N . TYR A 1 772 ? -20.298 30.316 25.642 1.00 73.44 772 TYR A N 1
ATOM 6147 C CA . TYR A 1 772 ? -21.344 31.167 26.243 1.00 73.44 772 TYR A CA 1
ATOM 6148 C C . TYR A 1 772 ? -22.766 30.583 26.218 1.00 73.44 772 TYR A C 1
ATOM 6150 O O . TYR A 1 772 ? -23.720 31.244 26.620 1.00 73.44 772 TYR A O 1
ATOM 6158 N N . THR A 1 773 ? -22.913 29.327 25.794 1.00 72.75 773 THR A N 1
ATOM 6159 C CA . THR A 1 773 ? -24.217 28.662 25.662 1.00 72.75 773 THR A CA 1
ATOM 6160 C C . THR A 1 773 ? -24.482 27.643 26.763 1.00 72.75 773 THR A C 1
ATOM 6162 O O . THR A 1 773 ? -25.624 27.242 26.927 1.00 72.75 773 THR A O 1
ATOM 6165 N N . THR A 1 774 ? -23.468 27.255 27.545 1.00 72.56 774 THR A N 1
ATOM 6166 C CA . THR A 1 774 ? -23.570 26.248 28.615 1.00 72.56 774 THR A CA 1
ATOM 6167 C C . THR A 1 774 ? -23.542 26.886 30.001 1.00 72.56 774 THR A C 1
ATOM 6169 O O . THR A 1 774 ? -22.669 27.709 30.268 1.00 72.56 774 THR A O 1
ATOM 6172 N N . CYS A 1 775 ? -24.425 26.453 30.906 1.00 72.44 775 CYS A N 1
ATOM 6173 C CA . CYS A 1 775 ? -24.448 26.911 32.304 1.00 72.44 775 CYS A CA 1
ATOM 6174 C C . CYS A 1 775 ? -23.956 25.862 33.318 1.00 72.44 775 CYS A C 1
ATOM 6176 O O . CYS A 1 775 ? -23.489 26.229 34.394 1.00 72.44 775 CYS A O 1
ATOM 6178 N N . LEU A 1 776 ? -24.036 24.570 32.982 1.00 75.31 776 LEU A N 1
ATOM 6179 C CA . LEU A 1 776 ? -23.583 23.453 33.815 1.00 75.31 776 LEU A CA 1
ATOM 6180 C C . LEU A 1 776 ? -22.765 22.492 32.951 1.00 75.31 776 LEU A C 1
ATOM 6182 O O . LEU A 1 776 ? -23.141 22.220 31.817 1.00 75.31 776 LEU A O 1
ATOM 6186 N N . LEU A 1 777 ? -21.674 21.936 33.466 1.00 77.69 777 LEU A N 1
ATOM 6187 C CA . LEU A 1 777 ? -20.929 20.857 32.808 1.00 77.69 777 LEU A CA 1
ATOM 6188 C C . LEU A 1 777 ? -20.737 19.705 33.796 1.00 77.69 777 LEU A C 1
ATOM 6190 O O . LEU A 1 777 ? -20.529 19.921 34.988 1.00 77.69 777 LEU A O 1
ATOM 6194 N N . ILE A 1 778 ? -20.806 18.474 33.305 1.00 78.75 778 ILE A N 1
ATOM 6195 C CA . ILE A 1 778 ? -20.501 17.270 34.083 1.00 78.75 778 ILE A CA 1
ATOM 6196 C C . ILE A 1 778 ? -19.417 16.522 33.324 1.00 78.75 778 ILE A C 1
ATOM 6198 O O . ILE A 1 778 ? -19.516 16.344 32.117 1.00 78.75 778 ILE A O 1
ATOM 6202 N N . SER A 1 779 ? -18.390 16.057 34.016 1.00 79.38 779 SER A N 1
ATOM 6203 C CA . SER A 1 779 ? -17.342 15.244 33.407 1.00 79.38 779 SER A CA 1
ATOM 6204 C C . SER A 1 779 ? -17.126 13.980 34.217 1.00 79.38 779 SER A C 1
ATOM 6206 O O . SER A 1 779 ? -17.378 13.966 35.418 1.00 79.38 779 SER A O 1
ATOM 6208 N N . GLU A 1 780 ? -16.649 12.915 33.577 1.00 75.38 780 GLU A N 1
ATOM 6209 C CA . GLU A 1 780 ? -16.184 11.735 34.312 1.00 75.38 780 GLU A CA 1
ATOM 6210 C C . GLU A 1 780 ? -15.011 12.051 35.244 1.00 75.38 780 GLU A C 1
ATOM 6212 O O . GLU A 1 780 ? -14.886 11.440 36.304 1.00 75.38 780 GLU A O 1
ATOM 6217 N N . GLU A 1 781 ? -14.182 13.020 34.862 1.00 74.12 781 GLU A N 1
ATOM 6218 C CA . GLU A 1 781 ? -12.960 13.374 35.583 1.0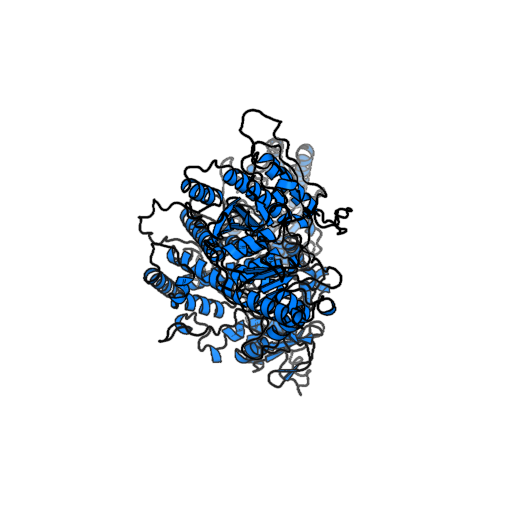0 74.12 781 GLU A CA 1
ATOM 6219 C C . GLU A 1 781 ? -13.214 14.333 36.759 1.00 74.12 781 GLU A C 1
ATOM 6221 O O . GLU A 1 781 ? -12.299 14.634 37.524 1.00 74.12 781 GLU A O 1
ATOM 6226 N N . ASN A 1 782 ? -14.450 14.817 36.927 1.00 79.75 782 ASN A N 1
ATOM 6227 C CA . ASN A 1 782 ? -14.824 15.801 37.939 1.00 79.75 782 ASN A CA 1
ATOM 6228 C C . ASN A 1 782 ? -15.895 15.233 38.881 1.00 79.75 782 ASN A C 1
ATOM 6230 O O . ASN A 1 782 ? -16.932 14.773 38.421 1.00 79.75 782 ASN A O 1
ATOM 6234 N N . GLU A 1 783 ? -15.660 15.308 40.196 1.00 76.44 783 GLU A N 1
ATOM 6235 C CA . GLU A 1 783 ? -16.581 14.783 41.225 1.00 76.44 783 GLU A CA 1
ATOM 6236 C C . GLU A 1 783 ? -17.892 15.570 41.328 1.00 76.44 783 GLU A C 1
ATOM 6238 O O . GLU A 1 783 ? -18.935 15.036 41.701 1.00 76.44 783 GLU A O 1
ATOM 6243 N N . THR A 1 784 ? -17.823 16.869 41.043 1.00 80.81 784 THR A N 1
ATOM 6244 C CA . THR A 1 784 ? -18.938 17.800 41.173 1.00 80.81 784 THR A CA 1
ATOM 6245 C C . THR A 1 784 ? -19.275 18.426 39.831 1.00 80.81 784 THR A C 1
ATOM 6247 O O . THR A 1 784 ? -18.444 18.507 38.924 1.00 80.81 784 THR A O 1
ATOM 6250 N N . VAL A 1 785 ? -20.512 18.909 39.716 1.00 79.25 785 VAL A N 1
ATOM 6251 C CA . VAL A 1 785 ? -20.932 19.721 38.574 1.00 79.25 785 VAL A CA 1
ATOM 6252 C C . VAL A 1 785 ? -20.069 20.985 38.487 1.00 79.25 785 VAL A C 1
ATOM 6254 O O . VAL A 1 785 ? -19.747 21.604 39.502 1.00 79.25 785 VAL A O 1
ATOM 6257 N N . ILE A 1 786 ? -19.668 21.347 37.273 1.00 79.56 786 ILE A N 1
ATOM 6258 C CA . ILE A 1 786 ? -18.934 22.577 36.986 1.00 79.56 786 ILE A CA 1
ATOM 6259 C C . ILE A 1 786 ? -19.967 23.642 36.627 1.00 79.56 786 ILE A C 1
ATOM 6261 O O . ILE A 1 786 ? -20.610 23.570 35.578 1.00 79.56 786 ILE A O 1
ATOM 6265 N N . GLU A 1 787 ? -20.129 24.625 37.504 1.00 76.81 787 GLU A N 1
ATOM 6266 C CA . GLU A 1 787 ? -20.977 25.789 37.256 1.00 76.81 787 GLU A CA 1
ATOM 6267 C C . GLU A 1 787 ? -20.213 26.818 36.417 1.00 76.81 787 GLU A C 1
ATOM 6269 O O . GLU A 1 787 ? -19.141 27.299 36.798 1.00 76.81 787 GLU A O 1
ATOM 6274 N N . VAL A 1 788 ? -20.754 27.156 35.246 1.00 73.31 788 VAL A N 1
ATOM 6275 C CA . VAL A 1 788 ? -20.154 28.147 34.350 1.00 73.31 788 VAL A CA 1
ATOM 6276 C C . VAL A 1 788 ? -20.693 29.526 34.724 1.00 73.31 788 VAL A C 1
ATOM 6278 O O . VAL A 1 788 ? -21.861 29.832 34.497 1.00 73.31 788 VAL A O 1
ATOM 6281 N N . ASN A 1 789 ? -19.837 30.371 35.307 1.00 62.62 789 ASN A N 1
ATOM 6282 C CA . ASN A 1 789 ? -20.201 31.731 35.712 1.00 62.62 789 ASN A CA 1
ATOM 6283 C C . ASN A 1 789 ? -20.634 32.584 34.505 1.00 62.62 789 ASN A C 1
ATOM 6285 O O . ASN A 1 789 ? -19.801 33.022 33.711 1.00 62.62 789 ASN A O 1
ATOM 6289 N N . SER A 1 790 ? -21.926 32.904 34.425 1.00 52.69 790 SER A N 1
ATOM 6290 C CA . SER A 1 790 ? -22.521 33.805 33.425 1.00 52.69 790 SER A CA 1
ATOM 6291 C C . SER A 1 790 ? -22.208 35.295 33.657 1.00 52.69 790 SER A C 1
ATOM 6293 O O . SER A 1 790 ? -22.524 36.130 32.818 1.00 52.69 790 SER A O 1
ATOM 6295 N N . LEU A 1 791 ? -21.555 35.649 34.771 1.00 43.38 791 LEU A N 1
ATOM 6296 C CA . LEU A 1 791 ? -21.411 37.029 35.263 1.00 43.38 791 LEU A CA 1
ATOM 6297 C C . LEU A 1 791 ? -20.276 37.870 34.651 1.00 43.38 791 LEU A C 1
ATOM 6299 O O . LEU A 1 791 ? -20.094 39.009 35.074 1.00 43.38 791 LEU A O 1
ATOM 6303 N N . ARG A 1 792 ? -19.464 37.364 33.710 1.00 43.50 792 ARG A N 1
ATOM 6304 C CA . ARG A 1 792 ? -18.284 38.139 33.271 1.00 43.50 792 ARG A CA 1
ATOM 6305 C C . ARG A 1 792 ? -18.559 39.277 32.284 1.00 43.50 792 ARG A C 1
ATOM 6307 O O . ARG A 1 792 ? -17.751 40.196 32.296 1.00 43.50 792 ARG A O 1
ATOM 6314 N N . TYR A 1 793 ? -19.648 39.286 31.507 1.00 41.88 793 TYR A N 1
ATOM 6315 C CA . TYR A 1 793 ? -19.953 40.393 30.580 1.00 41.88 793 TYR A CA 1
ATOM 6316 C C . TYR A 1 793 ? -21.465 40.494 30.275 1.00 41.88 793 TYR A C 1
ATOM 6318 O O . TYR A 1 793 ? -22.015 39.667 29.557 1.00 41.88 793 TYR A O 1
ATOM 6326 N N . ASP A 1 794 ? -22.122 41.512 30.834 1.00 34.16 794 ASP A N 1
ATOM 6327 C CA . ASP A 1 794 ? -23.492 41.974 30.521 1.00 34.16 794 ASP A CA 1
ATOM 6328 C C . ASP A 1 794 ? -23.488 42.715 29.151 1.00 34.16 794 ASP A C 1
ATOM 6330 O O . ASP A 1 794 ? -22.472 43.361 28.864 1.00 34.16 794 ASP A O 1
ATOM 6334 N N . PRO A 1 795 ? -24.532 42.679 28.281 1.00 42.19 795 PRO A N 1
ATOM 6335 C CA . PRO A 1 795 ? -25.906 42.226 28.494 1.00 42.19 795 PRO A CA 1
ATOM 6336 C C . PRO A 1 795 ? -26.388 41.234 27.419 1.00 42.19 795 PRO A C 1
ATOM 6338 O O . PRO A 1 795 ? -26.884 41.626 26.363 1.00 42.19 795 PRO A O 1
ATOM 6341 N N . TYR A 1 796 ? -26.274 39.933 27.680 1.00 41.84 796 TYR A N 1
ATOM 6342 C CA . TYR A 1 796 ? -26.950 38.900 26.886 1.00 41.84 796 TYR A CA 1
ATOM 6343 C C . TYR A 1 796 ? -27.882 38.075 27.786 1.00 41.84 796 TYR A C 1
ATOM 6345 O O . TYR A 1 796 ? -27.569 37.873 28.961 1.00 41.84 796 TYR A O 1
ATOM 6353 N N . PRO A 1 797 ? -29.047 37.635 27.270 1.00 45.72 797 PRO A N 1
ATOM 6354 C CA . PRO A 1 797 ? -30.052 36.924 28.053 1.00 45.72 797 PRO A CA 1
ATOM 6355 C C . PRO A 1 797 ? -29.508 35.620 28.667 1.00 45.72 797 PRO A C 1
ATOM 6357 O O . PRO A 1 797 ? -28.554 35.039 28.145 1.00 45.72 797 PRO A O 1
ATOM 6360 N N . PRO A 1 798 ? -30.121 35.141 29.769 1.00 48.12 798 PRO A N 1
ATOM 6361 C CA . PRO A 1 798 ? -29.697 33.935 30.473 1.00 48.12 798 PRO A CA 1
ATOM 6362 C C . PRO A 1 798 ? -29.625 32.733 29.525 1.00 48.12 798 PRO A C 1
ATOM 6364 O O . PRO A 1 798 ? -30.529 32.522 28.717 1.00 48.12 798 PRO A O 1
ATOM 6367 N N . CYS A 1 799 ? -28.553 31.945 29.650 1.00 49.34 799 CYS A N 1
ATOM 6368 C CA . CYS A 1 799 ? -28.246 30.761 28.844 1.00 49.34 799 CYS A CA 1
ATOM 6369 C C . CYS A 1 799 ? -29.515 29.920 28.585 1.00 49.34 799 CYS A C 1
ATOM 6371 O O . CYS A 1 799 ? -30.082 29.342 29.519 1.00 49.34 799 CYS A O 1
ATOM 6373 N N . SER A 1 800 ? -29.979 29.882 27.330 1.00 45.22 800 SER A N 1
ATOM 6374 C CA . SER A 1 800 ? -31.256 29.255 26.950 1.00 45.22 800 SER A CA 1
ATOM 6375 C C . SER A 1 800 ? -31.143 27.726 26.811 1.00 45.22 800 SER A C 1
ATOM 6377 O O . SER A 1 800 ? -32.103 26.986 27.045 1.00 45.22 800 SER A O 1
ATOM 6379 N N . ILE A 1 801 ? -29.936 27.242 26.501 1.00 44.00 801 ILE A N 1
ATOM 6380 C CA . ILE A 1 801 ? -29.570 25.827 26.475 1.00 44.00 801 ILE A CA 1
ATOM 6381 C C . ILE A 1 801 ? -28.801 25.531 27.759 1.00 44.00 801 ILE A C 1
ATOM 6383 O O . ILE A 1 801 ? -27.579 25.499 27.792 1.00 44.00 801 ILE A O 1
ATOM 6387 N N . GLY A 1 802 ? -29.523 25.296 28.852 1.00 37.09 802 GLY A N 1
ATOM 6388 C CA . GLY A 1 802 ? -28.929 24.689 30.044 1.00 37.09 802 GLY A CA 1
ATOM 6389 C C . GLY A 1 802 ? -28.604 23.222 29.799 1.00 37.09 802 GLY A C 1
ATOM 6390 O O . GLY A 1 802 ? -29.218 22.330 30.375 1.00 37.09 802 GLY A O 1
ATOM 6391 N N . GLY A 1 803 ? -27.666 22.966 28.894 1.00 37.31 803 GLY A N 1
ATOM 6392 C CA . GLY A 1 803 ? -27.080 21.657 28.737 1.00 37.31 803 GLY A CA 1
ATOM 6393 C C . GLY A 1 803 ? -26.082 21.490 29.860 1.00 37.31 803 GLY A C 1
ATOM 6394 O O . GLY A 1 803 ? -25.073 22.185 29.853 1.00 37.31 803 GLY A O 1
ATOM 6395 N N . ALA A 1 804 ? -26.351 20.567 30.786 1.00 34.16 804 ALA A N 1
ATOM 6396 C CA . ALA A 1 804 ? -25.283 19.860 31.471 1.00 34.16 804 ALA A CA 1
ATOM 6397 C C . ALA A 1 804 ? -24.387 19.264 30.375 1.00 34.16 804 ALA A C 1
ATOM 6399 O O . ALA A 1 804 ? -24.719 18.226 29.804 1.00 34.16 804 ALA A O 1
ATOM 6400 N N . GLY A 1 805 ? -23.327 19.979 29.992 1.00 34.16 805 GLY A N 1
ATOM 6401 C CA . GLY A 1 805 ? -22.364 19.515 29.006 1.00 34.16 805 GLY A CA 1
ATOM 6402 C C . GLY A 1 805 ? -21.637 18.338 29.618 1.00 34.16 805 GLY A C 1
ATOM 6403 O O . GLY A 1 805 ? -20.721 18.504 30.415 1.00 34.16 805 GLY A O 1
ATOM 6404 N N . LEU A 1 806 ? -22.146 17.156 29.316 1.00 41.47 806 LEU A N 1
ATOM 6405 C CA . LEU A 1 806 ? -21.649 15.887 29.800 1.00 41.47 806 LEU A CA 1
ATOM 6406 C C . LEU A 1 806 ? -20.481 15.491 28.904 1.00 41.47 806 LEU A C 1
ATOM 6408 O O . LEU A 1 806 ? -20.680 15.037 27.779 1.00 41.47 806 LEU A O 1
ATOM 6412 N N . VAL A 1 807 ? -19.272 15.757 29.383 1.00 39.19 807 VAL A N 1
ATOM 6413 C CA . VAL A 1 807 ? -18.020 15.483 28.689 1.00 39.19 807 VAL A CA 1
ATOM 6414 C C . VAL A 1 807 ? -17.464 14.181 29.240 1.00 39.19 807 VAL A C 1
ATOM 6416 O O . VAL A 1 807 ? -16.849 14.135 30.300 1.00 39.19 807 VAL A O 1
ATOM 6419 N N . HIS A 1 808 ? -17.651 13.109 28.486 1.00 40.38 808 HIS A N 1
ATOM 6420 C CA . HIS A 1 808 ? -16.676 12.030 28.482 1.00 40.38 808 HIS A CA 1
ATOM 6421 C C . HIS A 1 808 ? -15.932 12.125 27.151 1.00 40.38 808 HIS A C 1
ATOM 6423 O O . HIS A 1 808 ? -16.476 12.645 26.180 1.00 40.38 808 HIS A O 1
ATOM 6429 N N . SER A 1 809 ? -14.691 11.652 27.086 1.00 45.44 809 SER A N 1
ATOM 6430 C CA . SER A 1 809 ? -13.754 11.806 25.960 1.00 45.44 809 SER A CA 1
ATOM 6431 C C . SER A 1 809 ? -14.285 11.404 24.563 1.00 45.44 809 SER A C 1
ATOM 6433 O O . SER A 1 809 ? -13.570 11.575 23.572 1.00 45.44 809 SER A O 1
ATOM 6435 N N . LEU A 1 810 ? -15.526 10.904 24.440 1.00 56.25 810 LEU A N 1
ATOM 6436 C CA . LEU A 1 810 ? -16.175 10.503 23.194 1.00 56.25 810 LEU A CA 1
ATOM 6437 C C . LEU A 1 810 ? -17.660 10.944 23.066 1.00 56.25 810 LEU A C 1
ATOM 6439 O O . LEU A 1 810 ? -17.957 11.508 22.017 1.00 56.25 810 LEU A O 1
ATOM 6443 N N . PRO A 1 811 ? -18.600 10.742 24.020 1.00 57.47 811 PRO A N 1
ATOM 6444 C CA . PRO A 1 811 ? -20.010 11.141 23.890 1.00 57.47 811 PRO A CA 1
ATOM 6445 C C . PRO A 1 811 ? -20.283 12.552 24.435 1.00 57.47 811 PRO A C 1
ATOM 6447 O O . PRO A 1 811 ? -19.770 12.920 25.487 1.00 57.47 811 PRO A O 1
ATOM 6450 N N . VAL A 1 812 ? -21.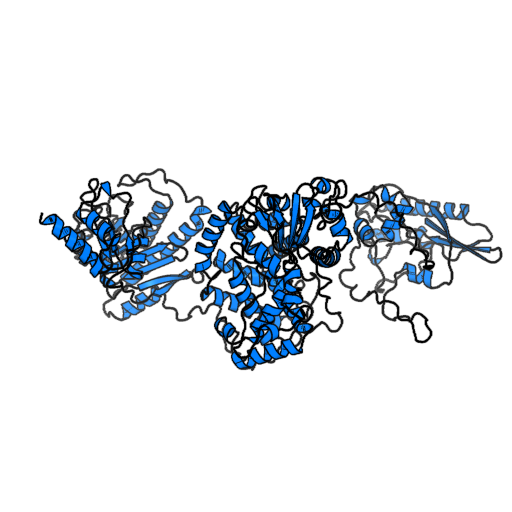150 13.308 23.759 1.00 63.56 812 VAL A N 1
ATOM 6451 C CA . VAL A 1 812 ? -21.601 14.640 24.189 1.00 63.56 812 VAL A CA 1
ATOM 6452 C C . VAL A 1 812 ? -23.127 14.695 24.176 1.00 63.56 812 VAL A C 1
ATOM 6454 O O . VAL A 1 812 ? -23.766 14.175 23.259 1.00 63.56 812 VAL A O 1
ATOM 6457 N N . VAL A 1 813 ? -23.714 15.301 25.208 1.00 63.69 813 VAL A N 1
ATOM 6458 C CA . VAL A 1 813 ? -25.153 15.261 25.497 1.00 63.69 813 VAL A CA 1
ATOM 6459 C C . VAL A 1 813 ? -25.657 16.648 25.881 1.00 63.69 813 VAL A C 1
ATOM 6461 O O . VAL A 1 813 ? -24.974 17.358 26.619 1.00 63.69 813 VAL A O 1
ATOM 6464 N N . PHE A 1 814 ? -26.863 17.007 25.429 1.00 68.38 814 PHE A N 1
ATOM 6465 C CA . PHE A 1 814 ? -27.492 18.292 25.735 1.00 68.38 814 PHE A CA 1
ATOM 6466 C C . PHE A 1 814 ? -28.910 18.139 26.268 1.00 68.38 814 PHE A C 1
ATOM 6468 O O . PHE A 1 814 ? -29.783 17.567 25.610 1.00 68.38 814 PHE A O 1
ATOM 6475 N N . PHE A 1 815 ? -29.138 18.730 27.438 1.00 61.97 815 PHE A N 1
ATOM 6476 C CA . PHE A 1 815 ? -30.461 18.941 28.010 1.00 61.97 815 PHE A CA 1
ATOM 6477 C C . PHE A 1 815 ? -30.962 20.351 27.709 1.00 61.97 815 PHE A C 1
ATOM 6479 O O . PHE A 1 815 ? -30.183 21.290 27.535 1.00 61.97 815 PHE A O 1
ATOM 6486 N N . ARG A 1 816 ? -32.286 20.496 27.660 1.00 65.50 816 ARG A N 1
ATOM 6487 C CA . ARG A 1 816 ? -32.930 21.806 27.690 1.00 65.50 816 ARG A CA 1
ATOM 6488 C C . ARG A 1 816 ? -33.115 22.235 29.144 1.00 65.50 816 ARG A C 1
ATOM 6490 O O . ARG A 1 816 ? -33.522 21.428 29.981 1.00 65.50 816 ARG A O 1
ATOM 6497 N N . ARG A 1 817 ? -32.880 23.516 29.430 1.00 67.06 817 ARG A N 1
ATOM 6498 C CA . ARG A 1 817 ? -33.229 24.097 30.730 1.00 67.06 817 ARG A CA 1
ATOM 6499 C C . ARG A 1 817 ? -34.743 24.201 30.857 1.00 67.06 817 ARG A C 1
ATOM 6501 O O . ARG A 1 817 ? -35.403 24.681 29.936 1.00 67.06 817 ARG A O 1
ATOM 6508 N N . GLN A 1 818 ? -35.281 23.748 31.985 1.00 62.69 818 GLN A N 1
ATOM 6509 C CA . GLN A 1 818 ? -36.726 23.766 32.219 1.00 62.69 818 GLN A CA 1
ATOM 6510 C C . GLN A 1 818 ? -37.207 25.114 32.765 1.00 62.69 818 GLN A C 1
ATOM 6512 O O . GLN A 1 818 ? -38.294 25.549 32.395 1.00 62.69 818 GLN A O 1
ATOM 6517 N N . ASN A 1 819 ? -36.402 25.792 33.594 1.00 65.38 819 ASN A N 1
ATOM 6518 C CA . ASN A 1 819 ? -36.764 27.072 34.198 1.00 65.38 819 ASN A CA 1
ATOM 6519 C C . ASN A 1 819 ? -35.657 28.120 34.000 1.00 65.38 819 ASN A C 1
ATOM 6521 O O . ASN A 1 819 ? -34.567 28.000 34.552 1.00 65.38 819 ASN A O 1
ATOM 6525 N N . LEU A 1 820 ? -35.935 29.154 33.202 1.00 64.38 820 LEU A N 1
ATOM 6526 C CA . LEU A 1 820 ? -34.972 30.228 32.934 1.00 64.38 820 LEU A CA 1
ATOM 6527 C C . LEU A 1 820 ? -34.894 31.260 34.074 1.00 64.38 820 LEU A C 1
ATOM 6529 O O . LEU A 1 820 ? -33.883 31.958 34.168 1.00 64.38 820 LEU A O 1
ATOM 6533 N N . ASP A 1 821 ? -35.893 31.291 34.963 1.00 60.00 821 ASP A N 1
ATOM 6534 C CA . ASP A 1 821 ? -36.063 32.310 36.008 1.00 60.00 821 ASP A CA 1
ATOM 6535 C C . ASP A 1 821 ? -35.298 31.997 37.311 1.00 60.00 821 ASP A C 1
ATOM 6537 O O . ASP A 1 821 ? -35.123 32.873 38.156 1.00 60.00 821 ASP A O 1
ATOM 6541 N N . THR A 1 822 ? -34.818 30.761 37.494 1.00 64.44 822 THR A N 1
ATOM 6542 C CA . THR A 1 822 ? -34.078 30.318 38.695 1.00 64.44 822 THR A CA 1
ATOM 6543 C C . THR A 1 822 ? -32.622 29.999 38.373 1.00 64.44 822 THR A C 1
ATOM 6545 O O . THR A 1 822 ? -32.411 29.343 37.362 1.00 64.44 822 THR A O 1
ATOM 6548 N N . PRO A 1 823 ? -31.619 30.359 39.199 1.00 66.44 823 PRO A N 1
ATOM 6549 C CA . PRO A 1 823 ? -30.216 30.026 38.934 1.00 66.44 823 PRO A CA 1
ATOM 6550 C C . PRO A 1 823 ? -30.006 28.537 38.606 1.00 66.44 823 PRO A C 1
ATOM 6552 O O . PRO A 1 823 ? -30.709 27.697 39.178 1.00 66.44 823 PRO A O 1
ATOM 6555 N N . PRO A 1 824 ? -29.065 28.202 37.704 1.00 68.38 824 PRO A N 1
ATOM 6556 C CA . PRO A 1 824 ? -28.805 26.817 37.338 1.00 68.38 824 PRO A CA 1
ATOM 6557 C C . PRO A 1 824 ? -28.368 26.013 38.566 1.00 68.38 824 PRO A C 1
ATOM 6559 O O . PRO A 1 824 ? -27.572 26.488 39.373 1.00 68.38 824 PRO A O 1
ATOM 6562 N N . GLY A 1 825 ? -28.894 24.797 38.713 1.00 70.75 825 GLY A N 1
ATOM 6563 C CA . GLY A 1 825 ? -28.633 23.945 39.874 1.00 70.75 825 GLY A CA 1
ATOM 6564 C C . GLY A 1 825 ? -28.566 22.463 39.518 1.00 70.75 825 GLY A C 1
ATOM 6565 O O . GLY A 1 825 ? -28.997 22.045 38.446 1.00 70.75 825 GLY A O 1
ATOM 6566 N N . LEU A 1 826 ? -28.048 21.643 40.440 1.00 76.50 826 LEU A N 1
ATOM 6567 C CA . LEU A 1 826 ? -27.819 20.204 40.232 1.00 76.50 826 LEU A CA 1
ATOM 6568 C C . LEU A 1 826 ? -29.068 19.441 39.756 1.00 76.50 826 LEU A C 1
ATOM 6570 O O . LEU A 1 826 ? -28.959 18.528 38.941 1.00 76.50 826 LEU A O 1
ATOM 6574 N N . SER A 1 827 ? -30.255 19.827 40.230 1.00 77.38 827 SER A N 1
ATOM 6575 C CA . SER A 1 827 ? -31.530 19.223 39.821 1.00 77.38 827 SER A CA 1
ATOM 6576 C C . SER A 1 827 ? -31.818 19.379 38.324 1.00 77.38 827 SER A C 1
ATOM 6578 O O . SER A 1 827 ? -32.444 18.500 37.737 1.00 77.38 827 SER A O 1
ATOM 6580 N N . GLU A 1 828 ? -31.324 20.440 37.679 1.00 74.56 828 GLU A N 1
ATOM 6581 C CA . GLU A 1 828 ? -31.468 20.642 36.233 1.00 74.56 828 GLU A CA 1
ATOM 6582 C C . GLU A 1 828 ? -30.584 19.687 35.418 1.00 74.56 828 GLU A C 1
ATOM 6584 O O . GLU A 1 828 ? -30.860 19.452 34.242 1.00 74.56 828 GLU A O 1
ATOM 6589 N N . ALA A 1 829 ? -29.546 19.105 36.025 1.00 74.12 829 ALA A N 1
ATOM 6590 C CA . ALA A 1 829 ? -28.688 18.121 35.373 1.00 74.12 829 ALA A CA 1
ATOM 6591 C C . ALA A 1 829 ? -29.190 16.673 35.531 1.00 74.12 829 ALA A C 1
ATOM 6593 O O . ALA A 1 829 ? -28.817 15.798 34.750 1.00 74.12 829 ALA A O 1
ATOM 6594 N N . LEU A 1 830 ? -30.056 16.411 36.516 1.00 84.94 830 LEU A N 1
ATOM 6595 C CA . LEU A 1 830 ? -30.621 15.091 36.821 1.00 84.94 830 LEU A CA 1
ATOM 6596 C C . LEU A 1 830 ? -31.928 14.839 36.050 1.00 84.94 830 LEU A C 1
ATOM 6598 O O . LEU A 1 830 ? -32.969 14.522 36.623 1.00 84.94 830 LEU A O 1
ATOM 6602 N N . GLN A 1 831 ? -31.880 14.992 34.726 1.00 85.19 831 GLN A N 1
ATOM 6603 C CA . GLN A 1 831 ? -33.032 14.793 33.842 1.00 85.19 831 GLN A CA 1
ATOM 6604 C C . GLN A 1 831 ? -32.997 13.414 33.150 1.00 85.19 831 GLN A C 1
ATOM 6606 O O . GLN A 1 831 ? -31.916 12.904 32.837 1.00 85.19 831 GLN A O 1
ATOM 6611 N N . PRO A 1 832 ? -34.162 12.792 32.875 1.00 89.00 832 PRO A N 1
ATOM 6612 C CA . PRO A 1 832 ? -34.221 11.550 32.106 1.00 89.00 832 PRO A CA 1
ATOM 6613 C C . PRO A 1 832 ? -33.771 11.768 30.654 1.00 89.00 832 PRO A C 1
ATOM 6615 O O . PRO A 1 832 ? -33.985 12.829 30.066 1.00 89.00 832 PRO A O 1
ATOM 6618 N N . GLY A 1 833 ? -33.166 10.742 30.048 1.00 86.62 833 GLY A N 1
ATOM 6619 C CA . GLY A 1 833 ? -32.579 10.818 28.703 1.00 86.62 833 GLY A CA 1
ATOM 6620 C C . GLY A 1 833 ? -33.578 11.121 27.573 1.00 86.62 833 GLY A C 1
ATOM 6621 O O . GLY A 1 833 ? -33.177 11.532 26.487 1.00 86.62 833 GLY A O 1
ATOM 6622 N N . ASN A 1 834 ? -34.880 10.955 27.798 1.00 87.44 834 ASN A N 1
ATOM 6623 C CA . ASN A 1 834 ? -35.920 11.339 26.840 1.00 87.44 834 ASN A CA 1
ATOM 6624 C C . ASN A 1 834 ? -36.120 12.869 26.728 1.00 87.44 834 ASN A C 1
ATOM 6626 O O . ASN A 1 834 ? -36.750 13.318 25.775 1.00 87.44 834 ASN A O 1
ATOM 6630 N N . GLN A 1 835 ? -35.536 13.662 27.637 1.00 86.75 835 GLN A N 1
ATOM 6631 C CA . GLN A 1 835 ? -35.490 15.133 27.576 1.00 86.75 835 GLN A CA 1
ATOM 6632 C C . GLN A 1 835 ? -34.283 15.673 26.789 1.00 86.75 835 GLN A C 1
ATOM 6634 O O . GLN A 1 835 ? -34.055 16.884 26.742 1.00 86.75 835 GLN A O 1
ATOM 6639 N N . LEU A 1 836 ? -33.483 14.793 26.180 1.00 84.50 836 LEU A N 1
ATOM 6640 C CA . LEU A 1 836 ? -32.331 15.201 25.385 1.00 84.50 836 LEU A CA 1
ATOM 6641 C C . LEU A 1 836 ? -32.746 15.898 24.092 1.00 84.50 836 LEU A C 1
ATOM 6643 O O . LEU A 1 836 ? -33.536 15.377 23.302 1.00 84.50 836 LEU A O 1
ATOM 6647 N N . VAL A 1 837 ? -32.150 17.067 23.853 1.00 83.44 837 VAL A N 1
ATOM 6648 C CA . VAL A 1 837 ? -32.350 17.836 22.615 1.00 83.44 837 VAL A CA 1
ATOM 6649 C C . VAL A 1 837 ? -31.360 17.439 21.530 1.00 83.44 837 VAL A C 1
ATOM 6651 O O . VAL A 1 837 ? -31.676 17.503 20.345 1.00 83.44 837 VAL A O 1
ATOM 6654 N N . ALA A 1 838 ? -30.163 17.020 21.934 1.00 86.56 838 ALA A N 1
ATOM 6655 C CA . ALA A 1 838 ? -29.137 16.540 21.033 1.00 86.56 838 ALA A CA 1
ATOM 6656 C C . ALA A 1 838 ? -28.169 15.605 21.762 1.00 86.56 838 ALA A C 1
ATOM 6658 O O . ALA A 1 838 ? -27.909 15.750 22.959 1.00 86.56 838 ALA A O 1
ATOM 6659 N N . ALA A 1 839 ? -27.608 14.665 21.011 1.00 89.88 839 ALA A N 1
ATOM 6660 C CA . ALA A 1 839 ? -26.508 13.829 21.459 1.00 89.88 839 ALA A CA 1
ATOM 6661 C C . ALA A 1 839 ? -25.561 13.557 20.292 1.00 89.88 839 ALA A C 1
ATOM 6663 O O . ALA A 1 839 ? -25.954 13.621 19.125 1.00 89.88 839 ALA A O 1
ATOM 6664 N N . GLY A 1 840 ? -24.319 13.215 20.596 1.00 89.94 840 GLY A N 1
ATOM 6665 C CA . GLY A 1 840 ? -23.354 12.792 19.596 1.00 89.94 840 GLY A CA 1
ATOM 6666 C C . GLY A 1 840 ? -22.166 12.075 20.204 1.00 89.94 840 GLY A C 1
ATOM 6667 O O . GLY A 1 840 ? -22.029 12.006 21.422 1.00 89.94 840 GLY A O 1
ATOM 6668 N N . TYR A 1 841 ? -21.310 11.527 19.351 1.00 90.19 841 TYR A N 1
ATOM 6669 C CA . TYR A 1 841 ? -20.019 11.004 19.763 1.00 90.19 841 TYR A CA 1
ATOM 6670 C C . TYR A 1 841 ? -18.935 11.230 18.710 1.00 90.19 841 TYR A C 1
ATOM 6672 O O . TYR A 1 841 ? -19.181 11.140 17.505 1.00 90.19 841 TYR A O 1
ATOM 6680 N N . GLY A 1 842 ? -17.716 11.483 19.179 1.00 87.94 842 GLY A N 1
ATOM 6681 C CA . GLY A 1 842 ? -16.503 11.421 18.374 1.00 87.94 842 GLY A CA 1
ATOM 6682 C C . GLY A 1 842 ? -15.981 9.987 18.293 1.00 87.94 842 GLY A C 1
ATOM 6683 O O . GLY A 1 842 ? -16.007 9.258 19.279 1.00 87.94 842 GLY A O 1
ATOM 6684 N N . LEU A 1 843 ? -15.494 9.569 17.130 1.00 86.50 843 LEU A N 1
ATOM 6685 C CA . LEU A 1 843 ? -14.787 8.308 16.932 1.00 86.50 843 LEU A CA 1
ATOM 6686 C C . LEU A 1 843 ? -13.390 8.621 16.397 1.00 86.50 843 LEU A C 1
ATOM 6688 O O . LEU A 1 843 ? -13.245 9.061 15.258 1.00 86.50 843 LEU A O 1
ATOM 6692 N N . TYR A 1 844 ? -12.365 8.379 17.214 1.00 83.38 844 TYR A N 1
ATOM 6693 C CA . TYR A 1 844 ? -10.968 8.555 16.818 1.00 83.38 844 TYR A CA 1
ATOM 6694 C C . TYR A 1 844 ? -10.404 7.222 16.321 1.00 83.38 844 TYR A C 1
ATOM 6696 O O . TYR A 1 844 ? -10.129 6.313 17.104 1.00 83.38 844 TYR A O 1
ATOM 6704 N N . GLY A 1 845 ? -10.256 7.097 15.006 1.00 73.81 845 GLY A N 1
ATOM 6705 C CA . GLY A 1 845 ? -9.604 5.964 14.354 1.00 73.81 845 GLY A CA 1
ATOM 6706 C C . GLY A 1 845 ? -8.615 6.440 13.296 1.00 73.81 845 GLY A C 1
ATOM 6707 O O . GLY A 1 845 ? -8.063 7.532 13.391 1.00 73.81 845 GLY A O 1
ATOM 6708 N N . SER A 1 846 ? -8.421 5.637 12.252 1.00 69.56 846 SER A N 1
ATOM 6709 C CA . SER A 1 846 ? -7.668 6.059 11.063 1.00 69.56 846 SER A CA 1
ATOM 6710 C C . SER A 1 846 ? -8.313 7.241 10.331 1.00 69.56 846 SER A C 1
ATOM 6712 O O . SER A 1 846 ? -7.627 8.000 9.660 1.00 69.56 846 SER A O 1
ATOM 6714 N N . ALA A 1 847 ? -9.629 7.397 10.481 1.00 79.00 847 ALA A N 1
ATOM 6715 C CA . ALA A 1 847 ? -10.371 8.605 10.161 1.00 79.00 847 ALA A CA 1
ATOM 6716 C C . ALA A 1 847 ? -11.115 9.054 11.425 1.00 79.00 847 ALA A C 1
ATOM 6718 O O . ALA A 1 847 ? -11.665 8.217 12.149 1.00 79.00 847 ALA A O 1
ATOM 6719 N N . THR A 1 848 ? -11.123 10.358 11.695 1.00 89.00 848 THR A N 1
ATOM 6720 C CA . THR A 1 848 ? -11.892 10.929 12.806 1.00 89.00 848 THR A CA 1
ATOM 6721 C C . THR A 1 848 ? -13.308 11.207 12.330 1.00 89.00 848 THR A C 1
ATOM 6723 O O . THR A 1 848 ? -13.491 11.928 11.352 1.00 89.00 848 THR A O 1
ATOM 6726 N N . MET A 1 849 ? -14.306 10.666 13.025 1.00 90.94 849 MET A N 1
ATOM 6727 C CA . MET A 1 849 ? -15.716 10.924 12.732 1.00 90.94 849 MET A CA 1
ATOM 6728 C C . MET A 1 849 ? -16.410 11.594 13.914 1.00 90.94 849 MET A C 1
ATOM 6730 O O . MET A 1 849 ? -16.051 11.357 15.064 1.00 90.94 849 MET A O 1
ATOM 6734 N N . LEU A 1 850 ? -17.429 12.392 13.625 1.00 92.00 850 LEU A N 1
ATOM 6735 C CA . LEU A 1 850 ? -18.372 12.945 14.583 1.00 92.00 850 LEU A CA 1
ATOM 6736 C C . LEU A 1 850 ? -19.775 12.514 14.151 1.00 92.00 850 LEU A C 1
ATOM 6738 O O . LEU A 1 850 ? -20.229 12.868 13.068 1.00 92.00 850 LEU A O 1
ATOM 6742 N N . VAL A 1 851 ? -20.448 11.713 14.970 1.00 93.06 851 VAL A N 1
ATOM 6743 C CA . VAL A 1 851 ? -21.820 11.254 14.717 1.00 93.06 851 VAL A CA 1
ATOM 6744 C C . VAL A 1 851 ? -22.751 12.006 15.653 1.00 93.06 851 VAL A C 1
ATOM 6746 O O . VAL A 1 851 ? -22.499 12.027 16.853 1.00 93.06 851 VAL A O 1
ATOM 6749 N N . LEU A 1 852 ? -23.818 12.617 15.136 1.00 91.94 852 LEU A N 1
ATOM 6750 C CA . LEU A 1 852 ? -24.729 13.435 15.938 1.00 91.94 852 LEU A CA 1
ATOM 6751 C C . LEU A 1 852 ? -26.200 13.236 15.565 1.00 91.94 852 LEU A C 1
ATOM 6753 O O . LEU A 1 852 ? -26.543 12.909 14.427 1.00 91.94 852 LEU A O 1
ATOM 6757 N N . SER A 1 853 ? -27.075 13.498 16.530 1.00 91.75 853 SER A N 1
ATOM 6758 C CA . SER A 1 853 ? -28.510 13.673 16.334 1.00 91.75 853 SER A CA 1
ATOM 6759 C C . SER A 1 853 ? -28.996 14.925 17.061 1.00 91.75 853 SER A C 1
ATOM 6761 O O . SER A 1 853 ? -28.661 15.126 18.225 1.00 91.75 853 SER A O 1
ATOM 6763 N N . ILE A 1 854 ? -29.808 15.732 16.373 1.00 87.88 854 ILE A N 1
ATOM 6764 C CA . ILE A 1 854 ? -30.539 16.900 16.907 1.00 87.88 854 ILE A CA 1
ATOM 6765 C C . ILE A 1 854 ? -32.064 16.654 16.915 1.00 87.88 854 ILE A C 1
ATOM 6767 O O . ILE A 1 854 ? -32.854 17.577 16.744 1.00 87.88 854 ILE A O 1
ATOM 6771 N N . GLY A 1 855 ? -32.486 15.385 16.999 1.00 81.88 855 GLY A N 1
ATOM 6772 C CA . GLY A 1 855 ? -33.900 14.972 17.018 1.00 81.88 855 GLY A CA 1
ATOM 6773 C C . GLY A 1 855 ? -34.538 14.664 15.652 1.00 81.88 855 GLY A C 1
ATOM 6774 O O . GLY A 1 855 ? -35.669 14.190 15.609 1.00 81.88 855 GLY A O 1
ATOM 6775 N N . GLY A 1 856 ? -33.826 14.890 14.540 1.00 80.00 856 GLY A N 1
ATOM 6776 C CA . GLY A 1 856 ? -34.293 14.645 13.160 1.00 80.00 856 GLY A CA 1
ATOM 6777 C C . GLY A 1 856 ? -33.657 13.433 12.463 1.00 80.00 856 GLY A C 1
ATOM 6778 O O . GLY A 1 856 ? -33.583 13.402 11.237 1.00 80.00 856 GLY A O 1
ATOM 6779 N N . GLY A 1 857 ? -33.141 12.464 13.224 1.00 89.69 857 GLY A N 1
ATOM 6780 C CA . GLY A 1 857 ? -32.317 11.359 12.717 1.00 89.69 857 GLY A CA 1
ATOM 6781 C C . GLY A 1 857 ? -30.844 11.475 13.120 1.00 89.69 857 GLY A C 1
ATOM 6782 O O . GLY A 1 857 ? -30.471 12.347 13.907 1.00 89.69 857 GLY A O 1
ATOM 6783 N N . VAL A 1 858 ? -30.009 10.569 12.610 1.00 95.25 858 VAL A N 1
ATOM 6784 C CA . VAL A 1 858 ? -28.582 10.461 12.960 1.00 95.25 858 VAL A CA 1
ATOM 6785 C C . VAL A 1 858 ? -27.736 10.750 11.730 1.00 95.25 858 VAL A C 1
ATOM 6787 O O . VAL A 1 858 ? -27.991 10.187 10.671 1.00 95.25 858 VAL A O 1
ATOM 6790 N N . ASN A 1 859 ? -26.725 11.600 11.866 1.00 95.31 859 ASN A N 1
ATOM 6791 C CA . ASN A 1 859 ? -25.834 11.970 10.771 1.00 95.31 859 ASN A CA 1
ATOM 6792 C C . ASN A 1 859 ? -24.374 11.794 11.197 1.00 95.31 859 ASN A C 1
ATOM 6794 O O . ASN A 1 859 ? -24.003 12.153 12.315 1.00 95.31 859 ASN A O 1
ATOM 6798 N N . GLY A 1 860 ? -23.563 11.225 10.311 1.00 94.38 860 GLY A N 1
ATOM 6799 C CA . GLY A 1 860 ? -22.133 11.012 10.483 1.00 94.38 860 GLY A CA 1
ATOM 6800 C C . GLY A 1 860 ? -21.326 11.984 9.632 1.00 94.38 860 GLY A C 1
ATOM 6801 O O . GLY A 1 860 ? -21.529 12.088 8.422 1.00 94.38 860 GLY A O 1
ATOM 6802 N N . PHE A 1 861 ? -20.392 12.672 10.273 1.00 94.44 861 PHE A N 1
ATOM 6803 C CA . PHE A 1 861 ? -19.466 13.599 9.645 1.00 94.44 861 PHE A CA 1
ATOM 6804 C C . PHE A 1 861 ? -18.043 13.067 9.792 1.00 94.44 861 PHE A C 1
ATOM 6806 O O . PHE A 1 861 ? -17.662 12.613 10.869 1.00 94.44 861 PHE A O 1
ATOM 6813 N N . THR A 1 862 ? -17.235 13.147 8.744 1.00 93.31 862 THR A N 1
ATOM 6814 C CA . THR A 1 862 ? -15.822 12.748 8.775 1.00 93.31 862 THR A CA 1
ATOM 6815 C C . THR A 1 862 ? -14.946 13.991 8.690 1.00 93.31 862 THR A C 1
ATOM 6817 O O . THR A 1 862 ? -15.213 14.880 7.887 1.00 93.31 862 THR A O 1
ATOM 6820 N N . LEU A 1 863 ? -13.910 14.068 9.526 1.00 90.81 863 LEU A N 1
ATOM 6821 C CA . LEU A 1 863 ? -12.936 15.155 9.491 1.00 90.81 863 LEU A CA 1
ATOM 6822 C C . LEU A 1 863 ? -12.077 15.025 8.233 1.00 90.81 863 LEU A C 1
ATOM 6824 O O . LEU A 1 863 ? -11.308 14.068 8.117 1.00 90.81 863 LEU A O 1
ATOM 6828 N N . ASP A 1 864 ? -12.172 16.004 7.341 1.00 86.19 864 ASP A N 1
ATOM 6829 C CA . ASP A 1 864 ? -11.226 16.174 6.248 1.00 86.19 864 ASP A CA 1
ATOM 6830 C C . ASP A 1 864 ? -10.012 16.968 6.766 1.00 86.19 864 ASP A C 1
ATOM 6832 O O . ASP A 1 864 ? -10.147 18.143 7.124 1.00 86.19 864 ASP A O 1
ATOM 6836 N N . PRO A 1 865 ? -8.819 16.352 6.861 1.00 79.75 865 PRO A N 1
ATOM 6837 C CA . PRO A 1 865 ? -7.633 17.036 7.357 1.00 79.75 865 PRO A CA 1
ATOM 6838 C C . PRO A 1 865 ? -7.117 18.129 6.410 1.00 79.75 865 PRO A C 1
ATOM 6840 O O . PRO A 1 865 ? -6.405 19.007 6.887 1.00 79.75 865 PRO A O 1
ATOM 6843 N N . SER A 1 866 ? -7.465 18.100 5.117 1.00 75.00 866 SER A N 1
ATOM 6844 C CA . SER A 1 866 ? -6.974 19.067 4.124 1.00 75.00 866 SER A CA 1
ATOM 6845 C C . SER A 1 866 ? -7.566 20.463 4.327 1.00 75.00 866 SER A C 1
ATOM 6847 O O . SER A 1 866 ? -6.847 21.457 4.260 1.00 75.00 866 SER A O 1
ATOM 6849 N N . ILE A 1 867 ? -8.860 20.533 4.650 1.00 83.00 867 ILE A N 1
ATOM 6850 C CA . ILE A 1 867 ? -9.577 21.779 4.965 1.00 83.00 867 ILE A CA 1
ATOM 6851 C C . ILE A 1 867 ? -9.789 21.975 6.471 1.00 83.00 867 ILE A C 1
ATOM 6853 O O . ILE A 1 867 ? -10.187 23.049 6.914 1.00 83.00 867 ILE A O 1
ATOM 6857 N N . GLY A 1 868 ? -9.533 20.940 7.274 1.00 85.50 868 GLY A N 1
ATOM 6858 C CA . GLY A 1 868 ? -9.714 20.968 8.721 1.00 85.50 868 GLY A CA 1
ATOM 6859 C C . GLY A 1 868 ? -11.178 21.016 9.161 1.00 85.50 868 GLY A C 1
ATOM 6860 O O . GLY A 1 868 ? -11.442 21.463 10.274 1.00 85.50 868 GLY A O 1
ATOM 6861 N N . GLU A 1 869 ? -12.126 20.565 8.337 1.00 89.38 869 GLU A N 1
ATOM 6862 C CA . GLU A 1 869 ? -13.574 20.631 8.590 1.00 89.38 869 GLU A CA 1
ATOM 6863 C C . GLU A 1 869 ? -14.236 19.249 8.630 1.00 89.38 869 GLU A C 1
ATOM 6865 O O . GLU A 1 869 ? -13.785 18.298 7.992 1.00 89.38 869 GLU A O 1
ATOM 6870 N N . PHE A 1 870 ? -15.320 19.129 9.402 1.00 92.69 870 PHE A N 1
ATOM 6871 C CA . PHE A 1 870 ? -16.159 17.929 9.402 1.00 92.69 870 PHE A CA 1
ATOM 6872 C C . PHE A 1 870 ? -17.133 17.987 8.229 1.00 92.69 870 PHE A C 1
ATOM 6874 O O . PHE A 1 870 ? -18.005 18.854 8.189 1.00 92.69 870 PHE A O 1
ATOM 6881 N N . VAL A 1 871 ? -17.005 17.047 7.296 1.00 92.81 871 VAL A N 1
ATOM 6882 C CA . VAL A 1 871 ? -17.851 16.934 6.103 1.00 92.81 871 VAL A CA 1
ATOM 6883 C C . VAL A 1 871 ? -18.886 15.836 6.318 1.00 92.81 871 VAL A C 1
ATOM 6885 O O . VAL A 1 871 ? -18.554 14.765 6.825 1.00 92.81 871 VAL A O 1
ATOM 6888 N N . LEU A 1 872 ? -20.144 16.090 5.955 1.00 93.25 872 LEU A N 1
ATOM 6889 C CA . LEU A 1 872 ? -21.217 15.100 6.020 1.00 93.25 872 LEU A CA 1
ATOM 6890 C C . LEU A 1 872 ? -20.904 13.943 5.067 1.00 93.25 872 LEU A C 1
ATOM 6892 O O . LEU A 1 872 ? -20.918 14.109 3.851 1.00 93.25 872 LEU A O 1
ATOM 6896 N N . THR A 1 873 ? -20.646 12.764 5.624 1.00 91.50 873 THR A N 1
ATOM 6897 C CA . THR A 1 873 ? -20.326 11.554 4.854 1.00 91.50 873 THR A CA 1
ATOM 6898 C C . THR A 1 873 ? -21.437 10.516 4.921 1.00 91.50 873 THR A C 1
ATOM 6900 O O . THR A 1 873 ? -21.588 9.718 3.999 1.00 91.50 873 THR A O 1
ATOM 6903 N N . GLU A 1 874 ? -22.244 10.535 5.983 1.00 90.94 874 GLU A N 1
ATOM 6904 C CA . GLU A 1 874 ? -23.339 9.590 6.192 1.00 90.94 874 GLU A CA 1
ATOM 6905 C C . GLU A 1 874 ? -24.592 10.318 6.679 1.00 90.94 874 GLU A C 1
ATOM 6907 O O . GLU A 1 874 ? -24.753 10.602 7.865 1.00 90.94 874 GLU A O 1
ATOM 6912 N N . ALA A 1 875 ? -25.507 10.613 5.758 1.00 92.31 875 ALA A N 1
ATOM 6913 C CA . ALA A 1 875 ? -26.793 11.213 6.093 1.00 92.31 875 ALA A CA 1
ATOM 6914 C C . ALA A 1 875 ? -27.807 10.151 6.551 1.00 92.31 875 ALA A C 1
ATOM 6916 O O . ALA A 1 875 ? -27.893 9.073 5.961 1.00 92.31 875 ALA A O 1
ATOM 6917 N N . ASN A 1 876 ? -28.617 10.484 7.561 1.00 92.81 876 ASN A N 1
ATOM 6918 C CA . ASN A 1 876 ? -29.752 9.683 8.037 1.00 92.81 876 ASN A CA 1
ATOM 6919 C C . ASN A 1 876 ? -29.413 8.199 8.296 1.00 92.81 876 ASN A C 1
ATOM 6921 O O . ASN A 1 876 ? -30.069 7.288 7.789 1.00 92.81 876 ASN A O 1
ATOM 6925 N N . MET A 1 877 ? -28.377 7.956 9.095 1.00 95.94 877 MET A N 1
ATOM 6926 C CA . MET A 1 877 ? -27.951 6.621 9.502 1.00 95.94 877 MET A CA 1
ATOM 6927 C C . MET A 1 877 ? -29.106 5.860 10.171 1.00 95.94 877 MET A C 1
ATOM 6929 O O . MET A 1 877 ? -29.741 6.356 11.109 1.00 95.94 877 MET A O 1
ATOM 6933 N N . LYS A 1 878 ? -29.352 4.629 9.711 1.00 96.06 878 LYS A N 1
ATOM 6934 C CA . LYS A 1 878 ? -30.357 3.714 10.268 1.00 96.06 878 LYS A CA 1
ATOM 6935 C C . LYS A 1 878 ? -29.722 2.395 10.668 1.00 96.06 878 LYS A C 1
ATOM 6937 O O . LYS A 1 878 ? -28.897 1.855 9.935 1.00 96.06 878 LYS A O 1
ATOM 6942 N N . ILE A 1 879 ? -30.144 1.869 11.813 1.00 96.62 879 ILE A N 1
ATOM 6943 C CA . ILE A 1 879 ? -29.731 0.538 12.250 1.00 96.62 879 ILE A CA 1
ATOM 6944 C C . ILE A 1 879 ? -30.630 -0.531 11.606 1.00 96.62 879 ILE A C 1
ATOM 6946 O O . ILE A 1 879 ? -31.851 -0.362 11.567 1.00 96.62 879 ILE A O 1
ATOM 6950 N N . PRO A 1 880 ? -30.070 -1.653 11.122 1.00 96.75 880 PRO A N 1
ATOM 6951 C CA . PRO A 1 880 ? -30.864 -2.802 10.691 1.00 96.75 880 PRO A CA 1
ATOM 6952 C C . PRO A 1 880 ? -31.765 -3.351 11.810 1.00 96.75 880 PRO A C 1
ATOM 6954 O O . PRO A 1 880 ? -31.369 -3.359 12.978 1.00 96.75 880 PRO A O 1
ATOM 6957 N N . SER A 1 881 ? -32.946 -3.884 11.471 1.00 95.56 881 SER A N 1
ATOM 6958 C CA . SER A 1 881 ? -33.880 -4.449 12.467 1.00 95.56 881 SER A CA 1
ATOM 6959 C C . SER A 1 881 ? -33.320 -5.674 13.201 1.00 95.56 881 SER A C 1
ATOM 6961 O O . SER A 1 881 ? -33.662 -5.894 14.364 1.00 95.56 881 SER A O 1
ATOM 6963 N N . ARG A 1 882 ? -32.406 -6.411 12.552 1.00 95.19 882 ARG A N 1
ATOM 6964 C CA . ARG A 1 882 ? -31.660 -7.556 13.088 1.00 95.19 882 ARG A CA 1
ATOM 6965 C C . ARG A 1 882 ? -30.237 -7.596 12.527 1.00 95.19 882 ARG A C 1
ATOM 6967 O O . ARG A 1 882 ? -30.012 -7.260 11.363 1.00 95.19 882 ARG A O 1
ATOM 6974 N N . GLY A 1 883 ? -29.276 -8.021 13.342 1.00 93.12 883 GLY A N 1
ATOM 6975 C CA . GLY A 1 883 ? -27.869 -8.126 12.964 1.00 93.12 883 GLY A CA 1
ATOM 6976 C C . GLY A 1 883 ? -27.312 -9.538 12.881 1.00 93.12 883 GLY A C 1
ATOM 6977 O O . GLY A 1 883 ? -28.023 -10.538 12.887 1.00 93.12 883 GLY A O 1
ATOM 6978 N N . LYS A 1 884 ? -25.980 -9.601 12.796 1.00 93.00 884 LYS A N 1
ATOM 6979 C CA . LYS A 1 884 ? -25.197 -10.853 12.750 1.00 93.00 884 LYS A CA 1
ATOM 6980 C C . LYS A 1 884 ? -24.054 -10.877 13.765 1.00 93.00 884 LYS A C 1
ATOM 6982 O O . LYS A 1 884 ? -23.188 -11.749 13.696 1.00 93.00 884 LYS A O 1
ATOM 6987 N N . ILE A 1 885 ? -23.999 -9.892 14.658 1.00 95.88 885 ILE A N 1
ATOM 6988 C CA . ILE A 1 885 ? -22.932 -9.737 15.645 1.00 95.88 885 ILE A CA 1
ATOM 6989 C C . ILE A 1 885 ? -23.514 -9.480 17.029 1.00 95.88 885 ILE A C 1
ATOM 6991 O O . ILE A 1 885 ? -24.607 -8.929 17.167 1.00 95.88 885 ILE A O 1
ATOM 6995 N N . TYR A 1 886 ? -22.759 -9.861 18.050 1.00 96.62 886 TYR A N 1
ATOM 6996 C CA . TYR A 1 886 ? -22.981 -9.393 19.411 1.00 96.62 886 TYR A CA 1
ATOM 6997 C C . TYR A 1 886 ? -21.659 -8.887 19.997 1.00 96.62 886 TYR A C 1
ATOM 6999 O O . TYR A 1 886 ? -20.577 -9.376 19.653 1.00 96.62 886 TYR A O 1
ATOM 7007 N N . SER A 1 887 ? -21.748 -7.895 20.874 1.00 96.81 887 SER A N 1
ATOM 7008 C CA . SER A 1 887 ? -20.615 -7.295 21.572 1.00 96.81 887 SER A CA 1
ATOM 7009 C C . SER A 1 887 ? -20.857 -7.349 23.075 1.00 96.81 887 SER A C 1
ATOM 7011 O O . SER A 1 887 ? -21.816 -6.767 23.574 1.00 96.81 887 SER A O 1
ATOM 7013 N N . ILE A 1 888 ? -20.024 -8.112 23.780 1.00 95.75 888 ILE A N 1
ATOM 7014 C CA . ILE A 1 888 ? -20.033 -8.260 25.238 1.00 95.75 888 ILE A CA 1
ATOM 7015 C C . ILE A 1 888 ? -18.652 -8.755 25.685 1.00 95.75 888 ILE A C 1
ATOM 7017 O O . ILE A 1 888 ? -18.004 -9.516 24.961 1.00 95.75 888 ILE A O 1
ATOM 7021 N N . ASN A 1 889 ? -18.200 -8.354 26.874 1.00 94.12 889 ASN A N 1
ATOM 7022 C CA . ASN A 1 889 ? -16.938 -8.837 27.434 1.00 94.12 889 ASN A CA 1
ATOM 7023 C C . ASN A 1 889 ? -17.070 -10.264 27.984 1.00 94.12 889 ASN A C 1
ATOM 7025 O O . ASN A 1 889 ? -17.371 -10.453 29.164 1.00 94.12 889 ASN A O 1
ATOM 7029 N N . GLU A 1 890 ? -16.809 -11.273 27.154 1.00 93.25 890 GLU A N 1
ATOM 7030 C CA . GLU A 1 890 ? -16.935 -12.679 27.558 1.00 93.25 890 GLU A CA 1
ATOM 7031 C C . GLU A 1 890 ? -16.003 -13.115 28.699 1.00 93.25 890 GLU A C 1
ATOM 7033 O O . GLU A 1 890 ? -16.278 -14.123 29.353 1.00 93.25 890 GLU A O 1
ATOM 7038 N N . GLY A 1 891 ? -14.963 -12.341 29.029 1.00 90.44 891 GLY A N 1
ATOM 7039 C CA . GLY A 1 891 ? -14.150 -12.587 30.226 1.00 90.44 891 GLY A CA 1
ATOM 7040 C C . GLY A 1 891 ? -14.970 -12.567 31.525 1.00 90.44 891 GLY A C 1
ATOM 7041 O O . GLY A 1 891 ? -14.617 -13.232 32.497 1.00 90.44 891 GLY A O 1
ATOM 7042 N N . TYR A 1 892 ? -16.117 -11.883 31.527 1.00 91.06 892 TYR A N 1
ATOM 7043 C CA . TYR A 1 892 ? -17.028 -11.807 32.670 1.00 91.06 892 TYR A CA 1
ATOM 7044 C C . TYR A 1 892 ? -18.111 -12.893 32.690 1.00 91.06 892 TYR A C 1
ATOM 7046 O O . TYR A 1 892 ? -19.024 -12.804 33.505 1.00 91.06 892 TYR A O 1
ATOM 7054 N N . THR A 1 893 ? -18.006 -13.948 31.871 1.00 92.12 893 THR A N 1
ATOM 7055 C CA . THR A 1 893 ? -19.040 -15.003 31.776 1.00 92.12 893 THR A CA 1
ATOM 7056 C C . THR A 1 893 ? -19.456 -15.590 33.133 1.00 92.12 893 THR A C 1
ATOM 7058 O O . THR A 1 893 ? -20.634 -15.854 33.368 1.00 92.12 893 THR A O 1
ATOM 7061 N N . HIS A 1 894 ? -18.510 -15.759 34.059 1.00 91.25 894 HIS A N 1
ATOM 7062 C CA . HIS A 1 894 ? -18.755 -16.290 35.406 1.00 91.25 894 HIS A CA 1
ATOM 7063 C C . HIS A 1 894 ? -19.506 -15.315 36.340 1.00 91.25 894 HIS A C 1
ATOM 7065 O O . HIS A 1 894 ? -20.123 -15.749 37.317 1.00 91.25 894 HIS A O 1
ATOM 7071 N N . LEU A 1 895 ? -19.482 -14.015 36.029 1.00 91.88 895 LEU A N 1
ATOM 7072 C CA . LEU A 1 895 ? -20.136 -12.943 36.787 1.00 91.88 895 LEU A CA 1
ATOM 7073 C C . LEU A 1 895 ? -21.525 -12.581 36.253 1.00 91.88 895 LEU A C 1
ATOM 7075 O O . LEU A 1 895 ? -22.225 -11.802 36.898 1.00 91.88 895 LEU A O 1
ATOM 7079 N N . TRP A 1 896 ? -21.900 -13.092 35.080 1.00 94.00 896 TRP A N 1
ATOM 7080 C CA . TRP A 1 896 ? -23.194 -12.819 34.462 1.00 94.00 896 TRP A CA 1
ATOM 7081 C C . TRP A 1 896 ? -24.333 -13.595 35.122 1.00 94.00 896 TRP A C 1
ATOM 7083 O O . TRP A 1 896 ? -24.145 -14.723 35.596 1.00 94.00 896 TRP A O 1
ATOM 7093 N N . ASP A 1 897 ? -25.528 -13.018 35.043 1.00 91.88 897 ASP A N 1
ATOM 7094 C CA . ASP A 1 897 ? -26.779 -13.715 35.325 1.00 91.88 897 ASP A CA 1
ATOM 7095 C C . ASP A 1 897 ? -27.062 -14.800 34.279 1.00 91.88 897 ASP A C 1
ATOM 7097 O O . ASP A 1 897 ? -26.627 -14.725 33.121 1.00 91.88 897 ASP A O 1
ATOM 7101 N N . ASP A 1 898 ? -27.831 -15.813 34.673 1.00 93.75 898 ASP A N 1
ATOM 7102 C CA . ASP A 1 898 ? -28.090 -16.984 33.832 1.00 93.75 898 ASP A CA 1
ATOM 7103 C C . ASP A 1 898 ? -28.883 -16.643 32.563 1.00 93.75 898 ASP A C 1
ATOM 7105 O O . ASP A 1 898 ? -28.649 -17.247 31.515 1.00 93.75 898 ASP A O 1
ATOM 7109 N N . ALA A 1 899 ? -29.709 -15.593 32.601 1.00 94.62 899 ALA A N 1
ATOM 7110 C CA . ALA A 1 899 ? -30.388 -15.062 31.422 1.00 94.62 899 ALA A CA 1
ATOM 7111 C C . ALA A 1 899 ? -29.409 -14.596 30.331 1.00 94.62 899 ALA A C 1
ATOM 7113 O O . ALA A 1 899 ? -29.583 -14.902 29.149 1.00 94.62 899 ALA A O 1
ATOM 7114 N N . VAL A 1 900 ? -28.356 -13.871 30.717 1.00 95.25 900 VAL A N 1
ATOM 7115 C CA . VAL A 1 900 ? -27.347 -13.367 29.775 1.00 95.25 900 VAL A CA 1
ATOM 7116 C C . VAL A 1 900 ? -26.521 -14.528 29.225 1.00 95.25 900 VAL A C 1
ATOM 7118 O O . VAL A 1 900 ? -26.262 -14.574 28.021 1.00 95.25 900 VAL A O 1
ATOM 7121 N N . LYS A 1 901 ? -26.158 -15.501 30.074 1.00 95.44 901 LYS A N 1
ATOM 7122 C CA . LYS A 1 901 ? -25.461 -16.722 29.637 1.00 95.44 901 LYS A CA 1
ATOM 7123 C C . LYS A 1 901 ? -26.291 -17.510 28.626 1.00 95.44 901 LYS A C 1
ATOM 7125 O O . LYS A 1 901 ? -25.756 -17.897 27.588 1.00 95.44 901 LYS A O 1
ATOM 7130 N N . GLU A 1 902 ? -27.583 -17.714 28.898 1.00 95.31 902 GLU A N 1
ATOM 7131 C CA . GLU A 1 902 ? -28.504 -18.399 27.984 1.00 95.31 902 GLU A CA 1
ATOM 7132 C C . GLU A 1 902 ? -28.587 -17.656 26.646 1.00 95.31 902 GLU A C 1
ATOM 7134 O O . GLU A 1 902 ? -28.415 -18.269 25.593 1.00 95.31 902 GLU A O 1
ATOM 7139 N N . TYR A 1 903 ? -28.778 -16.334 26.669 1.00 95.75 903 TYR A N 1
ATOM 7140 C CA . TYR A 1 903 ? -28.871 -15.531 25.451 1.00 95.75 903 TYR A CA 1
ATOM 7141 C C . TYR A 1 903 ? -27.599 -15.607 24.593 1.00 95.75 903 TYR A C 1
ATOM 7143 O O . TYR A 1 903 ? -27.672 -15.911 23.399 1.00 95.75 903 TYR A O 1
ATOM 7151 N N . VAL A 1 904 ? -26.424 -15.383 25.192 1.00 96.00 904 VAL A N 1
ATOM 7152 C CA . VAL A 1 904 ? -25.140 -15.441 24.474 1.00 96.00 904 VAL A CA 1
ATOM 7153 C C . VAL A 1 904 ? -24.892 -16.847 23.926 1.00 96.00 904 VAL A C 1
ATOM 7155 O O . VAL A 1 904 ? -24.489 -16.989 22.771 1.00 96.00 904 VAL A O 1
ATOM 7158 N N . ASN A 1 905 ? -25.186 -17.898 24.699 1.00 94.56 905 ASN A N 1
ATOM 7159 C CA . ASN A 1 905 ? -25.049 -19.274 24.224 1.00 94.56 905 ASN A CA 1
ATOM 7160 C C . ASN A 1 905 ? -25.988 -19.575 23.045 1.00 94.56 905 ASN A C 1
ATOM 7162 O O . ASN A 1 905 ? -25.554 -20.185 22.073 1.00 94.56 905 ASN A O 1
ATOM 7166 N N . ASN A 1 906 ? -27.230 -19.088 23.076 1.00 93.94 906 ASN A N 1
ATOM 7167 C CA . ASN A 1 906 ? -28.179 -19.248 21.971 1.00 93.94 906 ASN A CA 1
ATOM 7168 C C . ASN A 1 906 ? -27.709 -18.543 20.687 1.00 93.94 906 ASN A C 1
ATOM 7170 O O . ASN A 1 906 ? -27.975 -19.030 19.591 1.00 93.94 906 ASN A O 1
ATOM 7174 N N . LYS A 1 907 ? -26.994 -17.416 20.797 1.00 94.25 907 LYS A N 1
ATOM 7175 C CA . LYS A 1 907 ? -26.421 -16.709 19.637 1.00 94.25 907 LYS A CA 1
ATOM 7176 C C . LYS A 1 907 ? -25.132 -17.362 19.121 1.00 94.25 907 LYS A C 1
ATOM 7178 O O . LYS A 1 907 ? -24.884 -17.324 17.916 1.00 94.25 907 LYS A O 1
ATOM 7183 N N . LYS A 1 908 ? -24.334 -17.981 20.001 1.00 92.31 908 LYS A N 1
ATOM 7184 C CA . LYS A 1 908 ? -23.142 -18.774 19.640 1.00 92.31 908 LYS A CA 1
ATOM 7185 C C . LYS A 1 908 ? -23.489 -20.117 19.006 1.00 92.31 908 LYS A C 1
ATOM 7187 O O . LYS A 1 908 ? -22.836 -20.524 18.055 1.00 92.31 908 LYS A O 1
ATOM 7192 N N . ASN A 1 909 ? -24.508 -20.784 19.538 1.00 92.69 909 ASN A N 1
ATOM 7193 C CA . ASN A 1 909 ? -24.926 -22.131 19.166 1.00 92.69 909 ASN A CA 1
ATOM 7194 C C . ASN A 1 909 ? -26.421 -22.131 18.797 1.00 92.69 909 ASN A C 1
ATOM 7196 O O . ASN A 1 909 ? -27.237 -22.720 19.515 1.00 92.69 909 ASN A O 1
ATOM 7200 N N . PRO A 1 910 ? -26.820 -21.433 17.717 1.00 90.94 910 PRO A N 1
ATOM 7201 C CA . PRO A 1 910 ? -28.225 -21.328 17.358 1.00 90.94 910 PRO A CA 1
ATOM 7202 C C . PRO A 1 910 ? -28.771 -22.673 16.875 1.00 90.94 910 PRO A C 1
ATOM 7204 O O . PRO A 1 910 ? -28.137 -23.372 16.088 1.00 90.94 910 PRO A O 1
ATOM 7207 N N . LYS A 1 911 ? -29.996 -23.011 17.295 1.00 86.75 911 LYS A N 1
ATOM 7208 C CA . LYS A 1 911 ? -30.717 -24.198 16.795 1.00 86.75 911 LYS A CA 1
ATOM 7209 C C . LYS A 1 911 ? -31.114 -24.064 15.320 1.00 86.75 911 LYS A C 1
ATOM 7211 O O . LYS A 1 911 ? -31.244 -25.066 14.629 1.00 86.75 911 LYS A O 1
ATOM 7216 N N . VAL A 1 912 ? -31.328 -22.830 14.856 1.00 81.25 912 VAL A N 1
ATOM 7217 C CA . VAL A 1 912 ? -31.716 -22.485 13.482 1.00 81.25 912 VAL A CA 1
ATOM 7218 C C . VAL A 1 912 ? -30.957 -21.225 13.064 1.00 81.25 912 VAL A C 1
ATOM 7220 O O . VAL A 1 912 ? -30.944 -20.240 13.798 1.00 81.25 912 VAL A O 1
ATOM 7223 N N . GLY A 1 913 ? -30.347 -21.241 11.878 1.00 84.75 913 GLY A N 1
ATOM 7224 C CA . GLY A 1 913 ? -29.578 -20.114 11.342 1.00 84.75 913 GLY A CA 1
ATOM 7225 C C . GLY A 1 913 ? -28.074 -20.195 11.623 1.00 84.75 913 GLY A C 1
ATOM 7226 O O . GLY A 1 913 ? -27.559 -21.203 12.098 1.00 84.75 913 GLY A O 1
ATOM 7227 N N . LYS A 1 914 ? -27.347 -19.131 11.263 1.00 90.25 914 LYS A N 1
ATOM 7228 C CA . LYS A 1 914 ? -25.890 -19.043 11.455 1.00 90.25 914 LYS A CA 1
ATOM 7229 C C . LYS A 1 914 ? -25.554 -18.430 12.819 1.00 90.25 914 LYS A C 1
ATOM 7231 O O . LYS A 1 914 ? -26.275 -17.529 13.253 1.00 90.25 914 LYS A O 1
ATOM 7236 N N . PRO A 1 915 ? -24.454 -18.858 13.462 1.00 92.75 915 PRO A N 1
ATOM 7237 C CA . PRO A 1 915 ? -23.992 -18.251 14.704 1.00 92.75 915 PRO A CA 1
ATOM 7238 C C . PRO A 1 915 ? -23.613 -16.785 14.491 1.00 92.75 915 PRO A C 1
ATOM 7240 O O . PRO A 1 915 ? -23.125 -16.399 13.423 1.00 92.75 915 PRO A O 1
ATOM 7243 N N . TYR A 1 916 ? -23.835 -15.966 15.516 1.00 95.12 916 TYR A N 1
ATOM 7244 C CA . TYR A 1 916 ? -23.446 -14.560 15.492 1.00 95.12 916 TYR A CA 1
ATOM 7245 C C . TYR A 1 916 ? -21.940 -14.421 15.734 1.00 95.12 916 TYR A C 1
ATOM 7247 O O . TYR A 1 916 ? -21.339 -15.159 16.514 1.00 95.12 916 TYR A O 1
ATOM 7255 N N . GLY A 1 917 ? -21.322 -13.433 15.090 1.00 94.56 917 GLY A N 1
ATOM 7256 C CA . GLY A 1 917 ? -19.920 -13.106 15.323 1.00 94.56 917 GLY A CA 1
ATOM 7257 C C . GLY A 1 917 ? -19.725 -12.304 16.610 1.00 94.56 917 GLY A C 1
ATOM 7258 O O . GLY A 1 917 ? -20.263 -11.205 16.732 1.00 94.56 917 GLY A O 1
ATOM 7259 N N . ALA A 1 918 ? -18.887 -12.796 17.524 1.00 93.44 918 ALA A N 1
ATOM 7260 C CA . ALA A 1 918 ? -18.423 -12.017 18.671 1.00 93.44 918 ALA A CA 1
ATOM 7261 C C . ALA A 1 918 ? -17.529 -10.854 18.201 1.00 93.44 918 ALA A C 1
ATOM 7263 O O . ALA A 1 918 ? -16.545 -11.054 17.470 1.00 93.44 918 ALA A O 1
ATOM 7264 N N . ARG A 1 919 ? -17.878 -9.622 18.580 1.00 91.88 919 ARG A N 1
ATOM 7265 C CA . ARG A 1 919 ? -17.158 -8.395 18.204 1.00 91.88 919 ARG A CA 1
ATOM 7266 C C . ARG A 1 919 ? -17.078 -7.448 19.397 1.00 91.88 919 ARG A C 1
ATOM 7268 O O . ARG A 1 919 ? -17.886 -6.537 19.501 1.00 91.88 919 ARG A O 1
ATOM 7275 N N . TYR A 1 920 ? -16.092 -7.665 20.260 1.00 90.69 920 TYR A N 1
ATOM 7276 C CA . TYR A 1 920 ? -15.827 -6.825 21.427 1.00 90.69 920 TYR A CA 1
ATOM 7277 C C . TYR A 1 920 ? -14.469 -6.134 21.277 1.00 90.69 920 TYR A C 1
ATOM 7279 O O . TYR A 1 920 ? -13.446 -6.807 21.145 1.00 90.69 920 TYR A O 1
ATOM 7287 N N . VAL A 1 921 ? -14.470 -4.803 21.233 1.00 84.38 921 VAL A N 1
ATOM 7288 C CA . VAL A 1 921 ? -13.260 -3.967 21.170 1.00 84.38 921 VAL A CA 1
ATOM 7289 C C . VAL A 1 921 ? -12.864 -3.493 22.567 1.00 84.38 921 VAL A C 1
ATOM 7291 O O . VAL A 1 921 ? -11.686 -3.252 22.813 1.00 84.38 921 VAL A O 1
ATOM 7294 N N . GLY A 1 922 ? -13.828 -3.386 23.486 1.00 82.00 922 GLY A N 1
ATOM 7295 C CA . GLY A 1 922 ? -13.603 -2.829 24.822 1.00 82.00 922 GLY A CA 1
ATOM 7296 C C . GLY A 1 922 ? -13.695 -1.305 24.867 1.00 82.00 922 GLY A C 1
ATOM 7297 O O . GLY A 1 922 ? -13.296 -0.700 25.854 1.00 82.00 922 GLY A O 1
ATOM 7298 N N . SER A 1 923 ? -14.238 -0.689 23.813 1.00 84.25 923 SER A N 1
ATOM 7299 C CA . SER A 1 923 ? -14.606 0.726 23.770 1.00 84.25 923 SER A CA 1
ATOM 7300 C C . SER A 1 923 ? -16.076 0.816 23.386 1.00 84.25 923 SER A C 1
ATOM 7302 O O . SER A 1 923 ? -16.447 0.409 22.281 1.00 84.25 923 SER A O 1
ATOM 7304 N N . MET A 1 924 ? -16.905 1.358 24.287 1.00 85.88 924 MET A N 1
ATOM 7305 C CA . MET A 1 924 ? -18.354 1.456 24.082 1.00 85.88 924 MET A CA 1
ATOM 7306 C C . MET A 1 924 ? -18.674 2.142 22.753 1.00 85.88 924 MET A C 1
ATOM 7308 O O . MET A 1 924 ? -19.421 1.598 21.951 1.00 85.88 924 MET A O 1
ATOM 7312 N N . VAL A 1 925 ? -18.048 3.285 22.469 1.00 88.00 925 VAL A N 1
ATOM 7313 C CA . VAL A 1 925 ? -18.304 4.059 21.245 1.00 88.00 925 VAL A CA 1
ATOM 7314 C C . VAL A 1 925 ? -17.995 3.249 19.985 1.00 88.00 925 VAL A C 1
ATOM 7316 O O . VAL A 1 925 ? -18.807 3.214 19.063 1.00 88.00 925 VAL A O 1
ATOM 7319 N N . ALA A 1 926 ? -16.859 2.547 19.944 1.00 88.50 926 ALA A N 1
ATOM 7320 C CA . ALA A 1 926 ? -16.484 1.736 18.787 1.00 88.50 926 ALA A CA 1
ATOM 7321 C C . ALA A 1 926 ? -17.418 0.528 18.592 1.00 88.50 926 ALA A C 1
ATOM 7323 O O . ALA A 1 926 ? -17.811 0.212 17.463 1.00 88.50 926 ALA A O 1
ATOM 7324 N N . ASP A 1 927 ? -17.791 -0.140 19.685 1.00 92.12 927 ASP A N 1
ATOM 7325 C CA . ASP A 1 927 ? -18.678 -1.301 19.653 1.00 92.12 927 ASP A CA 1
ATOM 7326 C C . ASP A 1 927 ? -20.130 -0.905 19.304 1.00 92.12 927 ASP A C 1
ATOM 7328 O O . ASP A 1 927 ? -20.775 -1.571 18.484 1.00 92.12 927 ASP A O 1
ATOM 7332 N N . VAL A 1 928 ? -20.626 0.226 19.823 1.00 93.19 928 VAL A N 1
ATOM 7333 C CA . VAL A 1 928 ? -21.936 0.800 19.466 1.00 93.19 928 VAL A CA 1
ATOM 7334 C C . VAL A 1 928 ? -21.944 1.295 18.021 1.00 93.19 928 VAL A C 1
ATOM 7336 O O . VAL A 1 928 ? -22.878 0.970 17.294 1.00 93.19 928 VAL A O 1
ATOM 7339 N N . HIS A 1 929 ? -20.911 2.007 17.553 1.00 93.62 929 HIS A N 1
ATOM 7340 C CA . HIS A 1 929 ? -20.831 2.480 16.163 1.00 93.62 929 HIS A CA 1
ATOM 7341 C C . HIS A 1 929 ? -20.886 1.315 15.165 1.00 93.62 929 HIS A C 1
ATOM 7343 O O . HIS A 1 929 ? -21.593 1.363 14.157 1.00 93.62 929 HIS A O 1
ATOM 7349 N N . ARG A 1 930 ? -20.188 0.214 15.469 1.00 92.69 930 ARG A N 1
ATOM 7350 C CA . ARG A 1 930 ? -20.271 -1.013 14.670 1.00 92.69 930 ARG A CA 1
ATOM 7351 C C . ARG A 1 930 ? -21.683 -1.603 14.695 1.00 92.69 930 ARG A C 1
ATOM 7353 O O . ARG A 1 930 ? -22.184 -2.005 13.649 1.00 92.69 930 ARG A O 1
ATOM 7360 N N . THR A 1 931 ? -22.320 -1.639 15.862 1.00 94.81 931 THR A N 1
ATOM 7361 C CA . THR A 1 931 ? -23.698 -2.133 16.018 1.00 94.81 931 THR A CA 1
ATOM 7362 C C . THR A 1 931 ? -24.695 -1.276 15.231 1.00 94.81 931 THR A C 1
ATOM 7364 O O . THR A 1 931 ? -25.541 -1.824 14.533 1.00 94.81 931 THR A O 1
ATOM 7367 N N . LEU A 1 932 ? -24.541 0.051 15.254 1.00 95.06 932 LEU A N 1
ATOM 7368 C CA . LEU A 1 932 ? -25.334 1.003 14.473 1.00 95.06 932 LEU A CA 1
ATOM 7369 C C . LEU A 1 932 ? -25.237 0.726 12.965 1.00 95.06 932 LEU A C 1
ATOM 7371 O O . LEU A 1 932 ? -26.259 0.722 12.290 1.00 95.06 932 LEU A O 1
ATOM 7375 N N . LYS A 1 933 ? -24.036 0.444 12.442 1.00 92.81 933 LYS A N 1
ATOM 7376 C CA . LYS A 1 933 ? -23.829 0.193 11.003 1.00 92.81 933 LYS A CA 1
ATOM 7377 C C . LYS A 1 933 ? -24.276 -1.184 10.527 1.00 92.81 933 LYS A C 1
ATOM 7379 O O . LYS A 1 933 ? -24.878 -1.306 9.466 1.00 92.81 933 LYS A O 1
ATOM 7384 N N . TYR A 1 934 ? -23.923 -2.235 11.261 1.00 93.00 934 TYR A N 1
ATOM 7385 C CA . TYR A 1 934 ? -24.094 -3.613 10.785 1.00 93.00 934 TYR A CA 1
ATOM 7386 C C . TYR A 1 934 ? -25.311 -4.323 11.387 1.00 93.00 934 TYR A C 1
ATOM 7388 O O . TYR A 1 934 ? -25.635 -5.437 10.968 1.00 93.00 934 TYR A O 1
ATOM 7396 N N . GLY A 1 935 ? -25.970 -3.697 12.362 1.00 94.00 935 GLY A N 1
ATOM 7397 C CA . GLY A 1 935 ? -26.986 -4.327 13.193 1.00 94.00 935 GLY A CA 1
ATOM 7398 C C . GLY A 1 935 ? -26.384 -5.322 14.185 1.00 94.00 935 GLY A C 1
ATOM 7399 O O . GLY A 1 935 ? -25.242 -5.771 14.056 1.00 94.00 935 GLY A O 1
ATOM 7400 N N . GLY A 1 936 ? -27.179 -5.720 15.169 1.00 96.44 936 GLY A N 1
ATOM 7401 C CA . GLY A 1 936 ? -26.812 -6.686 16.202 1.00 96.44 936 GLY A CA 1
ATOM 7402 C C . GLY A 1 936 ? -27.075 -6.110 17.580 1.00 96.44 936 GLY A C 1
ATOM 7403 O O . GLY A 1 936 ? -27.933 -5.245 17.736 1.00 96.44 936 GLY A O 1
ATOM 7404 N N . ILE A 1 937 ? -26.326 -6.560 18.584 1.00 97.56 937 ILE A N 1
ATOM 7405 C CA . ILE A 1 937 ? -26.509 -6.084 19.957 1.00 97.56 937 ILE A CA 1
ATOM 7406 C C . ILE A 1 937 ? -25.182 -5.822 20.667 1.00 97.56 937 ILE A C 1
ATOM 7408 O O . ILE A 1 937 ? -24.269 -6.646 20.632 1.00 97.56 937 ILE A O 1
ATOM 7412 N N . PHE A 1 938 ? -25.102 -4.694 21.361 1.00 97.44 938 PHE A N 1
ATOM 7413 C CA . PHE A 1 938 ? -24.098 -4.410 22.374 1.00 97.44 938 PHE A CA 1
ATOM 7414 C C . PHE A 1 938 ? -24.710 -4.597 23.760 1.00 97.44 938 PHE A C 1
ATOM 7416 O O . PHE A 1 938 ? -25.837 -4.173 24.031 1.00 97.44 938 PHE A O 1
ATOM 7423 N N . MET A 1 939 ? -23.961 -5.247 24.643 1.00 96.44 939 MET A N 1
ATOM 7424 C CA . MET A 1 939 ? -24.410 -5.584 25.983 1.00 96.44 939 MET A CA 1
ATOM 7425 C C . MET A 1 939 ? -23.322 -5.262 26.995 1.00 96.44 939 MET A C 1
ATOM 7427 O O . MET A 1 939 ? -22.186 -5.726 26.887 1.00 96.44 939 MET A O 1
ATOM 7431 N N . TYR A 1 940 ? -23.718 -4.531 28.027 1.00 95.00 940 TYR A N 1
ATOM 7432 C CA . TYR A 1 940 ? -22.948 -4.341 29.243 1.00 95.00 940 TYR A CA 1
ATOM 7433 C C . TYR A 1 940 ? -23.879 -4.601 30.439 1.00 95.00 940 TYR A C 1
ATOM 7435 O O . TYR A 1 940 ? -24.408 -3.663 31.044 1.00 95.00 940 TYR A O 1
ATOM 7443 N N . PRO A 1 941 ? -24.184 -5.883 30.720 1.00 94.69 941 PRO A N 1
ATOM 7444 C CA . PRO A 1 941 ? -25.167 -6.259 31.729 1.00 94.69 941 PRO A CA 1
ATOM 7445 C C . PRO A 1 941 ? -24.665 -5.959 33.146 1.00 94.69 941 PRO A C 1
ATOM 7447 O O . PRO A 1 941 ? -23.482 -5.689 33.369 1.00 94.69 941 PRO A O 1
ATOM 7450 N N . ALA A 1 942 ? -25.571 -6.054 34.119 1.00 93.44 942 ALA A N 1
ATOM 7451 C CA . ALA A 1 942 ? -25.181 -6.101 35.520 1.00 93.44 942 ALA A CA 1
ATOM 7452 C C . ALA A 1 942 ? -24.341 -7.363 35.777 1.00 93.44 942 ALA A C 1
ATOM 7454 O O . ALA A 1 942 ? -24.520 -8.398 35.132 1.00 93.44 942 ALA A O 1
ATOM 7455 N N . THR A 1 943 ? -23.400 -7.260 36.709 1.00 92.19 943 THR A N 1
ATOM 7456 C CA . THR A 1 943 ? -22.556 -8.378 37.144 1.00 92.19 943 THR A CA 1
ATOM 7457 C C . THR A 1 943 ? -22.678 -8.548 38.647 1.00 92.19 943 THR A C 1
ATOM 7459 O O . THR A 1 943 ? -23.018 -7.588 39.338 1.00 92.19 943 THR A O 1
ATOM 7462 N N . LYS A 1 944 ? -22.311 -9.719 39.180 1.00 88.56 944 LYS A N 1
ATOM 7463 C CA . LYS A 1 944 ? -22.259 -9.952 40.638 1.00 88.56 944 LYS A CA 1
ATOM 7464 C C . LYS A 1 944 ? -21.492 -8.857 41.396 1.00 88.56 944 LYS A C 1
ATOM 7466 O O . LYS A 1 944 ? -21.984 -8.355 42.398 1.00 88.56 944 LYS A O 1
ATOM 7471 N N . ASP A 1 945 ? -20.365 -8.406 40.845 1.00 88.38 945 ASP A N 1
ATOM 7472 C CA . ASP A 1 945 ? -19.527 -7.355 41.452 1.00 88.38 945 ASP A CA 1
ATOM 7473 C C . ASP A 1 945 ? -20.039 -5.926 41.197 1.00 88.38 945 ASP A C 1
ATOM 7475 O O . ASP A 1 945 ? -19.497 -4.945 41.699 1.00 88.38 945 ASP A O 1
ATOM 7479 N N . SER A 1 946 ? -21.035 -5.757 40.328 1.00 90.31 946 SER A N 1
ATOM 7480 C CA . SER A 1 946 ? -21.564 -4.448 39.931 1.00 90.31 946 SER A CA 1
ATOM 7481 C C . SER A 1 946 ? -23.052 -4.583 39.584 1.00 90.31 946 SER A C 1
ATOM 7483 O O . SER A 1 946 ? -23.429 -4.493 38.411 1.00 90.31 946 SER A O 1
ATOM 7485 N N . PRO A 1 947 ? -23.916 -4.812 40.592 1.00 88.69 947 PRO A N 1
ATOM 7486 C CA . PRO A 1 947 ? -25.333 -5.129 40.385 1.00 88.69 947 PRO A CA 1
ATOM 7487 C C . PRO A 1 947 ? -26.138 -3.955 39.809 1.00 88.69 947 PRO A C 1
ATOM 7489 O O . PRO A 1 947 ? -27.164 -4.159 39.168 1.00 88.69 947 PRO A O 1
ATOM 7492 N N . LYS A 1 948 ? -25.656 -2.718 39.989 1.00 89.81 948 LYS A N 1
ATOM 7493 C CA . LYS A 1 948 ? -26.212 -1.512 39.353 1.00 89.81 948 LYS A CA 1
ATOM 7494 C C . LYS A 1 948 ? -25.597 -1.217 37.970 1.00 89.81 948 LYS A C 1
ATOM 7496 O O . LYS A 1 948 ? -25.903 -0.191 37.383 1.00 89.81 948 LYS A O 1
ATOM 7501 N N . GLY A 1 949 ? -24.756 -2.103 37.429 1.00 90.62 949 GLY A N 1
ATOM 7502 C CA . GLY A 1 949 ? -23.992 -1.880 36.195 1.00 90.62 949 GLY A CA 1
ATOM 7503 C C . GLY A 1 949 ? -22.710 -1.066 36.408 1.00 90.62 949 GLY A C 1
ATOM 7504 O O . GLY A 1 949 ? -22.460 -0.549 37.498 1.00 90.62 949 GLY A O 1
ATOM 7505 N N . LYS A 1 950 ? -21.869 -0.985 35.366 1.00 88.75 950 LYS A N 1
ATOM 7506 C CA . LYS A 1 950 ? -20.598 -0.229 35.403 1.00 88.75 950 LYS A CA 1
ATOM 7507 C C . LYS A 1 950 ? -20.618 1.064 34.591 1.00 88.75 950 LYS A C 1
ATOM 7509 O O . LYS A 1 950 ? -19.877 1.976 34.935 1.00 88.75 950 LYS A O 1
ATOM 7514 N N . LEU A 1 951 ? -21.445 1.134 33.549 1.00 89.12 951 LEU A N 1
ATOM 7515 C CA . LEU A 1 951 ? -21.494 2.291 32.659 1.00 89.12 951 LEU A CA 1
ATOM 7516 C C . LEU A 1 951 ? -22.326 3.413 33.275 1.00 89.12 951 LEU A C 1
ATOM 7518 O O . LEU A 1 951 ? -23.319 3.149 33.953 1.00 89.12 951 LEU A O 1
ATOM 7522 N N . ARG A 1 952 ? -21.918 4.657 33.056 1.00 88.38 952 ARG A N 1
ATOM 7523 C CA . ARG A 1 952 ? -22.500 5.857 33.649 1.00 88.38 952 ARG A CA 1
ATOM 7524 C C . ARG A 1 952 ? -23.718 6.303 32.847 1.00 88.38 952 ARG A C 1
ATOM 7526 O O . ARG A 1 952 ? -23.691 6.441 31.626 1.00 88.38 952 ARG A O 1
ATOM 7533 N N . LEU A 1 953 ? -24.821 6.517 33.553 1.00 89.94 953 LEU A N 1
ATOM 7534 C CA . LEU A 1 953 ? -26.133 6.732 32.962 1.00 89.94 953 LEU A CA 1
ATOM 7535 C C . LEU A 1 953 ? -26.164 8.002 32.103 1.00 89.94 953 LEU A C 1
ATOM 7537 O O . LEU A 1 953 ? -26.551 7.941 30.939 1.00 89.94 953 LEU A O 1
ATOM 7541 N N . LEU A 1 954 ? -25.725 9.130 32.668 1.00 85.38 954 LEU A N 1
ATOM 7542 C CA . LEU A 1 954 ? -25.866 10.448 32.049 1.00 85.38 954 LEU A CA 1
ATOM 7543 C C . LEU A 1 954 ? -24.979 10.649 30.813 1.00 85.38 954 LEU A C 1
ATOM 7545 O O . LEU A 1 954 ? -25.461 11.169 29.811 1.00 85.38 954 LEU A O 1
ATOM 7549 N N . TYR A 1 955 ? -23.709 10.236 30.871 1.00 77.75 955 TYR A N 1
ATOM 7550 C CA . TYR A 1 955 ? -22.712 10.533 29.832 1.00 77.75 955 TYR A CA 1
ATOM 7551 C C . TYR A 1 955 ? -22.266 9.330 28.990 1.00 77.75 955 TYR A C 1
ATOM 7553 O O . TYR A 1 955 ? -21.580 9.531 27.994 1.00 77.75 955 TYR A O 1
ATOM 7561 N N . GLU A 1 956 ? -22.678 8.097 29.308 1.00 86.50 956 GLU A N 1
ATOM 7562 C CA . GLU A 1 956 ? -22.402 6.922 28.462 1.00 86.50 956 GLU A CA 1
ATOM 7563 C C . GLU A 1 956 ? -23.699 6.291 27.931 1.00 86.50 956 GLU A C 1
ATOM 7565 O O . GLU A 1 956 ? -23.894 6.172 26.718 1.00 86.50 956 GLU A O 1
ATOM 7570 N N . CYS A 1 957 ? -24.628 5.923 28.819 1.00 91.75 957 CYS A N 1
ATOM 7571 C CA . CYS A 1 957 ? -25.847 5.201 28.440 1.00 91.75 957 CYS A CA 1
ATOM 7572 C C . CYS A 1 957 ? -26.852 6.074 27.673 1.00 91.75 957 CYS A C 1
ATOM 7574 O O . CYS A 1 957 ? -27.279 5.693 26.582 1.00 91.75 957 CYS A O 1
ATOM 7576 N N . ASN A 1 958 ? -27.221 7.236 28.219 1.00 91.44 958 ASN A N 1
ATOM 7577 C CA . ASN A 1 958 ? -28.184 8.162 27.617 1.00 91.44 958 ASN A CA 1
ATOM 7578 C C . ASN A 1 958 ? -27.787 8.638 26.203 1.00 91.44 958 ASN A C 1
ATOM 7580 O O . ASN A 1 958 ? -28.624 8.497 25.307 1.00 91.44 958 ASN A O 1
ATOM 7584 N N . PRO A 1 959 ? -26.551 9.122 25.932 1.00 90.00 959 PRO A N 1
ATOM 7585 C CA . PRO A 1 959 ? -26.159 9.542 24.581 1.00 90.00 959 PRO A CA 1
ATOM 7586 C C . PRO A 1 959 ? -26.295 8.417 23.557 1.00 90.00 959 PRO A C 1
ATOM 7588 O O . PRO A 1 959 ? -26.848 8.607 22.473 1.00 90.00 959 PRO A O 1
ATOM 7591 N N . MET A 1 960 ? -25.803 7.226 23.904 1.00 92.31 960 MET A N 1
ATOM 7592 C CA . MET A 1 960 ? -25.784 6.086 22.988 1.00 92.31 960 MET A CA 1
ATOM 7593 C C . MET A 1 960 ? -27.191 5.547 22.733 1.00 92.31 960 MET A C 1
ATOM 7595 O O . MET A 1 960 ? -27.527 5.213 21.595 1.00 92.31 960 MET A O 1
ATOM 7599 N N . ALA A 1 961 ? -28.033 5.512 23.768 1.00 94.38 961 ALA A N 1
ATOM 7600 C CA . ALA A 1 961 ? -29.439 5.157 23.643 1.00 94.38 961 ALA A CA 1
ATOM 7601 C C . ALA A 1 961 ? -30.210 6.165 22.781 1.00 94.38 961 ALA A C 1
ATOM 7603 O O . ALA A 1 961 ? -31.011 5.747 21.943 1.00 94.38 961 ALA A O 1
ATOM 7604 N N . TYR A 1 962 ? -29.945 7.467 22.934 1.00 94.06 962 TYR A N 1
ATOM 7605 C CA . TYR A 1 962 ? -30.585 8.516 22.140 1.00 94.06 962 TYR A CA 1
ATOM 7606 C C . TYR A 1 962 ? -30.237 8.365 20.659 1.00 94.06 962 TYR A C 1
ATOM 7608 O O . TYR A 1 962 ? -31.136 8.246 19.827 1.00 94.06 962 TYR A O 1
ATOM 7616 N N . ILE A 1 963 ? -28.942 8.256 20.333 1.00 94.38 963 ILE A N 1
ATOM 7617 C CA . ILE A 1 963 ? -28.477 8.043 18.956 1.00 94.38 963 ILE A CA 1
ATOM 7618 C C . ILE A 1 963 ? -29.103 6.785 18.346 1.00 94.38 963 ILE A C 1
ATOM 7620 O O . ILE A 1 963 ? -29.651 6.840 17.247 1.00 94.38 963 ILE A O 1
ATOM 7624 N N . LEU A 1 964 ? -29.065 5.646 19.042 1.00 94.56 964 LEU A N 1
ATOM 7625 C CA . LEU A 1 964 ? -29.615 4.412 18.482 1.00 94.56 964 LEU A CA 1
ATOM 7626 C C . LEU A 1 964 ? -31.122 4.465 18.279 1.00 94.56 964 LEU A C 1
ATOM 7628 O O . LEU A 1 964 ? -31.601 3.989 17.253 1.00 94.56 964 LEU A O 1
ATOM 7632 N N . THR A 1 965 ? -31.862 5.053 19.215 1.00 94.44 965 THR A N 1
ATOM 7633 C CA . THR A 1 965 ? -33.320 5.182 19.099 1.00 94.44 965 THR A CA 1
ATOM 7634 C C . THR A 1 965 ? -33.685 6.061 17.900 1.00 94.44 965 THR A C 1
ATOM 7636 O O . THR A 1 965 ? -34.542 5.690 17.101 1.00 94.44 965 THR A O 1
ATOM 7639 N N . GLN A 1 966 ? -32.956 7.162 17.683 1.00 95.06 966 GLN A N 1
ATOM 7640 C CA . GLN A 1 966 ? -33.100 8.031 16.504 1.00 95.06 966 GLN A CA 1
ATOM 7641 C C . GLN A 1 966 ? -32.759 7.307 15.182 1.00 95.06 966 GLN A C 1
ATOM 7643 O O . GLN A 1 966 ? -33.340 7.585 14.125 1.00 95.06 966 GLN A O 1
ATOM 7648 N N . ALA A 1 967 ? -31.860 6.321 15.234 1.00 96.19 967 ALA A N 1
ATOM 7649 C CA . ALA A 1 967 ? -31.535 5.445 14.110 1.00 96.19 967 ALA A CA 1
ATOM 7650 C C . ALA A 1 967 ? -32.537 4.288 13.896 1.00 96.19 967 ALA A C 1
ATOM 7652 O O . ALA A 1 967 ? -32.401 3.561 12.912 1.00 96.19 967 ALA A O 1
ATOM 7653 N N . GLY A 1 968 ? -33.542 4.112 14.764 1.00 95.00 968 GLY A N 1
ATOM 7654 C CA . GLY A 1 968 ? -34.538 3.028 14.690 1.00 95.00 968 GLY A CA 1
ATOM 7655 C C . GLY A 1 968 ? -34.215 1.778 15.522 1.00 95.00 968 GLY A C 1
ATOM 7656 O O . GLY A 1 968 ? -34.843 0.736 15.335 1.00 95.00 968 GLY A O 1
ATOM 7657 N N . GLY A 1 969 ? -33.229 1.859 16.417 1.00 96.19 969 GLY A N 1
ATOM 7658 C CA . GLY A 1 969 ? -32.848 0.801 17.353 1.00 96.19 969 GLY A CA 1
ATOM 7659 C C . GLY A 1 969 ? -33.594 0.873 18.682 1.00 96.19 969 GLY A C 1
ATOM 7660 O O . GLY A 1 969 ? -34.498 1.684 18.872 1.00 96.19 969 GLY A O 1
ATOM 7661 N N . VAL A 1 970 ? -33.187 0.018 19.621 1.00 97.19 970 VAL A N 1
ATOM 7662 C CA . VAL A 1 970 ? -33.747 -0.048 20.979 1.00 97.19 970 VAL A CA 1
ATOM 7663 C C . VAL A 1 970 ? -32.614 -0.073 22.003 1.00 97.19 970 VAL A C 1
ATOM 7665 O O . VAL A 1 970 ? -31.558 -0.657 21.754 1.00 97.19 970 VAL A O 1
ATOM 7668 N N . ALA A 1 971 ? -32.835 0.547 23.164 1.00 97.12 971 ALA A N 1
ATOM 7669 C CA . ALA A 1 971 ? -31.921 0.507 24.303 1.00 97.12 971 ALA A CA 1
ATOM 7670 C C . ALA A 1 971 ? -32.684 0.345 25.629 1.00 97.12 971 ALA A C 1
ATOM 7672 O O . ALA A 1 971 ? -33.642 1.070 25.901 1.00 97.12 971 ALA A O 1
ATOM 7673 N N . SER A 1 972 ? -32.250 -0.586 26.479 1.00 96.94 972 SER A N 1
ATOM 7674 C CA . SER A 1 972 ? -32.883 -0.895 27.767 1.00 96.94 972 SER A CA 1
ATOM 7675 C C . SER A 1 972 ? -31.850 -1.243 28.838 1.00 96.94 972 SER A C 1
ATOM 7677 O O . SER A 1 972 ? -30.791 -1.784 28.532 1.00 96.94 972 SER A O 1
ATOM 7679 N N . ASN A 1 973 ? -32.177 -0.984 30.107 1.00 94.50 973 ASN A N 1
ATOM 7680 C CA . ASN A 1 973 ? -31.400 -1.473 31.253 1.00 94.50 973 ASN A CA 1
ATOM 7681 C C . ASN A 1 973 ? -31.753 -2.920 31.656 1.00 94.50 973 ASN A C 1
ATOM 7683 O O . ASN A 1 973 ? -31.351 -3.390 32.718 1.00 94.50 973 ASN A O 1
ATOM 7687 N N . GLY A 1 974 ? -32.552 -3.622 30.846 1.00 92.44 974 GLY A N 1
ATOM 7688 C CA . GLY A 1 974 ? -33.081 -4.953 31.149 1.00 92.44 974 GLY A CA 1
ATOM 7689 C C . GLY A 1 974 ? -34.463 -4.941 31.810 1.00 92.44 974 GLY A C 1
ATOM 7690 O O . GLY A 1 974 ? -35.117 -5.981 31.850 1.00 92.44 974 GLY A O 1
ATOM 7691 N N . LYS A 1 975 ? -34.931 -3.782 32.300 1.00 90.94 975 LYS A N 1
ATOM 7692 C CA . LYS A 1 975 ? -36.251 -3.605 32.934 1.00 90.94 975 LYS A CA 1
ATOM 7693 C C . LYS A 1 975 ? -37.110 -2.575 32.200 1.00 90.94 975 LYS A C 1
ATOM 7695 O O . LYS A 1 975 ? -38.235 -2.883 31.823 1.00 90.94 975 LYS A O 1
ATOM 7700 N N . ILE A 1 976 ? -36.565 -1.382 31.981 1.00 94.94 976 ILE A N 1
ATOM 7701 C CA . ILE A 1 976 ? -37.215 -0.251 31.305 1.00 94.94 976 ILE A CA 1
ATOM 7702 C C . ILE A 1 976 ? -36.303 0.299 30.193 1.00 94.94 976 ILE A C 1
ATOM 7704 O O . ILE A 1 976 ? -35.118 -0.067 30.137 1.00 94.94 976 ILE A O 1
ATOM 7708 N N . PRO A 1 977 ? -36.817 1.123 29.265 1.00 96.56 977 PRO A N 1
ATOM 7709 C CA . PRO A 1 977 ? -35.978 1.832 28.302 1.00 96.56 977 PRO A CA 1
ATOM 7710 C C . PRO A 1 977 ? -34.953 2.726 29.011 1.00 96.56 977 PRO A C 1
ATOM 7712 O O . PRO A 1 977 ? -35.257 3.324 30.040 1.00 96.56 977 PRO A O 1
ATOM 7715 N N . ILE A 1 978 ? -33.732 2.826 28.472 1.00 95.31 978 ILE A N 1
ATOM 7716 C CA . ILE A 1 978 ? -32.664 3.625 29.112 1.00 95.31 978 ILE A CA 1
ATOM 7717 C C . ILE A 1 978 ? -33.033 5.102 29.222 1.00 95.31 978 ILE A C 1
ATOM 7719 O O . ILE A 1 978 ? -32.768 5.720 30.246 1.00 95.31 978 ILE A O 1
ATOM 7723 N N . LEU A 1 979 ? -33.674 5.649 28.190 1.00 94.25 979 LEU A N 1
ATOM 7724 C CA . LEU A 1 979 ? -34.030 7.066 28.134 1.00 94.25 979 LEU A CA 1
ATOM 7725 C C . LEU A 1 979 ? -35.101 7.462 29.165 1.00 94.25 979 LEU A C 1
ATOM 7727 O O . LEU A 1 979 ? -35.231 8.645 29.464 1.00 94.25 979 LEU A O 1
ATOM 7731 N N . ASP A 1 980 ? -35.817 6.494 29.739 1.00 96.06 980 ASP A N 1
ATOM 7732 C CA . ASP A 1 980 ? -36.849 6.731 30.754 1.00 96.06 980 ASP A CA 1
ATOM 7733 C C . ASP A 1 980 ? -36.314 6.607 32.191 1.00 96.06 980 ASP A C 1
ATOM 7735 O O . ASP A 1 980 ? -37.047 6.833 33.153 1.00 96.06 980 ASP A O 1
ATOM 7739 N N . VAL A 1 981 ? -35.038 6.243 32.367 1.00 93.69 981 VAL A N 1
ATOM 7740 C CA . VAL A 1 981 ? -34.413 6.169 33.693 1.00 93.69 981 VAL A CA 1
ATOM 7741 C C . VAL A 1 981 ? -34.161 7.588 34.208 1.00 93.69 981 VAL A C 1
ATOM 7743 O O . VAL A 1 981 ? -33.410 8.347 33.595 1.00 93.69 981 VAL A O 1
ATOM 7746 N N . VAL A 1 982 ? -34.756 7.930 35.353 1.00 92.00 982 VAL A N 1
ATOM 7747 C CA . VAL A 1 982 ? -34.509 9.201 36.052 1.00 92.00 982 VAL A CA 1
ATOM 7748 C C . VAL A 1 982 ? -33.219 9.082 36.881 1.00 92.00 982 VAL A C 1
ATOM 7750 O O . VAL A 1 982 ? -33.145 8.194 37.734 1.00 92.00 982 VAL A O 1
ATOM 7753 N N . PRO A 1 983 ? -32.197 9.925 36.639 1.00 90.81 983 PRO A N 1
ATOM 7754 C CA . PRO A 1 983 ? -30.956 9.905 37.407 1.00 90.81 983 PRO A CA 1
ATOM 7755 C C . PRO A 1 983 ? -31.146 10.426 38.841 1.00 90.81 983 PRO A C 1
ATOM 7757 O O . PRO A 1 983 ? -31.711 11.494 39.048 1.00 90.81 983 PRO A O 1
ATOM 7760 N N . GLU A 1 984 ? -30.620 9.709 39.830 1.00 91.00 984 GLU A N 1
ATOM 7761 C CA . GLU A 1 984 ? -30.552 10.118 41.241 1.00 91.00 984 GLU A CA 1
ATOM 7762 C C . GLU A 1 984 ? -29.255 10.884 41.548 1.00 91.00 984 GLU A C 1
ATOM 7764 O O . GLU A 1 984 ? -29.237 11.772 42.396 1.00 91.00 984 GLU A O 1
ATOM 7769 N N . THR A 1 985 ? -28.156 10.540 40.865 1.00 89.62 985 THR A N 1
ATOM 7770 C CA . THR A 1 985 ? -26.837 11.172 41.030 1.00 89.62 985 THR A CA 1
ATOM 7771 C C . THR A 1 985 ? -26.131 11.342 39.686 1.00 89.62 985 THR A C 1
ATOM 7773 O O . THR A 1 985 ? -26.387 10.603 38.732 1.00 89.62 985 THR A O 1
ATOM 7776 N N . ILE A 1 986 ? -25.196 12.295 39.603 1.00 85.19 986 ILE A N 1
ATOM 7777 C CA . ILE A 1 986 ? -24.501 12.628 38.346 1.00 85.19 986 ILE A CA 1
ATOM 7778 C C . ILE A 1 986 ? -23.576 11.514 37.826 1.00 85.19 986 ILE A C 1
ATOM 7780 O O . ILE A 1 986 ? -23.375 11.389 36.620 1.00 85.19 986 ILE A O 1
ATOM 7784 N N . HIS A 1 987 ? -23.073 10.654 38.715 1.00 87.25 987 HIS A N 1
ATOM 7785 C CA . HIS A 1 987 ? -22.248 9.489 38.367 1.00 87.25 987 HIS A CA 1
ATOM 7786 C C . HIS A 1 987 ? -23.004 8.160 38.516 1.00 87.25 987 HIS A C 1
ATOM 7788 O O . HIS A 1 987 ? -22.383 7.102 38.660 1.00 87.25 987 HIS A O 1
ATOM 7794 N N . GLN A 1 988 ? -24.345 8.182 38.504 1.00 91.00 988 GLN A N 1
ATOM 7795 C CA . GLN A 1 988 ? -25.147 6.963 38.588 1.00 91.00 988 GLN A CA 1
ATOM 7796 C C . GLN A 1 988 ? -24.763 5.985 37.477 1.00 91.00 988 GLN A C 1
ATOM 7798 O O . GLN A 1 988 ? -24.645 6.361 36.312 1.00 91.00 988 GLN A O 1
ATOM 7803 N N . ARG A 1 989 ? -24.611 4.709 37.836 1.00 91.88 989 ARG A N 1
ATOM 7804 C CA . ARG A 1 989 ? -24.322 3.626 36.893 1.00 91.88 989 ARG A CA 1
ATOM 7805 C C . ARG A 1 989 ? -25.586 2.847 36.528 1.00 91.88 989 ARG A C 1
ATOM 7807 O O . ARG A 1 989 ? -26.533 2.794 37.315 1.00 91.88 989 ARG A O 1
ATOM 7814 N N . ALA A 1 990 ? -25.592 2.264 35.332 1.00 94.44 990 ALA A N 1
ATOM 7815 C CA . ALA A 1 990 ? -26.673 1.435 34.818 1.00 94.44 990 ALA A CA 1
ATOM 7816 C C . ALA A 1 990 ? -26.132 0.269 33.965 1.00 94.44 990 ALA A C 1
ATOM 7818 O O . ALA A 1 990 ? -25.124 0.422 33.268 1.00 94.44 990 ALA A O 1
ATOM 7819 N N . PRO A 1 991 ? -26.785 -0.907 33.984 1.00 95.50 991 PRO A N 1
ATOM 7820 C CA . PRO A 1 991 ? -26.578 -1.920 32.956 1.00 95.50 991 PRO A CA 1
ATOM 7821 C C . PRO A 1 991 ? -27.243 -1.479 31.648 1.00 95.50 991 PRO A C 1
ATOM 7823 O O . PRO A 1 991 ? -28.208 -0.712 31.670 1.00 95.50 991 PRO A O 1
ATOM 7826 N N . ILE A 1 992 ? -26.769 -1.982 30.508 1.00 96.12 992 ILE A N 1
ATOM 7827 C CA . ILE A 1 992 ? -27.333 -1.610 29.207 1.00 96.12 992 ILE A CA 1
ATOM 7828 C C . ILE A 1 992 ? -27.332 -2.758 28.192 1.00 96.12 992 ILE A C 1
ATOM 7830 O O . ILE A 1 992 ? -26.366 -3.510 28.058 1.00 96.12 992 ILE A O 1
ATOM 7834 N N . PHE A 1 993 ? -28.426 -2.843 27.442 1.00 97.44 993 PHE A N 1
ATOM 7835 C CA . PHE A 1 993 ? -28.624 -3.678 26.263 1.00 97.44 993 PHE A CA 1
ATOM 7836 C C . PHE A 1 993 ? -29.109 -2.760 25.142 1.00 97.44 993 PHE A C 1
ATOM 7838 O O . PHE A 1 993 ? -30.174 -2.156 25.270 1.00 97.44 993 PHE A O 1
ATOM 7845 N N . LEU A 1 994 ? -28.323 -2.605 24.079 1.00 96.25 994 LEU A N 1
ATOM 7846 C CA . LEU A 1 994 ? -28.589 -1.627 23.021 1.00 96.25 994 LEU A CA 1
ATOM 7847 C C . LEU A 1 994 ? -28.256 -2.194 21.637 1.00 96.25 994 LEU A C 1
ATOM 7849 O O . LEU A 1 994 ? -27.248 -2.880 21.470 1.00 96.25 994 LEU A O 1
ATOM 7853 N N . GLY A 1 995 ? -29.087 -1.911 20.635 1.00 97.25 995 GLY A N 1
ATOM 7854 C CA . GLY A 1 995 ? -28.841 -2.351 19.263 1.00 97.25 995 GLY A CA 1
ATOM 7855 C C . GLY A 1 995 ? -30.099 -2.487 18.412 1.00 97.25 995 GLY A C 1
ATOM 7856 O O . GLY A 1 995 ? -31.063 -1.735 18.562 1.00 97.25 995 GLY A O 1
ATOM 7857 N N . SER A 1 996 ? -30.054 -3.442 17.486 1.00 98.00 996 SER A N 1
ATOM 7858 C CA . SER A 1 996 ? -31.140 -3.813 16.586 1.00 98.00 996 SER A CA 1
ATOM 7859 C C . SER A 1 996 ? -32.379 -4.218 17.377 1.00 98.00 996 SER A C 1
ATOM 7861 O O . SER A 1 996 ? -32.277 -4.989 18.333 1.00 98.00 996 SER A O 1
ATOM 7863 N N . LYS A 1 997 ? -33.548 -3.717 16.962 1.00 97.19 997 LYS A N 1
ATOM 7864 C CA . LYS A 1 997 ? -34.822 -3.912 17.669 1.00 97.19 997 LYS A CA 1
ATOM 7865 C C . LYS A 1 997 ? -35.065 -5.375 18.036 1.00 97.19 997 LYS A C 1
ATOM 7867 O O . LYS A 1 997 ? -35.286 -5.685 19.202 1.00 97.19 997 LYS A O 1
ATOM 7872 N N . GLU A 1 998 ? -34.953 -6.267 17.060 1.00 96.50 998 GLU A N 1
ATOM 7873 C CA . GLU A 1 998 ? -35.284 -7.672 17.260 1.00 96.50 998 GLU A CA 1
ATOM 7874 C C . GLU A 1 998 ? -34.250 -8.394 18.147 1.00 96.50 998 GLU A C 1
ATOM 7876 O O . GLU A 1 998 ? -34.604 -9.266 18.935 1.00 96.50 998 GLU A O 1
ATOM 7881 N N . ASP A 1 999 ? -32.969 -8.015 18.079 1.00 96.38 999 ASP A N 1
ATOM 7882 C CA . ASP A 1 999 ? -31.928 -8.605 18.933 1.00 96.38 999 ASP A CA 1
ATOM 7883 C C . ASP A 1 999 ? -32.058 -8.155 20.397 1.00 96.38 999 ASP A C 1
ATOM 7885 O O . ASP A 1 999 ? -31.823 -8.942 21.317 1.00 96.38 999 ASP A O 1
ATOM 7889 N N . VAL A 1 1000 ? -32.455 -6.901 20.632 1.00 97.12 1000 VAL A N 1
ATOM 7890 C CA . VAL A 1 1000 ? -32.722 -6.397 21.986 1.00 97.12 1000 VAL A CA 1
ATOM 7891 C C . VAL A 1 1000 ? -33.994 -7.032 22.558 1.00 97.12 1000 VAL A C 1
ATOM 7893 O O . VAL A 1 1000 ? -34.021 -7.428 23.723 1.00 97.12 1000 VAL A O 1
ATOM 7896 N N . GLU A 1 1001 ? -35.039 -7.201 21.750 1.00 96.62 1001 GLU A N 1
ATOM 7897 C CA . GLU A 1 1001 ? -36.261 -7.898 22.165 1.00 96.62 1001 GLU A CA 1
ATOM 7898 C C . GLU A 1 1001 ? -35.994 -9.364 22.541 1.00 96.62 1001 GLU A C 1
ATOM 7900 O O . GLU A 1 1001 ? -36.519 -9.822 23.562 1.00 96.62 1001 GLU A O 1
ATOM 7905 N N . ASP A 1 1002 ? -35.131 -10.065 21.793 1.00 95.44 1002 ASP A N 1
ATOM 7906 C CA . ASP A 1 1002 ? -34.716 -11.436 22.104 1.00 95.44 1002 ASP A CA 1
ATOM 7907 C C . ASP A 1 1002 ? -34.076 -11.524 23.507 1.00 95.44 1002 ASP A C 1
ATOM 7909 O O . ASP A 1 1002 ? -34.477 -12.364 24.317 1.00 95.44 1002 ASP A O 1
ATOM 7913 N N . VAL A 1 1003 ? -33.097 -10.662 23.832 1.00 96.25 1003 VAL A N 1
ATOM 7914 C CA . VAL A 1 1003 ? -32.429 -10.712 25.151 1.00 96.25 1003 VAL A CA 1
ATOM 7915 C C . VAL A 1 1003 ? -33.384 -10.332 26.280 1.00 96.25 1003 VAL A C 1
ATOM 7917 O O . VAL A 1 1003 ? -33.397 -10.989 27.322 1.00 96.25 1003 VAL A O 1
ATOM 7920 N N . LEU A 1 1004 ? -34.250 -9.336 26.071 1.00 96.06 1004 LEU A N 1
ATOM 7921 C CA . LEU A 1 1004 ? -35.255 -8.944 27.059 1.00 96.06 1004 LEU A CA 1
ATOM 7922 C C . LEU A 1 1004 ? -36.286 -10.056 27.295 1.00 96.06 1004 LEU A C 1
ATOM 7924 O O . LEU A 1 1004 ? -36.764 -10.221 28.417 1.00 96.06 1004 LEU A O 1
ATOM 7928 N N . ALA A 1 1005 ? -36.625 -10.845 26.272 1.00 95.75 1005 ALA A N 1
ATOM 7929 C CA . ALA A 1 1005 ? -37.495 -12.006 26.425 1.00 95.75 1005 ALA A CA 1
ATOM 7930 C C . ALA A 1 1005 ? -36.848 -13.091 27.300 1.00 95.75 1005 ALA A C 1
ATOM 7932 O O . ALA A 1 1005 ? -37.515 -13.632 28.184 1.00 95.75 1005 ALA A O 1
ATOM 7933 N N . VAL A 1 1006 ? -35.550 -13.355 27.115 1.00 95.50 1006 VAL A N 1
ATOM 7934 C CA . VAL A 1 1006 ? -34.795 -14.293 27.964 1.00 95.50 1006 VAL A CA 1
ATOM 7935 C C . VAL A 1 1006 ? -34.696 -13.772 29.402 1.00 95.50 1006 VAL A C 1
ATOM 7937 O O . VAL A 1 1006 ? -34.957 -14.524 30.338 1.00 95.50 1006 VAL A O 1
ATOM 7940 N N . ILE A 1 1007 ? -34.424 -12.479 29.601 1.00 94.62 1007 ILE A N 1
ATOM 7941 C CA . ILE A 1 1007 ? -34.402 -11.856 30.938 1.00 94.62 1007 ILE A CA 1
ATOM 7942 C C . ILE A 1 1007 ? -35.764 -11.996 31.633 1.00 94.62 1007 ILE A C 1
ATOM 7944 O O . ILE A 1 1007 ? -35.833 -12.421 32.784 1.00 94.62 1007 ILE A O 1
ATOM 7948 N N . ARG A 1 1008 ? -36.872 -11.717 30.933 1.00 93.75 1008 ARG A N 1
ATOM 7949 C CA . ARG A 1 1008 ? -38.228 -11.888 31.487 1.00 93.75 1008 ARG A CA 1
ATOM 7950 C C . ARG A 1 1008 ? -38.557 -13.340 31.830 1.00 93.75 1008 ARG A C 1
ATOM 7952 O O . ARG A 1 1008 ? -39.287 -13.566 32.788 1.00 93.75 1008 ARG A O 1
ATOM 7959 N N . LYS A 1 1009 ? -38.056 -14.306 31.055 1.00 93.31 1009 LYS A N 1
ATOM 7960 C CA . LYS A 1 1009 ? -38.228 -15.741 31.322 1.00 93.31 1009 LYS A CA 1
ATOM 7961 C C . LYS A 1 1009 ? -37.546 -16.144 32.631 1.00 93.31 1009 LYS A C 1
ATOM 7963 O O . LYS A 1 1009 ? -38.162 -16.836 33.429 1.00 93.31 1009 LYS A O 1
ATOM 7968 N N . HIS A 1 1010 ? -36.317 -15.685 32.859 1.00 90.25 1010 HIS A N 1
ATOM 7969 C CA . HIS A 1 1010 ? -35.572 -15.970 34.092 1.00 90.25 1010 HIS A CA 1
ATOM 7970 C C . HIS A 1 1010 ? -36.119 -15.236 35.316 1.00 90.25 1010 HIS A C 1
ATOM 7972 O O . HIS A 1 1010 ? -36.082 -15.798 36.392 1.00 90.25 1010 HIS A O 1
ATOM 7978 N N . ASN A 1 1011 ? -36.685 -14.034 35.160 1.00 82.88 1011 ASN A N 1
ATOM 7979 C CA . ASN A 1 1011 ? -37.285 -13.289 36.279 1.00 82.88 1011 ASN A CA 1
ATOM 7980 C C . ASN A 1 1011 ? -38.667 -13.815 36.727 1.00 82.88 1011 ASN A C 1
ATOM 7982 O O . ASN A 1 1011 ? -39.211 -13.315 37.709 1.00 82.88 1011 ASN A O 1
ATOM 7986 N N . LYS A 1 1012 ? -39.288 -14.728 35.965 1.00 65.31 1012 LYS A N 1
ATOM 7987 C CA . LYS A 1 1012 ? -40.588 -15.349 36.294 1.00 65.31 1012 LYS A CA 1
ATOM 7988 C C . LYS A 1 1012 ? -40.455 -16.700 37.006 1.00 65.31 1012 LYS A C 1
ATOM 7990 O O . LYS A 1 1012 ? -41.459 -17.187 37.520 1.00 65.31 1012 LYS A O 1
ATOM 7995 N N . ASN A 1 1013 ? -39.258 -17.280 36.988 1.00 43.72 1013 ASN A N 1
ATOM 7996 C CA . ASN A 1 1013 ? -38.873 -18.454 37.767 1.00 43.72 1013 ASN A CA 1
ATOM 7997 C C . ASN A 1 1013 ? -38.113 -17.996 39.010 1.00 43.72 1013 ASN A C 1
ATOM 7999 O O . ASN A 1 1013 ? -38.103 -18.779 39.983 1.00 43.72 1013 ASN A O 1
#

Radius of gyration: 40.15 Å; chains: 1; bounding box: 118×84×93 Å

InterPro domains:
  IPR000146 Fructose-1,6-bisphosphatase class 1 [MF_01855] (693-1009)
  IPR000146 Fructose-1,6-bisphosphatase class 1 [PIRSF000904] (691-1012)
  IPR000146 Fructose-1,6-bisphosphatase class 1 [PTHR11556] (688-1011)
  IPR000146 Fructose-1,6-bisphosphatase class 1 [cd00354] (700-1007)
  IPR001128 Cytochrome P450 [PF00067] (258-405)
  IPR001128 Cytochrome P450 [PF00067] (464-664)
  IPR017972 Cytochrome P450, conserved site [PS00086] (608-617)
  IPR020548 Fructose-1,6-bisphosphatase, active site [PS00124] (949-961)
  IPR028343 Fructose-1,6-bisphosphatase [PIRSF500210] (692-1011)
  IPR028343 Fructose-1,6-bisphosphatase [PR00115] (718-745)
  IPR028343 Fructose-1,6-bisphosphatase [PR00115] (755-781)
  IPR028343 Fructose-1,6-bisphosphatase [PR00115] (829-852)
  IPR028343 Fructose-1,6-bisphosphatase [PR00115] (860-883)
  IPR028343 Fructose-1,6-bisphosphatase [PR00115] (886-913)
  IPR028343 Fructose-1,6-bisphosphatase [PR00115] (983-1008)
  IPR033391 Fructose-1-6-bisphosphatase class I, N-terminal [PF00316] (693-874)
  IPR036396 Cytochrome P450 superfamily [G3DSA:1.10.630.10] (234-466)
  IPR036396 Cytochrome P450 superfamily [G3DSA:1.10.630.10] (467-670)
  IPR036396 Cytochrome P450 superfamily [SSF48264] (237-660)
  IPR036691 Endonuclease/exonuclease/phosphatase superfamily [G3DSA:3.60.10.10] (8-210)

Organism: Timema genevievae (NCBI:txid629358)

Foldseek 3Di:
DFKWWDDDDPEIEIEAEDEDDDDPDPPDQVVVLVVLVVVLVVLVVVCVVPDDPRYDYPAYYDYPPPQVVPDDPVNVVVVPRPSVVVHDDPPHDDPPDDDPADWDKFWDVVCPPPPLCVDPVSVVVLVVDPVSVVVTIDRPDPPPPDPPQDPDDFDAPPVRHTDDDDDHDDHPVCVVVVVDDDDMDTDDDDDDDPDDDDDGDDDDDDDDDDDDDDDDPDDDDPPPPPPDPDDDDLAEAAQDPPATRNVVLCVQPVQCSLVSVVVSCVVSVHQKHWTDQQPFTAMEGQALVQLQCLLAPPLFAAADDFPLCCLLAVNDNAAQQHHGDPRNVVRLCVCCVQLVQCPQQHDDVVLLLQLLLLLVVLLVCLVVLVPDPPPLQGDPSWGFALLSCLQSLLQSVVCSVPVDGDDPVDDCLSSLLLVLLQLLQLLAALVGFCCGSPVCCCVVCVVVNSNVSSVVSSVSLQVVADRHVSRNSSVRNSCSSHVLSQLLVQLLLVCQVPVVLLVVLLVQLCVQVNQPDADGPVCVVSRLSLLLSSLLSCLLFLFQQFPRKTFRCAWDDRPNDTDHGRHIYTSRLNSNSQHCVPQVHSNDSDSCSQADPVTGHDRSRCSQHDHPSGHSRPSVSSNSSSRNNRSLSNFFDWHADPPDDRDDPVPWSDGSTTGDDRDDITRSPDGDDRPPDPPPDDDCSPCPVVPFCFPLNVVVVVQVVPPPRPCLVSLQVVLVLVLLLVLLVCVVCCVVVVQADFPPDAAPVRHGDGSSQVVSVVSSVVSNLVSLQEQWAAESRDPDIDGRDNPPDDDDAQRQFHFRQYDGSWKTWTAGAPDSPDRDDPLSLQAFLVRTQKMWTWDRDPWIKIWMDRPQAIWIWTQDPVVRTTTTDGPRQAAALAAQAEEDDCVQVVFDDVLVVVLQVCQQPPPDDDRGHYDYPPDLVVRLVCLSHGWAKYWQAATNVGNQTDAFLRGRQSRSQVNNVSNVKFKDLLPGGSSRDGGPDRRRHTTMMIHRHVNSVSSSVSSVVVVVD

Sequence (1013 aa):
MVALHSERNDCRHVGYISNLHTQAYQGEENVIANQLSETRMFVADFKEKTRQSTDVVDFDIICGDFNADNMSIGDAPIHNHGLFYDYEDFCMAEPGQDHGWAIGTEMRQPTMYSSCLKDPFEFKKVLEDDMLRRMFILDADVTVHSTDLATKMPRLDSTSRLEALHNGGKRRVDKILTHRLHRVKVLGYAFLTTLTNLTDHLPVVMTFQVQRSQVLSEVLPECFCEAVGIEHGQLSPPRLPIFDSYLSILWEDYWCTWKAFYKMTHYYRSKIIGFYVAKTPSIVACSYETVKEALFKPEFQGRMDNIVTQMRSNNKRLGIMFTEPDLWIEQKRFMLRHLRDFGFARRYQPNEAFMKEEVHSMVTLLQGASTLKDKEVFRDGEAKLPNLFFSATVNCLWYLFAGEHYSPSGPSKVRQMSDSAACFARSVDPIGGAMVNTPWVRHLAPDMVGFNGVKRSCPSIQDFVKDQLLMIGIDMVFPTASTLPSMITFIILLLTQHPEIQEKVQSEIDIVVGRHRLPTLDDRAKLPYMEAVIREALRKVTIIPLSVVKKCTEDTFFQGYFIPKDTMVVPNLWAAHMDPEFWGDPENFRPDRFLDEQGLKKDLTLAFGGGKRVCAGETFSRHLMFLFLSGLLQNFTFVAPEDSPLPDLDDLVNGITLMAHPAQWWSARKGRPWVKDSANMSSSGPVIDSDCMTLTRFVLAEQRKIPSATGDLTQLLNSIQTAVKAVSSAVRKAGIANLYGIAGTTNVQGEVVKKLDILANELFINMLTSSYTTCLLISEENETVIEVNSLRYDPYPPCSIGGAGLVHSLPVVFFRRQNLDTPPGLSEALQPGNQLVAAGYGLYGSATMLVLSIGGGVNGFTLDPSIGEFVLTEANMKIPSRGKIYSINEGYTHLWDDAVKEYVNNKKNPKVGKPYGARYVGSMVADVHRTLKYGGIFMYPATKDSPKGKLRLLYECNPMAYILTQAGGVASNGKIPILDVVPETIHQRAPIFLGSKEDVEDVLAVIRKHNKN

pLDDT: mean 70.66, std 21.27, range [20.66, 98.0]

Secondary structure (DSSP, 8-state):
-EEEEEEETTEEEEEEE--------TT-HHHHHHHHHHHHHHHHHHHHHH--TTPEEEE----SS--TTSS-GGGTTGGG-HHHHTS--TTPPPTT---TT---EEE-GGGTT-GGGTSHHHHHHHHH-HHHHHHHEEE-S-SSS-TT---PPPPB-TTS-BPPPTT-PPPHHHHHHTTS-S--EEEEE-------S-------------------SS---TTSSSSS---S-TT----BTTTBTHHHHHHHHSS-HHHHHHHHHHHTT-SEEEEEETTEEEEEE-SHHHHHHHHH-GGG-B----HHHHHTTTTS--SSSS--HHHHHHHHHHHHHHHGGGTSSS--HHHHHHHHHHHHHHHHHHHTGGG---TTTEETTEEEETHHHHHHHHHHHHHHHHS---BTTB-HHHHHHHHHHHHHHHTS-TT-HHHHHSGGGGGT-TTTTTHHHHHHHHHHHHTTS-HHHHHHHHHHHHHHHHHHHHHHHHHHHHHHH-HHHHHHHHHHHHHHT-SSS---TTTGGG-HHHHHHHHHHHHHS-SSTT-S-EE--S-EEETTEEE-TT-EEEE-HHHHHS-HHHHSSTTS--GGGGEETTEEPPP---TT--GGGS-TTHHHHHHHHHHHHHHHHHHEE----TTSPPPPTTS-B-SSS-B--TTEEEE--EEPPP-S--TT----SS---TT--BHHHHHHHHHHT-TT--SHHHHHHHHHHHHHHHHHHHHHHTTTTT--SEEEEE-TTSPEEEHHHHHHHHHHHHHHHTTS--SEEEETT-SS-EE--GGGS--S---S---EEEE-SSEEEEEPPS-SSS---HHHH---GGGEEEEEEEEESSSEEEEEESSS--EEEEEETTTTEEEEEE-S----SS-SEEE--GGGGGGS-HHHHHHHHHHHS-SSSPPPEE---S-HHHHHHHHHHH--EEEE--BTTBTT-SEEIIIIIHHHHHHHHHTT-EEESSSSBGGGPPPSSTT-EE-EEEE-HHHHHHHHHHHHHHTT-